Protein AF-A0A945JTR7-F1 (afdb_monomer_lite)

Sequence (910 aa):
MLHNPFLNRSMICSVDEFFGRQRELNYVMGRIGAPTPQSVSVLGERRTGKSSFLWHIAQKQVHSRYFDEPERYVFLLVDFQGRPNLSEEEFCRFFGEQLRAGVPAAVDIPPLRNTADILTAVQNLTGAGLRLVCLFDEFESITRNAGFSAGFFGFLRSLANLYPVAYVTSSRRDLPSLCHEEQIAESPFFNIFSKLHLGSMPEAEVEDLIATPSVAAGLSLLPHTEALMRLGGRWPFFVQIACATAFDLVMETGTDEVDMSQVEYRFQAETDSHFHYFWDHFNDTERAVLASLANQQEPDATLAHVTETLARDGYVQNDESGARLFSISFEHYLRQVLAKDGRSTRAGPSTASVASTADDESLRRSGSWSKRLKYTGAGLFVVSMLALLSHVFSAGEKPNDADAQLATSSRLSETNYPTAAGFFRLFELDVNDIFASFYPTYTRQPLGRVRITNDDSVPAEATLQFYLSNWQRRPTEKRFVLAPQTTQDVDLMALLDPAIVHLQDVSPVQAKVVVTISSRGQVQAIQQTQEVRVYGRGALRWDSVSRAAAFITSTDRTVDGFARSLLVAFEEEARALGTPGRNLIRAMVLFEALKQHEVRYVPDANTPYARSSVDKTTIDHVQYPAEVLKRKAGDCDDLTALYCALLENVGIATALVDYPGHIFPMFDTGISRNDADLLPLDKNLYVVFDERLWIPLEITQLDKSFLHAWRAGVDELSKLSSLNQRRLVVPTDQAWQEYPPASLSLANEVAPPDRATLAPHVQAAFAELRQLIDEYVETAYLDPLVVTPDNKQLRLKLIKLYLALLQYDTAINTAETHLLQKLGDPAATYNQLGVGYFMKGELTRSALNFQRALDLRPQDSGLRGNLDLVLARMGGQSDQEPGRVAPTGQAADKGAAEVVDVDDFYWLDP

Secondary structure (DSSP, 8-state):
----TT---S----STT----HHHHHHHHHHHHSSS--EEEEE--TTSSHHHHHHHHH-HHHHTTT-SSGGGEEEEEEE-TT-TT--HHHHHHHHHHHHHHHS-TTS-----SSHHHHHHHHHHHHHTT-EEEEEEETTHHHHT-TTS-HHHHHHHHHHHHHSSEEEEEEESS-GGGG-SSHHHHT-GGGGGEEEEE--SPPHHHHHHHHHHHHHHHT---GGGHHHHHHHHTT-HHHHHHHHHHHHHHHHHH-SS---HHHHHHHHHHHHHHHHHHHHHHS-HHHHHHHHHHHTT-PPPGGGHHHHHHHHHTTSEEEETTEEEES-HHHHHHHHHHHHHHTTTT---------------------------------------------------------------S----------S--SEEEEEEEE--EEGGGTTGGGTS-SEEEEEEE-SSS-EEEEEEEEETTT-SS-EEEEEEE-TTEEEEEEE-----GGGGG--S-EEEEEEEEEEEEETTEEEEEEEEEEEEEE-TTEEETT-GGGGGGG--TT-HHHHHHHHHHHHHTTTGGGTTHHHHHHHHHHHHHHHHHHHTT-EE---SSS-HHHHTTSTTS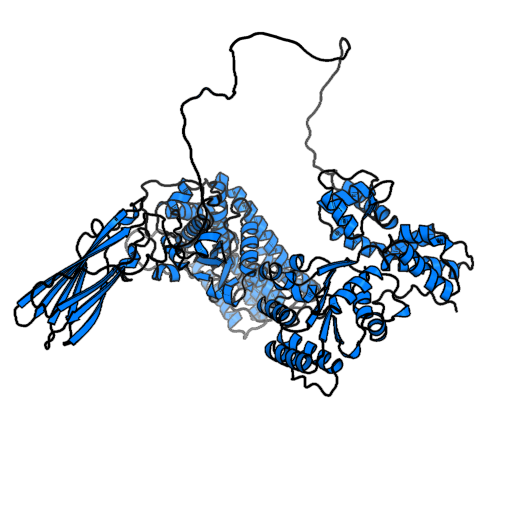EEEPPPHHHHHHHTEE-HHHHHHHHHHHHHHTT--EEEEEETTEEEEEEEEEEEGGGGGGS-S-GGGSEEETTEEEEE--GGGTTS-HHHHHHHHHHHHHTS-TTHHHHSEEEHHHHHHHS-------S-PPPPPPHHHHHHHHHHHHHHHHHHHHHHHIIIIIHHHHH-TT-HHHHHHHHHHHHHTT-HHHHHHHHHHHHHTT-S-HHHHHHHHHHHHHHTT-HHHHHHHHHHHHHHSTT-HHHHHHHHHHHHHHHHHHT--TT------------PPP---GGGSPP---

Foldseek 3Di:
DLDQLLPPLDQDQDLVLDFDCPVVLLVQLVQLQDPQRFAAEEAAAPQLRLNNSLNNSQDPVSQVVRHPCSVQEQEFEDECPPPLAQAQQNVQQVSLVRSVVRDPPVFDQDRGRHLVSVVVSQVSSVVVNHAYEYEYEQCLSVLAHLNDDLVNLVSVQVCSVPGRYYYYYYDHDQSLVSHLFNSNSVRCSSVRHDYDYSAAGDLVRQLCSQAVSCVVSPQGCNVCSVVLQQAQLRRSSLSSLLSSLQSVQCVVVVDNDGDSVSSLVSSLVVCVVVLVVVQVPDDPLLLQCLLCQLVVHHGDPVSVVSLVVCVSNRQWDQDPVGIHGSHPSSSVSSVVVVVVVVVVPPDDDDDDDDDDDDDDDDDDDDDDDDDDDYDDDDDDDDDDDDDDDDDDDDDDDDDDDDDDDDDDDDDDDDPDDDDDDDQKDWDDWDFAAAELLQLVQLQPAFRTKTKMFGQDPAKKKKKKWKDKPPFAPGTDIDIDIHGHGDIDIDGHGDNTDLCQQVFAAKDWIKIKMWMWIDDPNDIDIDIDIDIHIYGYHQKDFVPDPLQLLQQLALVAPQLLQAQVVQCVLCVVVLCQQHLQQNLVLSLQSSLLLLVLLQQAADADPPCQLLRRNVPRVDMDGEDHLNRSSVVSYDHQSNQQSNSCSNSVNVPWWKKWFQANRGIWIKTFSVAFLVRVLLQLAPPLLFDQDPRTTMFTFQRNVSNDHRVVRRNVRSSRLSSDDPVSVHVRIGTSVNSCVNRPHSHDHDPDHRHTDDCVSSVVRSVVSVVVSVVNSVVSCCVVQVVVCVVVVQPQQSLLSSLLNCVSSVVLVVSLVSLVVCVVVVHYDQLLSLQSNLLSCVSVVVLVSNLVSLVVSCVVVVPDVQSVVSNVVSVVVVVVVVVPDPDDDDDDDDDDDDDDPDDDGSVNGDGDDD

Radius of gyration: 39.67 Å; chains: 1; bounding box: 123×103×120 Å

pLDDT: mean 80.68, std 21.03, range [17.47, 98.44]

Structure (mmCIF, N/CA/C/O backbone):
data_AF-A0A945JTR7-F1
#
_entry.id   AF-A0A945JTR7-F1
#
loop_
_atom_site.group_PDB
_atom_site.id
_atom_site.type_symbol
_atom_site.label_atom_id
_atom_site.label_alt_id
_atom_site.label_comp_id
_atom_site.label_asym_id
_atom_site.label_entity_id
_atom_site.label_seq_id
_atom_site.pdbx_PDB_ins_code
_atom_site.Cartn_x
_atom_site.Cartn_y
_atom_site.Cartn_z
_atom_site.occupancy
_atom_site.B_iso_or_equiv
_atom_site.auth_seq_id
_atom_site.auth_comp_id
_atom_site.auth_asym_id
_atom_site.auth_atom_id
_atom_site.pdbx_PDB_model_num
ATOM 1 N N . MET A 1 1 ? 34.630 -44.304 -26.243 1.00 56.03 1 MET A N 1
ATOM 2 C CA . MET A 1 1 ? 34.984 -42.907 -25.927 1.00 56.03 1 MET A CA 1
ATOM 3 C C . MET A 1 1 ? 34.705 -42.722 -24.456 1.00 56.03 1 MET A C 1
ATOM 5 O O . MET A 1 1 ? 33.619 -43.099 -24.035 1.00 56.03 1 MET A O 1
ATOM 9 N N . LEU A 1 2 ? 35.687 -42.239 -23.698 1.00 69.31 2 LEU A N 1
ATOM 10 C CA . LEU A 1 2 ? 35.449 -41.769 -22.334 1.00 69.31 2 LEU A CA 1
ATOM 11 C C . LEU A 1 2 ? 34.455 -40.607 -22.450 1.00 69.31 2 LEU A C 1
ATOM 13 O O . LEU A 1 2 ? 34.627 -39.746 -23.312 1.00 69.31 2 LEU A O 1
ATOM 17 N N . HIS A 1 3 ? 33.363 -40.657 -21.699 1.00 83.12 3 HIS A N 1
ATOM 18 C CA . HIS A 1 3 ? 32.371 -39.589 -21.669 1.00 83.12 3 HIS A CA 1
ATOM 19 C C . HIS A 1 3 ? 32.564 -38.832 -20.365 1.00 83.12 3 HIS A C 1
ATOM 21 O O . HIS A 1 3 ? 32.644 -39.465 -19.314 1.00 83.12 3 HIS A O 1
ATOM 27 N N . ASN A 1 4 ? 32.669 -37.508 -20.437 1.00 87.06 4 ASN A N 1
ATOM 28 C CA . ASN A 1 4 ? 32.844 -36.686 -19.252 1.00 87.06 4 ASN A CA 1
ATOM 29 C C . ASN A 1 4 ? 31.560 -36.736 -18.399 1.00 87.06 4 ASN A C 1
ATOM 31 O O . ASN A 1 4 ? 30.513 -36.260 -18.851 1.00 87.06 4 ASN A O 1
ATOM 35 N N . PRO A 1 5 ? 31.614 -37.305 -17.181 1.00 86.69 5 PRO A N 1
ATOM 36 C CA . PRO A 1 5 ? 30.425 -37.534 -16.365 1.00 86.69 5 PRO A CA 1
ATOM 37 C C . PRO A 1 5 ? 29.917 -36.252 -15.687 1.00 86.69 5 PRO A C 1
ATOM 39 O O . PRO A 1 5 ? 28.843 -36.249 -15.093 1.00 86.69 5 PRO A O 1
ATOM 42 N N . PHE A 1 6 ? 30.666 -35.148 -15.772 1.00 87.81 6 PHE A N 1
ATOM 43 C CA . PHE A 1 6 ? 30.365 -33.898 -15.076 1.00 87.81 6 PHE A CA 1
ATOM 44 C C . PHE A 1 6 ? 29.663 -32.859 -15.955 1.00 87.81 6 PHE A C 1
ATOM 46 O O . PHE A 1 6 ? 29.504 -31.722 -15.528 1.00 87.81 6 PHE A O 1
ATOM 53 N N . LEU A 1 7 ? 29.241 -33.206 -17.174 1.00 84.31 7 LEU A N 1
ATOM 54 C CA . LEU A 1 7 ? 28.636 -32.250 -18.114 1.00 84.31 7 LEU A CA 1
ATOM 55 C C . LEU A 1 7 ? 27.163 -31.917 -17.815 1.00 84.31 7 LEU A C 1
ATOM 57 O O . LEU A 1 7 ? 26.609 -30.994 -18.414 1.00 84.31 7 LEU A O 1
ATOM 61 N N . ASN A 1 8 ? 26.504 -32.635 -16.900 1.00 77.75 8 ASN A N 1
ATOM 62 C CA . ASN A 1 8 ? 25.111 -32.357 -16.557 1.00 77.75 8 ASN A CA 1
ATOM 63 C C . ASN A 1 8 ? 24.993 -31.075 -15.709 1.00 77.75 8 ASN A C 1
ATOM 65 O O . ASN A 1 8 ? 25.230 -31.081 -14.507 1.00 77.75 8 ASN A O 1
ATOM 69 N N . ARG A 1 9 ? 24.608 -29.963 -16.349 1.00 72.50 9 ARG A N 1
ATOM 70 C CA . ARG A 1 9 ? 24.391 -28.645 -15.711 1.00 72.50 9 ARG A CA 1
ATOM 71 C C . ARG A 1 9 ? 22.931 -28.372 -15.317 1.00 72.50 9 ARG A C 1
ATOM 73 O O . ARG A 1 9 ? 22.599 -27.258 -14.891 1.00 72.50 9 ARG A O 1
ATOM 80 N N . SER A 1 10 ? 22.051 -29.352 -15.515 1.00 77.12 10 SER A N 1
ATOM 81 C CA . SER A 1 10 ? 20.607 -29.247 -15.279 1.00 77.12 10 SER A CA 1
ATOM 82 C C . SER A 1 10 ? 20.204 -29.923 -13.965 1.00 77.12 10 SER A C 1
ATOM 84 O O . SER A 1 10 ? 21.047 -30.422 -13.223 1.00 77.12 10 SER A O 1
ATOM 86 N N . MET A 1 11 ? 18.908 -29.910 -13.643 1.00 80.62 11 MET A N 1
ATOM 87 C CA . MET A 1 11 ? 18.381 -30.667 -12.507 1.00 80.62 11 MET A CA 1
ATOM 88 C C . MET A 1 11 ? 18.718 -32.157 -12.659 1.00 80.62 11 MET A C 1
ATOM 90 O O . MET A 1 11 ? 18.466 -32.755 -13.708 1.00 80.62 11 MET A O 1
ATOM 94 N N . ILE A 1 12 ? 19.268 -32.759 -11.604 1.00 81.44 12 ILE A N 1
ATOM 95 C CA . ILE A 1 12 ? 19.617 -34.181 -11.592 1.00 81.44 12 ILE A CA 1
ATOM 96 C C . ILE A 1 12 ? 18.319 -34.979 -11.474 1.00 81.44 12 ILE A C 1
ATOM 98 O O . ILE A 1 12 ? 17.612 -34.877 -10.474 1.00 81.44 12 ILE A O 1
ATOM 102 N N . CYS A 1 13 ? 18.022 -35.764 -12.509 1.00 81.50 13 CYS A N 1
ATOM 103 C CA . CYS A 1 13 ? 16.824 -36.603 -12.610 1.00 81.50 13 CYS A CA 1
ATOM 104 C C . CYS A 1 13 ? 17.174 -38.100 -12.567 1.00 81.50 13 CYS A C 1
ATOM 106 O O . CYS A 1 13 ? 16.516 -38.924 -13.202 1.00 81.50 13 CYS A O 1
ATOM 108 N N . SER A 1 14 ? 18.240 -38.444 -11.843 1.00 84.38 14 SER A N 1
ATOM 109 C CA . SER A 1 14 ? 18.681 -39.815 -11.597 1.00 84.38 14 SER A CA 1
ATOM 110 C C . SER A 1 14 ? 19.000 -39.986 -10.116 1.00 84.38 14 SER A C 1
ATOM 112 O O . SER A 1 14 ? 19.652 -39.139 -9.507 1.00 84.38 14 SER A O 1
ATOM 114 N N . VAL A 1 15 ? 18.520 -41.081 -9.525 1.00 83.75 15 VAL A N 1
ATOM 115 C CA . VAL A 1 15 ? 18.757 -41.394 -8.107 1.00 83.75 15 VAL A CA 1
ATOM 116 C C . VAL A 1 15 ? 20.237 -41.689 -7.860 1.00 83.75 15 VAL A C 1
ATOM 118 O O . VAL A 1 15 ? 20.762 -41.274 -6.832 1.00 83.75 15 VAL A O 1
ATOM 121 N N . ASP A 1 16 ? 20.907 -42.337 -8.814 1.00 82.81 16 ASP A N 1
ATOM 122 C CA . ASP A 1 16 ? 22.304 -42.773 -8.687 1.00 82.81 16 ASP A CA 1
ATOM 123 C C . ASP A 1 16 ? 23.317 -41.648 -8.969 1.00 82.81 16 ASP A C 1
ATOM 125 O O . ASP A 1 16 ? 24.486 -41.766 -8.621 1.00 82.81 16 ASP A O 1
ATOM 129 N N . GLU A 1 17 ? 22.875 -40.543 -9.579 1.00 83.25 17 GLU A N 1
ATOM 130 C CA . GLU A 1 17 ? 23.710 -39.359 -9.850 1.00 83.25 17 GLU A CA 1
ATOM 131 C C . GLU A 1 17 ? 23.540 -38.261 -8.785 1.00 83.25 17 GLU A C 1
ATOM 133 O O . GLU A 1 17 ? 24.136 -37.188 -8.888 1.00 83.25 17 GLU A O 1
ATOM 138 N N . PHE A 1 18 ? 22.706 -38.495 -7.766 1.00 88.25 18 PHE A N 1
ATOM 139 C CA . PHE A 1 18 ? 22.495 -37.567 -6.660 1.00 88.25 18 PHE A CA 1
ATOM 140 C C . PHE A 1 18 ? 23.447 -37.897 -5.501 1.00 88.25 18 PHE A C 1
ATOM 142 O O . PHE A 1 18 ? 23.266 -38.892 -4.802 1.00 88.25 18 PHE A O 1
ATOM 149 N N . PHE A 1 19 ? 24.453 -37.046 -5.291 1.00 86.31 19 PHE A N 1
ATOM 150 C CA . PHE A 1 19 ? 25.512 -37.266 -4.302 1.00 86.31 19 PHE A CA 1
ATOM 151 C C . PHE A 1 19 ? 25.311 -36.450 -3.019 1.00 86.31 19 PHE A C 1
ATOM 153 O O . PHE A 1 19 ? 24.949 -35.270 -3.059 1.00 86.31 19 PHE A O 1
ATOM 160 N N . GLY A 1 20 ? 25.634 -37.070 -1.881 1.00 87.06 20 GLY A N 1
ATOM 161 C CA . GLY A 1 20 ? 25.641 -36.430 -0.565 1.00 87.06 20 GLY A CA 1
ATOM 162 C C . GLY A 1 20 ? 24.253 -36.102 -0.007 1.00 87.06 20 GLY A C 1
ATOM 163 O O . GLY A 1 20 ? 23.263 -36.775 -0.292 1.00 87.06 20 GLY A O 1
ATOM 164 N N . ARG A 1 21 ? 24.190 -35.064 0.836 1.00 89.69 21 ARG A N 1
ATOM 165 C CA . ARG A 1 21 ? 22.973 -34.554 1.496 1.00 89.69 21 ARG A CA 1
ATOM 166 C C . ARG A 1 21 ? 22.269 -35.568 2.391 1.00 89.69 21 ARG A C 1
ATOM 168 O O . ARG A 1 21 ? 21.063 -35.474 2.624 1.00 89.69 21 ARG A O 1
ATOM 175 N N . GLN A 1 22 ? 22.999 -36.550 2.919 1.00 89.12 22 GLN A N 1
ATOM 176 C CA . GLN A 1 22 ? 22.394 -37.639 3.687 1.00 89.12 22 GLN A CA 1
ATOM 177 C C . GLN A 1 22 ? 21.767 -37.133 4.993 1.00 89.12 22 GLN A C 1
ATOM 179 O O . GLN A 1 22 ? 20.726 -37.633 5.426 1.00 89.12 22 GLN A O 1
ATOM 184 N N . ARG A 1 23 ? 22.377 -36.120 5.624 1.00 90.00 23 ARG A N 1
ATOM 185 C CA . ARG A 1 23 ? 21.835 -35.488 6.837 1.00 90.00 23 ARG A CA 1
ATOM 186 C C . ARG A 1 23 ? 20.519 -34.777 6.534 1.00 90.00 23 ARG A C 1
ATOM 188 O O . ARG A 1 23 ? 19.552 -34.938 7.274 1.00 90.00 23 ARG A O 1
ATOM 195 N N . GLU A 1 24 ? 20.482 -34.040 5.435 1.00 93.38 24 GLU A N 1
ATOM 196 C CA . GLU A 1 24 ? 19.331 -33.293 4.945 1.00 93.38 24 GLU A CA 1
ATOM 197 C C . GLU A 1 24 ? 18.193 -34.227 4.510 1.00 93.38 24 GLU A C 1
ATOM 199 O O . GLU A 1 24 ? 17.047 -34.008 4.899 1.00 93.38 24 GLU A O 1
ATOM 204 N N . LEU A 1 25 ? 18.501 -35.318 3.798 1.00 93.81 25 LEU A N 1
ATOM 205 C CA . LEU A 1 25 ? 17.534 -36.359 3.436 1.00 93.81 25 LEU A CA 1
ATOM 206 C C . LEU A 1 25 ? 16.914 -36.997 4.681 1.00 93.81 25 LEU A C 1
ATOM 208 O O . LEU A 1 25 ? 15.691 -37.055 4.799 1.00 93.81 25 LEU A O 1
ATOM 212 N N . ASN A 1 26 ? 17.743 -37.418 5.643 1.00 92.75 26 ASN A N 1
ATOM 213 C CA . ASN A 1 26 ? 17.262 -37.995 6.899 1.00 92.75 26 ASN A CA 1
ATOM 214 C C . ASN A 1 26 ? 16.367 -37.008 7.667 1.00 92.75 26 ASN A C 1
ATOM 216 O O . ASN A 1 26 ? 15.348 -37.406 8.233 1.00 92.75 26 ASN A O 1
ATOM 220 N N . TYR A 1 27 ? 16.728 -35.722 7.666 1.00 94.31 27 TYR A N 1
ATOM 221 C CA . TYR A 1 27 ? 15.951 -34.670 8.312 1.00 94.31 27 TYR A CA 1
ATOM 222 C C . TYR A 1 27 ? 14.567 -34.498 7.670 1.00 94.31 27 TYR A C 1
ATOM 224 O O . TYR A 1 27 ? 13.559 -34.542 8.375 1.00 94.31 27 TYR A O 1
ATOM 232 N N . VAL A 1 28 ? 14.499 -34.333 6.344 1.00 96.06 28 VAL A N 1
ATOM 233 C CA . VAL A 1 28 ? 13.229 -34.108 5.631 1.00 96.06 28 VAL A CA 1
ATOM 234 C C . VAL A 1 28 ? 12.341 -35.345 5.685 1.00 96.06 28 VAL A C 1
ATOM 236 O O . VAL A 1 28 ? 11.173 -35.248 6.066 1.00 96.06 28 VAL A O 1
ATOM 239 N N . MET A 1 29 ? 12.894 -36.520 5.379 1.00 94.75 29 MET A N 1
ATOM 240 C CA . MET A 1 29 ? 12.132 -37.769 5.374 1.00 94.75 29 MET A CA 1
ATOM 241 C C . MET A 1 29 ? 11.603 -38.122 6.767 1.00 94.75 29 MET A C 1
ATOM 243 O O . MET A 1 29 ? 10.453 -38.535 6.891 1.00 94.75 29 MET A O 1
ATOM 247 N N . GLY A 1 30 ? 12.377 -37.878 7.831 1.00 93.12 30 GLY A N 1
ATOM 248 C CA . GLY A 1 30 ? 11.913 -38.084 9.206 1.00 93.12 30 GLY A CA 1
ATOM 249 C C . GLY A 1 30 ? 10.738 -37.178 9.598 1.00 93.12 30 GLY A C 1
ATOM 250 O O . GLY A 1 30 ? 9.826 -37.614 10.299 1.00 93.12 30 GLY A O 1
ATOM 251 N N . ARG A 1 31 ? 10.715 -35.927 9.116 1.00 94.50 31 ARG A N 1
ATOM 252 C CA . ARG A 1 31 ? 9.627 -34.961 9.367 1.00 94.50 31 ARG A CA 1
ATOM 253 C C . ARG A 1 31 ? 8.353 -35.312 8.599 1.00 94.50 31 ARG A C 1
ATOM 255 O O . ARG A 1 31 ? 7.264 -35.247 9.165 1.00 94.50 31 ARG A O 1
ATOM 262 N N . ILE A 1 32 ? 8.493 -35.746 7.348 1.00 94.94 32 ILE A N 1
ATOM 263 C CA . ILE A 1 32 ? 7.383 -36.270 6.536 1.00 94.94 32 ILE A CA 1
ATOM 264 C C . ILE A 1 32 ? 6.826 -37.563 7.155 1.00 94.94 32 ILE A C 1
ATOM 266 O O . ILE A 1 32 ? 5.613 -37.774 7.203 1.00 94.94 32 ILE A O 1
ATOM 270 N N . GLY A 1 33 ? 7.717 -38.427 7.648 1.00 91.69 33 GLY A N 1
ATOM 271 C CA . GLY A 1 33 ? 7.405 -39.735 8.223 1.00 91.69 33 GLY A CA 1
ATOM 272 C C . GLY A 1 33 ? 6.754 -39.703 9.605 1.00 91.69 33 GLY A C 1
ATOM 273 O O . GLY A 1 33 ? 6.236 -40.723 10.055 1.00 91.69 33 GLY A O 1
ATOM 274 N N . ALA A 1 34 ? 6.751 -38.552 10.281 1.00 89.56 34 ALA A N 1
ATOM 275 C CA . ALA A 1 34 ? 6.208 -38.415 11.626 1.00 89.56 34 ALA A CA 1
ATOM 276 C C . ALA A 1 34 ? 4.718 -38.835 11.714 1.00 89.56 34 ALA A C 1
ATOM 278 O O . ALA A 1 34 ? 3.994 -38.816 10.709 1.00 89.56 34 ALA A O 1
ATOM 279 N N . PRO A 1 35 ? 4.211 -39.208 12.912 1.00 84.56 35 PRO A N 1
ATOM 280 C CA . PRO A 1 35 ? 2.803 -39.569 13.095 1.00 84.56 35 PRO A CA 1
ATOM 281 C C . PRO A 1 35 ? 1.848 -38.511 12.535 1.00 84.56 35 PRO A C 1
ATOM 283 O O . PRO A 1 35 ? 0.929 -38.864 11.796 1.00 84.56 35 PRO A O 1
ATOM 286 N N . THR A 1 36 ? 2.150 -37.238 12.805 1.00 85.81 36 THR A N 1
ATOM 287 C CA . THR A 1 36 ? 1.602 -36.075 12.104 1.00 85.81 36 THR A CA 1
ATOM 288 C C . THR A 1 36 ? 2.686 -35.538 11.168 1.00 85.81 36 THR A C 1
ATOM 290 O O . THR A 1 36 ? 3.712 -35.080 11.681 1.00 85.81 36 THR A O 1
ATOM 293 N N . PRO A 1 37 ? 2.501 -35.605 9.837 1.00 92.25 37 PRO A N 1
ATOM 294 C CA . PRO A 1 37 ? 3.474 -35.093 8.876 1.00 92.25 37 PRO A CA 1
ATOM 295 C C . PRO A 1 37 ? 3.799 -33.617 9.129 1.00 92.25 37 PRO A C 1
ATOM 297 O O . PRO A 1 37 ? 2.911 -32.820 9.423 1.00 92.25 37 PRO A O 1
ATOM 300 N N . GLN A 1 38 ? 5.076 -33.250 9.034 1.00 92.62 38 GLN A N 1
ATOM 301 C CA . GLN A 1 38 ? 5.544 -31.883 9.273 1.00 92.62 38 GLN A CA 1
ATOM 302 C C . GLN A 1 38 ? 6.104 -31.264 7.997 1.00 92.62 38 GLN A C 1
ATOM 304 O O . GLN A 1 38 ? 6.739 -31.946 7.192 1.00 92.62 38 GLN A O 1
ATOM 309 N N . SER A 1 39 ? 5.884 -29.960 7.836 1.00 95.44 39 SER A N 1
ATOM 310 C CA . SER A 1 39 ? 6.322 -29.221 6.652 1.00 95.44 39 SER A CA 1
ATOM 311 C C . SER A 1 39 ? 7.749 -28.691 6.817 1.00 95.44 39 SER A C 1
ATOM 313 O O . SER A 1 39 ? 8.164 -28.306 7.916 1.00 95.44 39 SER A O 1
ATOM 315 N N . VAL A 1 40 ? 8.513 -28.665 5.724 1.00 95.56 40 VAL A N 1
ATOM 316 C CA . VAL A 1 40 ? 9.925 -28.252 5.707 1.00 95.56 40 VAL A CA 1
ATOM 317 C C . VAL A 1 40 ? 10.171 -27.238 4.596 1.00 95.56 40 VAL A C 1
ATOM 319 O O . VAL A 1 40 ? 9.784 -27.457 3.455 1.00 95.56 40 VAL A O 1
ATOM 322 N N . SER A 1 41 ? 10.818 -26.122 4.923 1.00 94.50 41 SER A N 1
ATOM 323 C CA . SER A 1 41 ? 11.247 -25.129 3.940 1.00 94.50 41 SER A CA 1
ATOM 324 C C . SER A 1 41 ? 12.733 -25.303 3.655 1.00 94.50 41 SER A C 1
ATOM 326 O O . SER A 1 41 ? 13.566 -25.171 4.555 1.00 94.50 41 SER A O 1
ATOM 328 N N . VAL A 1 42 ? 13.049 -25.656 2.411 1.00 94.19 42 VAL A N 1
ATOM 329 C CA . VAL A 1 42 ? 14.395 -25.900 1.898 1.00 94.19 42 VAL A CA 1
ATOM 330 C C . VAL A 1 42 ? 14.936 -24.601 1.307 1.00 94.19 42 VAL A C 1
ATOM 332 O O . VAL A 1 42 ? 14.593 -24.201 0.194 1.00 94.19 42 VAL A O 1
ATOM 335 N N . LEU A 1 43 ? 15.796 -23.945 2.077 1.00 90.56 43 LEU A N 1
ATOM 336 C CA . LEU A 1 43 ? 16.393 -22.653 1.768 1.00 90.56 43 LEU A CA 1
ATOM 337 C C . LEU A 1 43 ? 17.771 -22.849 1.150 1.00 90.56 43 LEU A C 1
ATOM 339 O O . LEU A 1 43 ? 18.518 -23.725 1.573 1.00 90.56 43 LEU A O 1
ATOM 343 N N . GLY A 1 44 ? 18.161 -22.018 0.195 1.00 85.38 44 GLY A N 1
ATOM 344 C CA . GLY A 1 44 ? 19.529 -22.050 -0.308 1.00 85.38 44 GLY A CA 1
ATOM 345 C C . GLY A 1 44 ? 19.698 -21.308 -1.614 1.00 85.38 44 GLY A C 1
ATOM 346 O O . GLY A 1 44 ? 18.750 -21.072 -2.357 1.00 85.38 44 GLY A O 1
ATOM 347 N N . GLU A 1 45 ? 20.935 -20.976 -1.932 1.00 82.31 45 GLU A N 1
ATOM 348 C CA . GLU A 1 45 ? 21.251 -20.145 -3.082 1.00 82.31 45 GLU A CA 1
ATOM 349 C C . GLU A 1 45 ? 20.948 -20.782 -4.445 1.00 82.31 45 GLU A C 1
ATOM 351 O O . GLU A 1 45 ? 20.614 -21.970 -4.577 1.00 82.31 45 GLU A O 1
ATOM 356 N N . ARG A 1 46 ? 21.003 -19.972 -5.507 1.00 79.06 46 ARG A N 1
ATOM 357 C CA . ARG A 1 46 ? 20.829 -20.505 -6.865 1.00 79.06 46 ARG A CA 1
ATOM 358 C C . ARG A 1 46 ? 21.933 -21.534 -7.137 1.00 79.06 46 ARG A C 1
ATOM 360 O O . ARG A 1 46 ? 23.094 -21.301 -6.828 1.00 79.06 46 ARG A O 1
ATOM 367 N N . ARG A 1 47 ? 21.564 -22.664 -7.753 1.00 78.62 47 ARG A N 1
ATOM 368 C CA . ARG A 1 47 ? 22.472 -23.781 -8.089 1.00 78.62 47 ARG A CA 1
ATOM 369 C C . ARG A 1 47 ? 23.047 -24.571 -6.895 1.00 78.62 47 ARG A C 1
ATOM 371 O O . ARG A 1 47 ? 23.954 -25.369 -7.097 1.00 78.62 47 ARG A O 1
ATOM 378 N N . THR A 1 48 ? 22.490 -24.467 -5.684 1.00 83.38 48 THR A N 1
ATOM 379 C CA . THR A 1 48 ? 22.909 -25.330 -4.552 1.00 83.38 48 THR A CA 1
ATOM 380 C C . THR A 1 48 ? 22.359 -26.763 -4.604 1.00 83.38 48 THR A C 1
ATOM 382 O O . THR A 1 48 ? 22.781 -27.611 -3.817 1.00 83.38 48 THR A O 1
ATOM 385 N N . GLY A 1 49 ? 21.447 -27.054 -5.542 1.00 86.62 49 GLY A N 1
ATOM 386 C CA . GLY A 1 49 ? 20.872 -28.388 -5.758 1.00 86.62 49 GLY A CA 1
ATOM 387 C C . GLY A 1 49 ? 19.467 -28.601 -5.184 1.00 86.62 49 GLY A C 1
ATOM 388 O O . GLY A 1 49 ? 19.038 -29.746 -5.087 1.00 86.62 49 GLY A O 1
ATOM 389 N N . LYS A 1 50 ? 18.738 -27.532 -4.827 1.00 90.75 50 LYS A N 1
ATOM 390 C CA . LYS A 1 50 ? 17.379 -27.610 -4.250 1.00 90.75 50 LYS A CA 1
ATOM 391 C C . LYS A 1 50 ? 16.398 -28.429 -5.104 1.00 90.75 50 LYS A C 1
ATOM 393 O O . LYS A 1 50 ? 15.821 -29.384 -4.598 1.00 90.75 50 LYS A O 1
ATOM 398 N N . SER A 1 51 ? 16.278 -28.119 -6.395 1.00 90.75 51 SER A N 1
ATOM 399 C CA . SER A 1 51 ? 15.389 -28.839 -7.320 1.00 90.75 51 SER A CA 1
ATOM 400 C C . SER A 1 51 ? 15.761 -30.318 -7.446 1.00 90.75 51 SER A C 1
ATOM 402 O O . SER A 1 51 ? 14.904 -31.189 -7.329 1.00 90.75 51 SER A O 1
ATOM 404 N N . SER A 1 52 ? 17.060 -30.624 -7.573 1.00 91.00 52 SER A N 1
ATOM 405 C CA . SER A 1 52 ? 17.564 -32.006 -7.586 1.00 91.00 52 SER A CA 1
ATOM 406 C C . SER A 1 52 ? 17.230 -32.752 -6.287 1.00 91.00 52 SER A C 1
ATOM 408 O O . SER A 1 52 ? 16.875 -33.925 -6.324 1.00 91.00 52 SER A O 1
ATOM 410 N N . PHE A 1 53 ? 17.308 -32.073 -5.138 1.00 93.44 53 PHE A N 1
ATOM 411 C CA . PHE A 1 53 ? 16.980 -32.635 -3.827 1.00 93.44 53 PHE A CA 1
ATOM 412 C C . PHE A 1 53 ? 15.479 -32.936 -3.688 1.00 93.44 53 PHE A C 1
ATOM 414 O O . PHE A 1 53 ? 15.117 -34.043 -3.289 1.00 93.44 53 PHE A O 1
ATOM 421 N N . LEU A 1 54 ? 14.600 -32.005 -4.082 1.00 94.62 54 LEU A N 1
ATOM 422 C CA . LEU A 1 54 ? 13.148 -32.234 -4.118 1.00 94.62 54 LEU A CA 1
ATOM 423 C C . LEU A 1 54 ? 12.793 -33.375 -5.080 1.00 94.62 54 LEU A C 1
ATOM 425 O O . LEU A 1 54 ? 12.033 -34.273 -4.716 1.00 94.62 54 LEU A O 1
ATOM 429 N N . TRP A 1 55 ? 13.382 -33.387 -6.278 1.00 93.62 55 TRP A N 1
ATOM 430 C CA . TRP A 1 55 ? 13.169 -34.457 -7.249 1.00 93.62 55 TRP A CA 1
ATOM 431 C C . TRP A 1 55 ? 13.598 -35.819 -6.699 1.00 93.62 55 TRP A C 1
ATOM 433 O O . TRP A 1 55 ? 12.844 -36.784 -6.828 1.00 93.62 55 TRP A O 1
ATOM 443 N N . HIS A 1 56 ? 14.759 -35.902 -6.040 1.00 94.06 56 HIS A N 1
ATOM 444 C CA . HIS A 1 56 ? 15.258 -37.135 -5.429 1.00 94.06 56 HIS A CA 1
ATOM 445 C C . HIS A 1 56 ? 14.302 -37.649 -4.344 1.00 94.06 56 HIS A C 1
ATOM 447 O O . HIS A 1 56 ? 13.937 -38.824 -4.340 1.00 94.06 56 HIS A O 1
ATOM 453 N N . ILE A 1 57 ? 13.812 -36.759 -3.474 1.00 94.38 57 ILE A N 1
ATOM 454 C CA . ILE A 1 57 ? 12.822 -37.088 -2.435 1.00 94.38 57 ILE A CA 1
ATOM 455 C C . ILE A 1 57 ? 11.503 -37.587 -3.037 1.00 94.38 57 ILE A C 1
ATOM 457 O O . ILE A 1 57 ? 10.834 -38.415 -2.424 1.00 94.38 57 ILE A O 1
ATOM 461 N N . ALA A 1 58 ? 11.121 -37.132 -4.230 1.00 92.75 58 ALA A N 1
ATOM 462 C CA . ALA A 1 58 ? 9.896 -37.570 -4.898 1.00 92.75 58 ALA A CA 1
ATOM 463 C C . ALA A 1 58 ? 9.948 -39.032 -5.388 1.00 92.75 58 ALA A C 1
ATOM 465 O O . ALA A 1 58 ? 8.903 -39.618 -5.679 1.00 92.75 58 ALA A O 1
ATOM 466 N N . GLN A 1 59 ? 11.138 -39.634 -5.500 1.00 92.19 59 GLN A N 1
ATOM 467 C CA . GLN A 1 59 ? 11.300 -40.934 -6.150 1.00 92.19 59 GLN A CA 1
ATOM 468 C C . GLN A 1 59 ? 10.903 -42.110 -5.253 1.00 92.19 59 GLN A C 1
ATOM 470 O O . GLN A 1 59 ? 11.419 -42.289 -4.150 1.00 92.19 59 GLN A O 1
ATOM 475 N N . LYS A 1 60 ? 10.086 -43.020 -5.801 1.00 88.75 60 LYS A N 1
ATOM 476 C CA . LYS A 1 60 ? 9.633 -44.245 -5.110 1.00 88.75 60 LYS A CA 1
ATOM 477 C C . LYS A 1 60 ? 10.778 -45.127 -4.600 1.00 88.75 60 LYS A C 1
ATOM 479 O O . LYS A 1 60 ? 10.653 -45.747 -3.551 1.00 88.75 60 LYS A O 1
ATOM 484 N N . GLN A 1 61 ? 11.897 -45.170 -5.327 1.00 89.81 61 GLN A N 1
ATOM 485 C CA . GLN A 1 61 ? 13.101 -45.926 -4.942 1.00 89.81 61 GLN A CA 1
ATOM 486 C C . GLN A 1 61 ? 13.747 -45.400 -3.652 1.00 89.81 61 GLN A C 1
ATOM 488 O O . GLN A 1 61 ? 14.427 -46.143 -2.944 1.00 89.81 61 GLN A O 1
ATOM 493 N N . VAL A 1 62 ? 13.546 -44.116 -3.350 1.00 90.69 62 VAL A N 1
ATOM 494 C CA . VAL A 1 62 ? 14.059 -43.476 -2.140 1.00 90.69 62 VAL A CA 1
ATOM 495 C C . VAL A 1 62 ? 13.104 -43.744 -0.979 1.00 90.69 62 VAL A C 1
ATOM 497 O O . VAL A 1 62 ? 13.560 -44.078 0.110 1.00 90.69 62 VAL A O 1
ATOM 500 N N . HIS A 1 63 ? 11.787 -43.709 -1.208 1.00 92.94 63 HIS A N 1
ATOM 501 C CA . HIS A 1 63 ? 10.755 -43.912 -0.175 1.00 92.94 63 HIS A CA 1
ATOM 502 C C . HIS A 1 63 ? 10.918 -45.217 0.606 1.00 92.94 63 HIS A C 1
ATOM 504 O O . HIS A 1 63 ? 10.813 -45.205 1.829 1.00 92.94 63 HIS A O 1
ATOM 510 N N . SER A 1 64 ? 11.261 -46.318 -0.068 1.00 88.94 64 SER A N 1
ATOM 511 C CA . SER A 1 64 ? 11.468 -47.626 0.576 1.00 88.94 64 SER A CA 1
ATOM 512 C C . SER A 1 64 ? 12.650 -47.671 1.550 1.00 88.94 64 SER A C 1
ATOM 514 O O . SER A 1 64 ? 12.782 -48.631 2.301 1.00 88.94 64 SER A O 1
ATOM 516 N N . ARG A 1 65 ? 13.544 -46.673 1.524 1.00 89.38 65 ARG A N 1
ATOM 517 C CA . ARG A 1 65 ? 14.659 -46.555 2.478 1.00 89.38 65 ARG A CA 1
ATOM 518 C C . ARG A 1 65 ? 14.250 -45.849 3.774 1.00 89.38 65 ARG A C 1
ATOM 520 O O . ARG A 1 65 ? 14.980 -45.945 4.756 1.00 89.38 65 ARG A O 1
ATOM 527 N N . TYR A 1 66 ? 13.127 -45.128 3.764 1.00 91.75 66 TYR A N 1
ATOM 528 C CA . TYR A 1 66 ? 12.736 -44.197 4.828 1.00 91.75 66 TYR A CA 1
ATOM 529 C C . TYR A 1 66 ? 11.368 -44.475 5.449 1.00 91.75 66 TYR A C 1
ATOM 531 O O . TYR A 1 66 ? 11.141 -44.073 6.588 1.00 91.75 66 TYR A O 1
ATOM 539 N N . PHE A 1 67 ? 10.460 -45.128 4.724 1.00 92.19 67 PHE A N 1
ATOM 540 C CA . PHE A 1 67 ? 9.110 -45.421 5.194 1.00 92.19 67 PHE A CA 1
ATOM 541 C C . PHE A 1 67 ? 8.864 -46.927 5.203 1.00 92.19 67 PHE A C 1
ATOM 543 O O . PHE A 1 67 ? 9.172 -47.608 4.226 1.00 92.19 67 PHE A O 1
ATOM 550 N N . ASP A 1 68 ? 8.258 -47.421 6.285 1.00 87.75 68 ASP A N 1
ATOM 551 C CA . ASP A 1 68 ? 7.879 -48.833 6.420 1.00 87.75 68 ASP A CA 1
ATOM 552 C C . ASP A 1 68 ? 6.734 -49.216 5.465 1.00 87.75 68 ASP A C 1
ATOM 554 O O . ASP A 1 68 ? 6.713 -50.319 4.927 1.00 87.75 68 ASP A O 1
ATOM 558 N N . GLU A 1 69 ? 5.802 -48.284 5.229 1.00 90.56 69 GLU A N 1
ATOM 559 C CA . GLU A 1 69 ? 4.641 -48.442 4.339 1.00 90.56 69 GLU A CA 1
ATOM 560 C C . GLU A 1 69 ? 4.632 -47.324 3.271 1.00 90.56 69 GLU A C 1
ATOM 562 O O . GLU A 1 69 ? 3.826 -46.386 3.348 1.00 90.56 69 GLU A O 1
ATOM 567 N N . PRO A 1 70 ? 5.565 -47.348 2.297 1.00 90.56 70 PRO A N 1
ATOM 568 C CA . PRO A 1 70 ? 5.746 -46.266 1.325 1.00 90.56 70 PRO A CA 1
ATOM 569 C C . PRO A 1 70 ? 4.511 -46.042 0.439 1.00 90.56 70 PRO A C 1
ATOM 571 O O . PRO A 1 70 ? 4.247 -44.917 0.023 1.00 90.56 70 PRO A O 1
ATOM 574 N N . GLU A 1 71 ? 3.705 -47.076 0.197 1.00 89.31 71 GLU A N 1
ATOM 575 C CA . GLU A 1 71 ? 2.445 -47.009 -0.549 1.00 89.31 71 GLU A CA 1
ATOM 576 C C . GLU A 1 71 ? 1.371 -46.122 0.097 1.00 89.31 71 GLU A C 1
ATOM 578 O O . GLU A 1 71 ? 0.433 -45.714 -0.590 1.00 89.31 71 GLU A O 1
ATOM 583 N N . ARG A 1 72 ? 1.504 -45.782 1.388 1.00 91.12 72 ARG A N 1
ATOM 584 C CA . ARG A 1 72 ? 0.600 -44.831 2.052 1.00 91.12 72 ARG A CA 1
ATOM 585 C C . ARG A 1 72 ? 0.884 -43.376 1.694 1.00 91.12 72 ARG A C 1
ATOM 587 O O . ARG A 1 72 ? 0.060 -42.519 2.007 1.00 91.12 72 ARG A O 1
ATOM 594 N N . TYR A 1 73 ? 2.026 -43.078 1.083 1.00 93.06 73 TYR A N 1
ATOM 595 C CA . TYR A 1 73 ? 2.443 -41.714 0.785 1.00 93.06 73 TYR A CA 1
ATOM 596 C C . TYR A 1 73 ? 2.193 -41.370 -0.681 1.00 93.06 73 TYR A C 1
ATOM 598 O O . TYR A 1 73 ? 2.651 -42.052 -1.596 1.00 93.06 73 TYR A O 1
ATOM 606 N N . VAL A 1 74 ? 1.500 -40.259 -0.902 1.00 92.69 74 VAL A N 1
ATOM 607 C CA . VAL A 1 74 ? 1.285 -39.668 -2.221 1.00 92.69 74 VAL A CA 1
ATOM 608 C C . VAL A 1 74 ? 2.186 -38.446 -2.327 1.00 92.69 74 VAL A C 1
ATOM 610 O O . VAL A 1 74 ? 1.897 -37.406 -1.737 1.00 92.69 74 VAL A O 1
ATOM 613 N N . PHE A 1 75 ? 3.290 -38.582 -3.059 1.00 93.12 75 PHE A N 1
ATOM 614 C CA . PHE A 1 75 ? 4.207 -37.478 -3.338 1.00 93.12 75 PHE A CA 1
ATOM 615 C C . PHE A 1 75 ? 3.783 -36.734 -4.601 1.00 93.12 75 PHE A C 1
ATOM 617 O O . PHE A 1 75 ? 3.595 -37.337 -5.657 1.00 93.12 75 PHE A O 1
ATOM 624 N N . LEU A 1 76 ? 3.674 -35.416 -4.482 1.00 92.38 76 LEU A N 1
ATOM 625 C CA . LEU A 1 76 ? 3.296 -34.512 -5.552 1.00 92.38 76 LEU A CA 1
ATOM 626 C C . LEU A 1 76 ? 4.419 -33.503 -5.776 1.00 92.38 76 LEU A C 1
ATOM 628 O O . LEU A 1 76 ? 4.581 -32.595 -4.968 1.00 92.38 76 LEU A O 1
ATOM 632 N N . LEU A 1 77 ? 5.183 -33.652 -6.856 1.00 90.81 77 LEU A N 1
ATOM 633 C CA . LEU A 1 77 ? 6.191 -32.667 -7.241 1.00 90.81 77 LEU A CA 1
ATOM 634 C C . LEU A 1 77 ? 5.576 -31.635 -8.184 1.00 90.81 77 LEU A C 1
ATOM 636 O O . LEU A 1 77 ? 5.095 -31.978 -9.262 1.00 90.81 77 LEU A O 1
ATOM 640 N N . VAL A 1 78 ? 5.604 -30.375 -7.766 1.00 88.06 78 VAL A N 1
ATOM 641 C CA . VAL A 1 78 ? 5.125 -29.232 -8.536 1.00 88.06 78 VAL A CA 1
ATOM 642 C C . VAL A 1 78 ? 6.262 -28.244 -8.707 1.00 88.06 78 VAL A C 1
ATOM 644 O O . VAL A 1 78 ? 6.799 -27.740 -7.725 1.00 88.06 78 VAL A O 1
ATOM 647 N N . ASP A 1 79 ? 6.574 -27.951 -9.962 1.00 87.44 79 ASP A N 1
ATOM 648 C CA . ASP A 1 79 ? 7.496 -26.892 -10.346 1.00 87.44 79 ASP A CA 1
ATOM 649 C C . ASP A 1 79 ? 6.706 -25.633 -10.734 1.00 87.44 79 ASP A C 1
ATOM 651 O O . ASP A 1 79 ? 5.835 -25.675 -11.613 1.00 87.44 79 ASP A O 1
ATOM 655 N N . PHE A 1 80 ? 6.982 -24.522 -10.048 1.00 84.56 80 PHE A N 1
ATOM 656 C CA . PHE A 1 80 ? 6.381 -23.219 -10.335 1.00 84.56 80 PHE A CA 1
ATOM 657 C C . PHE A 1 80 ? 7.221 -22.364 -11.298 1.00 84.56 80 PHE A C 1
ATOM 659 O O . PHE A 1 80 ? 6.767 -21.302 -11.741 1.00 84.56 80 PHE A O 1
ATOM 666 N N . GLN A 1 81 ? 8.409 -22.829 -11.687 1.00 72.81 81 GLN A N 1
ATOM 667 C CA . GLN A 1 81 ? 9.276 -22.150 -12.638 1.00 72.81 81 GLN A CA 1
ATOM 668 C C . GLN A 1 81 ? 8.613 -22.083 -14.028 1.00 72.81 81 GLN A C 1
ATOM 670 O O . GLN A 1 81 ? 8.174 -23.078 -14.602 1.00 72.81 81 GLN A O 1
ATOM 675 N N . GLY A 1 82 ? 8.504 -20.868 -14.580 1.00 62.28 82 GLY A N 1
ATOM 676 C CA . GLY A 1 82 ? 7.895 -20.619 -15.895 1.00 62.28 82 GLY A CA 1
ATOM 677 C C . GLY A 1 82 ? 6.396 -20.294 -15.882 1.00 62.28 82 GLY A C 1
ATOM 678 O O . GLY A 1 82 ? 5.804 -20.157 -16.953 1.00 62.28 82 GLY A O 1
ATOM 679 N N . ARG A 1 83 ? 5.775 -20.129 -14.703 1.00 69.81 83 ARG A N 1
ATOM 680 C CA . ARG A 1 83 ? 4.364 -19.710 -14.567 1.00 69.81 83 ARG A CA 1
ATOM 681 C C . ARG A 1 83 ? 4.188 -18.510 -13.621 1.00 69.81 83 ARG A C 1
ATOM 683 O O . ARG A 1 83 ? 3.491 -18.629 -12.616 1.00 69.81 83 ARG A O 1
ATOM 690 N N . PRO A 1 84 ? 4.785 -17.345 -13.936 1.00 59.62 84 PRO A N 1
ATOM 691 C CA . PRO A 1 84 ? 4.813 -16.193 -13.029 1.00 59.62 84 PRO A CA 1
ATOM 692 C C . PRO A 1 84 ? 3.430 -15.589 -12.722 1.00 59.62 84 PRO A C 1
ATOM 694 O O . PRO A 1 84 ? 3.285 -14.940 -11.697 1.00 59.62 84 PRO A O 1
ATOM 697 N N . ASN A 1 85 ? 2.413 -15.850 -13.555 1.00 68.50 85 ASN A N 1
ATOM 698 C CA . ASN A 1 85 ? 1.064 -15.277 -13.429 1.00 68.50 85 ASN A CA 1
ATOM 699 C C . ASN A 1 85 ? -0.022 -16.341 -13.196 1.00 68.50 85 ASN A C 1
ATOM 701 O O . ASN A 1 85 ? -1.140 -16.206 -13.686 1.00 68.50 85 ASN A O 1
ATOM 705 N N . LEU A 1 86 ? 0.313 -17.438 -12.514 1.00 82.19 86 LEU A N 1
ATOM 706 C CA . LEU A 1 86 ? -0.657 -18.487 -12.194 1.00 82.19 86 LEU A CA 1
ATOM 707 C C . LEU A 1 86 ? -1.768 -17.922 -11.290 1.00 82.19 86 LEU A C 1
ATOM 709 O O . LEU A 1 86 ? -1.464 -17.365 -10.240 1.00 82.19 86 LEU A O 1
ATOM 713 N N . SER A 1 87 ? -3.035 -18.060 -11.672 1.00 85.56 87 SER A N 1
ATOM 714 C CA . SER A 1 87 ? -4.172 -17.719 -10.799 1.00 85.56 87 SER A CA 1
ATOM 715 C C . SER A 1 87 ? -4.521 -18.857 -9.825 1.00 85.56 87 SER A C 1
ATOM 717 O O . SER A 1 87 ? -4.175 -20.016 -10.068 1.00 85.56 87 SER A O 1
ATOM 719 N N . GLU A 1 88 ? -5.262 -18.565 -8.745 1.00 85.75 88 GLU A N 1
ATOM 720 C CA . GLU A 1 88 ? -5.748 -19.593 -7.802 1.00 85.75 88 GLU A CA 1
ATOM 721 C C . GLU A 1 88 ? -6.573 -20.701 -8.495 1.00 85.75 88 GLU A C 1
ATOM 723 O O . GLU A 1 88 ? -6.435 -21.881 -8.163 1.00 85.75 88 GLU A O 1
ATOM 728 N N . GLU A 1 89 ? -7.397 -20.363 -9.493 1.00 87.25 89 GLU A N 1
ATOM 729 C CA . GLU A 1 89 ? -8.188 -21.345 -10.256 1.00 87.25 89 GLU A CA 1
ATOM 730 C C . GLU A 1 89 ? -7.293 -22.248 -11.120 1.00 87.25 89 GLU A C 1
ATOM 732 O O . GLU A 1 89 ? -7.451 -23.475 -11.143 1.00 87.25 89 GLU A O 1
ATOM 737 N N . GLU A 1 90 ? -6.305 -21.665 -11.803 1.00 86.56 90 GLU A N 1
ATOM 738 C CA . GLU A 1 90 ? -5.339 -22.426 -12.598 1.00 86.56 90 GLU A CA 1
ATOM 739 C C . GLU A 1 90 ? -4.451 -23.312 -11.728 1.00 86.56 90 GLU A C 1
ATOM 741 O O . GLU A 1 90 ? -4.145 -24.439 -12.127 1.00 86.56 90 GLU A O 1
ATOM 746 N N . PHE A 1 91 ? -4.095 -22.841 -10.530 1.00 89.50 91 PHE A N 1
ATOM 747 C CA . PHE A 1 91 ? -3.436 -23.650 -9.515 1.00 89.50 91 PHE A CA 1
ATOM 748 C C . PHE A 1 91 ? -4.293 -24.852 -9.129 1.00 89.50 91 PHE A C 1
ATOM 750 O O . PHE A 1 91 ? -3.796 -25.974 -9.182 1.00 89.50 91 PHE A O 1
ATOM 757 N N . CYS A 1 92 ? -5.573 -24.651 -8.792 1.00 89.94 92 CYS A N 1
ATOM 758 C CA . CYS A 1 92 ? -6.458 -25.744 -8.381 1.00 89.94 92 CYS A CA 1
ATOM 759 C C . CYS A 1 92 ? -6.558 -26.815 -9.470 1.00 89.94 92 CYS A C 1
ATOM 761 O O . CYS A 1 92 ? -6.371 -28.003 -9.196 1.00 89.94 92 CYS A O 1
ATOM 763 N N . ARG A 1 93 ? -6.765 -26.393 -10.721 1.00 88.25 93 ARG A N 1
ATOM 764 C CA . ARG A 1 93 ? -6.847 -27.298 -11.870 1.00 88.25 93 ARG A CA 1
ATOM 765 C C . ARG A 1 93 ? -5.550 -28.078 -12.073 1.00 88.25 93 ARG A C 1
ATOM 767 O O . ARG A 1 93 ? -5.589 -29.304 -12.178 1.00 88.25 93 ARG A O 1
ATOM 774 N N . PHE A 1 94 ? -4.412 -27.385 -12.093 1.00 85.88 94 PHE A N 1
ATOM 775 C CA . PHE A 1 94 ? -3.105 -28.013 -12.275 1.00 85.88 94 PHE A CA 1
ATOM 776 C C . PHE A 1 94 ? -2.768 -28.976 -11.127 1.00 85.88 94 PHE A C 1
ATOM 778 O O . PHE A 1 94 ? -2.342 -30.105 -11.367 1.00 85.88 94 PHE A O 1
ATOM 785 N N . PHE A 1 95 ? -3.024 -28.570 -9.884 1.00 88.38 95 PHE A N 1
ATOM 786 C CA . PHE A 1 95 ? -2.849 -29.406 -8.701 1.00 88.38 95 PHE A CA 1
ATOM 787 C C . PHE A 1 95 ? -3.702 -30.679 -8.786 1.00 88.38 95 PHE A C 1
ATOM 789 O O . PHE A 1 95 ? -3.218 -31.769 -8.491 1.00 88.38 95 PHE A O 1
ATOM 796 N N . GLY A 1 96 ? -4.947 -30.570 -9.259 1.00 88.38 96 GLY A N 1
ATOM 797 C CA . GLY A 1 96 ? -5.844 -31.713 -9.434 1.00 88.38 96 GLY A CA 1
ATOM 798 C C . GLY A 1 96 ? -5.411 -32.698 -10.516 1.00 88.38 96 GLY A C 1
ATOM 799 O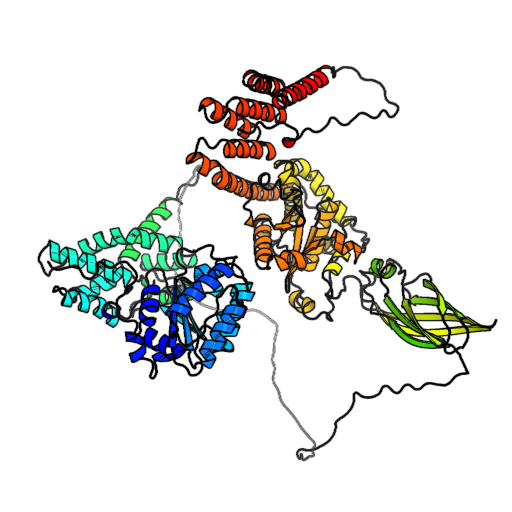 O . GLY A 1 96 ? -5.549 -33.907 -10.328 1.00 88.38 96 GLY A O 1
ATOM 800 N N . GLU A 1 97 ? -4.865 -32.209 -11.630 1.00 85.25 97 GLU A N 1
ATOM 801 C CA . GLU A 1 97 ? -4.289 -33.058 -12.682 1.00 85.25 97 GLU A CA 1
ATOM 802 C C . GLU A 1 97 ? -3.113 -33.882 -12.146 1.00 85.25 97 GLU A C 1
ATOM 804 O O . GLU A 1 97 ? -3.073 -35.100 -12.335 1.00 85.25 97 GLU A O 1
ATOM 809 N N . GLN A 1 98 ? -2.199 -33.236 -11.419 1.00 85.31 98 GLN A N 1
ATOM 810 C CA . GLN A 1 98 ? -1.037 -33.900 -10.829 1.00 85.31 98 GLN A CA 1
ATOM 811 C C . GLN A 1 98 ? -1.447 -34.878 -9.716 1.00 85.31 98 GLN A C 1
ATOM 813 O O . GLN A 1 98 ? -0.950 -36.003 -9.657 1.00 85.31 98 GLN A O 1
ATOM 818 N N . LEU A 1 99 ? -2.410 -34.495 -8.869 1.00 88.56 99 LEU A N 1
ATOM 819 C CA . LEU A 1 99 ? -2.890 -35.341 -7.780 1.00 88.56 99 LEU A CA 1
ATOM 820 C C . LEU A 1 99 ? -3.529 -36.628 -8.314 1.00 88.56 99 LEU A C 1
ATOM 822 O O . LEU A 1 99 ? -3.218 -37.715 -7.838 1.00 88.56 99 LEU A O 1
ATOM 826 N N . ARG A 1 100 ? -4.362 -36.536 -9.356 1.00 86.62 100 ARG A N 1
ATOM 827 C CA . ARG A 1 100 ? -4.962 -37.719 -9.998 1.00 86.62 100 ARG A CA 1
ATOM 828 C C . ARG A 1 100 ? -3.936 -38.683 -10.573 1.00 86.62 100 ARG A C 1
ATOM 830 O O . ARG A 1 100 ? -4.178 -39.884 -10.559 1.00 86.62 100 ARG A O 1
ATOM 837 N N . ALA A 1 101 ? -2.815 -38.175 -11.081 1.00 82.81 101 ALA A N 1
ATOM 838 C CA . ALA A 1 101 ? -1.748 -39.017 -11.607 1.00 82.81 101 ALA A CA 1
ATOM 839 C C . ALA A 1 101 ? -1.005 -39.786 -10.497 1.00 82.81 101 ALA A C 1
ATOM 841 O O . ALA A 1 101 ? -0.507 -40.885 -10.741 1.00 82.81 101 ALA A O 1
ATOM 842 N N . GLY A 1 102 ? -0.934 -39.222 -9.285 1.00 79.06 102 GLY A N 1
ATOM 843 C CA . GLY A 1 102 ? -0.229 -39.809 -8.140 1.00 79.06 102 GLY A CA 1
ATOM 844 C C . GLY A 1 102 ? -1.074 -40.722 -7.245 1.00 79.06 102 GLY A C 1
ATOM 845 O O . GLY A 1 102 ? -0.515 -41.472 -6.445 1.00 79.06 102 GLY A O 1
ATOM 846 N N . VAL A 1 103 ? -2.403 -40.674 -7.361 1.00 85.75 103 VAL A N 1
ATOM 847 C CA . VAL A 1 103 ? -3.340 -41.355 -6.454 1.00 85.75 103 VAL A CA 1
ATOM 848 C C . VAL A 1 103 ? -3.844 -42.679 -7.056 1.00 85.75 103 VAL A C 1
ATOM 850 O O . VAL A 1 103 ? -4.094 -42.752 -8.261 1.00 85.75 103 VAL A O 1
ATOM 853 N N . PRO A 1 104 ? -4.032 -43.748 -6.254 1.00 81.50 104 PRO A N 1
ATOM 854 C CA . PRO A 1 104 ? -4.637 -44.988 -6.736 1.00 81.50 104 PRO A CA 1
ATOM 855 C C . PRO A 1 104 ? -6.036 -44.765 -7.325 1.00 81.50 104 PRO A C 1
ATOM 857 O O . PRO A 1 104 ? -6.865 -44.092 -6.720 1.00 81.50 104 PRO A O 1
ATOM 860 N N . ALA A 1 105 ? -6.348 -45.424 -8.446 1.00 78.75 105 ALA A N 1
ATOM 861 C CA . ALA A 1 105 ? -7.616 -45.259 -9.175 1.00 78.75 105 ALA A CA 1
ATOM 862 C C . ALA A 1 105 ? -8.895 -45.559 -8.359 1.00 78.75 105 ALA A C 1
ATOM 864 O O . ALA A 1 105 ? -9.992 -45.228 -8.796 1.00 78.75 105 ALA A O 1
ATOM 865 N N . ALA A 1 106 ? -8.767 -46.206 -7.197 1.00 81.62 106 ALA A N 1
ATOM 866 C CA . ALA A 1 106 ? -9.874 -46.499 -6.290 1.00 81.62 106 ALA A CA 1
ATOM 867 C C . ALA A 1 106 ? -10.311 -45.295 -5.430 1.00 81.62 106 ALA A C 1
ATOM 869 O O . ALA A 1 106 ? -11.382 -45.351 -4.828 1.00 81.62 106 ALA A O 1
ATOM 870 N N . VAL A 1 107 ? -9.502 -44.233 -5.344 1.00 85.88 107 VAL A N 1
ATOM 871 C CA . VAL A 1 107 ? -9.834 -43.020 -4.586 1.00 85.88 107 VAL A CA 1
ATOM 872 C C . VAL A 1 107 ? -10.397 -41.973 -5.541 1.00 85.88 107 VAL A C 1
ATOM 874 O O . VAL A 1 107 ? -9.744 -41.594 -6.512 1.00 85.88 107 VAL A O 1
ATOM 877 N N . ASP A 1 108 ? -11.610 -41.499 -5.262 1.00 85.38 108 ASP A N 1
ATOM 878 C CA . ASP A 1 108 ? -12.264 -40.480 -6.083 1.00 85.38 108 ASP A CA 1
ATOM 879 C C . ASP A 1 108 ? -11.640 -39.095 -5.855 1.00 85.38 108 ASP A C 1
ATOM 881 O O . ASP A 1 108 ? -11.590 -38.600 -4.725 1.00 85.38 108 ASP A O 1
ATOM 885 N N . ILE A 1 109 ? -11.175 -38.464 -6.936 1.00 87.56 109 ILE A N 1
ATOM 886 C CA . ILE A 1 109 ? -10.600 -37.115 -6.929 1.00 87.56 109 ILE A CA 1
ATOM 887 C C . ILE A 1 109 ? -11.438 -36.218 -7.857 1.00 87.56 109 ILE A C 1
ATOM 889 O O . ILE A 1 109 ? -11.295 -36.294 -9.094 1.00 87.56 109 ILE A O 1
ATOM 893 N N . PRO A 1 110 ? -12.295 -35.342 -7.295 1.00 83.81 110 PRO A N 1
ATOM 894 C CA . PRO A 1 110 ? -13.179 -34.492 -8.085 1.00 83.81 110 PRO A CA 1
ATOM 895 C C . PRO A 1 110 ? -12.387 -33.493 -8.947 1.00 83.81 110 PRO A C 1
ATOM 897 O O . PRO A 1 110 ? -11.189 -33.290 -8.739 1.00 83.81 110 PRO A O 1
ATOM 900 N N . PRO A 1 111 ? -12.999 -32.888 -9.982 1.00 87.69 111 PRO A N 1
ATOM 901 C CA . PRO A 1 111 ? -12.371 -31.798 -10.726 1.00 87.69 111 PRO A CA 1
ATOM 902 C C . PRO A 1 111 ? -12.126 -30.618 -9.793 1.00 87.69 111 PRO A C 1
ATOM 904 O O . PRO A 1 111 ? -13.078 -30.053 -9.269 1.00 87.69 111 PRO A O 1
ATOM 907 N N . LEU A 1 112 ? -10.860 -30.259 -9.600 1.00 89.81 112 LEU A N 1
ATOM 908 C CA . LEU A 1 112 ? -10.483 -29.201 -8.673 1.00 89.81 112 LEU A CA 1
ATOM 909 C C . LEU A 1 112 ? -10.554 -27.852 -9.390 1.00 89.81 112 LEU A C 1
ATOM 911 O O . LEU A 1 112 ? -9.722 -27.566 -10.248 1.00 89.81 112 LEU A O 1
ATOM 915 N N . ARG A 1 113 ? -11.574 -27.048 -9.084 1.00 87.25 113 ARG A N 1
ATOM 916 C CA . ARG A 1 113 ? -11.779 -25.701 -9.646 1.00 87.25 113 ARG A CA 1
ATOM 917 C C . ARG A 1 113 ? -11.494 -24.608 -8.623 1.00 87.25 113 ARG A C 1
ATOM 919 O O . ARG A 1 113 ? -11.212 -23.478 -8.990 1.00 87.25 113 ARG A O 1
ATOM 926 N N . ASN A 1 114 ? -11.587 -24.941 -7.342 1.00 89.38 114 ASN A N 1
ATOM 927 C CA . ASN A 1 114 ? -11.356 -24.029 -6.229 1.00 89.38 114 ASN A CA 1
ATOM 928 C C . ASN A 1 114 ? -10.782 -24.784 -5.013 1.00 89.38 114 ASN A C 1
ATOM 930 O O . ASN A 1 114 ? -10.638 -26.009 -5.017 1.00 89.38 114 ASN A O 1
ATOM 934 N N . THR A 1 115 ? -10.478 -24.049 -3.945 1.00 88.88 115 THR A N 1
ATOM 935 C CA . THR A 1 115 ? -9.909 -24.592 -2.702 1.00 88.88 115 THR A CA 1
ATOM 936 C C . THR A 1 115 ? -10.848 -25.553 -1.959 1.00 88.88 115 THR A C 1
ATOM 938 O O . THR A 1 115 ? -10.375 -26.496 -1.323 1.00 88.88 115 THR A O 1
ATOM 941 N N . ALA A 1 116 ? -12.172 -25.402 -2.073 1.00 88.75 116 ALA A N 1
ATOM 942 C CA . ALA A 1 116 ? -13.129 -26.334 -1.467 1.00 88.75 116 ALA A CA 1
ATOM 943 C C . ALA A 1 116 ? -13.100 -27.717 -2.144 1.00 88.75 116 ALA A C 1
ATOM 945 O O . ALA A 1 116 ? -13.236 -28.747 -1.475 1.00 88.75 116 ALA A O 1
ATOM 946 N N . ASP A 1 117 ? -12.844 -27.763 -3.452 1.00 91.62 117 ASP A N 1
ATOM 947 C CA . ASP A 1 117 ? -12.653 -29.029 -4.161 1.00 91.62 117 ASP A CA 1
ATOM 948 C C . ASP A 1 117 ? -11.365 -29.729 -3.693 1.00 91.62 117 ASP A C 1
ATOM 950 O O . ASP A 1 117 ? -11.363 -30.942 -3.471 1.00 91.62 117 ASP A O 1
ATOM 954 N N . ILE A 1 118 ? -10.278 -28.969 -3.480 1.00 92.19 118 ILE A N 1
ATOM 955 C CA . ILE A 1 118 ? -9.016 -29.499 -2.930 1.00 92.19 118 ILE A CA 1
ATOM 956 C C . ILE A 1 118 ? -9.255 -30.102 -1.541 1.00 92.19 118 ILE A C 1
ATOM 958 O O . ILE A 1 118 ? -8.788 -31.207 -1.265 1.00 92.19 118 ILE A O 1
ATOM 962 N N . LEU A 1 119 ? -10.013 -29.418 -0.677 1.00 92.75 119 LEU A N 1
ATOM 963 C CA . LEU A 1 119 ? -10.377 -29.939 0.642 1.00 92.75 119 LEU A CA 1
ATOM 964 C C . LEU A 1 119 ? -11.091 -31.292 0.540 1.00 92.75 119 LEU A C 1
ATOM 966 O O . LEU A 1 119 ? -10.739 -32.227 1.257 1.00 92.75 119 LEU A O 1
ATOM 970 N N . THR A 1 120 ? -12.049 -31.408 -0.380 1.00 91.69 120 THR A N 1
ATOM 971 C CA . THR A 1 120 ? -12.794 -32.654 -0.619 1.00 91.69 120 THR A CA 1
ATOM 972 C C . THR A 1 120 ? -11.860 -33.781 -1.073 1.00 91.69 120 THR A C 1
ATOM 974 O O . THR A 1 120 ? -11.930 -34.898 -0.562 1.00 91.69 120 THR A O 1
ATOM 977 N N . ALA A 1 121 ? -10.921 -33.493 -1.979 1.00 92.94 121 ALA A N 1
ATOM 978 C CA . ALA A 1 121 ? -9.924 -34.469 -2.417 1.00 92.94 121 ALA A CA 1
ATOM 979 C C . ALA A 1 121 ? -9.016 -34.937 -1.264 1.00 92.94 121 ALA A C 1
ATOM 981 O O . ALA A 1 121 ? -8.771 -36.134 -1.114 1.00 92.94 121 ALA A O 1
ATOM 982 N N . VAL A 1 122 ? -8.558 -34.018 -0.406 1.00 94.25 122 VAL A N 1
ATOM 983 C CA . VAL A 1 122 ? -7.738 -34.349 0.774 1.00 94.25 122 VAL A CA 1
ATOM 984 C C . VAL A 1 122 ? -8.522 -35.184 1.792 1.00 94.25 122 VAL A C 1
ATOM 986 O O . VAL A 1 122 ? -7.971 -36.126 2.370 1.00 94.25 122 VAL A O 1
ATOM 989 N N . GLN A 1 123 ? -9.812 -34.904 1.985 1.00 93.06 123 GLN A N 1
ATOM 990 C CA . GLN A 1 123 ? -10.691 -35.716 2.832 1.00 93.06 123 GLN A CA 1
ATOM 991 C C . GLN A 1 123 ? -10.822 -37.150 2.305 1.00 93.06 123 GLN A C 1
ATOM 993 O O . GLN A 1 123 ? -10.699 -38.094 3.087 1.00 93.06 123 GLN A O 1
ATOM 998 N N . ASN A 1 124 ? -10.984 -37.328 0.990 1.00 93.06 124 ASN A N 1
ATOM 999 C CA . ASN A 1 124 ? -11.056 -38.651 0.365 1.00 93.06 124 ASN A CA 1
ATOM 1000 C C . ASN A 1 124 ? -9.748 -39.440 0.532 1.00 93.06 124 ASN A C 1
ATOM 1002 O O . ASN A 1 124 ? -9.781 -40.622 0.875 1.00 93.06 124 ASN A O 1
ATOM 1006 N N . LEU A 1 125 ? -8.595 -38.783 0.364 1.00 93.06 125 LEU A N 1
ATOM 1007 C CA . LEU A 1 125 ? -7.282 -39.393 0.609 1.00 93.06 125 LEU A CA 1
ATOM 1008 C C . LEU A 1 125 ? -7.122 -39.830 2.065 1.00 93.06 125 LEU A C 1
ATOM 1010 O O . LEU A 1 125 ? -6.713 -40.958 2.337 1.00 93.06 125 LEU A O 1
ATOM 1014 N N . THR A 1 126 ? -7.507 -38.957 2.996 1.00 92.88 126 THR A N 1
ATOM 1015 C CA . THR A 1 126 ? -7.438 -39.234 4.435 1.00 92.88 126 THR A CA 1
ATOM 1016 C C . THR A 1 126 ? -8.348 -40.405 4.812 1.00 92.88 126 THR A C 1
ATOM 1018 O O . THR A 1 126 ? -7.933 -41.291 5.558 1.00 92.88 126 THR A O 1
ATOM 1021 N N . GLY A 1 127 ? -9.564 -40.461 4.256 1.00 91.81 127 GLY A N 1
ATOM 1022 C CA . GLY A 1 127 ? -10.500 -41.573 4.443 1.00 91.81 127 GLY A CA 1
ATOM 1023 C C . GLY A 1 127 ? -9.986 -42.908 3.890 1.00 91.81 127 GLY A C 1
ATOM 1024 O O . GLY A 1 127 ? -10.312 -43.960 4.435 1.00 91.81 127 GLY A O 1
ATOM 1025 N N . ALA A 1 128 ? -9.133 -42.869 2.863 1.00 92.06 128 ALA A N 1
ATOM 1026 C CA . ALA A 1 128 ? -8.436 -44.033 2.317 1.00 92.06 128 ALA A CA 1
ATOM 1027 C C . ALA A 1 128 ? -7.145 -44.401 3.081 1.00 92.06 128 ALA A C 1
ATOM 1029 O O . ALA A 1 128 ? -6.460 -45.349 2.701 1.00 92.06 128 ALA A O 1
ATOM 1030 N N . GLY A 1 129 ? -6.795 -43.669 4.147 1.00 92.38 129 GLY A N 1
ATOM 1031 C CA . GLY A 1 129 ? -5.578 -43.895 4.934 1.00 92.38 129 GLY A CA 1
ATOM 1032 C C . GLY A 1 129 ? -4.286 -43.409 4.266 1.00 92.38 129 GLY A C 1
ATOM 1033 O O . GLY A 1 129 ? -3.198 -43.772 4.718 1.00 92.38 129 GLY A O 1
ATOM 1034 N N . LEU A 1 130 ? -4.392 -42.598 3.208 1.00 93.88 130 LEU A N 1
ATOM 1035 C CA . LEU A 1 130 ? -3.257 -42.038 2.478 1.00 93.88 130 LEU A CA 1
ATOM 1036 C C . LEU A 1 130 ? -2.804 -40.702 3.084 1.00 93.88 130 LEU A C 1
ATOM 1038 O O . LEU A 1 130 ? -3.590 -39.951 3.663 1.00 93.88 130 LEU A O 1
ATOM 1042 N N . ARG A 1 131 ? -1.515 -40.404 2.926 1.00 94.31 131 ARG A N 1
ATOM 1043 C CA . ARG A 1 131 ? -0.842 -39.184 3.386 1.00 94.31 131 ARG A CA 1
ATOM 1044 C C . ARG A 1 131 ? -0.354 -38.396 2.178 1.00 94.31 131 ARG A C 1
ATOM 1046 O O . ARG A 1 131 ? 0.287 -38.970 1.300 1.00 94.31 131 ARG A O 1
ATOM 1053 N N . LEU A 1 132 ? -0.635 -37.099 2.130 1.00 95.12 132 LEU A N 1
ATOM 1054 C CA . LEU A 1 132 ? -0.262 -36.248 1.000 1.00 95.12 132 LEU A CA 1
ATOM 1055 C C . LEU A 1 132 ? 1.020 -35.471 1.311 1.00 95.12 132 LEU A C 1
ATOM 1057 O O . LEU A 1 132 ? 1.113 -34.796 2.335 1.00 95.12 132 LEU A O 1
ATOM 1061 N N . VAL A 1 133 ? 1.998 -35.538 0.411 1.00 96.00 133 VAL A N 1
ATOM 1062 C CA . VAL A 1 133 ? 3.255 -34.794 0.510 1.00 96.00 133 VAL A CA 1
ATOM 1063 C C . VAL A 1 133 ? 3.427 -33.942 -0.737 1.00 96.00 133 VAL A C 1
ATOM 1065 O O . VAL A 1 133 ? 3.643 -34.455 -1.831 1.00 96.00 133 VAL A O 1
ATOM 1068 N N . CYS A 1 134 ? 3.340 -32.630 -0.567 1.00 95.81 134 CYS A N 1
ATOM 1069 C CA . CYS A 1 134 ? 3.453 -31.657 -1.643 1.00 95.81 134 CYS A CA 1
ATOM 1070 C C . CYS A 1 134 ? 4.870 -31.083 -1.677 1.00 95.81 134 CYS A C 1
ATOM 1072 O O . CYS A 1 134 ? 5.263 -30.350 -0.773 1.00 95.81 134 CYS A O 1
ATOM 1074 N N . LEU A 1 135 ? 5.631 -31.412 -2.716 1.00 95.69 135 LEU A N 1
ATOM 1075 C CA . LEU A 1 135 ? 6.955 -30.867 -2.989 1.00 95.69 135 LEU A CA 1
ATOM 1076 C C . LEU A 1 135 ? 6.798 -29.690 -3.958 1.00 95.69 135 LEU A C 1
ATOM 1078 O O . LEU A 1 135 ? 6.458 -29.879 -5.123 1.00 95.69 135 LEU A O 1
ATOM 1082 N N . PHE A 1 136 ? 6.998 -28.478 -3.463 1.00 93.25 136 PHE A N 1
ATOM 1083 C CA . PHE A 1 136 ? 6.789 -27.224 -4.180 1.00 93.25 136 PHE A CA 1
ATOM 1084 C C . PHE A 1 136 ? 8.139 -26.590 -4.513 1.00 93.25 136 PHE A C 1
ATOM 1086 O O . PHE A 1 136 ? 8.778 -26.000 -3.643 1.00 93.25 136 PHE A O 1
ATOM 1093 N N . ASP A 1 137 ? 8.577 -26.729 -5.761 1.00 91.81 137 ASP A N 1
ATOM 1094 C CA . ASP A 1 137 ? 9.841 -26.173 -6.243 1.00 91.81 137 ASP A CA 1
ATOM 1095 C C . ASP A 1 137 ? 9.659 -24.734 -6.751 1.00 91.81 137 ASP A C 1
ATOM 1097 O O . ASP A 1 137 ? 8.648 -24.416 -7.378 1.00 91.81 137 ASP A O 1
ATOM 1101 N N . GLU A 1 138 ? 10.619 -23.857 -6.445 1.00 87.44 138 GLU A N 1
ATOM 1102 C CA . GLU A 1 138 ? 10.570 -22.412 -6.716 1.00 87.44 138 GLU A CA 1
ATOM 1103 C C . GLU A 1 138 ? 9.281 -21.756 -6.187 1.00 87.44 138 GLU A C 1
ATOM 1105 O O . GLU A 1 138 ? 8.662 -20.903 -6.833 1.00 87.44 138 GLU A O 1
ATOM 1110 N N . PHE A 1 139 ? 8.879 -22.149 -4.969 1.00 88.50 139 PHE A N 1
ATOM 1111 C CA . PHE A 1 139 ? 7.647 -21.680 -4.323 1.00 88.50 139 PHE A CA 1
ATOM 1112 C C . PHE A 1 139 ? 7.644 -20.166 -4.080 1.00 88.50 139 PHE A C 1
ATOM 1114 O O . PHE A 1 139 ? 6.582 -19.562 -3.938 1.00 88.50 139 PHE A O 1
ATOM 1121 N N . GLU A 1 140 ? 8.820 -19.535 -4.116 1.00 83.38 140 GLU A N 1
ATOM 1122 C CA . GLU A 1 140 ? 8.947 -18.081 -4.120 1.00 83.38 140 GLU A CA 1
ATOM 1123 C C . GLU A 1 140 ? 8.166 -17.412 -5.256 1.00 83.38 140 GLU A C 1
ATOM 1125 O O . GLU A 1 140 ? 7.673 -16.309 -5.073 1.00 83.38 140 GLU A O 1
ATOM 1130 N N . SER A 1 141 ? 7.951 -18.090 -6.388 1.00 82.69 141 SER A N 1
ATOM 1131 C CA . SER A 1 141 ? 7.114 -17.581 -7.484 1.00 82.69 141 SER A CA 1
ATOM 1132 C C . SER A 1 141 ? 5.637 -17.458 -7.095 1.00 82.69 141 SER A C 1
ATOM 1134 O O . SER A 1 141 ? 4.937 -16.606 -7.626 1.00 82.69 141 SER A O 1
ATOM 1136 N N . ILE A 1 142 ? 5.156 -18.292 -6.165 1.00 83.50 142 ILE A N 1
ATOM 1137 C CA . ILE A 1 142 ? 3.783 -18.241 -5.643 1.00 83.50 142 ILE A CA 1
ATOM 1138 C C . ILE A 1 142 ? 3.674 -17.201 -4.531 1.00 83.50 142 ILE A C 1
ATOM 1140 O O . ILE A 1 142 ? 2.725 -16.424 -4.519 1.00 83.50 142 ILE A O 1
ATOM 1144 N N . THR A 1 143 ? 4.660 -17.124 -3.629 1.00 76.62 143 THR A N 1
ATOM 1145 C CA . THR A 1 143 ? 4.678 -16.086 -2.577 1.00 76.62 143 THR A CA 1
ATOM 1146 C C . THR A 1 143 ? 4.861 -14.673 -3.138 1.00 76.62 143 THR A C 1
ATOM 1148 O O . THR A 1 143 ? 4.539 -13.694 -2.470 1.00 76.62 143 THR A O 1
ATOM 1151 N N . ARG A 1 144 ? 5.387 -14.575 -4.363 1.00 74.06 144 ARG A N 1
ATOM 1152 C CA . ARG A 1 144 ? 5.575 -13.355 -5.151 1.00 74.06 144 ARG A CA 1
ATOM 1153 C C . ARG A 1 144 ? 4.470 -13.104 -6.179 1.00 74.06 144 ARG A C 1
ATOM 1155 O O . ARG A 1 144 ? 4.600 -12.253 -7.046 1.00 74.06 144 ARG A O 1
ATOM 1162 N N . ASN A 1 145 ? 3.383 -13.856 -6.159 1.00 77.88 145 ASN A N 1
ATOM 1163 C CA . ASN A 1 145 ? 2.325 -13.663 -7.139 1.00 77.88 145 ASN A CA 1
ATOM 1164 C C . ASN A 1 145 ? 1.088 -13.097 -6.444 1.00 77.88 145 ASN A C 1
ATOM 1166 O O . ASN A 1 145 ? 0.445 -13.782 -5.653 1.00 77.88 145 ASN A O 1
ATOM 1170 N N . ALA A 1 146 ? 0.741 -11.852 -6.790 1.00 71.31 146 ALA A N 1
ATOM 1171 C CA . ALA A 1 146 ? -0.439 -11.147 -6.279 1.00 71.31 146 ALA A CA 1
ATOM 1172 C C . ALA A 1 146 ? -1.772 -11.851 -6.620 1.00 71.31 146 ALA A C 1
ATOM 1174 O O . ALA A 1 146 ? -2.820 -11.516 -6.077 1.00 71.31 146 ALA A O 1
ATOM 1175 N N . GLY A 1 147 ? -1.748 -12.843 -7.515 1.00 74.19 147 GLY A N 1
ATOM 1176 C CA . GLY A 1 147 ? -2.869 -13.729 -7.806 1.00 74.19 147 GLY A CA 1
ATOM 1177 C C . GLY A 1 147 ? -3.198 -14.732 -6.696 1.00 74.19 147 GLY A C 1
ATOM 1178 O O . GLY A 1 147 ? -4.237 -15.378 -6.807 1.00 74.19 147 GLY A O 1
ATOM 1179 N N . PHE A 1 148 ? -2.367 -14.863 -5.652 1.00 80.44 148 PHE A N 1
ATOM 1180 C CA . PHE A 1 148 ? -2.617 -15.713 -4.482 1.00 80.44 148 PHE A CA 1
ATOM 1181 C C . PHE A 1 148 ? -2.831 -14.877 -3.220 1.00 80.44 148 PHE A C 1
ATOM 1183 O O . PHE A 1 148 ? -1.941 -14.167 -2.761 1.00 80.44 148 PHE A O 1
ATOM 1190 N N . SER A 1 149 ? -4.012 -15.006 -2.621 1.00 78.75 149 SER A N 1
ATOM 1191 C CA . SER A 1 149 ? -4.406 -14.228 -1.443 1.00 78.75 149 SER A CA 1
ATOM 1192 C C . SER A 1 149 ? -3.866 -14.794 -0.119 1.00 78.75 149 SER A C 1
ATOM 1194 O O . SER A 1 149 ? -3.600 -15.990 0.014 1.00 78.75 149 SER A O 1
ATOM 1196 N N . ALA A 1 150 ? -3.831 -13.980 0.945 1.00 75.38 150 ALA A N 1
ATOM 1197 C CA . ALA A 1 150 ? -3.601 -14.470 2.314 1.00 75.38 150 ALA A CA 1
ATOM 1198 C C . ALA A 1 150 ? -4.585 -15.595 2.722 1.00 75.38 150 ALA A C 1
ATOM 1200 O O . ALA A 1 150 ? -4.224 -16.515 3.462 1.00 75.38 150 ALA A O 1
ATOM 1201 N N . GLY A 1 151 ? -5.815 -15.565 2.190 1.00 78.94 151 GLY A N 1
ATOM 1202 C CA . GLY A 1 151 ? -6.819 -16.616 2.374 1.00 78.94 151 GLY A CA 1
ATOM 1203 C C . GLY A 1 151 ? -6.389 -17.970 1.803 1.00 78.94 151 GLY A C 1
ATOM 1204 O O . GLY A 1 151 ? -6.612 -18.999 2.443 1.00 78.94 151 GLY A O 1
ATOM 1205 N N . PHE A 1 152 ? -5.702 -17.982 0.659 1.00 86.06 152 PHE A N 1
ATOM 1206 C CA . PHE A 1 152 ? -5.139 -19.193 0.065 1.00 86.06 152 PHE A CA 1
ATOM 1207 C C . PHE A 1 152 ? -4.039 -19.815 0.941 1.00 86.06 152 PHE A C 1
ATOM 1209 O O . PHE A 1 152 ? -4.064 -21.018 1.213 1.00 86.06 152 PHE A O 1
ATOM 1216 N N . PHE A 1 153 ? -3.115 -19.012 1.475 1.00 86.00 153 PHE A N 1
ATOM 1217 C CA . PHE A 1 153 ? -2.093 -19.514 2.405 1.00 86.00 153 PHE A CA 1
ATOM 1218 C C . PHE A 1 153 ? -2.709 -19.996 3.731 1.00 86.00 153 PHE A C 1
ATOM 1220 O O . PHE A 1 153 ? -2.312 -21.033 4.270 1.00 86.00 153 PHE A O 1
ATOM 1227 N N . GLY A 1 154 ? -3.738 -19.300 4.230 1.00 84.12 154 GLY A N 1
ATOM 1228 C CA . GLY A 1 154 ? -4.539 -19.747 5.373 1.00 84.12 154 GLY A CA 1
ATOM 1229 C C . GLY A 1 154 ? -5.224 -21.097 5.123 1.00 84.12 154 GLY A C 1
ATOM 1230 O O . GLY A 1 154 ? -5.242 -21.961 6.005 1.00 84.12 154 GLY A O 1
ATOM 1231 N N . PHE A 1 155 ? -5.712 -21.320 3.903 1.00 89.06 155 PHE A N 1
ATOM 1232 C CA . PHE A 1 155 ? -6.258 -22.599 3.462 1.00 89.06 155 PHE A CA 1
ATOM 1233 C C . PHE A 1 155 ? -5.197 -23.712 3.449 1.00 89.06 155 PHE A C 1
ATOM 1235 O O . PHE A 1 155 ? -5.416 -24.759 4.062 1.00 89.06 155 PHE A O 1
ATOM 1242 N N . LEU A 1 156 ? -4.020 -23.482 2.850 1.00 90.62 156 LEU A N 1
ATOM 1243 C CA . LEU A 1 156 ? -2.924 -24.462 2.862 1.00 90.62 156 LEU A CA 1
ATOM 1244 C C . LEU A 1 156 ? -2.503 -24.831 4.292 1.00 90.62 156 LEU A C 1
ATOM 1246 O O . LEU A 1 156 ? -2.296 -26.012 4.591 1.00 90.62 156 LEU A O 1
ATOM 1250 N N . ARG A 1 157 ? -2.444 -23.848 5.203 1.00 88.00 157 ARG A N 1
ATOM 1251 C CA . ARG A 1 157 ? -2.196 -24.090 6.635 1.00 88.00 157 ARG A CA 1
ATOM 1252 C C . ARG A 1 157 ? -3.276 -24.963 7.260 1.00 88.00 157 ARG A C 1
ATOM 1254 O O . ARG A 1 157 ? -2.957 -25.881 8.012 1.00 88.00 157 ARG A O 1
ATOM 1261 N N . SER A 1 158 ? -4.543 -24.658 6.992 1.00 88.31 158 SER A N 1
ATOM 1262 C CA . SER A 1 158 ? -5.674 -25.428 7.512 1.00 88.31 158 SER A CA 1
ATOM 1263 C C . SER A 1 158 ? -5.574 -26.898 7.100 1.00 88.31 158 SER A C 1
ATOM 1265 O O . SER A 1 158 ? -5.741 -27.774 7.948 1.00 88.31 158 SER A O 1
ATOM 1267 N N . LEU A 1 159 ? -5.189 -27.173 5.847 1.00 92.25 159 LEU A N 1
ATOM 1268 C CA . LEU A 1 159 ? -4.975 -28.538 5.364 1.00 92.25 159 LEU A CA 1
ATOM 1269 C C . LEU A 1 159 ? -3.895 -29.287 6.155 1.00 92.25 159 LEU A C 1
ATOM 1271 O O . LEU A 1 159 ? -4.164 -30.383 6.635 1.00 92.25 159 LEU A O 1
ATOM 1275 N N . ALA A 1 160 ? -2.709 -28.697 6.338 1.00 91.56 160 ALA A N 1
ATOM 1276 C CA . ALA A 1 160 ? -1.618 -29.341 7.080 1.00 91.56 160 ALA A CA 1
ATOM 1277 C C . ALA A 1 160 ? -1.912 -29.529 8.577 1.00 91.56 160 ALA A C 1
ATOM 1279 O O . ALA A 1 160 ? -1.382 -30.443 9.200 1.00 91.56 160 ALA A O 1
ATOM 1280 N N . ASN A 1 161 ? -2.760 -28.681 9.165 1.00 88.12 161 ASN A N 1
ATOM 1281 C CA . ASN A 1 161 ? -3.122 -28.796 10.578 1.00 88.12 161 ASN A CA 1
ATOM 1282 C C . ASN A 1 161 ? -4.221 -29.835 10.836 1.00 88.12 161 ASN A C 1
ATOM 1284 O O . ASN A 1 161 ? -4.241 -30.447 11.902 1.00 88.12 161 ASN A O 1
ATOM 1288 N N . LEU A 1 162 ? -5.169 -29.984 9.906 1.00 89.25 162 LEU A N 1
ATOM 1289 C CA . LEU A 1 162 ? -6.361 -30.818 10.097 1.00 89.25 162 LEU A CA 1
ATOM 1290 C C . LEU A 1 162 ? -6.243 -32.206 9.457 1.00 89.25 162 LEU A C 1
ATOM 1292 O O . LEU A 1 162 ? -6.957 -33.120 9.867 1.00 89.25 162 LEU A O 1
ATOM 1296 N N . TYR A 1 163 ? -5.361 -32.372 8.473 1.00 94.06 163 TYR A N 1
ATOM 1297 C CA . TYR A 1 163 ? -5.221 -33.590 7.677 1.00 94.06 163 TYR A CA 1
ATOM 1298 C C . TYR A 1 163 ? -3.749 -34.022 7.600 1.00 94.06 163 TYR A C 1
ATOM 1300 O O . TYR A 1 163 ? -2.859 -33.211 7.856 1.00 94.06 163 TYR A O 1
ATOM 1308 N N . PRO A 1 164 ? -3.450 -35.288 7.246 1.00 94.75 164 PRO A N 1
ATOM 1309 C CA . PRO A 1 164 ? -2.081 -35.773 7.079 1.00 94.75 164 PRO A CA 1
ATOM 1310 C C . PRO A 1 164 ? -1.446 -35.235 5.783 1.00 94.75 164 PRO A C 1
ATOM 1312 O O . PRO A 1 164 ? -1.196 -35.984 4.836 1.00 94.75 164 PRO A O 1
ATOM 1315 N N . VAL A 1 165 ? -1.201 -33.923 5.753 1.00 96.25 165 VAL A N 1
ATOM 1316 C CA . VAL A 1 165 ? -0.604 -33.180 4.640 1.00 96.25 165 VAL A CA 1
ATOM 1317 C C . VAL A 1 165 ? 0.705 -32.538 5.101 1.00 96.25 165 VAL A C 1
ATOM 1319 O O . VAL A 1 165 ? 0.728 -31.845 6.115 1.00 96.25 165 VAL A O 1
ATOM 1322 N N . ALA A 1 166 ? 1.785 -32.729 4.343 1.00 96.06 166 ALA A N 1
ATOM 1323 C CA . ALA A 1 166 ? 3.050 -32.018 4.537 1.00 96.06 166 ALA A CA 1
ATOM 1324 C C . ALA A 1 166 ? 3.466 -31.271 3.270 1.00 96.06 166 ALA A C 1
ATOM 1326 O O . ALA A 1 166 ? 3.325 -31.788 2.161 1.00 96.06 166 ALA A O 1
ATOM 1327 N N . TYR A 1 167 ? 4.032 -30.078 3.446 1.00 96.12 167 TYR A N 1
ATOM 1328 C CA . TYR A 1 167 ? 4.626 -29.295 2.368 1.00 96.12 167 TYR A CA 1
ATOM 1329 C C . TYR A 1 167 ? 6.149 -29.301 2.489 1.00 96.12 167 TYR A C 1
ATOM 1331 O O . TYR A 1 167 ? 6.691 -29.052 3.566 1.00 96.12 167 TYR A O 1
ATOM 1339 N N . VAL A 1 168 ? 6.844 -29.541 1.382 1.00 96.62 168 VAL A N 1
ATOM 1340 C CA . VAL A 1 168 ? 8.284 -29.311 1.258 1.00 96.62 168 VAL A CA 1
ATOM 1341 C C . VAL A 1 168 ? 8.496 -28.263 0.183 1.00 96.62 168 VAL A C 1
ATOM 1343 O O . VAL A 1 168 ? 8.296 -28.544 -0.993 1.00 96.62 168 VAL A O 1
ATOM 1346 N N . THR A 1 169 ? 8.858 -27.050 0.575 1.00 94.81 169 THR A N 1
ATOM 1347 C CA . THR A 1 169 ? 9.030 -25.928 -0.357 1.00 94.81 169 THR A CA 1
ATOM 1348 C C . THR A 1 169 ? 10.504 -25.697 -0.643 1.00 94.81 169 THR A C 1
ATOM 1350 O O . THR A 1 169 ? 11.317 -25.838 0.268 1.00 94.81 169 THR A O 1
ATOM 1353 N N . SER A 1 170 ? 10.859 -25.285 -1.858 1.00 93.12 170 SER A N 1
ATOM 1354 C CA . SER A 1 170 ? 12.175 -24.716 -2.145 1.00 93.12 170 SER A CA 1
ATOM 1355 C C . SER A 1 170 ? 12.079 -23.208 -2.380 1.00 93.12 170 SER A C 1
ATOM 1357 O O . SER A 1 170 ? 11.147 -22.716 -3.023 1.00 93.12 170 SER A O 1
ATOM 1359 N N . SER A 1 171 ? 13.037 -22.468 -1.826 1.00 88.81 171 SER A N 1
ATOM 1360 C CA . SER A 1 171 ? 13.181 -21.028 -2.047 1.00 88.81 171 SER A CA 1
ATOM 1361 C C . SER A 1 171 ? 14.618 -20.575 -1.808 1.00 88.81 171 SER A C 1
ATOM 1363 O O . SER A 1 171 ? 15.440 -21.286 -1.219 1.00 88.81 171 SER A O 1
ATOM 1365 N N . ARG A 1 172 ? 14.959 -19.388 -2.303 1.00 80.81 172 ARG A N 1
ATOM 1366 C CA . ARG A 1 172 ? 16.305 -18.832 -2.186 1.00 80.81 172 ARG A CA 1
ATOM 1367 C C . ARG A 1 172 ? 16.607 -18.330 -0.781 1.00 80.81 172 ARG A C 1
ATOM 1369 O O . ARG A 1 172 ? 17.637 -18.655 -0.198 1.00 80.81 172 ARG A O 1
ATOM 1376 N N . ARG A 1 173 ? 15.678 -17.549 -0.249 1.00 78.62 173 ARG A N 1
ATOM 1377 C CA . ARG A 1 173 ? 15.665 -17.017 1.115 1.00 78.62 173 ARG A CA 1
ATOM 1378 C C . ARG A 1 173 ? 14.431 -17.526 1.842 1.00 78.62 173 ARG A C 1
ATOM 1380 O O . ARG A 1 173 ? 13.596 -18.229 1.274 1.00 78.62 173 ARG A O 1
ATOM 1387 N N . ASP A 1 174 ? 14.344 -17.187 3.115 1.00 78.00 174 ASP A N 1
ATOM 1388 C CA . ASP A 1 174 ? 13.209 -17.546 3.947 1.00 78.00 174 ASP A CA 1
ATOM 1389 C C . ASP A 1 174 ? 11.899 -17.016 3.344 1.00 78.00 174 ASP A C 1
ATOM 1391 O O . ASP A 1 174 ? 11.845 -15.860 2.924 1.00 78.00 174 ASP A O 1
ATOM 1395 N N . LEU A 1 175 ? 10.857 -17.847 3.286 1.00 70.25 175 LEU A N 1
ATOM 1396 C CA . LEU A 1 175 ? 9.605 -17.517 2.590 1.00 70.25 175 LEU A CA 1
ATOM 1397 C C . LEU A 1 175 ? 8.967 -16.200 3.073 1.00 70.25 175 LEU A C 1
ATOM 1399 O O . LEU A 1 175 ? 8.593 -15.410 2.208 1.00 70.25 175 LEU A O 1
ATOM 1403 N N . PRO A 1 176 ? 8.931 -15.880 4.387 1.00 64.62 176 PRO A N 1
ATOM 1404 C CA . PRO A 1 176 ? 8.484 -14.572 4.864 1.00 64.62 176 PRO A CA 1
ATOM 1405 C C . PRO A 1 176 ? 9.242 -13.399 4.231 1.00 64.62 176 PRO A C 1
ATOM 1407 O O . PRO A 1 176 ? 8.634 -12.426 3.808 1.00 64.62 176 PRO A O 1
ATOM 1410 N N . SER A 1 177 ? 10.566 -13.518 4.076 1.00 56.38 177 SER A N 1
ATOM 1411 C CA . SER A 1 177 ? 11.412 -12.483 3.456 1.00 56.38 177 SER A CA 1
ATOM 1412 C C . SER A 1 177 ? 11.242 -12.345 1.935 1.00 56.38 177 SER A C 1
ATOM 1414 O O . SER A 1 177 ? 11.823 -11.446 1.331 1.00 56.38 177 SER A O 1
ATOM 1416 N N . LEU A 1 178 ? 10.504 -13.261 1.300 1.00 54.81 178 LEU A N 1
ATOM 1417 C CA . LEU A 1 178 ? 10.306 -13.323 -0.151 1.00 54.81 178 LEU A CA 1
ATOM 1418 C C . LEU A 1 178 ? 8.877 -12.978 -0.575 1.00 54.81 178 LEU A C 1
ATOM 1420 O O . LEU A 1 178 ? 8.581 -13.035 -1.769 1.00 54.81 178 LEU A O 1
ATOM 1424 N N . CYS A 1 179 ? 8.005 -12.657 0.378 1.00 54.81 179 CYS A N 1
ATOM 1425 C CA . CYS A 1 179 ? 6.628 -12.265 0.120 1.00 54.81 179 CYS A CA 1
ATOM 1426 C C . CYS A 1 179 ? 6.563 -10.834 -0.410 1.00 54.81 179 CYS A C 1
ATOM 1428 O O . CYS A 1 179 ? 7.341 -9.979 0.002 1.00 54.81 179 CYS A O 1
ATOM 1430 N N . HIS A 1 180 ? 5.624 -10.576 -1.318 1.00 47.47 180 HIS A N 1
ATOM 1431 C CA . HIS A 1 180 ? 5.361 -9.224 -1.821 1.00 47.47 180 HIS A CA 1
ATOM 1432 C C . HIS A 1 180 ? 4.486 -8.374 -0.894 1.00 47.47 180 HIS A C 1
ATOM 1434 O O . HIS A 1 180 ? 4.452 -7.162 -1.051 1.00 47.47 180 HIS A O 1
ATOM 1440 N N . GLU A 1 181 ? 3.834 -8.993 0.092 1.00 45.88 181 GLU A N 1
ATOM 1441 C CA . GLU A 1 181 ? 2.994 -8.332 1.093 1.00 45.88 181 GLU A CA 1
ATOM 1442 C C . GLU A 1 181 ? 3.436 -8.765 2.501 1.00 45.88 181 GLU A C 1
ATOM 1444 O O . GLU A 1 181 ? 3.604 -9.964 2.764 1.00 45.88 181 GLU A O 1
ATOM 1449 N N . GLU A 1 182 ? 3.573 -7.822 3.440 1.00 39.66 182 GLU A N 1
ATOM 1450 C CA . GLU A 1 182 ? 3.907 -8.133 4.842 1.00 39.66 182 GLU A CA 1
ATOM 1451 C C . GLU A 1 182 ? 2.839 -9.012 5.521 1.00 39.66 182 GLU A C 1
ATOM 1453 O O . GLU A 1 182 ? 3.174 -9.841 6.361 1.00 39.66 182 GLU A O 1
ATOM 1458 N N . GLN A 1 183 ? 1.573 -8.951 5.089 1.00 36.25 183 GLN A N 1
ATOM 1459 C CA . GLN A 1 183 ? 0.504 -9.832 5.591 1.00 36.25 183 GLN A CA 1
ATOM 1460 C C . GLN A 1 183 ? 0.694 -11.304 5.197 1.00 36.25 183 GLN A C 1
ATOM 1462 O O . GLN A 1 183 ? 0.285 -12.206 5.933 1.00 36.25 183 GLN A O 1
ATOM 1467 N N . ILE A 1 184 ? 1.320 -11.572 4.044 1.00 46.00 184 ILE A N 1
ATOM 1468 C CA . ILE A 1 184 ? 1.698 -12.931 3.649 1.00 46.00 184 ILE A CA 1
ATOM 1469 C C . ILE A 1 184 ? 2.937 -13.329 4.449 1.00 46.00 184 ILE A C 1
ATOM 1471 O O . ILE A 1 184 ? 2.937 -14.420 5.009 1.00 46.00 184 ILE A O 1
ATOM 1475 N N . ALA A 1 185 ? 3.927 -12.443 4.611 1.00 43.84 185 ALA A N 1
ATOM 1476 C CA . ALA A 1 185 ? 5.115 -12.694 5.436 1.00 43.84 185 ALA A CA 1
ATOM 1477 C C . ALA A 1 185 ? 4.782 -13.045 6.902 1.00 43.84 185 ALA A C 1
ATOM 1479 O O . ALA A 1 185 ? 5.408 -13.936 7.479 1.00 43.84 185 ALA A O 1
ATOM 1480 N N . GLU A 1 186 ? 3.756 -12.408 7.474 1.00 41.53 186 GLU A N 1
ATOM 1481 C CA . GLU A 1 186 ? 3.195 -12.696 8.802 1.00 41.53 186 GLU A CA 1
ATOM 1482 C C . GLU A 1 186 ? 2.145 -13.820 8.801 1.00 41.53 186 GLU A C 1
ATOM 1484 O O . GLU A 1 186 ? 1.606 -14.180 9.855 1.00 41.53 186 GLU A O 1
ATOM 1489 N N . SER A 1 187 ? 1.855 -14.415 7.636 1.00 58.81 187 SER A N 1
ATOM 1490 C CA . SER A 1 187 ? 0.892 -15.503 7.524 1.00 58.81 187 SER A CA 1
ATOM 1491 C C . SER A 1 187 ? 1.266 -16.610 8.500 1.00 58.81 187 SER A C 1
ATOM 1493 O O . SER A 1 187 ? 2.378 -17.156 8.442 1.00 58.81 187 SER A O 1
ATOM 1495 N N . PRO A 1 188 ? 0.315 -17.063 9.338 1.00 58.38 188 PRO A N 1
ATOM 1496 C CA . PRO A 1 188 ? 0.541 -18.220 10.179 1.00 58.38 188 PRO A CA 1
ATOM 1497 C C . PRO A 1 188 ? 0.990 -19.435 9.357 1.00 58.38 188 PRO A C 1
ATOM 1499 O O . PRO A 1 188 ? 1.578 -20.352 9.923 1.00 58.38 188 PRO A O 1
ATOM 1502 N N . PHE A 1 189 ? 0.725 -19.495 8.044 1.00 77.12 189 PHE A N 1
ATOM 1503 C CA . PHE A 1 189 ? 1.205 -20.575 7.183 1.00 77.12 189 PHE A CA 1
ATOM 1504 C C . PHE A 1 189 ? 2.713 -20.793 7.304 1.00 77.12 189 PHE A C 1
ATOM 1506 O O . PHE A 1 189 ? 3.119 -21.926 7.530 1.00 77.12 189 PHE A O 1
ATOM 1513 N N . PHE A 1 190 ? 3.542 -19.748 7.277 1.00 76.12 190 PHE A N 1
ATOM 1514 C CA . PHE A 1 190 ? 4.995 -19.936 7.332 1.00 76.12 190 PHE A CA 1
ATOM 1515 C C . PHE A 1 190 ? 5.495 -20.487 8.673 1.00 76.12 190 PHE A C 1
ATOM 1517 O O . PHE A 1 190 ? 6.515 -21.173 8.715 1.00 76.12 190 PHE A O 1
ATOM 1524 N N . ASN A 1 191 ? 4.721 -20.319 9.750 1.00 78.06 191 ASN A N 1
ATOM 1525 C CA . ASN A 1 191 ? 5.043 -20.866 11.072 1.00 78.06 191 ASN A CA 1
ATOM 1526 C C . ASN A 1 191 ? 4.951 -22.400 11.155 1.00 78.06 191 ASN A C 1
ATOM 1528 O O . ASN A 1 191 ? 5.375 -22.969 12.159 1.00 78.06 191 ASN A O 1
ATOM 1532 N N . ILE A 1 192 ? 4.383 -23.089 10.153 1.00 83.75 192 ILE A N 1
ATOM 1533 C CA . ILE A 1 192 ? 4.340 -24.566 10.142 1.00 83.75 192 ILE A CA 1
ATOM 1534 C C . ILE A 1 192 ? 5.625 -25.191 9.580 1.00 83.75 192 ILE A C 1
ATOM 1536 O O . ILE A 1 192 ? 5.797 -26.408 9.675 1.00 83.75 192 ILE A O 1
ATOM 1540 N N . PHE A 1 193 ? 6.510 -24.388 8.979 1.00 90.00 193 PHE A N 1
ATOM 1541 C CA . PHE A 1 193 ? 7.712 -24.877 8.316 1.00 90.00 193 PHE A CA 1
ATOM 1542 C C . PHE A 1 193 ? 8.907 -24.910 9.261 1.00 90.00 193 PHE A C 1
ATOM 1544 O O . PHE A 1 193 ? 9.311 -23.903 9.838 1.00 90.00 193 PHE A O 1
ATOM 1551 N N . SER A 1 194 ? 9.545 -26.074 9.342 1.00 90.50 194 SER A N 1
ATOM 1552 C CA . SER A 1 194 ? 10.916 -26.156 9.847 1.00 90.50 194 SER A CA 1
ATOM 1553 C C . SER A 1 194 ? 11.892 -25.759 8.740 1.00 90.50 194 SER A C 1
ATOM 1555 O O . SER A 1 194 ? 11.717 -26.172 7.597 1.00 90.50 194 SER A O 1
ATOM 1557 N N . LYS A 1 195 ? 12.918 -24.966 9.053 1.00 89.56 195 LYS A N 1
ATOM 1558 C CA . LYS A 1 195 ? 13.870 -24.464 8.051 1.00 89.56 195 LYS A CA 1
ATOM 1559 C C . LYS A 1 195 ? 15.051 -25.417 7.899 1.00 89.56 195 LYS A C 1
ATOM 1561 O O . LYS A 1 195 ? 15.649 -25.828 8.893 1.00 89.56 195 LYS A O 1
ATOM 1566 N N . LEU A 1 196 ? 15.399 -25.727 6.656 1.00 91.19 196 LEU A N 1
ATOM 1567 C CA . LEU A 1 196 ? 16.571 -26.506 6.279 1.00 91.19 196 LEU A CA 1
ATOM 1568 C C . LEU A 1 196 ? 17.383 -25.708 5.258 1.00 91.19 196 LEU A C 1
ATOM 1570 O O . LEU A 1 196 ? 16.899 -25.450 4.163 1.00 91.19 196 LEU A O 1
ATOM 1574 N N . HIS A 1 197 ? 18.615 -25.338 5.600 1.00 87.12 197 HIS A N 1
ATOM 1575 C CA . HIS A 1 197 ? 19.503 -24.620 4.686 1.00 87.12 197 HIS A CA 1
ATOM 1576 C C . HIS A 1 197 ? 20.385 -25.599 3.898 1.00 87.12 197 HIS A C 1
ATOM 1578 O O . HIS A 1 197 ? 21.172 -26.339 4.485 1.00 87.12 197 HIS A O 1
ATOM 1584 N N . LEU A 1 198 ? 20.284 -25.569 2.569 1.00 87.44 198 LEU A N 1
ATOM 1585 C CA . LEU A 1 198 ? 21.183 -26.228 1.625 1.00 87.44 198 LEU A CA 1
ATOM 1586 C C . LEU A 1 198 ? 22.297 -25.259 1.207 1.00 87.44 198 LEU A C 1
ATOM 1588 O O . LEU A 1 198 ? 22.182 -24.548 0.206 1.00 87.44 198 LEU A O 1
ATOM 1592 N N . GLY A 1 199 ? 23.370 -25.247 1.999 1.00 81.19 199 GLY A N 1
ATOM 1593 C CA . GLY A 1 199 ? 24.607 -24.505 1.734 1.00 81.19 199 GLY A CA 1
ATOM 1594 C C . GLY A 1 199 ? 25.707 -25.384 1.129 1.00 81.19 199 GLY A C 1
ATOM 1595 O O . GLY A 1 199 ? 25.424 -26.365 0.437 1.00 81.19 199 GLY A O 1
ATOM 1596 N N . SER A 1 200 ? 26.970 -25.057 1.410 1.00 83.38 200 SER A N 1
ATOM 1597 C CA . SER A 1 200 ? 28.124 -25.868 0.984 1.00 83.38 200 SER A CA 1
ATOM 1598 C C . SER A 1 200 ? 28.042 -27.322 1.480 1.00 83.38 200 SER A C 1
ATOM 1600 O O . SER A 1 200 ? 27.456 -27.607 2.526 1.00 83.38 200 SER A O 1
ATOM 1602 N N . MET A 1 201 ? 28.590 -28.256 0.702 1.00 86.75 201 MET A N 1
ATOM 1603 C CA . MET A 1 201 ? 28.626 -29.673 1.059 1.00 86.75 201 MET A CA 1
ATOM 1604 C C . MET A 1 201 ? 29.791 -29.976 2.016 1.00 86.75 201 MET A C 1
ATOM 1606 O O . MET A 1 201 ? 30.859 -29.364 1.905 1.00 86.75 201 MET A O 1
ATOM 1610 N N . PRO A 1 202 ? 29.627 -30.943 2.937 1.00 87.62 202 PRO A N 1
ATOM 1611 C CA . PRO A 1 202 ? 30.739 -31.489 3.703 1.00 87.62 202 PRO A CA 1
ATOM 1612 C C . PRO A 1 202 ? 31.839 -32.017 2.780 1.00 87.62 202 PRO A C 1
ATOM 1614 O O . PRO A 1 202 ? 31.556 -32.591 1.733 1.00 87.62 202 PRO A O 1
ATOM 1617 N N . GLU A 1 203 ? 33.092 -31.875 3.200 1.00 88.06 203 GLU A N 1
ATOM 1618 C CA . GLU A 1 203 ? 34.266 -32.247 2.399 1.00 88.06 203 GLU A CA 1
ATOM 1619 C C . GLU A 1 203 ? 34.216 -33.699 1.906 1.00 88.06 203 GLU A C 1
ATOM 1621 O O . GLU A 1 203 ? 34.377 -33.942 0.716 1.00 88.06 203 GLU A O 1
ATOM 1626 N N . ALA A 1 204 ? 33.854 -34.636 2.786 1.00 88.75 204 ALA A N 1
ATOM 1627 C CA . ALA A 1 204 ? 33.708 -36.048 2.435 1.00 88.75 204 ALA A CA 1
ATOM 1628 C C . ALA A 1 204 ? 32.630 -36.310 1.363 1.00 88.75 204 ALA A C 1
ATOM 1630 O O . ALA A 1 204 ? 32.769 -37.225 0.559 1.00 88.75 204 ALA A O 1
ATOM 1631 N N . GLU A 1 205 ? 31.553 -35.517 1.331 1.00 90.69 205 GLU A N 1
ATOM 1632 C CA . GLU A 1 205 ? 30.506 -35.664 0.309 1.00 90.69 205 GLU A CA 1
ATOM 1633 C C . GLU A 1 205 ? 30.938 -35.061 -1.034 1.00 90.69 205 GLU A C 1
ATOM 1635 O O . GLU A 1 205 ? 30.546 -35.553 -2.091 1.00 90.69 205 GLU A O 1
ATOM 1640 N N . VAL A 1 206 ? 31.752 -34.000 -1.007 1.00 90.12 206 VAL A N 1
ATOM 1641 C CA . VAL A 1 206 ? 32.341 -33.420 -2.221 1.00 90.12 206 VAL A CA 1
ATOM 1642 C C . VAL A 1 206 ? 33.389 -34.359 -2.807 1.00 90.12 206 VAL A C 1
ATOM 1644 O O . VAL A 1 206 ? 33.426 -34.539 -4.019 1.00 90.12 206 VAL A O 1
ATOM 1647 N N . GLU A 1 207 ? 34.205 -34.990 -1.965 1.00 91.88 207 GLU A N 1
ATOM 1648 C CA . GLU A 1 207 ? 35.157 -36.010 -2.400 1.00 91.88 207 GLU A CA 1
ATOM 1649 C C . GLU A 1 207 ? 34.445 -37.161 -3.119 1.00 91.88 207 GLU A C 1
ATOM 1651 O O . GLU A 1 207 ? 34.880 -37.547 -4.199 1.00 91.88 207 GLU A O 1
ATOM 1656 N N . ASP A 1 208 ? 33.313 -37.641 -2.597 1.00 90.44 208 ASP A N 1
ATOM 1657 C CA . ASP A 1 208 ? 32.518 -38.689 -3.250 1.00 90.44 208 ASP A CA 1
ATOM 1658 C C . ASP A 1 208 ? 31.920 -38.228 -4.594 1.00 90.44 208 ASP A C 1
ATOM 1660 O O . ASP A 1 208 ? 32.023 -38.936 -5.599 1.00 90.44 208 ASP A O 1
ATOM 1664 N N . LEU A 1 209 ? 31.392 -36.996 -4.653 1.00 90.88 209 LEU A N 1
ATOM 1665 C CA . LEU A 1 209 ? 30.915 -36.368 -5.894 1.00 90.88 209 LEU A CA 1
ATOM 1666 C C . LEU A 1 209 ? 32.013 -36.296 -6.970 1.00 90.88 209 LEU A C 1
ATOM 1668 O O . LEU A 1 209 ? 31.704 -36.384 -8.155 1.00 90.88 209 LEU A O 1
ATOM 1672 N N . ILE A 1 210 ? 33.278 -36.119 -6.584 1.00 91.94 210 ILE A N 1
ATOM 1673 C CA . ILE A 1 210 ? 34.420 -36.070 -7.508 1.00 91.94 210 ILE A CA 1
ATOM 1674 C C . ILE A 1 210 ? 34.872 -37.489 -7.867 1.00 91.94 210 ILE A C 1
ATOM 1676 O O . ILE A 1 210 ? 35.068 -37.819 -9.040 1.00 91.94 210 ILE A O 1
ATOM 1680 N N . ALA A 1 211 ? 35.060 -38.338 -6.863 1.00 90.81 211 ALA A N 1
ATOM 1681 C CA . ALA A 1 211 ? 35.679 -39.645 -7.000 1.00 90.81 211 ALA A CA 1
ATOM 1682 C C . ALA A 1 211 ? 34.782 -40.624 -7.755 1.00 90.81 211 ALA A C 1
ATOM 1684 O O . ALA A 1 211 ? 35.229 -41.240 -8.721 1.00 90.81 211 ALA A O 1
ATOM 1685 N N . THR A 1 212 ? 33.517 -40.746 -7.357 1.00 90.31 212 THR A N 1
ATOM 1686 C CA . THR A 1 212 ? 32.635 -41.798 -7.865 1.00 90.31 212 THR A CA 1
ATOM 1687 C C . THR A 1 212 ? 32.375 -41.669 -9.372 1.00 90.31 212 THR A C 1
ATOM 1689 O O . THR A 1 212 ? 32.634 -42.642 -10.090 1.00 90.31 212 THR A O 1
ATOM 1692 N N . PRO A 1 213 ? 31.972 -40.501 -9.916 1.00 89.50 213 PRO A N 1
ATOM 1693 C CA . PRO A 1 213 ? 31.759 -40.358 -11.355 1.00 89.50 213 PRO A CA 1
ATOM 1694 C C . PRO A 1 213 ? 33.059 -40.451 -12.158 1.00 89.50 213 PRO A C 1
ATOM 1696 O O . PRO A 1 213 ? 33.079 -41.079 -13.215 1.00 89.50 213 PRO A O 1
ATOM 1699 N N . SER A 1 214 ? 34.154 -39.864 -11.661 1.00 90.31 214 SER A N 1
ATOM 1700 C CA . SER A 1 214 ? 35.433 -39.838 -12.383 1.00 90.31 214 SER A CA 1
ATOM 1701 C C . SER A 1 214 ? 36.046 -41.243 -12.498 1.00 90.31 214 SER A C 1
ATOM 1703 O O . SER A 1 214 ? 36.372 -41.700 -13.598 1.00 90.31 214 SER A O 1
ATOM 1705 N N . VAL A 1 215 ? 36.077 -41.997 -11.394 1.00 88.25 215 VAL A N 1
ATOM 1706 C CA . VAL A 1 215 ? 36.540 -43.393 -11.368 1.00 88.25 215 VAL A CA 1
ATOM 1707 C C . VAL A 1 215 ? 35.648 -44.286 -12.229 1.00 88.25 215 VAL A C 1
ATOM 1709 O O . VAL A 1 215 ? 36.172 -45.086 -13.006 1.00 88.25 215 VAL A O 1
ATOM 1712 N N . ALA A 1 216 ? 34.321 -44.133 -12.155 1.00 86.81 216 ALA A N 1
ATOM 1713 C CA . ALA A 1 216 ? 33.390 -44.894 -12.992 1.00 86.81 216 ALA A CA 1
ATOM 1714 C C . ALA A 1 216 ? 33.568 -44.594 -14.490 1.00 86.81 216 ALA A C 1
ATOM 1716 O O . ALA A 1 216 ? 33.450 -45.496 -15.322 1.00 86.81 216 ALA A O 1
ATOM 1717 N N . ALA A 1 217 ? 33.900 -43.348 -14.834 1.00 86.75 217 ALA A N 1
ATOM 1718 C CA . ALA A 1 217 ? 34.211 -42.940 -16.196 1.00 86.75 217 ALA A CA 1
ATOM 1719 C C . ALA A 1 217 ? 35.612 -43.375 -16.656 1.00 86.75 217 ALA A C 1
ATOM 1721 O O . ALA A 1 217 ? 35.899 -43.248 -17.840 1.00 86.75 217 ALA A O 1
ATOM 1722 N N . GLY A 1 218 ? 36.459 -43.921 -15.774 1.00 85.00 218 GLY A N 1
ATOM 1723 C CA . GLY A 1 218 ? 37.772 -44.484 -16.104 1.00 85.00 218 GLY A CA 1
ATOM 1724 C C . GLY A 1 218 ? 38.965 -43.536 -15.932 1.00 85.00 218 GLY A C 1
ATOM 1725 O O . GLY A 1 218 ? 40.073 -43.920 -16.299 1.00 85.00 218 GLY A O 1
ATOM 1726 N N . LEU A 1 219 ? 38.768 -42.336 -15.374 1.00 85.94 219 LEU A N 1
ATOM 1727 C CA . LEU A 1 219 ? 39.823 -41.348 -15.102 1.00 85.94 219 LEU A CA 1
ATOM 1728 C C . LEU A 1 219 ? 39.613 -40.740 -13.714 1.00 85.94 219 LEU A C 1
ATOM 1730 O O . LEU A 1 219 ? 38.641 -40.028 -13.497 1.00 85.94 219 LEU A O 1
ATOM 1734 N N . SER A 1 220 ? 40.514 -41.001 -12.769 1.00 88.75 220 SER A N 1
ATOM 1735 C CA . SER A 1 220 ? 40.343 -40.551 -11.383 1.00 88.75 220 SER A CA 1
ATOM 1736 C C . SER A 1 220 ? 40.793 -39.103 -11.183 1.00 88.75 220 SER A C 1
ATOM 1738 O O . SER A 1 220 ? 41.960 -38.782 -11.397 1.00 88.75 220 SER A O 1
ATOM 1740 N N . LEU A 1 221 ? 39.892 -38.249 -10.687 1.00 89.56 221 LEU A N 1
ATOM 1741 C CA . LEU A 1 221 ? 40.218 -36.876 -10.275 1.00 89.56 221 LEU A CA 1
ATOM 1742 C C . LEU A 1 221 ? 40.601 -36.752 -8.788 1.00 89.56 221 LEU A C 1
ATOM 1744 O O . LEU A 1 221 ? 40.900 -35.651 -8.331 1.00 89.56 221 LEU A O 1
ATOM 1748 N N . LEU A 1 222 ? 40.647 -37.866 -8.044 1.00 86.69 222 LEU A N 1
ATOM 1749 C CA . LEU A 1 222 ? 40.988 -37.897 -6.612 1.00 86.69 222 LEU A CA 1
ATOM 1750 C C . LEU A 1 222 ? 42.276 -37.133 -6.234 1.00 86.69 222 LEU A C 1
ATOM 1752 O O . LEU A 1 222 ? 42.254 -36.423 -5.229 1.00 86.69 222 LEU A O 1
ATOM 1756 N N . PRO A 1 223 ? 43.388 -37.215 -6.998 1.00 88.06 223 PRO A N 1
ATOM 1757 C CA . PRO A 1 223 ? 44.610 -36.474 -6.665 1.00 88.06 223 PRO A CA 1
ATOM 1758 C C . PRO A 1 223 ? 44.430 -34.950 -6.667 1.00 88.06 223 PRO A C 1
ATOM 1760 O O . PRO A 1 223 ? 45.181 -34.240 -6.004 1.00 88.06 223 PRO A O 1
ATOM 1763 N N . HIS A 1 224 ? 43.429 -34.454 -7.399 1.00 89.56 224 HIS A N 1
ATOM 1764 C CA . HIS A 1 224 ? 43.166 -33.029 -7.602 1.00 89.56 224 HIS A CA 1
ATOM 1765 C C . HIS A 1 224 ? 42.006 -32.514 -6.738 1.00 89.56 224 HIS A C 1
ATOM 1767 O O . HIS A 1 224 ? 41.670 -31.333 -6.813 1.00 89.56 224 HIS A O 1
ATOM 1773 N N . THR A 1 225 ? 41.407 -33.365 -5.893 1.00 89.88 225 THR A N 1
ATOM 1774 C CA . THR A 1 225 ? 40.223 -33.052 -5.074 1.00 89.88 225 THR A CA 1
ATOM 1775 C C . THR A 1 225 ? 40.380 -31.759 -4.277 1.00 89.88 225 THR A C 1
ATOM 1777 O O . THR A 1 225 ? 39.509 -30.894 -4.350 1.00 89.88 225 THR A O 1
ATOM 1780 N N . GLU A 1 226 ? 41.500 -31.560 -3.574 1.00 89.44 226 GLU A N 1
ATOM 1781 C CA . GLU A 1 226 ? 41.717 -30.341 -2.782 1.00 89.44 226 GLU A CA 1
ATOM 1782 C C . GLU A 1 226 ? 41.710 -29.076 -3.656 1.00 89.44 226 GLU A C 1
ATOM 1784 O O . GLU A 1 226 ? 41.067 -28.079 -3.317 1.00 89.44 226 GLU A O 1
ATOM 1789 N N . ALA A 1 227 ? 42.378 -29.118 -4.810 1.00 89.81 227 ALA A N 1
ATOM 1790 C CA . ALA A 1 227 ? 42.460 -27.982 -5.720 1.00 89.81 227 ALA A CA 1
ATOM 1791 C C . ALA A 1 227 ? 41.094 -27.671 -6.359 1.00 89.81 227 ALA A C 1
ATOM 1793 O O . ALA A 1 227 ? 40.676 -26.513 -6.401 1.00 89.81 227 ALA A O 1
ATOM 1794 N N . LEU A 1 228 ? 40.354 -28.705 -6.771 1.00 92.31 228 LEU A N 1
ATOM 1795 C CA . LEU A 1 228 ? 39.001 -28.579 -7.320 1.00 92.31 228 LEU A CA 1
ATOM 1796 C C . LEU A 1 228 ? 38.006 -28.053 -6.273 1.00 92.31 228 LEU A C 1
ATOM 1798 O O . LEU A 1 228 ? 37.155 -27.220 -6.590 1.00 92.31 228 LEU A O 1
ATOM 1802 N N . MET A 1 229 ? 38.146 -28.468 -5.010 1.00 90.31 229 MET A N 1
ATOM 1803 C CA . MET A 1 229 ? 37.347 -27.947 -3.900 1.00 90.31 229 MET A CA 1
ATOM 1804 C C . MET A 1 229 ? 37.656 -26.486 -3.586 1.00 90.31 229 MET A C 1
ATOM 1806 O O . MET A 1 229 ? 36.724 -25.734 -3.312 1.00 90.31 229 MET A O 1
ATOM 1810 N N . ARG A 1 230 ? 38.925 -26.064 -3.641 1.00 89.25 230 ARG A N 1
ATOM 1811 C CA . ARG A 1 230 ? 39.305 -24.648 -3.475 1.00 89.25 230 ARG A CA 1
ATOM 1812 C C . ARG A 1 230 ? 38.790 -23.780 -4.623 1.00 89.25 230 ARG A C 1
ATOM 1814 O O . ARG A 1 230 ? 38.420 -22.630 -4.394 1.00 89.25 230 ARG A O 1
ATOM 1821 N N . LEU A 1 231 ? 38.725 -24.332 -5.835 1.00 90.62 231 LEU A N 1
ATOM 1822 C CA . LEU A 1 231 ? 38.206 -23.641 -7.012 1.00 90.62 231 LEU A CA 1
ATOM 1823 C C . LEU A 1 231 ? 36.676 -23.499 -6.972 1.00 90.62 231 LEU A C 1
ATOM 1825 O O . LEU A 1 231 ? 36.159 -22.396 -7.126 1.00 90.62 231 LEU A O 1
ATOM 1829 N N . GLY A 1 232 ? 35.945 -24.587 -6.707 1.00 87.69 232 GLY A N 1
ATOM 1830 C CA . GLY A 1 232 ? 34.474 -24.605 -6.692 1.00 87.69 232 GLY A CA 1
ATOM 1831 C C . GLY A 1 232 ? 33.821 -24.302 -5.335 1.00 87.69 232 GLY A C 1
ATOM 1832 O O . GLY A 1 232 ? 32.602 -24.191 -5.233 1.00 87.69 232 GLY A O 1
ATOM 1833 N N . GLY A 1 233 ? 34.610 -24.208 -4.270 1.00 85.06 233 GLY A N 1
ATOM 1834 C CA . GLY A 1 233 ? 34.185 -23.814 -2.930 1.00 85.06 233 GLY A CA 1
ATOM 1835 C C . GLY A 1 233 ? 33.168 -24.712 -2.235 1.00 85.06 233 GLY A C 1
ATOM 1836 O O . GLY A 1 233 ? 32.350 -24.224 -1.458 1.00 85.06 233 GLY A O 1
ATOM 1837 N N . ARG A 1 234 ? 33.250 -26.030 -2.469 1.00 87.12 234 ARG A N 1
ATOM 1838 C CA . ARG A 1 234 ? 32.357 -27.072 -1.911 1.00 87.12 234 ARG A CA 1
ATOM 1839 C C . ARG A 1 234 ? 30.880 -26.938 -2.311 1.00 87.12 234 ARG A C 1
ATOM 1841 O O . ARG A 1 234 ? 30.005 -27.529 -1.682 1.00 87.12 234 ARG A O 1
ATOM 1848 N N . TRP A 1 235 ? 30.578 -26.179 -3.360 1.00 87.25 235 TRP A N 1
ATOM 1849 C CA . TRP A 1 235 ? 29.236 -26.111 -3.936 1.00 87.25 235 TRP A CA 1
ATOM 1850 C C . TRP A 1 235 ? 29.123 -27.112 -5.089 1.00 87.25 235 TRP A C 1
ATOM 1852 O O . TRP A 1 235 ? 29.935 -27.027 -6.011 1.00 87.25 235 TRP A O 1
ATOM 1862 N N . PRO A 1 236 ? 28.127 -28.019 -5.103 1.00 87.19 236 PRO A N 1
ATOM 1863 C CA . PRO A 1 236 ? 28.078 -29.100 -6.089 1.00 87.19 236 PRO A CA 1
ATOM 1864 C C . PRO A 1 236 ? 28.121 -28.604 -7.540 1.00 87.19 236 PRO A C 1
ATOM 1866 O O . PRO A 1 236 ? 28.861 -29.157 -8.344 1.00 87.19 236 PRO A O 1
ATOM 1869 N N . PHE A 1 237 ? 27.417 -27.515 -7.867 1.00 88.00 237 PHE A N 1
ATOM 1870 C CA . PHE A 1 237 ? 27.427 -26.937 -9.216 1.00 88.00 237 PHE A CA 1
ATOM 1871 C C . PHE A 1 237 ? 28.816 -26.455 -9.657 1.00 88.00 237 PHE A C 1
ATOM 1873 O O . PHE A 1 237 ? 29.297 -26.844 -10.717 1.00 88.00 237 PHE A O 1
ATOM 1880 N N . PHE A 1 238 ? 29.490 -25.646 -8.837 1.00 90.00 238 PHE A N 1
ATOM 1881 C CA . PHE A 1 238 ? 30.821 -25.138 -9.170 1.00 90.00 238 PHE A CA 1
ATOM 1882 C C . PHE A 1 238 ? 31.878 -26.248 -9.123 1.00 90.00 238 PHE A C 1
ATOM 1884 O O . PHE A 1 238 ? 32.751 -26.299 -9.982 1.00 90.00 238 PHE A O 1
ATOM 1891 N N . VAL A 1 239 ? 31.774 -27.197 -8.191 1.00 91.06 239 VAL A N 1
ATOM 1892 C CA . VAL A 1 239 ? 32.659 -28.370 -8.173 1.00 91.06 239 VAL A CA 1
ATOM 1893 C C . VAL A 1 239 ? 32.494 -29.190 -9.453 1.00 91.06 239 VAL A C 1
ATOM 1895 O O . VAL A 1 239 ? 33.497 -29.564 -10.050 1.00 91.06 239 VAL A O 1
ATOM 1898 N N . GLN A 1 240 ? 31.270 -29.408 -9.941 1.00 90.94 240 GLN A N 1
ATOM 1899 C CA . GLN A 1 240 ? 31.050 -30.086 -11.222 1.00 90.94 240 GLN A CA 1
ATOM 1900 C C . GLN A 1 240 ? 31.629 -29.309 -12.414 1.00 90.94 240 GLN A C 1
ATOM 1902 O O . GLN A 1 240 ? 32.106 -29.937 -13.358 1.00 90.94 240 GLN A O 1
ATOM 1907 N N . ILE A 1 241 ? 31.634 -27.968 -12.394 1.00 91.38 241 ILE A N 1
ATOM 1908 C CA . ILE A 1 241 ? 32.303 -27.161 -13.434 1.00 91.38 241 ILE A CA 1
ATOM 1909 C C . ILE A 1 241 ? 33.818 -27.360 -13.396 1.00 91.38 241 ILE A C 1
ATOM 1911 O O . ILE A 1 241 ? 34.435 -27.622 -14.433 1.00 91.38 241 ILE A O 1
ATOM 1915 N N . ALA A 1 242 ? 34.405 -27.306 -12.200 1.00 92.50 242 ALA A N 1
ATOM 1916 C CA . ALA A 1 242 ? 35.828 -27.549 -12.002 1.00 92.50 242 ALA A CA 1
ATOM 1917 C C . ALA A 1 242 ? 36.216 -28.968 -12.455 1.00 92.50 242 ALA A C 1
ATOM 1919 O O . ALA A 1 242 ? 37.186 -29.140 -13.190 1.00 92.50 242 ALA A O 1
ATOM 1920 N N . CYS A 1 243 ? 35.420 -29.975 -12.083 1.00 92.88 243 CYS A N 1
ATOM 1921 C CA . CYS A 1 243 ? 35.656 -31.370 -12.450 1.00 92.88 243 CYS A CA 1
ATOM 1922 C C . CYS A 1 243 ? 35.493 -31.612 -13.944 1.00 92.88 243 CYS A C 1
ATOM 1924 O O . CYS A 1 243 ? 36.329 -32.289 -14.526 1.00 92.88 243 CYS A O 1
ATOM 1926 N N . ALA A 1 244 ? 34.463 -31.044 -14.577 1.00 92.25 244 ALA A N 1
ATOM 1927 C CA . ALA A 1 244 ? 34.273 -31.169 -16.018 1.00 92.25 244 ALA A CA 1
ATOM 1928 C C . ALA A 1 244 ? 35.480 -30.611 -16.776 1.00 92.25 244 ALA A C 1
ATOM 1930 O O . ALA A 1 244 ? 36.035 -31.301 -17.624 1.00 92.25 244 ALA A O 1
ATOM 1931 N N . THR A 1 245 ? 35.924 -29.412 -16.398 1.00 91.25 245 THR A N 1
ATOM 1932 C CA . THR A 1 245 ? 37.091 -28.756 -16.990 1.00 91.25 245 THR A CA 1
ATOM 1933 C C . THR A 1 245 ? 38.364 -29.583 -16.801 1.00 91.25 245 THR A C 1
ATOM 1935 O O . THR A 1 245 ? 39.122 -29.777 -17.751 1.00 91.25 245 THR A O 1
ATOM 1938 N N . ALA A 1 246 ? 38.606 -30.091 -15.589 1.00 91.44 246 ALA A N 1
ATOM 1939 C CA . ALA A 1 246 ? 39.765 -30.933 -15.305 1.00 91.44 246 ALA A CA 1
ATOM 1940 C C . ALA A 1 246 ? 39.719 -32.256 -16.083 1.00 91.44 246 ALA A C 1
ATOM 1942 O O . ALA A 1 246 ? 40.725 -32.662 -16.655 1.00 91.44 246 ALA A O 1
ATOM 1943 N N . PHE A 1 247 ? 38.552 -32.898 -16.155 1.00 91.75 247 PHE A N 1
ATOM 1944 C CA . PHE A 1 247 ? 38.356 -34.149 -16.884 1.00 91.75 247 PHE A CA 1
ATOM 1945 C C . PHE A 1 247 ? 38.578 -33.973 -18.393 1.00 91.75 247 PHE A C 1
ATOM 1947 O O . PHE A 1 247 ? 39.267 -34.788 -19.004 1.00 91.75 247 PHE A O 1
ATOM 1954 N N . ASP A 1 248 ? 38.057 -32.893 -18.985 1.00 89.44 248 ASP A N 1
ATOM 1955 C CA . ASP A 1 248 ? 38.276 -32.573 -20.401 1.00 89.44 248 ASP A CA 1
ATOM 1956 C C . ASP A 1 248 ? 39.759 -32.325 -20.695 1.00 89.44 248 ASP A C 1
ATOM 1958 O O . ASP A 1 248 ? 40.277 -32.826 -21.689 1.00 89.44 248 ASP A O 1
ATOM 1962 N N . LEU A 1 249 ? 40.476 -31.629 -19.805 1.00 87.75 249 LEU A N 1
ATOM 1963 C CA . LEU A 1 249 ? 41.916 -31.408 -19.958 1.00 87.75 249 LEU A CA 1
ATOM 1964 C C . LEU A 1 249 ? 42.712 -32.719 -19.903 1.00 87.75 249 LEU A C 1
ATOM 1966 O O . LEU A 1 249 ? 43.558 -32.926 -20.768 1.00 87.75 249 LEU A O 1
ATOM 1970 N N . VAL A 1 250 ? 42.406 -33.631 -18.971 1.00 85.88 250 VAL A N 1
ATOM 1971 C CA . VAL A 1 250 ? 43.020 -34.979 -18.937 1.00 85.88 250 VAL A CA 1
ATOM 1972 C C . VAL A 1 250 ? 42.747 -35.736 -20.237 1.00 85.88 250 VAL A C 1
ATOM 1974 O O . VAL A 1 250 ? 43.638 -36.386 -20.787 1.00 85.88 250 VAL A O 1
ATOM 1977 N N . MET A 1 251 ? 41.518 -35.651 -20.755 1.00 84.56 251 MET A N 1
ATOM 1978 C CA . MET A 1 251 ? 41.146 -36.292 -22.017 1.00 84.56 251 MET A CA 1
ATOM 1979 C C . MET A 1 251 ? 41.870 -35.689 -23.231 1.00 84.56 251 MET A C 1
ATOM 1981 O O . MET A 1 251 ? 42.218 -36.432 -24.149 1.00 84.56 251 MET A O 1
ATOM 1985 N N . GLU A 1 252 ? 42.082 -34.371 -23.254 1.00 84.88 252 GLU A N 1
ATOM 1986 C CA . GLU A 1 252 ? 42.784 -33.649 -24.322 1.00 84.88 252 GLU A CA 1
ATOM 1987 C C . GLU A 1 252 ? 44.294 -33.932 -24.318 1.00 84.88 252 GLU A C 1
ATOM 1989 O O . GLU A 1 252 ? 44.882 -34.146 -25.382 1.00 84.88 252 GLU A O 1
ATOM 1994 N N . THR A 1 253 ? 44.933 -33.934 -23.143 1.00 80.44 253 THR A N 1
ATOM 1995 C CA . THR A 1 253 ? 46.390 -34.104 -23.014 1.00 80.44 253 THR A CA 1
ATOM 1996 C C . THR A 1 253 ? 46.822 -35.568 -22.990 1.00 80.44 253 THR A C 1
ATOM 1998 O O . THR A 1 253 ? 47.958 -35.876 -23.355 1.00 80.44 253 THR A O 1
ATOM 2001 N N . GLY A 1 254 ? 45.935 -36.480 -22.576 1.00 72.62 254 GLY A N 1
ATOM 2002 C CA . GLY A 1 254 ? 46.242 -37.899 -22.393 1.00 72.62 254 GLY A CA 1
ATOM 2003 C C . GLY A 1 254 ? 47.185 -38.179 -21.217 1.00 72.62 254 GLY A C 1
ATOM 2004 O O . GLY A 1 254 ? 47.805 -39.243 -21.184 1.00 72.62 254 GLY A O 1
ATOM 2005 N N . THR A 1 255 ? 47.327 -37.230 -20.285 1.00 73.25 255 THR A N 1
ATOM 2006 C CA . THR A 1 255 ? 48.196 -37.316 -19.102 1.00 73.25 255 THR A CA 1
ATOM 2007 C C . THR A 1 255 ? 47.384 -37.211 -17.817 1.00 73.25 255 THR A C 1
ATOM 2009 O O . THR A 1 255 ? 46.484 -36.384 -17.728 1.00 73.25 255 THR A O 1
ATOM 2012 N N . ASP A 1 256 ? 47.764 -37.970 -16.785 1.00 68.00 256 ASP A N 1
ATOM 2013 C CA . ASP A 1 256 ? 47.147 -37.865 -15.449 1.00 68.00 256 ASP A CA 1
ATOM 2014 C C . ASP A 1 256 ? 47.536 -36.559 -14.713 1.00 68.00 256 ASP A C 1
ATOM 2016 O O . ASP A 1 256 ? 46.904 -36.166 -13.726 1.00 68.00 256 ASP A O 1
ATOM 2020 N N . GLU A 1 257 ? 48.576 -35.863 -15.193 1.00 74.00 257 GLU A N 1
ATOM 2021 C CA . GLU A 1 257 ? 48.941 -34.521 -14.733 1.00 74.00 257 GLU A CA 1
ATOM 2022 C C . GLU A 1 257 ? 47.997 -33.472 -15.334 1.00 74.00 257 GLU A C 1
ATOM 2024 O O . GLU A 1 257 ? 47.940 -33.295 -16.553 1.00 74.00 257 GLU A O 1
ATOM 2029 N N . VAL A 1 258 ? 47.276 -32.767 -14.456 1.00 81.12 258 VAL A N 1
ATOM 2030 C CA . VAL A 1 258 ? 46.340 -31.692 -14.805 1.00 81.12 258 VAL A CA 1
ATOM 2031 C C . VAL A 1 258 ? 46.977 -30.345 -14.497 1.00 81.12 258 VAL A C 1
ATOM 2033 O O . VAL A 1 258 ? 47.317 -30.053 -13.350 1.00 81.12 258 VAL A O 1
ATOM 2036 N N . ASP A 1 259 ? 47.105 -29.500 -15.519 1.00 86.00 259 ASP A N 1
ATOM 2037 C CA . ASP A 1 259 ? 47.514 -28.108 -15.348 1.00 86.00 259 ASP A CA 1
ATOM 2038 C C . ASP A 1 259 ? 46.375 -27.305 -14.701 1.00 86.00 259 ASP A C 1
ATOM 2040 O O . ASP A 1 259 ? 45.449 -26.832 -15.367 1.00 86.00 259 ASP A O 1
ATOM 2044 N N . MET A 1 260 ? 46.449 -27.148 -13.378 1.00 86.69 260 MET A N 1
ATOM 2045 C CA . MET A 1 260 ? 45.429 -26.440 -12.604 1.00 86.69 260 MET A CA 1
ATOM 2046 C C . MET A 1 260 ? 45.291 -24.962 -12.984 1.00 86.69 260 MET A C 1
ATOM 2048 O O . MET A 1 260 ? 44.214 -24.403 -12.791 1.00 86.69 260 MET A O 1
ATOM 2052 N N . SER A 1 261 ? 46.314 -24.330 -13.572 1.00 85.75 261 SER A N 1
ATOM 2053 C CA . SER A 1 261 ? 46.195 -22.952 -14.066 1.00 85.75 261 SER A CA 1
ATOM 2054 C C . SER A 1 261 ? 45.303 -22.871 -15.307 1.00 85.75 261 SER A C 1
ATOM 2056 O O . SER A 1 261 ? 44.534 -21.921 -15.456 1.00 85.75 261 SER A O 1
ATOM 2058 N N . GLN A 1 262 ? 45.338 -23.886 -16.177 1.00 87.19 262 GLN A N 1
ATOM 2059 C CA . GLN A 1 262 ? 44.392 -23.986 -17.293 1.00 87.19 262 GLN A CA 1
ATOM 2060 C C . GLN A 1 262 ? 42.981 -24.345 -16.829 1.00 87.19 262 GLN A C 1
ATOM 2062 O O . GLN A 1 262 ? 42.014 -23.815 -17.385 1.00 87.19 262 GLN A O 1
ATOM 2067 N N . VAL A 1 263 ? 42.855 -25.199 -15.804 1.00 90.12 263 VAL A N 1
ATOM 2068 C CA . VAL A 1 263 ? 41.556 -25.492 -15.177 1.00 90.12 263 VAL A CA 1
ATOM 2069 C C . VAL A 1 263 ? 40.939 -24.210 -14.629 1.00 90.12 263 VAL A C 1
ATOM 2071 O O . VAL A 1 263 ? 39.787 -23.918 -14.932 1.00 90.12 263 VAL A O 1
ATOM 2074 N N . GLU A 1 264 ? 41.704 -23.417 -13.876 1.00 89.94 264 GLU A N 1
ATOM 2075 C CA . GLU A 1 264 ? 41.243 -22.151 -13.303 1.00 89.94 264 GLU A CA 1
ATOM 2076 C C . GLU A 1 264 ? 40.811 -21.152 -14.386 1.00 89.94 264 GLU A C 1
ATOM 2078 O O . GLU A 1 264 ? 39.731 -20.576 -14.280 1.00 89.94 264 GLU A O 1
ATOM 2083 N N . TYR A 1 265 ? 41.587 -21.005 -15.466 1.00 86.81 265 TYR A N 1
ATOM 2084 C CA . TYR A 1 265 ? 41.242 -20.112 -16.578 1.00 86.81 265 TYR A CA 1
ATOM 2085 C C . TYR A 1 265 ? 39.914 -20.489 -17.258 1.00 86.81 265 TYR A C 1
ATOM 2087 O O . TYR A 1 265 ? 39.048 -19.634 -17.456 1.00 86.81 265 TYR A O 1
ATOM 2095 N N . ARG A 1 266 ? 39.733 -21.772 -17.606 1.00 90.00 266 ARG A N 1
ATOM 2096 C CA . ARG A 1 266 ? 38.497 -22.258 -18.247 1.00 90.00 266 ARG A CA 1
ATOM 2097 C C . ARG A 1 266 ? 37.306 -22.203 -17.280 1.00 90.00 266 ARG A C 1
ATOM 2099 O O . ARG A 1 266 ? 36.220 -21.791 -17.680 1.00 90.00 266 ARG A O 1
ATOM 2106 N N . PHE A 1 267 ? 37.524 -22.538 -16.007 1.00 91.88 267 PHE A N 1
ATOM 2107 C CA . PHE A 1 267 ? 36.518 -22.423 -14.952 1.00 91.88 267 PHE A CA 1
ATOM 2108 C C . PHE A 1 267 ? 36.036 -20.980 -14.781 1.00 91.88 267 PHE A C 1
ATOM 2110 O O . PHE A 1 267 ? 34.831 -20.738 -14.720 1.00 91.88 267 PHE A O 1
ATOM 2117 N N . GLN A 1 268 ? 36.958 -20.015 -14.727 1.00 87.12 268 GLN A N 1
ATOM 2118 C CA . GLN A 1 268 ? 36.621 -18.602 -14.563 1.00 87.12 268 GLN A CA 1
ATOM 2119 C C . GLN A 1 268 ? 35.783 -18.092 -15.744 1.00 87.12 268 GLN A C 1
ATOM 2121 O O . GLN A 1 268 ? 34.753 -17.456 -15.537 1.00 87.12 268 GLN A O 1
ATOM 2126 N N . ALA A 1 269 ? 36.140 -18.471 -16.975 1.00 84.12 269 ALA A N 1
ATOM 2127 C CA . ALA A 1 269 ? 35.362 -18.121 -18.163 1.00 84.12 269 ALA A CA 1
ATOM 2128 C C . ALA A 1 269 ? 33.905 -18.636 -18.118 1.00 84.12 269 ALA A C 1
ATOM 2130 O O . ALA A 1 269 ? 33.000 -17.950 -18.594 1.00 84.12 269 ALA A O 1
ATOM 2131 N N . GLU A 1 270 ? 33.658 -19.816 -17.535 1.00 85.81 270 GLU A N 1
ATOM 2132 C CA . GLU A 1 270 ? 32.303 -20.376 -17.376 1.00 85.81 270 GLU A CA 1
ATOM 2133 C C . GLU A 1 270 ? 31.553 -19.771 -16.170 1.00 85.81 270 GLU A C 1
ATOM 2135 O O . GLU A 1 270 ? 30.322 -19.720 -16.162 1.00 85.81 270 GLU A O 1
ATOM 2140 N N . THR A 1 271 ? 32.269 -19.277 -15.153 1.00 89.06 271 THR A N 1
ATOM 2141 C CA . THR A 1 271 ? 31.682 -18.863 -13.865 1.00 89.06 271 THR A CA 1
ATOM 2142 C C . THR A 1 271 ? 31.567 -17.355 -13.647 1.00 89.06 271 THR A C 1
ATOM 2144 O O . THR A 1 271 ? 30.768 -16.944 -12.805 1.00 89.06 271 THR A O 1
ATOM 2147 N N . ASP A 1 272 ? 32.244 -16.521 -14.441 1.00 86.56 272 ASP A N 1
ATOM 2148 C CA . ASP A 1 272 ? 32.244 -15.056 -14.299 1.00 86.56 272 ASP A CA 1
ATOM 2149 C C . ASP A 1 272 ? 30.828 -14.452 -14.242 1.00 86.56 272 ASP A C 1
ATOM 2151 O O . ASP A 1 272 ? 30.532 -13.627 -13.378 1.00 86.56 272 ASP A O 1
ATOM 2155 N N . SER A 1 273 ? 29.909 -14.900 -15.106 1.00 84.12 273 SER A N 1
ATOM 2156 C CA . SER A 1 273 ? 28.518 -14.409 -15.099 1.00 84.12 273 SER A CA 1
ATOM 2157 C C . SER A 1 273 ? 27.760 -14.758 -13.808 1.00 84.12 273 SER A C 1
ATOM 2159 O O . SER A 1 273 ? 26.911 -13.990 -13.350 1.00 84.12 273 SER A O 1
ATOM 2161 N N . HIS A 1 274 ? 28.089 -15.891 -13.182 1.00 87.56 274 HIS A N 1
ATOM 2162 C CA . HIS A 1 274 ? 27.518 -16.303 -11.902 1.00 87.56 274 HIS A CA 1
ATOM 2163 C C . HIS A 1 274 ? 28.077 -15.470 -10.747 1.00 87.56 274 HIS A C 1
ATOM 2165 O O . HIS A 1 274 ? 27.320 -15.060 -9.869 1.00 87.56 274 HIS A O 1
ATOM 2171 N N . PHE A 1 275 ? 29.377 -15.177 -10.766 1.00 90.62 275 PHE A N 1
ATOM 2172 C CA . PHE A 1 275 ? 30.015 -14.327 -9.761 1.00 90.62 275 PHE A CA 1
ATOM 2173 C C . PHE A 1 275 ? 29.564 -12.870 -9.856 1.00 90.62 275 PHE A C 1
ATOM 2175 O O . PHE A 1 275 ? 29.309 -12.248 -8.823 1.00 90.62 275 PHE A O 1
ATOM 2182 N N . HIS A 1 276 ? 29.365 -12.356 -11.071 1.00 87.12 276 HIS A N 1
ATOM 2183 C CA . HIS A 1 276 ? 28.750 -11.048 -11.290 1.00 87.12 276 HIS A CA 1
ATOM 2184 C C . HIS A 1 276 ? 27.344 -10.977 -10.716 1.00 87.12 276 HIS A C 1
ATOM 2186 O O . HIS A 1 276 ? 27.023 -10.065 -9.959 1.00 87.12 276 HIS A O 1
ATOM 2192 N N . TYR A 1 277 ? 26.530 -11.992 -10.999 1.00 83.12 277 TYR A N 1
ATOM 2193 C CA . TYR A 1 277 ? 25.194 -12.084 -10.435 1.00 83.12 277 TYR A CA 1
ATOM 2194 C C . TYR A 1 277 ? 25.209 -12.090 -8.899 1.00 83.12 277 TYR A C 1
ATOM 2196 O O . TYR A 1 277 ? 24.398 -11.398 -8.288 1.00 83.12 277 TYR A O 1
ATOM 2204 N N . PHE A 1 278 ? 26.125 -12.830 -8.261 1.00 87.12 278 PHE A N 1
ATOM 2205 C CA . PHE A 1 278 ? 26.270 -12.791 -6.802 1.00 87.12 278 PHE A CA 1
ATOM 2206 C C . PHE A 1 278 ? 26.604 -11.383 -6.305 1.00 87.12 278 PHE A C 1
ATOM 2208 O O . PHE A 1 278 ? 25.918 -10.881 -5.419 1.00 87.12 278 PHE A O 1
ATOM 2215 N N . TRP A 1 279 ? 27.598 -10.726 -6.909 1.00 88.81 279 TRP A N 1
ATOM 2216 C CA . TRP A 1 279 ? 28.031 -9.387 -6.508 1.00 88.81 279 TRP A CA 1
ATOM 2217 C C . TRP A 1 279 ? 26.909 -8.342 -6.566 1.00 88.81 279 TRP A C 1
ATOM 2219 O O . TRP A 1 279 ? 26.708 -7.596 -5.603 1.00 88.81 279 TRP A O 1
ATOM 2229 N N . ASP A 1 280 ? 26.121 -8.346 -7.642 1.00 83.44 280 ASP A N 1
ATOM 2230 C CA . ASP A 1 280 ? 25.008 -7.407 -7.821 1.00 83.44 280 ASP A CA 1
ATOM 2231 C C . ASP A 1 280 ? 23.911 -7.569 -6.761 1.00 83.44 280 ASP A C 1
ATOM 2233 O O . ASP A 1 280 ? 23.241 -6.596 -6.425 1.00 83.44 280 ASP A O 1
ATOM 2237 N N . HIS A 1 281 ? 23.746 -8.773 -6.204 1.00 81.50 281 HIS A N 1
ATOM 2238 C CA . HIS A 1 281 ? 22.659 -9.099 -5.273 1.00 81.50 281 HIS A CA 1
ATOM 2239 C C . HIS A 1 281 ? 23.057 -9.032 -3.793 1.00 81.50 281 HIS A C 1
ATOM 2241 O O . HIS A 1 281 ? 22.183 -9.181 -2.932 1.00 81.50 281 HIS A O 1
ATOM 2247 N N . PHE A 1 282 ? 24.338 -8.807 -3.487 1.00 86.50 282 PHE A N 1
ATOM 2248 C CA . PHE A 1 282 ? 24.777 -8.503 -2.127 1.00 86.50 282 PHE A CA 1
ATOM 2249 C C . PHE A 1 282 ? 24.457 -7.054 -1.763 1.00 86.50 282 PHE A C 1
ATOM 2251 O O . PHE A 1 282 ? 24.638 -6.147 -2.578 1.00 86.50 282 PHE A O 1
ATOM 2258 N N . ASN A 1 283 ? 24.016 -6.835 -0.526 1.00 84.56 283 ASN A N 1
ATOM 2259 C CA . ASN A 1 283 ? 23.833 -5.495 0.028 1.00 84.56 283 ASN A CA 1
ATOM 2260 C C . ASN A 1 283 ? 25.182 -4.859 0.422 1.00 84.56 283 ASN A C 1
ATOM 2262 O O . ASN A 1 283 ? 26.216 -5.527 0.451 1.00 84.56 283 ASN A O 1
ATOM 2266 N N . ASP A 1 284 ? 25.180 -3.571 0.770 1.00 87.56 284 ASP A N 1
ATOM 2267 C CA . ASP A 1 284 ? 26.415 -2.831 1.069 1.00 87.56 284 ASP A CA 1
ATOM 2268 C C . ASP A 1 284 ? 27.220 -3.423 2.239 1.00 87.56 284 ASP A C 1
ATOM 2270 O O . ASP A 1 284 ? 28.451 -3.449 2.197 1.00 87.56 284 ASP A O 1
ATOM 2274 N N . THR A 1 285 ? 26.545 -3.954 3.264 1.00 89.12 285 THR A N 1
ATOM 2275 C CA . THR A 1 285 ? 27.218 -4.575 4.418 1.00 89.12 285 THR A CA 1
ATOM 2276 C C . THR A 1 285 ? 27.845 -5.926 4.069 1.00 89.12 285 THR A C 1
ATOM 2278 O O . THR A 1 285 ? 28.970 -6.207 4.481 1.00 89.12 285 THR A O 1
ATOM 2281 N N . GLU A 1 286 ? 27.176 -6.737 3.247 1.00 91.19 286 GLU A N 1
ATOM 2282 C CA . GLU A 1 286 ? 27.706 -8.002 2.724 1.00 91.19 286 GLU A CA 1
ATOM 2283 C C . GLU A 1 286 ? 28.895 -7.747 1.792 1.00 91.19 286 GLU A C 1
ATOM 2285 O O . GLU A 1 286 ? 29.941 -8.385 1.929 1.00 91.19 286 GLU A O 1
ATOM 2290 N N . ARG A 1 287 ? 28.778 -6.760 0.892 1.00 93.56 287 ARG A N 1
ATOM 2291 C CA . ARG A 1 287 ? 29.864 -6.337 -0.004 1.00 93.56 287 ARG A CA 1
ATOM 2292 C C . ARG A 1 287 ? 31.088 -5.870 0.772 1.00 93.56 287 ARG A C 1
ATOM 2294 O O . ARG A 1 287 ? 32.201 -6.221 0.387 1.00 93.56 287 ARG A O 1
ATOM 2301 N N . ALA A 1 288 ? 30.904 -5.134 1.868 1.00 90.50 288 ALA A N 1
ATOM 2302 C CA . ALA A 1 288 ? 32.004 -4.702 2.727 1.00 90.50 288 ALA A CA 1
ATOM 2303 C C . ALA A 1 288 ? 32.753 -5.895 3.347 1.00 90.50 288 ALA A C 1
ATOM 2305 O O . ALA A 1 288 ? 33.978 -5.960 3.251 1.00 90.50 288 ALA A O 1
ATOM 2306 N N . VAL A 1 289 ? 32.032 -6.874 3.910 1.00 92.25 289 VAL A N 1
ATOM 2307 C CA . VAL A 1 289 ? 32.637 -8.095 4.476 1.00 92.25 289 VAL A CA 1
ATOM 2308 C C . VAL A 1 289 ? 33.393 -8.882 3.404 1.00 92.25 289 VAL A C 1
ATOM 2310 O O . VAL A 1 289 ? 34.557 -9.235 3.598 1.00 92.25 289 VAL A O 1
ATOM 2313 N N . LEU A 1 290 ? 32.761 -9.129 2.254 1.00 93.31 290 LEU A N 1
ATOM 2314 C CA . LEU A 1 290 ? 33.372 -9.870 1.149 1.00 93.31 290 LEU A CA 1
ATOM 2315 C C . LEU A 1 290 ? 34.596 -9.141 0.578 1.00 93.31 290 LEU A C 1
ATOM 2317 O O . LEU A 1 290 ? 35.579 -9.794 0.236 1.00 93.31 290 LEU A O 1
ATOM 2321 N N . ALA A 1 291 ? 34.578 -7.806 0.520 1.00 92.12 291 ALA A N 1
ATOM 2322 C CA . ALA A 1 291 ? 35.714 -6.998 0.084 1.00 92.12 291 ALA A CA 1
ATOM 2323 C C . ALA A 1 291 ? 36.891 -7.054 1.070 1.00 92.12 291 ALA A C 1
ATOM 2325 O O . ALA A 1 291 ? 38.042 -7.136 0.632 1.00 92.12 291 ALA A O 1
ATOM 2326 N N . SER A 1 292 ? 36.633 -7.045 2.382 1.00 91.25 292 SER A N 1
ATOM 2327 C CA . SER A 1 292 ? 37.673 -7.258 3.398 1.00 91.25 292 SER A CA 1
ATOM 2328 C C . SER A 1 292 ? 38.316 -8.634 3.237 1.00 91.25 292 SER A C 1
ATOM 2330 O O . SER A 1 292 ? 39.537 -8.726 3.100 1.00 91.25 292 SER A O 1
ATOM 2332 N N . LEU A 1 293 ? 37.501 -9.691 3.139 1.00 91.94 293 LEU A N 1
ATOM 2333 C CA . LEU A 1 293 ? 37.992 -11.059 2.948 1.00 91.94 293 LEU A CA 1
ATOM 2334 C C . LEU A 1 293 ? 38.755 -11.218 1.627 1.00 91.94 293 LEU A C 1
ATOM 2336 O O . LEU A 1 293 ? 39.828 -11.818 1.612 1.00 91.94 293 LEU A O 1
ATOM 2340 N N . ALA A 1 294 ? 38.264 -10.617 0.539 1.00 92.44 294 ALA A N 1
ATOM 2341 C CA . ALA A 1 294 ? 38.946 -10.624 -0.752 1.00 92.44 294 ALA A CA 1
ATOM 2342 C C . ALA A 1 294 ? 40.313 -9.933 -0.695 1.00 92.44 294 ALA A C 1
ATOM 2344 O O . ALA A 1 294 ? 41.214 -10.304 -1.435 1.00 92.44 294 ALA A O 1
ATOM 2345 N N . ASN A 1 295 ? 40.494 -8.945 0.184 1.00 88.56 295 ASN A N 1
ATOM 2346 C CA . ASN A 1 295 ? 41.770 -8.265 0.402 1.00 88.56 295 ASN A CA 1
ATOM 2347 C C . ASN A 1 295 ? 42.622 -8.901 1.514 1.00 88.56 295 ASN A C 1
ATOM 2349 O O . ASN A 1 295 ? 43.646 -8.323 1.879 1.00 88.56 295 ASN A O 1
ATOM 2353 N N . GLN A 1 296 ? 42.240 -10.081 2.024 1.00 86.81 296 GLN A N 1
ATOM 2354 C CA . GLN A 1 296 ? 42.899 -10.775 3.143 1.00 86.81 296 GLN A CA 1
ATOM 2355 C C . GLN A 1 296 ? 42.964 -9.919 4.420 1.00 86.81 296 GLN A C 1
ATOM 2357 O O . GLN A 1 296 ? 43.952 -9.929 5.153 1.00 86.81 296 GLN A O 1
ATOM 2362 N N . GLN A 1 297 ? 41.905 -9.150 4.668 1.00 87.38 297 GLN A N 1
ATOM 2363 C CA . GLN A 1 297 ? 41.717 -8.340 5.866 1.00 87.38 297 GLN A CA 1
ATOM 2364 C C . GLN A 1 297 ? 40.601 -8.933 6.725 1.00 87.38 297 GLN A C 1
ATOM 2366 O O . GLN A 1 297 ? 39.630 -9.483 6.203 1.00 87.38 297 GLN A O 1
ATOM 2371 N N . GLU A 1 298 ? 40.716 -8.783 8.045 1.00 85.88 298 GLU A N 1
ATOM 2372 C CA . GLU A 1 298 ? 39.612 -9.127 8.939 1.00 85.88 298 GLU A CA 1
ATOM 2373 C C . GLU A 1 298 ? 38.422 -8.182 8.691 1.00 85.88 298 GLU A C 1
ATOM 2375 O O . GLU A 1 298 ? 38.616 -6.961 8.617 1.00 85.88 298 GLU A O 1
ATOM 2380 N N . PRO A 1 299 ? 37.195 -8.717 8.546 1.00 87.19 299 PRO A N 1
ATOM 2381 C CA . PRO A 1 299 ? 35.990 -7.899 8.486 1.00 87.19 299 PRO A CA 1
ATOM 2382 C C . PRO A 1 299 ? 35.807 -7.074 9.764 1.00 87.19 299 PRO A C 1
ATOM 2384 O O . PRO A 1 299 ? 36.241 -7.477 10.844 1.00 87.19 299 PRO A O 1
ATOM 2387 N N . ASP A 1 300 ? 35.116 -5.938 9.657 1.00 85.62 300 ASP A N 1
ATOM 2388 C CA . ASP A 1 300 ? 34.760 -5.115 10.816 1.00 85.62 300 ASP A CA 1
ATOM 2389 C C . ASP A 1 300 ? 34.008 -5.953 11.869 1.00 85.62 300 ASP A C 1
ATOM 2391 O O . ASP A 1 300 ? 33.031 -6.639 11.559 1.00 85.62 300 ASP A O 1
ATOM 2395 N N . ALA A 1 301 ? 34.444 -5.875 13.130 1.00 85.94 301 ALA A N 1
ATOM 2396 C CA . ALA A 1 301 ? 33.846 -6.604 14.246 1.00 85.94 301 ALA A CA 1
ATOM 2397 C C . ALA A 1 301 ? 32.350 -6.287 14.445 1.00 85.94 301 ALA A C 1
ATOM 2399 O O . ALA A 1 301 ? 31.600 -7.130 14.939 1.00 85.94 301 ALA A O 1
ATOM 2400 N N . THR A 1 302 ? 31.889 -5.099 14.040 1.00 86.19 302 THR A N 1
ATOM 2401 C CA . THR A 1 302 ? 30.464 -4.724 14.073 1.00 86.19 302 THR A CA 1
ATOM 2402 C C . THR A 1 302 ? 29.612 -5.516 13.071 1.00 86.19 302 THR A C 1
ATOM 2404 O O . THR A 1 302 ? 28.412 -5.697 13.288 1.00 86.19 302 THR A O 1
ATOM 2407 N N . LEU A 1 303 ? 30.231 -6.072 12.023 1.00 88.75 303 LEU A N 1
ATOM 2408 C CA . LEU A 1 303 ? 29.591 -6.863 10.967 1.00 88.75 303 LEU A CA 1
ATOM 2409 C C . LEU A 1 303 ? 29.716 -8.382 11.183 1.00 88.75 303 LEU A C 1
ATOM 2411 O O . LEU A 1 303 ? 29.418 -9.156 10.276 1.00 88.75 303 LEU A O 1
ATOM 2415 N N . ALA A 1 304 ? 30.101 -8.842 12.380 1.00 86.38 304 ALA A N 1
ATOM 2416 C CA . ALA A 1 304 ? 30.270 -10.271 12.674 1.00 86.38 304 ALA A CA 1
ATOM 2417 C C . ALA A 1 304 ? 29.028 -11.124 12.329 1.00 86.38 304 ALA A C 1
ATOM 2419 O O . ALA A 1 304 ? 29.152 -12.200 11.748 1.00 86.38 304 ALA A O 1
ATOM 2420 N N . HIS A 1 305 ? 27.826 -10.605 12.600 1.00 85.19 305 HIS A N 1
ATOM 2421 C CA . HIS A 1 305 ? 26.554 -11.258 12.265 1.00 85.19 305 HIS A CA 1
ATOM 2422 C C . HIS A 1 305 ? 26.344 -11.441 10.746 1.00 85.19 305 HIS A C 1
ATOM 2424 O O . HIS A 1 305 ? 25.734 -12.421 10.308 1.00 85.19 305 HIS A O 1
ATOM 2430 N N . VAL A 1 306 ? 26.872 -10.522 9.928 1.00 87.94 306 VAL A N 1
ATOM 2431 C CA . VAL A 1 306 ? 26.842 -10.613 8.460 1.00 87.94 306 VAL A CA 1
ATOM 2432 C C . VAL A 1 306 ? 27.803 -11.702 7.990 1.00 87.94 306 VAL A C 1
ATOM 2434 O O . VAL A 1 306 ? 27.429 -12.533 7.167 1.00 87.94 306 VAL A O 1
ATOM 2437 N N . THR A 1 307 ? 29.008 -11.769 8.565 1.00 87.94 307 THR A N 1
ATOM 2438 C CA . THR A 1 307 ? 29.984 -12.833 8.274 1.00 87.94 307 THR A CA 1
ATOM 2439 C C . THR A 1 307 ? 29.426 -14.221 8.597 1.00 87.94 307 THR A C 1
ATOM 2441 O O . THR A 1 307 ? 29.566 -15.142 7.795 1.00 87.94 307 THR A O 1
ATOM 2444 N N . GLU A 1 308 ? 28.740 -14.377 9.733 1.00 86.69 308 GLU A N 1
ATOM 2445 C CA . GLU A 1 308 ? 28.063 -15.631 10.099 1.00 86.69 308 GLU A CA 1
ATOM 2446 C C . GLU A 1 308 ? 26.945 -16.001 9.115 1.00 86.69 308 GLU A C 1
ATOM 2448 O O . GLU A 1 308 ? 26.804 -17.167 8.740 1.00 86.69 308 GLU A O 1
ATOM 2453 N N . THR A 1 309 ? 26.180 -15.010 8.652 1.00 84.31 309 THR A N 1
ATOM 2454 C CA . THR A 1 309 ? 25.124 -15.196 7.646 1.00 84.31 309 THR A CA 1
ATOM 2455 C C . THR A 1 309 ? 25.711 -15.667 6.314 1.00 84.31 309 THR A C 1
ATOM 2457 O O . THR A 1 309 ? 25.292 -16.698 5.789 1.00 84.31 309 THR A O 1
ATOM 2460 N N . LEU A 1 310 ? 26.753 -14.991 5.818 1.00 86.88 310 LEU A N 1
ATOM 2461 C CA . LEU A 1 310 ? 27.467 -15.374 4.597 1.00 86.88 310 LEU A CA 1
ATOM 2462 C C . LEU A 1 310 ? 28.121 -16.760 4.711 1.00 86.88 310 LEU A C 1
ATOM 2464 O O . LEU A 1 310 ? 28.198 -17.488 3.718 1.00 86.88 310 LEU A O 1
ATOM 2468 N N . ALA A 1 311 ? 28.567 -17.153 5.908 1.00 85.94 311 ALA A N 1
ATOM 2469 C CA . ALA A 1 311 ? 29.106 -18.487 6.156 1.00 85.94 311 ALA A CA 1
ATOM 2470 C C . ALA A 1 311 ? 28.017 -19.567 6.117 1.00 85.94 311 ALA A C 1
ATOM 2472 O O . ALA A 1 311 ? 28.190 -20.601 5.468 1.00 85.94 311 ALA A O 1
ATOM 2473 N N . ARG A 1 312 ? 26.865 -19.316 6.751 1.00 82.12 312 ARG A N 1
ATOM 2474 C CA . ARG A 1 312 ? 25.695 -20.207 6.691 1.00 82.12 312 ARG A CA 1
ATOM 2475 C C . ARG A 1 312 ? 25.208 -20.401 5.254 1.00 82.12 312 ARG A C 1
ATOM 2477 O O . ARG A 1 312 ? 24.875 -21.520 4.869 1.00 82.12 312 ARG A O 1
ATOM 2484 N N . ASP A 1 313 ? 25.200 -19.328 4.470 1.00 79.56 313 ASP A N 1
ATOM 2485 C CA . ASP A 1 313 ? 24.729 -19.342 3.084 1.00 79.56 313 ASP A CA 1
ATOM 2486 C C . ASP A 1 313 ? 25.791 -19.912 2.115 1.00 79.56 313 ASP A C 1
ATOM 2488 O O . ASP A 1 313 ? 25.497 -20.208 0.958 1.00 79.56 313 ASP A O 1
ATOM 2492 N N . GLY A 1 314 ? 27.008 -20.172 2.611 1.00 83.06 314 GLY A N 1
ATOM 2493 C CA . GLY A 1 314 ? 28.058 -20.918 1.920 1.00 83.06 314 GLY A CA 1
ATOM 2494 C C . GLY A 1 314 ? 29.042 -20.069 1.117 1.00 83.06 314 GLY A C 1
ATOM 2495 O O . GLY A 1 314 ? 29.861 -20.647 0.405 1.00 83.06 314 GLY A O 1
ATOM 2496 N N . TYR A 1 315 ? 28.985 -18.739 1.227 1.00 87.94 315 TYR A N 1
ATOM 2497 C CA . TYR A 1 315 ? 29.914 -17.803 0.579 1.00 87.94 315 TYR A CA 1
ATOM 2498 C C . TYR A 1 315 ? 31.221 -17.617 1.356 1.00 87.94 315 TYR A C 1
ATOM 2500 O O . TYR A 1 315 ? 32.246 -17.250 0.777 1.00 87.94 315 TYR A O 1
ATOM 2508 N N . VAL A 1 316 ? 31.193 -17.893 2.660 1.00 89.25 316 VAL A N 1
ATOM 2509 C CA . VAL A 1 316 ? 32.355 -17.848 3.551 1.00 89.25 316 VAL A CA 1
ATOM 2510 C C . VAL A 1 316 ? 32.580 -19.230 4.157 1.00 89.25 316 VAL A C 1
ATOM 2512 O O . VAL A 1 316 ? 31.645 -19.921 4.553 1.00 89.25 316 VAL A O 1
ATOM 2515 N N . GLN A 1 317 ? 33.836 -19.651 4.223 1.00 85.56 317 GLN A N 1
ATOM 2516 C CA . GLN A 1 317 ? 34.264 -20.848 4.929 1.00 85.56 317 GLN A CA 1
ATOM 2517 C C . GLN A 1 317 ? 35.079 -20.423 6.145 1.00 85.56 317 GLN A C 1
ATOM 2519 O O . GLN A 1 317 ? 36.031 -19.659 6.015 1.00 85.56 317 GLN A O 1
ATOM 2524 N N . ASN A 1 318 ? 34.718 -20.947 7.312 1.00 79.38 318 ASN A N 1
ATOM 2525 C CA . ASN A 1 318 ? 35.496 -20.763 8.530 1.00 79.38 318 ASN A CA 1
ATOM 2526 C C . ASN A 1 318 ? 36.404 -21.982 8.707 1.00 79.38 318 ASN A C 1
ATOM 2528 O O . ASN A 1 318 ? 35.910 -23.111 8.763 1.00 79.38 318 ASN A O 1
ATOM 2532 N N . ASP A 1 319 ? 37.713 -21.759 8.775 1.00 70.06 319 ASP A N 1
ATOM 2533 C CA . ASP A 1 319 ? 38.699 -22.783 9.117 1.00 70.06 319 ASP A CA 1
ATOM 2534 C C . ASP A 1 319 ? 39.546 -22.358 10.330 1.00 70.06 319 ASP A C 1
ATOM 2536 O O . ASP A 1 319 ? 39.311 -21.311 10.935 1.00 70.06 319 ASP A O 1
ATOM 2540 N N . GLU A 1 320 ? 40.520 -23.185 10.720 1.00 64.50 320 GLU A N 1
ATOM 2541 C CA . GLU A 1 320 ? 41.417 -22.900 11.852 1.00 64.50 320 GLU A CA 1
ATOM 2542 C C . GLU A 1 320 ? 42.260 -21.622 11.659 1.00 64.50 320 GLU A C 1
ATOM 2544 O O . GLU A 1 320 ? 42.792 -21.089 12.632 1.00 64.50 320 GLU A O 1
ATOM 2549 N N . SER A 1 321 ? 42.378 -21.124 10.422 1.00 66.12 321 SER A N 1
ATOM 2550 C CA . SER A 1 321 ? 43.136 -19.925 10.051 1.00 66.12 321 SER A CA 1
ATOM 2551 C C . SER A 1 321 ? 42.283 -18.660 9.906 1.00 66.12 321 SER A C 1
ATOM 2553 O O . SER A 1 321 ? 42.843 -17.574 9.757 1.00 66.12 321 SER A O 1
ATOM 2555 N N . GLY A 1 322 ? 40.955 -18.774 10.005 1.00 76.94 322 GLY A N 1
ATOM 2556 C CA . GLY A 1 322 ? 40.016 -17.653 9.983 1.00 76.94 322 GLY A CA 1
ATOM 2557 C C . GLY A 1 322 ? 38.885 -17.822 8.967 1.00 76.94 322 GLY A C 1
ATOM 2558 O O . GLY A 1 322 ? 38.671 -18.888 8.391 1.00 76.94 322 GLY A O 1
ATOM 2559 N N . ALA A 1 323 ? 38.120 -16.749 8.765 1.00 84.81 323 ALA A N 1
ATOM 2560 C CA . ALA A 1 323 ? 37.097 -16.690 7.728 1.00 84.81 323 ALA A CA 1
ATOM 2561 C C . ALA A 1 323 ? 37.755 -16.433 6.365 1.00 84.81 323 ALA A C 1
ATOM 2563 O O . ALA A 1 323 ? 38.554 -15.509 6.224 1.00 84.81 323 ALA A O 1
ATOM 2564 N N . ARG A 1 324 ? 37.398 -17.220 5.350 1.00 89.12 324 ARG A N 1
ATOM 2565 C CA . ARG A 1 324 ? 37.844 -17.032 3.962 1.00 89.12 324 ARG A CA 1
ATOM 2566 C C . ARG A 1 324 ? 36.685 -17.152 2.984 1.00 89.12 324 ARG A C 1
ATOM 2568 O O . ARG A 1 324 ? 35.675 -17.782 3.289 1.00 89.12 324 ARG A O 1
ATOM 2575 N N . LEU A 1 325 ? 36.834 -16.585 1.791 1.00 90.81 325 LEU A N 1
ATOM 2576 C CA . LEU A 1 325 ? 35.854 -16.769 0.720 1.00 90.81 325 LEU A CA 1
ATOM 2577 C C . LEU A 1 325 ? 35.779 -18.241 0.302 1.00 90.81 325 LEU A C 1
ATOM 2579 O O . LEU A 1 325 ? 36.765 -18.975 0.367 1.00 90.81 325 LEU A O 1
ATOM 2583 N N . PHE A 1 326 ? 34.595 -18.679 -0.124 1.00 90.00 326 PHE A N 1
ATOM 2584 C CA . PHE A 1 326 ? 34.363 -20.078 -0.473 1.00 90.00 326 PHE A CA 1
ATOM 2585 C C . PHE A 1 326 ? 35.225 -20.556 -1.648 1.00 90.00 326 PHE A C 1
ATOM 2587 O O . PHE A 1 326 ? 35.647 -21.708 -1.638 1.00 90.00 326 PHE A O 1
ATOM 2594 N N . SER A 1 327 ? 35.505 -19.687 -2.626 1.00 91.12 327 SER A N 1
ATOM 2595 C CA . SER A 1 327 ? 36.231 -19.997 -3.861 1.00 91.12 327 SER A CA 1
ATOM 2596 C C . SER A 1 327 ? 37.383 -19.019 -4.095 1.00 91.12 327 SER A C 1
ATOM 2598 O O . SER A 1 327 ? 37.199 -17.803 -4.012 1.00 91.12 327 SER A O 1
ATOM 2600 N N . ILE A 1 328 ? 38.550 -19.552 -4.473 1.00 89.75 328 ILE A N 1
ATOM 2601 C CA . ILE A 1 328 ? 39.716 -18.743 -4.874 1.00 89.75 328 ILE A CA 1
ATOM 2602 C C . ILE A 1 328 ? 39.457 -17.947 -6.163 1.00 89.75 328 ILE A C 1
ATOM 2604 O O . ILE A 1 328 ? 39.937 -16.825 -6.315 1.00 89.75 328 ILE A O 1
ATOM 2608 N N . SER A 1 329 ? 38.647 -18.491 -7.075 1.00 89.06 329 SER A N 1
ATOM 2609 C CA . SER A 1 329 ? 38.287 -17.813 -8.323 1.00 89.06 329 SER A CA 1
ATOM 2610 C C . SER A 1 329 ? 37.313 -16.663 -8.053 1.00 89.06 329 SER A C 1
ATOM 2612 O O . SER A 1 329 ? 37.456 -15.580 -8.620 1.00 89.06 329 SER A O 1
ATOM 2614 N N . PHE A 1 330 ? 36.393 -16.841 -7.097 1.00 91.62 330 PHE A N 1
ATOM 2615 C CA . PHE A 1 330 ? 35.531 -15.753 -6.633 1.00 91.62 330 PHE A CA 1
ATOM 2616 C C . PHE A 1 330 ? 36.325 -14.640 -5.931 1.00 91.62 330 PHE A C 1
ATOM 2618 O O . PHE A 1 330 ? 36.077 -13.461 -6.175 1.00 91.62 330 PHE A O 1
ATOM 2625 N N . GLU A 1 331 ? 37.328 -14.988 -5.116 1.00 91.81 331 GLU A N 1
ATOM 2626 C CA . GLU A 1 331 ? 38.261 -14.007 -4.542 1.00 91.81 331 GLU A CA 1
ATOM 2627 C C . GLU A 1 331 ? 38.958 -13.187 -5.639 1.00 91.81 331 GLU A C 1
ATOM 2629 O O . GLU A 1 331 ? 39.006 -11.955 -5.565 1.00 91.81 331 GLU A O 1
ATOM 2634 N N . HIS A 1 332 ? 39.461 -13.855 -6.681 1.00 89.25 332 HIS A N 1
ATOM 2635 C CA . HIS A 1 332 ? 40.098 -13.189 -7.814 1.00 89.25 332 HIS A CA 1
ATOM 2636 C C . HIS A 1 332 ? 39.129 -12.237 -8.529 1.00 89.25 332 HIS A C 1
ATOM 2638 O O . HIS A 1 332 ? 39.481 -11.084 -8.796 1.00 89.25 332 HIS A O 1
ATOM 2644 N N . TYR A 1 333 ? 37.908 -12.697 -8.807 1.00 91.38 333 TYR A N 1
ATOM 2645 C CA . TYR A 1 333 ? 36.849 -11.891 -9.409 1.00 91.38 333 TYR A CA 1
ATOM 2646 C C . TYR A 1 333 ? 36.587 -10.606 -8.603 1.00 91.38 333 TYR A C 1
ATOM 2648 O O . TYR A 1 333 ? 36.643 -9.504 -9.156 1.00 91.38 333 TYR A O 1
ATOM 2656 N N . LEU A 1 334 ? 36.401 -10.713 -7.282 1.00 92.25 334 LEU A N 1
ATOM 2657 C CA . LEU A 1 334 ? 36.138 -9.553 -6.422 1.00 92.25 334 LEU A CA 1
ATOM 2658 C C . LEU A 1 334 ? 37.284 -8.538 -6.437 1.00 92.25 334 LEU A C 1
ATOM 2660 O O . LEU A 1 334 ? 37.042 -7.335 -6.547 1.00 92.25 334 LEU A O 1
ATOM 2664 N N . ARG A 1 335 ? 38.541 -8.998 -6.397 1.00 90.50 335 ARG A N 1
ATOM 2665 C CA . ARG A 1 335 ? 39.709 -8.104 -6.492 1.00 90.50 335 ARG A CA 1
ATOM 2666 C C . ARG A 1 335 ? 39.712 -7.299 -7.796 1.00 90.50 335 ARG A C 1
ATOM 2668 O O . ARG A 1 335 ? 40.085 -6.125 -7.782 1.00 90.50 335 ARG A O 1
ATOM 2675 N N . GLN A 1 336 ? 39.289 -7.895 -8.914 1.00 88.50 336 GLN A N 1
ATOM 2676 C CA . GLN A 1 336 ? 39.204 -7.192 -10.197 1.00 88.50 336 GLN A CA 1
ATOM 2677 C C . GLN A 1 336 ? 38.100 -6.127 -10.212 1.00 88.50 336 GLN A C 1
ATOM 2679 O O . GLN A 1 336 ? 38.319 -5.038 -10.747 1.00 88.50 336 GLN A O 1
ATOM 2684 N N . VAL A 1 337 ? 36.934 -6.427 -9.634 1.00 88.75 337 VAL A N 1
ATOM 2685 C CA . VAL A 1 337 ? 35.804 -5.486 -9.549 1.00 88.75 337 VAL A CA 1
ATOM 2686 C C . VAL A 1 337 ? 36.162 -4.296 -8.658 1.00 88.75 337 VAL A C 1
ATOM 2688 O O . VAL A 1 337 ? 36.093 -3.149 -9.099 1.00 88.75 337 VAL A O 1
ATOM 2691 N N . LEU A 1 338 ? 36.682 -4.555 -7.456 1.00 87.94 338 LEU A N 1
ATOM 2692 C CA . LEU A 1 338 ? 37.058 -3.513 -6.493 1.00 87.94 338 LEU A CA 1
ATOM 2693 C C . LEU A 1 338 ? 38.162 -2.581 -7.025 1.00 87.94 338 LEU A C 1
ATOM 2695 O O . LEU A 1 338 ? 38.180 -1.383 -6.733 1.00 87.94 338 LEU A O 1
ATOM 2699 N N . ALA A 1 339 ? 39.074 -3.099 -7.855 1.00 83.00 339 ALA A N 1
ATOM 2700 C CA . ALA A 1 339 ? 40.111 -2.296 -8.499 1.00 83.00 339 ALA A CA 1
ATOM 2701 C C . ALA A 1 339 ? 39.571 -1.330 -9.576 1.00 83.00 339 ALA A C 1
ATOM 2703 O O . ALA A 1 339 ? 40.228 -0.325 -9.874 1.00 83.00 339 ALA A O 1
ATOM 2704 N N . LYS A 1 340 ? 38.404 -1.618 -10.173 1.00 75.38 340 LYS A N 1
ATOM 2705 C CA . LYS A 1 340 ? 37.747 -0.747 -11.162 1.00 75.38 340 LYS A CA 1
ATOM 2706 C C . LYS A 1 340 ? 36.989 0.400 -10.483 1.00 75.38 340 LYS A C 1
ATOM 2708 O O . LYS A 1 340 ? 37.164 1.545 -10.900 1.00 75.38 340 LYS A O 1
ATOM 2713 N N . ASP A 1 341 ? 36.273 0.129 -9.393 1.00 61.59 341 ASP A N 1
ATOM 2714 C CA . ASP A 1 341 ? 35.490 1.143 -8.663 1.00 61.59 341 ASP A CA 1
ATOM 2715 C C . ASP A 1 341 ? 36.371 2.209 -7.990 1.00 61.59 341 ASP A C 1
ATOM 2717 O O . ASP A 1 341 ? 36.074 3.406 -8.032 1.00 61.59 341 ASP A O 1
ATOM 2721 N N . GLY A 1 342 ? 37.542 1.816 -7.475 1.00 49.47 342 GLY A N 1
ATOM 2722 C CA . GLY A 1 342 ? 38.516 2.743 -6.881 1.00 49.47 342 GLY A CA 1
ATOM 2723 C C . GLY A 1 342 ? 39.132 3.764 -7.856 1.00 49.47 342 GLY A C 1
ATOM 2724 O O . GLY A 1 342 ? 39.787 4.711 -7.417 1.00 49.47 342 GLY A O 1
ATOM 2725 N N . ARG A 1 343 ? 38.941 3.609 -9.177 1.00 42.22 343 ARG A N 1
ATOM 2726 C CA . ARG A 1 343 ? 39.398 4.579 -10.192 1.00 42.22 343 ARG A CA 1
ATOM 2727 C C . ARG A 1 343 ? 38.357 5.658 -10.514 1.00 42.22 343 ARG A C 1
ATOM 2729 O O . ARG A 1 343 ? 38.746 6.702 -11.033 1.00 42.22 343 ARG A O 1
ATOM 2736 N N . SER A 1 344 ? 37.081 5.458 -10.169 1.00 34.00 344 SER A N 1
ATOM 2737 C CA . SER A 1 344 ? 35.993 6.402 -10.477 1.00 34.00 344 SER A CA 1
ATOM 2738 C C . SER A 1 344 ? 35.855 7.551 -9.463 1.00 34.00 344 SER A C 1
ATOM 2740 O O . SER A 1 344 ? 35.250 8.574 -9.768 1.00 34.00 344 SER A O 1
ATOM 2742 N N . THR A 1 345 ? 36.448 7.442 -8.270 1.00 30.77 345 THR A N 1
ATOM 2743 C CA . THR A 1 345 ? 36.305 8.422 -7.170 1.00 30.77 345 THR A CA 1
ATOM 2744 C C . THR A 1 345 ? 37.391 9.510 -7.129 1.00 30.77 345 THR A C 1
ATOM 2746 O O . THR A 1 345 ? 37.439 10.303 -6.190 1.00 30.77 345 THR A O 1
ATOM 2749 N N . ARG A 1 346 ? 38.272 9.596 -8.141 1.00 31.73 346 ARG A N 1
ATOM 2750 C CA . ARG A 1 346 ? 39.418 10.537 -8.173 1.00 31.73 346 ARG A CA 1
ATOM 2751 C C . ARG A 1 346 ? 39.308 11.720 -9.148 1.00 31.73 346 ARG A C 1
ATOM 2753 O O . ARG A 1 346 ? 40.311 12.392 -9.377 1.00 31.73 346 ARG A O 1
ATOM 2760 N N . ALA A 1 347 ? 38.127 12.035 -9.675 1.00 28.52 347 ALA A N 1
ATOM 2761 C CA . ALA A 1 347 ? 37.918 13.228 -10.506 1.00 28.52 347 ALA A CA 1
ATOM 2762 C C . ALA A 1 347 ? 36.935 14.212 -9.842 1.00 28.52 347 ALA A C 1
ATOM 2764 O O . ALA A 1 347 ? 35.735 14.166 -10.087 1.00 28.52 347 ALA A O 1
ATOM 2765 N N . GLY A 1 348 ? 37.458 15.105 -8.995 1.00 25.34 348 GLY A N 1
ATOM 2766 C CA . GLY A 1 348 ? 36.758 16.304 -8.511 1.00 25.34 348 GLY A CA 1
ATOM 2767 C C . GLY A 1 348 ? 37.326 17.575 -9.169 1.00 25.34 348 GLY A C 1
ATOM 2768 O O . GLY A 1 348 ? 38.522 17.600 -9.477 1.00 25.34 348 GLY A O 1
ATOM 2769 N N . PRO A 1 349 ? 36.509 18.619 -9.417 1.00 29.55 349 PRO A N 1
ATOM 2770 C CA . PRO A 1 349 ? 36.904 19.786 -10.199 1.00 29.55 349 PRO A CA 1
ATOM 2771 C C . PRO A 1 349 ? 37.765 20.775 -9.403 1.00 29.55 349 PRO A C 1
ATOM 2773 O O . PRO A 1 349 ? 37.643 20.941 -8.192 1.00 29.55 349 PRO A O 1
ATOM 2776 N N . SER A 1 350 ? 38.641 21.451 -10.141 1.00 29.19 350 SER A N 1
ATOM 2777 C CA . SER A 1 350 ? 39.596 22.455 -9.687 1.00 29.19 350 SER A CA 1
ATOM 2778 C C . SER A 1 350 ? 38.944 23.747 -9.186 1.00 29.19 350 SER A C 1
ATOM 2780 O O . SER A 1 350 ? 38.157 24.343 -9.917 1.00 29.19 350 SER A O 1
ATOM 2782 N N . THR A 1 351 ? 39.441 24.291 -8.075 1.00 27.16 351 THR A N 1
ATOM 2783 C CA . THR A 1 351 ? 39.566 25.747 -7.888 1.00 27.16 351 THR A CA 1
ATOM 2784 C C . THR A 1 351 ? 40.835 26.072 -7.109 1.00 27.16 351 THR A C 1
ATOM 2786 O O . THR A 1 351 ? 41.140 25.462 -6.089 1.00 27.16 351 THR A O 1
ATOM 2789 N N . ALA A 1 352 ? 41.580 27.029 -7.650 1.00 24.95 352 ALA A N 1
ATOM 2790 C CA . ALA A 1 352 ? 42.888 27.477 -7.216 1.00 24.95 352 ALA A CA 1
ATOM 2791 C C . ALA A 1 352 ? 42.848 28.357 -5.956 1.00 24.95 352 ALA A C 1
ATOM 2793 O O . ALA A 1 352 ? 41.987 29.223 -5.837 1.00 24.95 352 ALA A O 1
ATOM 2794 N N . SER A 1 353 ? 43.883 28.262 -5.116 1.00 24.20 353 SER A N 1
ATOM 2795 C CA . SER A 1 353 ? 44.461 29.447 -4.474 1.00 24.20 353 SER A CA 1
ATOM 2796 C C . SER A 1 353 ? 45.945 29.253 -4.156 1.00 24.20 353 SER A C 1
ATOM 2798 O O . SER A 1 353 ? 46.376 28.230 -3.632 1.00 24.20 353 SER A O 1
ATOM 2800 N N . VAL A 1 354 ? 46.683 30.285 -4.538 1.00 26.14 354 VAL A N 1
ATOM 2801 C CA . VAL A 1 354 ? 48.128 30.500 -4.611 1.00 26.14 354 VAL A CA 1
ATOM 2802 C C . VAL A 1 354 ? 48.842 30.505 -3.246 1.00 26.14 354 VAL A C 1
ATOM 2804 O O . VAL A 1 354 ? 48.351 31.088 -2.289 1.00 26.14 354 VAL A O 1
ATOM 2807 N N . ALA A 1 355 ? 50.020 29.866 -3.239 1.00 22.88 355 ALA A N 1
ATOM 2808 C CA . ALA A 1 355 ? 51.276 30.116 -2.508 1.00 22.88 355 ALA A CA 1
ATOM 2809 C C . ALA A 1 355 ? 51.295 31.009 -1.245 1.00 22.88 355 ALA A C 1
ATOM 2811 O O . ALA A 1 355 ? 50.904 32.166 -1.305 1.00 22.88 355 ALA A O 1
ATOM 2812 N N . SER A 1 356 ? 52.009 30.568 -0.195 1.00 22.69 356 SER A N 1
ATOM 2813 C CA . SER A 1 356 ? 53.441 30.908 -0.014 1.00 22.69 356 SER A CA 1
ATOM 2814 C C . SER A 1 356 ? 54.016 30.445 1.342 1.00 22.69 356 SER A C 1
ATOM 2816 O O . SER A 1 356 ? 53.450 30.774 2.378 1.00 22.69 356 SER A O 1
ATOM 2818 N N . THR A 1 357 ? 55.192 29.793 1.275 1.00 23.38 357 THR A N 1
ATOM 2819 C CA . THR A 1 357 ? 56.403 29.950 2.134 1.00 23.38 357 THR A CA 1
ATOM 2820 C C . THR A 1 357 ? 56.274 29.717 3.648 1.00 23.38 357 THR A C 1
ATOM 2822 O O . THR A 1 357 ? 55.546 30.430 4.322 1.00 23.38 357 THR A O 1
ATOM 2825 N N . ALA A 1 358 ? 56.936 28.712 4.231 1.00 24.97 358 ALA A N 1
ATOM 2826 C CA . ALA A 1 358 ? 58.384 28.582 4.521 1.00 24.97 358 ALA A CA 1
ATOM 2827 C C . ALA A 1 358 ? 58.507 28.514 6.060 1.00 24.97 358 ALA A C 1
ATOM 2829 O O . ALA A 1 358 ? 57.989 29.374 6.763 1.00 24.97 358 ALA A O 1
ATOM 2830 N N . ASP A 1 359 ? 58.868 27.351 6.589 1.00 23.05 359 ASP A N 1
ATOM 2831 C CA . ASP A 1 359 ? 60.234 27.020 7.023 1.00 23.05 359 ASP A CA 1
ATOM 2832 C C . ASP A 1 359 ? 60.614 27.714 8.342 1.00 23.05 359 ASP A C 1
ATOM 2834 O O . ASP A 1 359 ? 60.965 28.887 8.403 1.00 23.05 359 ASP A O 1
ATOM 2838 N N . ASP A 1 360 ? 60.535 26.915 9.403 1.00 23.89 360 ASP A N 1
ATOM 2839 C CA . ASP A 1 360 ? 61.708 26.309 10.043 1.00 23.89 360 ASP A CA 1
ATOM 2840 C C . ASP A 1 360 ? 61.858 26.536 11.552 1.00 23.89 360 ASP A C 1
ATOM 2842 O O . ASP A 1 360 ? 61.722 27.630 12.094 1.00 23.89 360 ASP A O 1
ATOM 2846 N N . GLU A 1 361 ? 62.157 25.402 12.182 1.00 23.50 361 GLU A N 1
ATOM 2847 C CA . GLU A 1 361 ? 62.968 25.186 13.370 1.00 23.50 361 GLU A CA 1
ATOM 2848 C C . GLU A 1 361 ? 62.942 26.215 14.514 1.00 23.50 361 GLU A C 1
ATOM 2850 O O . GLU A 1 361 ? 63.503 27.307 14.464 1.00 23.50 361 GLU A O 1
ATOM 2855 N N . SER A 1 362 ? 62.588 25.731 15.710 1.00 22.34 362 SER A N 1
ATOM 2856 C CA . SER A 1 362 ? 63.645 25.139 16.545 1.00 22.34 362 SER A CA 1
ATOM 2857 C C . SER A 1 362 ? 63.193 24.736 17.962 1.00 22.34 362 SER A C 1
ATOM 2859 O O . SER A 1 362 ? 62.511 25.458 18.680 1.00 22.34 362 SER A O 1
ATOM 2861 N N . LEU A 1 363 ? 63.730 23.581 18.381 1.00 24.47 363 LEU A N 1
ATOM 2862 C CA . LEU A 1 363 ? 64.213 23.263 19.735 1.00 24.47 363 LEU A CA 1
ATOM 2863 C C . LEU A 1 363 ? 63.190 22.980 20.862 1.00 24.47 363 LEU A C 1
ATOM 2865 O O . LEU A 1 363 ? 62.843 23.848 21.651 1.00 24.47 363 LEU A O 1
ATOM 2869 N N . ARG A 1 364 ? 62.958 21.678 21.112 1.00 25.23 364 ARG A N 1
ATOM 2870 C CA . ARG A 1 364 ? 63.628 20.859 22.165 1.00 25.23 364 ARG A CA 1
ATOM 2871 C C . ARG A 1 364 ? 62.693 19.930 22.966 1.00 25.23 364 ARG A C 1
ATOM 2873 O O . ARG A 1 364 ? 61.876 20.373 23.756 1.00 25.23 364 ARG A O 1
ATOM 2880 N N . ARG A 1 365 ? 63.093 18.648 22.915 1.00 25.28 365 ARG A N 1
ATOM 2881 C CA . ARG A 1 365 ? 63.184 17.645 24.003 1.00 25.28 365 ARG A CA 1
ATOM 2882 C C . ARG A 1 365 ? 61.927 16.870 24.436 1.00 25.28 365 ARG A C 1
ATOM 2884 O O . ARG A 1 365 ? 61.173 17.285 25.297 1.00 25.28 365 ARG A O 1
ATOM 2891 N N . SER A 1 366 ? 61.871 15.646 23.899 1.00 24.39 366 SER A N 1
ATOM 2892 C CA . SER A 1 366 ? 61.894 14.345 24.602 1.00 24.39 366 SER A CA 1
ATOM 2893 C C . SER A 1 366 ? 61.012 14.106 25.836 1.00 24.39 366 SER A C 1
ATOM 2895 O O . SER A 1 366 ? 61.229 14.711 26.881 1.00 24.39 366 SER A O 1
ATOM 2897 N N . GLY A 1 367 ? 60.268 12.995 25.783 1.00 23.97 367 GLY A N 1
ATOM 2898 C CA . GLY A 1 367 ? 60.281 12.012 26.875 1.00 23.97 367 GLY A CA 1
ATOM 2899 C C . GLY A 1 367 ? 58.987 11.842 27.674 1.00 23.97 367 GLY A C 1
ATOM 2900 O O . GLY A 1 367 ? 58.813 12.445 28.719 1.00 23.97 367 GLY A O 1
ATOM 2901 N N . SER A 1 368 ? 58.137 10.952 27.162 1.00 21.78 368 SER A N 1
ATOM 2902 C CA . SER A 1 368 ? 57.284 9.938 27.814 1.00 21.78 368 SER A CA 1
ATOM 2903 C C . SER A 1 368 ? 57.062 9.866 29.346 1.00 21.78 368 SER A C 1
ATOM 2905 O O . SER A 1 368 ? 57.975 10.043 30.144 1.00 21.78 368 SER A O 1
ATOM 2907 N N . TRP A 1 369 ? 55.884 9.294 29.653 1.00 20.86 369 TRP A N 1
ATOM 2908 C CA . TRP A 1 369 ? 55.422 8.555 30.850 1.00 20.86 369 TRP A CA 1
ATOM 2909 C C . TRP A 1 369 ? 54.596 9.295 31.922 1.00 20.86 369 TRP A C 1
ATOM 2911 O O . TRP A 1 369 ? 55.091 10.024 32.766 1.00 20.86 369 TRP A O 1
ATOM 2921 N N . SER A 1 370 ? 53.310 8.919 31.926 1.00 21.80 370 SER A N 1
ATOM 2922 C CA . SER A 1 370 ? 52.499 8.431 33.056 1.00 21.80 370 SER A CA 1
ATOM 2923 C C . SER A 1 370 ? 52.235 9.281 34.313 1.00 21.80 370 SER A C 1
ATOM 2925 O O . SER A 1 370 ? 53.117 9.540 35.118 1.00 21.80 370 SER A O 1
ATOM 2927 N N . LYS A 1 371 ? 50.920 9.410 34.565 1.00 23.53 371 LYS A N 1
ATOM 2928 C CA . LYS A 1 371 ? 50.177 9.291 35.841 1.00 23.53 371 LYS A CA 1
ATOM 2929 C C . LYS A 1 371 ? 50.482 10.253 37.004 1.00 23.53 371 LYS A C 1
ATOM 2931 O O . LYS A 1 371 ? 51.485 10.112 37.685 1.00 23.53 371 LYS A O 1
ATOM 2936 N N . ARG A 1 372 ? 49.376 10.911 37.412 1.00 22.22 372 ARG A N 1
ATOM 2937 C CA . ARG A 1 372 ? 48.993 11.327 38.785 1.00 22.22 372 ARG A CA 1
ATOM 2938 C C . ARG A 1 372 ? 49.840 12.502 39.331 1.00 22.22 372 ARG A C 1
ATOM 2940 O O . ARG A 1 372 ? 51.028 12.563 39.103 1.00 22.22 372 ARG A O 1
ATOM 2947 N N . LEU A 1 373 ? 49.325 13.480 40.081 1.00 20.52 373 LEU A N 1
ATOM 2948 C CA . LEU A 1 373 ? 48.463 13.377 41.257 1.00 20.52 373 LEU A CA 1
ATOM 2949 C C . LEU A 1 373 ? 48.123 14.820 41.761 1.00 20.52 373 LEU A C 1
ATOM 2951 O O . LEU A 1 373 ? 49.032 15.630 41.888 1.00 20.52 373 LEU A O 1
ATOM 2955 N N . LYS A 1 374 ? 46.864 15.041 42.183 1.00 22.64 374 LYS A N 1
ATOM 2956 C CA . LYS A 1 374 ? 46.399 15.770 43.401 1.00 22.64 374 LYS A CA 1
ATOM 2957 C C . LYS A 1 374 ? 46.227 17.310 43.526 1.00 22.64 374 LYS A C 1
ATOM 2959 O O . LYS A 1 374 ? 47.188 18.062 43.497 1.00 22.64 374 LYS A O 1
ATOM 2964 N N . TYR A 1 375 ? 44.995 17.602 44.001 1.00 23.72 375 TYR A N 1
ATOM 2965 C CA . TYR A 1 375 ? 44.534 18.473 45.116 1.00 23.72 375 TYR A CA 1
ATOM 2966 C C . TYR A 1 375 ? 44.630 19.999 44.949 1.00 23.72 375 TYR A C 1
ATOM 2968 O O . TYR A 1 375 ? 45.618 20.492 44.436 1.00 23.72 375 TYR A O 1
ATOM 2976 N N . THR A 1 376 ? 43.670 20.831 45.377 1.00 23.84 376 THR A N 1
ATOM 2977 C CA . THR A 1 376 ? 42.546 20.779 46.355 1.00 23.84 376 THR A CA 1
ATOM 2978 C C . THR A 1 376 ? 41.354 21.619 45.812 1.00 23.84 376 THR A C 1
ATOM 2980 O O . THR A 1 376 ? 41.541 22.386 44.880 1.00 23.84 376 THR A O 1
ATOM 2983 N N . GLY A 1 377 ? 40.109 21.558 46.307 1.00 22.64 377 GLY A N 1
ATOM 2984 C CA . GLY A 1 377 ? 39.621 21.008 47.568 1.00 22.64 377 GLY A CA 1
ATOM 2985 C C . GLY A 1 377 ? 38.090 20.993 47.742 1.00 22.64 377 GLY A C 1
ATOM 2986 O O . GLY A 1 377 ? 37.339 21.448 46.890 1.00 22.64 377 GLY A O 1
ATOM 2987 N N . ALA A 1 378 ? 37.734 20.495 48.934 1.00 23.34 378 ALA A N 1
ATOM 2988 C CA . ALA A 1 378 ? 36.541 20.713 49.766 1.00 23.34 378 ALA A CA 1
ATOM 2989 C C . ALA A 1 378 ? 35.154 20.163 49.349 1.00 23.34 378 ALA A C 1
ATOM 2991 O O . ALA A 1 378 ? 34.526 20.661 48.425 1.00 23.34 378 ALA A O 1
ATOM 2992 N N . GLY A 1 379 ? 34.623 19.253 50.191 1.00 24.00 379 GLY A N 1
ATOM 2993 C CA . GLY A 1 379 ? 33.183 19.193 50.514 1.00 24.00 379 GLY A CA 1
ATOM 2994 C C . GLY A 1 379 ? 32.518 17.809 50.665 1.00 24.00 379 GLY A C 1
ATOM 2995 O O . GLY A 1 379 ? 31.624 17.500 49.895 1.00 24.00 379 GLY A O 1
ATOM 2996 N N . LEU A 1 380 ? 32.979 17.006 51.641 1.00 22.88 380 LEU A N 1
ATOM 2997 C CA . LEU A 1 380 ? 32.390 15.824 52.341 1.00 22.88 380 LEU A CA 1
ATOM 2998 C C . LEU A 1 380 ? 30.898 15.433 52.075 1.00 22.88 380 LEU A C 1
ATOM 3000 O O . LEU A 1 380 ? 30.045 16.305 52.175 1.00 22.88 380 LEU A O 1
ATOM 3004 N N . PHE A 1 381 ? 30.515 14.188 51.692 1.00 22.00 381 PHE A N 1
ATOM 3005 C CA . PHE A 1 381 ? 30.537 12.817 52.329 1.00 22.00 381 PHE A CA 1
ATOM 3006 C C . PHE A 1 381 ? 29.247 12.466 53.154 1.00 22.00 381 PHE A C 1
ATOM 3008 O O . PHE A 1 381 ? 28.803 13.329 53.894 1.00 22.00 381 PHE A O 1
ATOM 3015 N N . VAL A 1 382 ? 28.630 11.257 53.236 1.00 19.94 382 VAL A N 1
ATOM 3016 C CA . VAL A 1 382 ? 28.642 9.942 52.521 1.00 19.94 382 VAL A CA 1
ATOM 3017 C C . VAL A 1 382 ? 27.732 8.904 53.267 1.00 19.94 382 VAL A C 1
ATOM 3019 O O . VAL A 1 382 ? 27.678 8.938 54.490 1.00 19.94 382 VAL A O 1
ATOM 3022 N N . VAL A 1 383 ? 27.126 7.959 52.516 1.00 20.88 383 VAL A N 1
ATOM 3023 C CA . VAL A 1 383 ? 26.861 6.499 52.774 1.00 20.88 383 VAL A CA 1
ATOM 3024 C C . VAL A 1 383 ? 25.682 5.919 53.602 1.00 20.88 383 VAL A C 1
ATOM 3026 O O . VAL A 1 383 ? 25.339 6.343 54.698 1.00 20.88 383 VAL A O 1
ATOM 3029 N N . SER A 1 384 ? 25.154 4.828 53.015 1.00 22.92 384 SER A N 1
ATOM 3030 C CA . SER A 1 384 ? 24.211 3.775 53.440 1.00 22.92 384 SER A CA 1
ATOM 3031 C C . SER A 1 384 ? 24.710 2.799 54.530 1.00 22.92 384 SER A C 1
ATOM 3033 O O . SER A 1 384 ? 25.867 2.409 54.468 1.00 22.92 384 SER A O 1
ATOM 3035 N N . MET A 1 385 ? 23.825 2.265 55.398 1.00 17.47 385 MET A N 1
ATOM 3036 C CA . MET A 1 385 ? 23.655 0.818 55.727 1.00 17.47 385 MET A CA 1
ATOM 3037 C C . MET A 1 385 ? 22.563 0.570 56.803 1.00 17.47 385 MET A C 1
ATOM 3039 O O . MET A 1 385 ? 22.282 1.431 57.628 1.00 17.47 385 MET A O 1
ATOM 3043 N N . LEU A 1 386 ? 21.982 -0.639 56.784 1.00 18.52 386 LEU A N 1
ATOM 3044 C CA . LEU A 1 386 ? 20.996 -1.246 57.704 1.00 18.52 386 LEU A CA 1
ATOM 3045 C C . LEU A 1 386 ? 21.518 -1.536 59.137 1.00 18.52 386 LEU A C 1
ATOM 3047 O O . LEU A 1 386 ? 22.657 -1.977 59.263 1.00 18.52 386 LEU A O 1
ATOM 3051 N N . ALA A 1 387 ? 20.644 -1.443 60.165 1.00 20.58 387 ALA A N 1
ATOM 3052 C CA . ALA A 1 387 ? 20.214 -2.535 61.087 1.00 20.58 387 ALA A CA 1
ATOM 3053 C C . ALA A 1 387 ? 19.803 -2.101 62.532 1.00 20.58 387 ALA A C 1
ATOM 3055 O O . ALA A 1 387 ? 20.568 -1.460 63.239 1.00 20.58 387 ALA A O 1
ATOM 3056 N N . LEU A 1 388 ? 18.600 -2.563 62.935 1.00 20.02 388 LEU A N 1
ATOM 3057 C CA . LEU A 1 388 ? 18.082 -3.084 64.231 1.00 20.02 388 LEU A CA 1
ATOM 3058 C C . LEU A 1 388 ? 18.356 -2.451 65.623 1.00 20.02 388 LEU A C 1
ATOM 3060 O O . LEU A 1 388 ? 19.499 -2.307 66.032 1.00 20.02 388 LEU A O 1
ATOM 3064 N N . LEU A 1 389 ? 17.268 -2.345 66.420 1.00 20.05 389 LEU A N 1
ATOM 3065 C CA . LEU A 1 389 ? 17.008 -3.003 67.738 1.00 20.05 389 LEU A CA 1
ATOM 3066 C C . LEU A 1 389 ? 15.495 -2.802 68.119 1.00 20.05 389 LEU A C 1
ATOM 3068 O O . LEU A 1 389 ? 15.074 -1.657 68.219 1.00 20.05 389 LEU A O 1
ATOM 3072 N N . SER A 1 390 ? 14.567 -3.789 68.054 1.00 23.66 390 SER A N 1
ATOM 3073 C CA . SER A 1 390 ? 14.047 -4.752 69.092 1.00 23.66 390 SER A CA 1
ATOM 3074 C C . SER A 1 390 ? 13.549 -4.138 70.427 1.00 23.66 390 SER A C 1
ATOM 3076 O O . SER A 1 390 ? 14.239 -3.279 70.950 1.00 23.66 390 SER A O 1
ATOM 3078 N N . HIS A 1 391 ? 12.429 -4.494 71.099 1.00 25.66 391 HIS A N 1
ATOM 3079 C CA . HIS A 1 391 ? 11.529 -5.678 71.232 1.00 25.66 391 HIS A CA 1
ATOM 3080 C C . HIS A 1 391 ? 10.135 -5.213 71.775 1.00 25.66 391 HIS A C 1
ATOM 3082 O O . HIS A 1 391 ? 10.069 -4.125 72.337 1.00 25.66 391 HIS A O 1
ATOM 3088 N N . VAL A 1 392 ? 8.994 -5.918 71.621 1.00 21.11 392 VAL A N 1
ATOM 3089 C CA . VAL A 1 392 ? 8.527 -7.097 72.406 1.00 21.11 392 VAL A CA 1
ATOM 3090 C C . VAL A 1 392 ? 7.453 -7.921 71.645 1.00 21.11 392 VAL A C 1
ATOM 3092 O O . VAL A 1 392 ? 6.561 -7.362 71.017 1.00 21.11 392 VAL A O 1
ATOM 3095 N N . PHE A 1 393 ? 7.604 -9.252 71.764 1.00 22.81 393 PHE A N 1
ATOM 3096 C CA . PHE A 1 393 ? 6.756 -10.445 71.511 1.00 22.81 393 PHE A CA 1
ATOM 3097 C C . PHE A 1 393 ? 5.209 -10.287 71.592 1.00 22.81 393 PHE A C 1
ATOM 3099 O O . PHE A 1 393 ? 4.728 -9.415 72.301 1.00 22.81 393 PHE A O 1
ATOM 3106 N N . SER A 1 394 ? 4.350 -11.122 70.970 1.00 22.47 394 SER A N 1
ATOM 3107 C CA . SER A 1 394 ? 4.372 -12.601 70.885 1.00 22.47 394 SER A CA 1
ATOM 3108 C C . SER A 1 394 ? 3.449 -13.193 69.790 1.00 22.47 394 SER A C 1
ATOM 3110 O O . SER A 1 394 ? 2.416 -12.623 69.458 1.00 22.47 394 SER A O 1
ATOM 3112 N N . ALA A 1 395 ? 3.857 -14.386 69.336 1.00 24.19 395 ALA A N 1
ATOM 3113 C CA . ALA A 1 395 ? 3.259 -15.434 68.490 1.00 24.19 395 ALA A CA 1
ATOM 3114 C C . ALA A 1 395 ? 1.779 -15.821 68.778 1.00 24.19 395 ALA A C 1
ATOM 3116 O O . ALA A 1 395 ? 1.279 -15.535 69.860 1.00 24.19 395 ALA A O 1
ATOM 3117 N N . GLY A 1 396 ? 1.055 -16.531 67.896 1.00 22.98 396 GLY A N 1
ATOM 3118 C CA . GLY A 1 396 ? 1.511 -17.257 66.707 1.00 22.98 396 GLY A CA 1
ATOM 3119 C C . GLY A 1 396 ? 0.432 -18.026 65.926 1.00 22.98 396 GLY A C 1
ATOM 3120 O O . GLY A 1 396 ? -0.758 -17.793 66.086 1.00 22.98 396 GLY A O 1
ATOM 3121 N N . GLU A 1 397 ? 0.954 -18.949 65.110 1.00 25.02 397 GLU A N 1
ATOM 3122 C CA . GLU A 1 397 ? 0.337 -20.108 64.434 1.00 25.02 397 GLU A CA 1
ATOM 3123 C C . GLU A 1 397 ? -0.614 -19.890 63.236 1.00 25.02 397 GLU A C 1
ATOM 3125 O O . GLU A 1 397 ? -1.690 -19.311 63.326 1.00 25.02 397 GLU A O 1
ATOM 3130 N N . LYS A 1 398 ? -0.202 -20.461 62.089 1.00 27.72 398 LYS A N 1
ATOM 3131 C CA . LYS A 1 398 ? -1.078 -20.878 60.979 1.00 27.72 398 LYS A CA 1
ATOM 3132 C C . LYS A 1 398 ? -1.786 -22.188 61.356 1.00 27.72 398 LYS A C 1
ATOM 3134 O O . LYS A 1 398 ? -1.184 -23.002 62.056 1.00 27.72 398 LYS A O 1
ATOM 3139 N N . PRO A 1 399 ? -2.964 -22.465 60.772 1.00 27.06 399 PRO A N 1
ATOM 3140 C CA . PRO A 1 399 ? -2.995 -23.560 59.795 1.00 27.06 399 PRO A CA 1
ATOM 3141 C C . PRO A 1 399 ? -3.877 -23.311 58.552 1.00 27.06 399 PRO A C 1
ATOM 3143 O O . PRO A 1 399 ? -4.570 -22.307 58.430 1.00 27.06 399 PRO A O 1
ATOM 3146 N N . ASN A 1 400 ? -3.732 -24.262 57.629 1.00 26.31 400 ASN A N 1
ATOM 3147 C CA . ASN A 1 400 ? -4.233 -24.410 56.262 1.00 26.31 400 ASN A CA 1
ATOM 3148 C C . ASN A 1 400 ? -5.754 -24.362 56.028 1.00 26.31 400 ASN A C 1
ATOM 3150 O O . ASN A 1 400 ? -6.536 -24.707 56.905 1.00 26.31 400 ASN A O 1
ATOM 3154 N N . ASP A 1 401 ? -6.054 -24.068 54.754 1.00 28.17 401 ASP A N 1
ATOM 3155 C CA . ASP A 1 401 ? -7.048 -24.631 53.824 1.00 28.17 401 ASP A CA 1
ATOM 3156 C C . ASP A 1 401 ? -8.510 -24.874 54.236 1.00 28.17 401 ASP A C 1
ATOM 3158 O O . ASP A 1 401 ? -8.824 -25.527 55.226 1.00 28.17 401 ASP A O 1
ATOM 3162 N N . ALA A 1 402 ? -9.354 -24.511 53.262 1.00 23.95 402 ALA A N 1
ATOM 3163 C CA . ALA A 1 402 ? -10.728 -24.928 52.980 1.00 23.95 402 ALA A CA 1
ATOM 3164 C C . ALA A 1 402 ? -11.864 -23.958 53.371 1.00 23.95 402 ALA A C 1
ATOM 3166 O O . ALA A 1 402 ? -12.097 -23.635 54.531 1.00 23.95 402 ALA A O 1
ATOM 3167 N N . ASP A 1 403 ? -12.611 -23.624 52.314 1.00 24.34 403 ASP A N 1
ATOM 3168 C CA . ASP A 1 403 ? -13.998 -23.162 52.226 1.00 24.34 403 ASP A CA 1
ATOM 3169 C C . ASP A 1 403 ? -14.384 -21.693 52.482 1.00 24.34 403 ASP A C 1
ATOM 3171 O O . ASP A 1 403 ? -14.029 -21.056 53.468 1.00 24.34 403 ASP A O 1
ATOM 3175 N N . ALA A 1 404 ? -15.272 -21.248 51.575 1.00 23.52 404 ALA A N 1
ATOM 3176 C CA . ALA A 1 404 ? -16.052 -20.007 51.513 1.00 23.52 404 ALA A CA 1
ATOM 3177 C C . ALA A 1 404 ? -15.289 -18.797 50.912 1.00 23.52 404 ALA A C 1
ATOM 3179 O O . ALA A 1 404 ? -14.278 -18.364 51.434 1.00 23.52 404 ALA A O 1
ATOM 3180 N N . GLN A 1 405 ? -15.705 -18.153 49.816 1.00 25.34 405 GLN A N 1
ATOM 3181 C CA . GLN A 1 405 ? -17.066 -17.821 49.403 1.00 25.34 405 GLN A CA 1
ATOM 3182 C C . GLN A 1 405 ? -17.173 -17.677 47.872 1.00 25.34 405 GLN A C 1
ATOM 3184 O O . GLN A 1 405 ? -16.458 -16.902 47.242 1.00 25.34 405 GLN A O 1
ATOM 3189 N N . LEU A 1 406 ? -18.137 -18.407 47.302 1.00 25.84 406 LEU A N 1
ATOM 3190 C CA . LEU A 1 406 ? -18.920 -17.967 46.149 1.00 25.84 406 LEU A CA 1
ATOM 3191 C C . LEU A 1 406 ? -19.710 -16.692 46.507 1.00 25.84 406 LEU A C 1
ATOM 3193 O O . LEU A 1 406 ? -20.116 -16.533 47.657 1.00 25.84 406 LEU A O 1
ATOM 3197 N N . ALA A 1 407 ? -20.059 -15.926 45.466 1.00 24.38 407 ALA A N 1
ATOM 3198 C CA . ALA A 1 407 ? -20.907 -14.725 45.440 1.00 24.38 407 ALA A CA 1
ATOM 3199 C C . ALA A 1 407 ? -20.175 -13.451 45.894 1.00 24.38 407 ALA A C 1
ATOM 3201 O O . ALA A 1 407 ? -19.730 -13.348 47.025 1.00 24.38 407 ALA A O 1
ATOM 3202 N N . THR A 1 408 ? -20.025 -12.444 45.033 1.00 25.23 408 THR A N 1
ATOM 3203 C CA . THR A 1 408 ? -21.114 -11.484 44.799 1.00 25.23 408 THR A CA 1
ATOM 3204 C C . THR A 1 408 ? -20.983 -10.735 43.461 1.00 25.23 408 THR A C 1
ATOM 3206 O O . THR A 1 408 ? -20.252 -9.762 43.334 1.00 25.23 408 THR A O 1
ATOM 3209 N N . SER A 1 409 ? -21.802 -11.110 42.480 1.00 26.64 409 SER A N 1
ATOM 3210 C CA . SER A 1 409 ? -22.338 -10.175 41.476 1.00 26.64 409 SER A CA 1
ATOM 3211 C C . SER A 1 409 ? -23.735 -10.637 41.062 1.00 26.64 409 SER A C 1
ATOM 3213 O O . SER A 1 409 ? -24.015 -11.038 39.939 1.00 26.64 409 SER A O 1
ATOM 3215 N N . SER A 1 410 ? -24.650 -10.624 42.029 1.00 27.53 410 SER A N 1
ATOM 3216 C CA . SER A 1 410 ? -26.071 -10.789 41.749 1.00 27.53 410 SER A CA 1
ATOM 3217 C C . SER A 1 410 ? -26.886 -9.841 42.615 1.00 27.53 410 SER A C 1
ATOM 3219 O O . SER A 1 410 ? -26.781 -9.895 43.839 1.00 27.53 410 SER A O 1
ATOM 3221 N N . ARG A 1 411 ? -27.762 -9.091 41.935 1.00 26.55 411 ARG A N 1
ATOM 3222 C CA . ARG A 1 411 ? -28.889 -8.290 42.439 1.00 26.55 411 ARG A CA 1
ATOM 3223 C C . ARG A 1 411 ? -28.542 -6.885 42.932 1.00 26.55 411 ARG A C 1
ATOM 3225 O O . ARG A 1 411 ? -28.325 -6.655 44.116 1.00 26.55 411 ARG A O 1
ATOM 3232 N N . LEU A 1 412 ? -28.660 -5.925 42.013 1.00 26.66 412 LEU A N 1
ATOM 3233 C CA . LEU A 1 412 ? -29.219 -4.624 42.366 1.00 26.66 412 LEU A CA 1
ATOM 3234 C C . LEU A 1 412 ? -30.679 -4.849 42.774 1.00 26.66 412 LEU A C 1
ATOM 3236 O O . LEU A 1 412 ? -31.503 -5.315 41.990 1.00 26.66 412 LEU A O 1
ATOM 3240 N N . SER A 1 413 ? -30.961 -4.593 44.044 1.00 24.42 413 SER A N 1
ATOM 3241 C CA . SER A 1 413 ? -32.303 -4.498 44.594 1.00 24.42 413 SER A CA 1
ATOM 3242 C C . SER A 1 413 ? -32.934 -3.179 44.149 1.00 24.42 413 SER A C 1
ATOM 3244 O O . SER A 1 413 ? -32.555 -2.118 44.645 1.00 24.42 413 SER A O 1
ATOM 3246 N N . GLU A 1 414 ? -33.909 -3.242 43.246 1.00 28.38 414 GLU A N 1
ATOM 3247 C CA . GLU A 1 414 ? -34.848 -2.145 43.017 1.00 28.38 414 GLU A CA 1
ATOM 3248 C C . GLU A 1 414 ? -35.762 -1.999 44.239 1.00 28.38 414 GLU A C 1
ATOM 3250 O O . GLU A 1 414 ? -36.705 -2.765 44.445 1.00 28.38 414 GLU A O 1
ATOM 3255 N N . THR A 1 415 ? -35.508 -0.996 45.071 1.00 27.12 415 THR A N 1
ATOM 3256 C CA . THR A 1 415 ? -36.524 -0.473 45.986 1.00 27.12 415 THR A CA 1
ATOM 3257 C C . THR A 1 415 ? -37.462 0.444 45.207 1.00 27.12 415 THR A C 1
ATOM 3259 O O . THR A 1 415 ? -37.246 1.652 45.130 1.00 27.12 415 THR A O 1
ATOM 3262 N N . ASN A 1 416 ? -38.512 -0.141 44.628 1.00 28.27 416 ASN A N 1
ATOM 3263 C CA . ASN A 1 416 ? -39.673 0.591 44.128 1.00 28.27 416 ASN A CA 1
ATOM 3264 C C . ASN A 1 416 ? -40.518 1.084 45.314 1.00 28.27 416 ASN A C 1
ATOM 3266 O O . ASN A 1 416 ? -41.134 0.286 46.021 1.00 28.27 416 ASN A O 1
ATOM 3270 N N . TYR A 1 417 ? -40.583 2.400 45.514 1.00 27.08 417 TYR A N 1
ATOM 3271 C CA . TYR A 1 417 ? -41.665 3.020 46.281 1.00 27.08 417 TYR A CA 1
ATOM 3272 C C . TYR A 1 417 ? -42.912 3.097 45.381 1.00 27.08 417 TYR A C 1
ATOM 3274 O O . TYR A 1 417 ? -42.849 3.740 44.332 1.00 27.08 417 TYR A O 1
ATOM 3282 N N . PRO A 1 418 ? -44.058 2.488 45.742 1.00 32.38 418 PRO A N 1
ATOM 3283 C CA . PRO A 1 418 ? -45.283 2.650 44.976 1.00 32.38 418 PRO A CA 1
ATOM 3284 C C . PRO A 1 418 ? -45.946 3.969 45.383 1.00 32.38 418 PRO A C 1
ATOM 3286 O O . PRO A 1 418 ? -46.692 4.038 46.358 1.00 32.38 418 PRO A O 1
ATOM 3289 N N . THR A 1 419 ? -45.683 5.036 44.635 1.00 31.89 419 THR A N 1
ATOM 3290 C CA . THR A 1 419 ? -46.513 6.247 44.682 1.00 31.89 419 THR A CA 1
ATOM 3291 C C . THR A 1 419 ? -47.598 6.151 43.615 1.00 31.89 419 THR A C 1
ATOM 3293 O O . THR A 1 419 ? -47.277 6.067 42.438 1.00 31.89 419 THR A O 1
ATOM 3296 N N . ALA A 1 420 ? -48.854 6.142 44.076 1.00 32.22 420 ALA A N 1
ATOM 3297 C CA . ALA A 1 420 ? -50.115 6.476 43.401 1.00 32.22 420 ALA A CA 1
ATOM 3298 C C . ALA A 1 420 ? -50.283 6.084 41.917 1.00 32.22 420 ALA A C 1
ATOM 3300 O O . ALA A 1 420 ? -49.606 6.615 41.051 1.00 32.22 420 ALA A O 1
ATOM 3301 N N . ALA A 1 421 ? -51.281 5.228 41.651 1.00 42.56 421 ALA A N 1
ATOM 3302 C CA . ALA A 1 421 ? -51.852 4.841 40.353 1.00 42.56 421 ALA A CA 1
ATOM 3303 C C . ALA A 1 421 ? -51.603 5.828 39.187 1.00 42.56 421 ALA A C 1
ATOM 3305 O O . ALA A 1 421 ? -52.465 6.630 38.835 1.00 42.56 421 ALA A O 1
ATOM 3306 N N . GLY A 1 422 ? -50.420 5.748 38.581 1.00 58.56 422 GLY A N 1
ATOM 3307 C CA . GLY A 1 422 ? -50.101 6.393 37.319 1.00 58.56 422 GLY A CA 1
ATOM 3308 C C . GLY A 1 422 ? -50.271 5.365 36.214 1.00 58.56 422 GLY A C 1
ATOM 3309 O O . GLY A 1 422 ? -49.585 4.346 36.227 1.00 58.56 422 GLY A O 1
ATOM 3310 N N . PHE A 1 423 ? -51.161 5.621 35.256 1.00 72.31 423 PHE A N 1
ATOM 3311 C CA . PHE A 1 423 ? -51.296 4.786 34.056 1.00 72.31 423 PHE A CA 1
ATOM 3312 C C . PHE A 1 423 ? -50.075 4.883 33.122 1.00 72.31 423 PHE A C 1
ATOM 3314 O O . PHE A 1 423 ? -50.033 4.219 32.095 1.00 72.31 423 PHE A O 1
ATOM 3321 N N . PHE A 1 424 ? -49.083 5.712 33.456 1.00 81.06 424 PHE A N 1
ATOM 3322 C CA . PHE A 1 424 ? -47.895 5.943 32.646 1.00 81.06 424 PHE A CA 1
ATOM 3323 C C . PHE A 1 424 ? -46.632 5.731 33.471 1.00 81.06 424 PHE A C 1
ATOM 3325 O O . PHE A 1 424 ? -46.536 6.218 34.602 1.00 81.06 424 PHE A O 1
ATOM 3332 N N . ARG A 1 425 ? -45.653 5.027 32.896 1.00 80.88 425 ARG A N 1
ATOM 3333 C CA . ARG A 1 425 ? -44.389 4.685 33.564 1.00 80.88 425 ARG A CA 1
ATOM 3334 C C . ARG A 1 425 ? -43.188 4.912 32.648 1.00 80.88 425 ARG A C 1
ATOM 3336 O O . ARG A 1 425 ? -43.236 4.592 31.460 1.00 80.88 425 ARG A O 1
ATOM 3343 N N . LEU A 1 426 ? -42.113 5.444 33.231 1.00 77.62 426 LEU A N 1
ATOM 3344 C CA . LEU A 1 426 ? -40.766 5.465 32.657 1.00 77.62 426 LEU A CA 1
ATOM 3345 C C . LEU A 1 426 ? -40.021 4.230 33.171 1.00 77.62 426 LEU A C 1
ATOM 3347 O O . LEU A 1 426 ? -39.895 4.068 34.382 1.00 77.62 426 LEU A O 1
ATOM 3351 N N . PHE A 1 427 ? -39.597 3.347 32.266 1.00 74.94 427 PHE A N 1
ATOM 3352 C CA . PHE A 1 427 ? -38.956 2.079 32.639 1.00 74.94 427 PHE A CA 1
ATOM 3353 C C . PHE A 1 427 ? -37.433 2.155 32.602 1.00 74.94 427 PHE A C 1
ATOM 3355 O O . PHE A 1 427 ? -36.766 1.638 33.490 1.00 74.94 427 PHE A O 1
ATOM 3362 N N . GLU A 1 428 ? -36.886 2.779 31.563 1.00 87.19 428 GLU A N 1
ATOM 3363 C CA . GLU A 1 428 ? -35.463 2.704 31.256 1.00 87.19 428 GLU A CA 1
ATOM 3364 C C . GLU A 1 428 ? -35.039 4.002 30.569 1.00 87.19 428 GLU A C 1
ATOM 3366 O O . GLU A 1 428 ? -35.637 4.404 29.564 1.00 87.19 428 GLU A O 1
ATOM 3371 N N . LEU A 1 429 ? -34.047 4.670 31.155 1.00 91.94 429 LEU A N 1
ATOM 3372 C CA . LEU A 1 429 ? -33.353 5.814 30.579 1.00 91.94 429 LEU A CA 1
ATOM 3373 C C . LEU A 1 429 ? -31.927 5.361 30.292 1.00 91.94 429 LEU A C 1
ATOM 3375 O O . LEU A 1 429 ? -31.204 5.027 31.229 1.00 91.94 429 LEU A O 1
ATOM 3379 N N . ASP A 1 430 ? -31.568 5.347 29.015 1.00 93.88 430 ASP A N 1
ATOM 3380 C CA . ASP A 1 430 ? -30.252 4.932 28.550 1.00 93.88 430 ASP A CA 1
ATOM 3381 C C . ASP A 1 430 ? -29.661 6.024 27.656 1.00 93.88 430 ASP A C 1
ATOM 3383 O O . ASP A 1 430 ? -30.094 6.222 26.518 1.00 93.88 430 ASP A O 1
ATOM 3387 N N . VAL A 1 431 ? -28.732 6.793 28.217 1.00 94.31 431 VAL A N 1
ATOM 3388 C CA . VAL A 1 431 ? -28.007 7.891 27.580 1.00 94.31 431 VAL A CA 1
ATOM 3389 C C . VAL A 1 431 ? -26.528 7.526 27.534 1.00 94.31 431 VAL A C 1
ATOM 3391 O O . VAL A 1 431 ? -25.918 7.243 28.565 1.00 94.31 431 VAL A O 1
ATOM 3394 N N . ASN A 1 432 ? -25.951 7.564 26.336 1.00 92.75 432 ASN A N 1
ATOM 3395 C CA . ASN A 1 432 ? -24.543 7.267 26.113 1.00 92.75 432 ASN A CA 1
ATOM 3396 C C . ASN A 1 432 ? -23.630 8.373 26.661 1.00 92.75 432 ASN A C 1
ATOM 3398 O O . ASN A 1 432 ? -24.021 9.539 26.778 1.00 92.75 432 ASN A O 1
ATOM 3402 N N . ASP A 1 433 ? -22.375 8.004 26.922 1.00 92.31 433 ASP A N 1
ATOM 3403 C CA . ASP A 1 433 ? -21.300 8.970 27.140 1.00 92.31 433 ASP A CA 1
ATOM 3404 C C . ASP A 1 433 ? -21.141 9.901 25.924 1.00 92.31 433 ASP A C 1
ATOM 3406 O O . ASP A 1 433 ? -21.379 9.523 24.774 1.00 92.31 433 ASP A O 1
ATOM 3410 N N . ILE A 1 434 ? -20.700 11.128 26.187 1.00 94.00 434 ILE A N 1
ATOM 3411 C CA . ILE A 1 434 ? -20.664 12.222 25.218 1.00 94.00 434 ILE A CA 1
ATOM 3412 C C . ILE A 1 434 ? -19.216 12.628 24.991 1.00 94.00 434 ILE A C 1
ATOM 3414 O O . ILE A 1 434 ? -18.472 12.839 25.938 1.00 94.00 434 ILE A O 1
ATOM 3418 N N . PHE A 1 435 ? -18.824 12.807 23.739 1.00 94.62 435 PHE A N 1
ATOM 3419 C CA . PHE A 1 435 ? -17.520 13.355 23.364 1.00 94.62 435 PHE A CA 1
ATOM 3420 C C . PHE A 1 435 ? -17.693 14.774 22.834 1.00 94.62 435 PHE A C 1
ATOM 3422 O O . PHE A 1 435 ? -18.471 14.994 21.899 1.00 94.62 435 PHE A O 1
ATOM 3429 N N . ALA A 1 436 ? -16.972 15.726 23.428 1.00 94.38 436 ALA A N 1
ATOM 3430 C CA . ALA A 1 436 ? -17.076 17.147 23.109 1.00 94.38 436 ALA A CA 1
ATOM 3431 C C . ALA A 1 436 ? -16.792 17.453 21.629 1.00 94.38 436 ALA A C 1
ATOM 3433 O O . ALA A 1 436 ? -17.496 18.265 21.030 1.00 94.38 436 ALA A O 1
ATOM 3434 N N . SER A 1 437 ? -15.816 16.769 21.020 1.00 94.62 437 SER A N 1
ATOM 3435 C CA . SER A 1 437 ? -15.468 16.933 19.599 1.00 94.62 437 SER A CA 1
ATOM 3436 C C . SER A 1 437 ? -16.575 16.490 18.631 1.00 94.62 437 SER A C 1
ATOM 3438 O O . SER A 1 437 ? -16.565 16.906 17.482 1.00 94.62 437 SER A O 1
ATOM 3440 N N . PHE A 1 438 ? -17.561 15.696 19.065 1.00 94.31 438 PHE A N 1
ATOM 3441 C CA . PHE A 1 438 ? -18.670 15.237 18.209 1.00 94.31 438 PHE A CA 1
ATOM 3442 C C . PHE A 1 438 ? -19.974 15.997 18.464 1.00 94.31 438 PHE A C 1
ATOM 3444 O O . PHE A 1 438 ? -21.048 15.551 18.061 1.00 94.31 438 PHE A O 1
ATOM 3451 N N . TYR A 1 439 ? -19.913 17.161 19.122 1.00 92.69 439 TYR A N 1
ATOM 3452 C CA . TYR A 1 439 ? -21.111 17.948 19.422 1.00 92.69 439 TYR A CA 1
ATOM 3453 C C . TYR A 1 439 ? -22.021 18.251 18.209 1.00 92.69 439 TYR A C 1
ATOM 3455 O O . TYR A 1 439 ? -23.241 18.265 18.411 1.00 92.69 439 TYR A O 1
ATOM 3463 N N . PRO A 1 440 ? -21.519 18.445 16.963 1.00 92.00 440 PRO A N 1
ATOM 3464 C CA . PRO A 1 440 ? -22.390 18.660 15.807 1.00 92.00 440 PRO A CA 1
ATOM 3465 C C . PRO A 1 440 ? -23.242 17.424 15.473 1.00 92.00 440 PRO A C 1
ATOM 3467 O O . PRO A 1 440 ? -24.384 17.565 15.022 1.00 92.00 440 PRO A O 1
ATOM 3470 N N . THR A 1 441 ? -22.722 16.219 15.735 1.00 92.62 441 THR A N 1
ATOM 3471 C CA . THR A 1 441 ? -23.362 14.933 15.416 1.00 92.62 441 THR A CA 1
ATOM 3472 C C . THR A 1 441 ? -24.640 14.701 16.222 1.00 92.62 441 THR A C 1
ATOM 3474 O O . THR A 1 441 ? -25.629 14.220 15.669 1.00 92.62 441 THR A O 1
ATOM 3477 N N . TYR A 1 442 ? -24.696 15.117 17.493 1.00 91.75 442 TYR A N 1
ATOM 3478 C CA . TYR A 1 442 ? -25.834 14.829 18.391 1.00 91.75 442 TYR A CA 1
ATOM 3479 C C . TYR A 1 442 ? -27.138 15.578 18.056 1.00 91.75 442 TYR A C 1
ATOM 3481 O O . TYR A 1 442 ? -28.189 15.344 18.661 1.00 91.75 442 TYR A O 1
ATOM 3489 N N . THR A 1 443 ? -27.089 16.468 17.060 1.00 87.62 443 THR A N 1
ATOM 3490 C CA . THR A 1 443 ? -28.284 17.082 16.461 1.00 87.62 443 THR A CA 1
ATOM 3491 C C . THR A 1 443 ? -28.950 16.187 15.412 1.00 87.62 443 THR A C 1
ATOM 3493 O O . THR A 1 443 ? -30.121 16.392 15.096 1.00 87.62 443 THR A O 1
ATOM 3496 N N . ARG A 1 444 ? -28.218 15.195 14.887 1.00 88.19 444 ARG A N 1
ATOM 3497 C CA . ARG A 1 444 ? -28.641 14.273 13.819 1.00 88.19 444 ARG A CA 1
ATOM 3498 C C . ARG A 1 444 ? -28.709 12.822 14.284 1.00 88.19 444 ARG A C 1
ATOM 3500 O O . ARG A 1 444 ? -29.546 12.077 13.789 1.00 88.19 444 ARG A O 1
ATOM 3507 N N . GLN A 1 445 ? -27.884 12.452 15.261 1.00 90.56 445 GLN A N 1
ATOM 3508 C CA . GLN A 1 445 ? -27.894 11.143 15.906 1.00 90.56 445 GLN A CA 1
ATOM 3509 C C . GLN A 1 445 ? -28.352 11.257 17.369 1.00 90.56 445 GLN A C 1
ATOM 3511 O O . GLN A 1 445 ? -27.962 12.205 18.056 1.00 90.56 445 GLN A O 1
ATOM 3516 N N . PRO A 1 446 ? -29.174 10.318 17.864 1.00 91.94 446 PRO A N 1
ATOM 3517 C CA . PRO A 1 446 ? -29.637 10.354 19.242 1.00 91.94 446 PRO A CA 1
ATOM 3518 C C . PRO A 1 446 ? -28.526 9.987 20.225 1.00 91.94 446 PRO A C 1
ATOM 3520 O O . PRO A 1 446 ? -27.779 9.036 20.015 1.00 91.94 446 PRO A O 1
ATOM 3523 N N . LEU A 1 447 ? -28.460 10.709 21.345 1.00 92.12 447 LEU A N 1
ATOM 3524 C CA . LEU A 1 447 ? -27.561 10.391 22.459 1.00 92.12 447 LEU A CA 1
ATOM 3525 C C . LEU A 1 447 ? -27.976 9.128 23.206 1.00 92.12 447 LEU A C 1
ATOM 3527 O O . LEU A 1 447 ? -27.181 8.544 23.935 1.00 92.12 447 LEU A O 1
ATOM 3531 N N . GLY A 1 448 ? -29.231 8.734 23.067 1.00 93.19 448 GLY A N 1
ATOM 3532 C CA . GLY A 1 448 ? -29.812 7.665 23.843 1.00 93.19 448 GLY A CA 1
ATOM 3533 C C . GLY A 1 448 ? -31.295 7.532 23.576 1.00 93.19 448 GLY A C 1
ATOM 3534 O O . GLY A 1 448 ? -31.850 8.135 22.654 1.00 93.19 448 GLY A O 1
ATOM 3535 N N . ARG A 1 449 ? -31.943 6.746 24.419 1.00 95.31 449 ARG A N 1
ATOM 3536 C CA . ARG A 1 449 ? -33.331 6.331 24.268 1.00 95.31 449 ARG A CA 1
ATOM 3537 C C . ARG A 1 449 ? -33.991 6.272 25.630 1.00 95.31 449 ARG A C 1
ATOM 3539 O O . ARG A 1 449 ? -33.370 5.936 26.636 1.00 95.31 449 ARG A O 1
ATOM 3546 N N . VAL A 1 450 ? -35.275 6.598 25.649 1.00 94.81 450 VAL A N 1
ATOM 3547 C CA . VAL A 1 450 ? -36.102 6.431 26.835 1.00 94.81 450 VAL A CA 1
ATOM 3548 C C . VAL A 1 450 ? -37.324 5.586 26.515 1.00 94.81 450 VAL A C 1
ATOM 3550 O O . VAL A 1 450 ? -37.981 5.787 25.492 1.00 94.81 450 VAL A O 1
ATOM 3553 N N . ARG A 1 451 ? -37.628 4.634 27.395 1.00 93.62 451 ARG A N 1
ATOM 3554 C CA . ARG A 1 451 ? -38.763 3.724 27.248 1.00 93.62 451 ARG A CA 1
ATOM 3555 C C . ARG A 1 451 ? -39.941 4.180 28.095 1.00 93.62 451 ARG A C 1
ATOM 3557 O O . ARG A 1 451 ? -39.857 4.215 29.326 1.00 93.62 451 ARG A O 1
ATOM 3564 N N . ILE A 1 452 ? -41.053 4.484 27.432 1.00 92.38 452 ILE A N 1
ATOM 3565 C CA . ILE A 1 452 ? -42.271 5.000 28.063 1.00 92.38 452 ILE A CA 1
ATOM 3566 C C . ILE A 1 452 ? -43.412 4.022 27.807 1.00 92.38 452 ILE A C 1
ATOM 3568 O O . ILE A 1 452 ? -43.618 3.584 26.679 1.00 92.38 452 ILE A O 1
ATOM 3572 N N . THR A 1 453 ? -44.165 3.678 28.848 1.00 89.75 453 THR A N 1
ATOM 3573 C CA . THR A 1 453 ? -45.328 2.788 28.736 1.00 89.75 453 THR A CA 1
ATOM 3574 C C . THR A 1 453 ? -46.605 3.509 29.118 1.00 89.75 453 THR A C 1
ATOM 3576 O O . THR A 1 453 ? -46.633 4.254 30.099 1.00 89.75 453 THR A O 1
ATOM 3579 N N . ASN A 1 454 ? -47.650 3.256 28.336 1.00 91.38 454 ASN A N 1
ATOM 3580 C CA . ASN A 1 454 ? -49.025 3.624 28.617 1.00 91.38 454 ASN A CA 1
ATOM 3581 C C . ASN A 1 454 ? -49.815 2.361 28.986 1.00 91.38 454 ASN A C 1
ATOM 3583 O O . ASN A 1 454 ? -50.220 1.601 28.111 1.00 91.38 454 ASN A O 1
ATOM 3587 N N . ASP A 1 455 ? -50.047 2.168 30.279 1.00 88.06 455 ASP A N 1
ATOM 3588 C CA . ASP A 1 455 ? -50.919 1.138 30.847 1.00 88.06 455 ASP A CA 1
ATOM 3589 C C . ASP A 1 455 ? -52.393 1.593 30.914 1.00 88.06 455 ASP A C 1
ATOM 3591 O O . ASP A 1 455 ? -53.234 0.890 31.481 1.00 88.06 455 ASP A O 1
ATOM 3595 N N . ASP A 1 456 ? -52.743 2.762 30.363 1.00 85.94 456 ASP A N 1
ATOM 3596 C CA . ASP A 1 456 ? -54.132 3.186 30.188 1.00 85.94 456 ASP A CA 1
ATOM 3597 C C . ASP A 1 456 ? -54.764 2.477 28.977 1.00 85.94 456 ASP A C 1
ATOM 3599 O O . ASP A 1 456 ? -54.124 2.016 28.030 1.00 85.94 456 ASP A O 1
ATOM 3603 N N . SER A 1 457 ? -56.082 2.398 29.024 1.00 85.94 457 SER A N 1
ATOM 3604 C CA . SER A 1 457 ? -56.987 1.989 27.950 1.00 85.94 457 SER A CA 1
ATOM 3605 C C . SER A 1 457 ? -57.247 3.081 26.900 1.00 85.94 457 SER A C 1
ATOM 3607 O O . SER A 1 457 ? -57.896 2.803 25.893 1.00 85.94 457 SER A O 1
ATOM 3609 N N . VAL A 1 458 ? -56.756 4.310 27.104 1.00 86.94 458 VAL A N 1
ATOM 3610 C CA . VAL A 1 458 ? -56.916 5.436 26.165 1.00 86.94 458 VAL A CA 1
ATOM 3611 C C . VAL A 1 458 ? -55.565 5.985 25.696 1.00 86.94 458 VAL A C 1
ATOM 3613 O O . VAL A 1 458 ? -54.577 5.888 26.428 1.00 86.94 458 VAL A O 1
ATOM 3616 N N . PRO A 1 459 ? -55.493 6.551 24.477 1.00 90.50 459 PRO A N 1
ATOM 3617 C CA . PRO A 1 459 ? -54.281 7.207 24.014 1.00 90.50 459 PRO A CA 1
ATOM 3618 C C . PRO A 1 459 ? -54.024 8.491 24.810 1.00 90.50 459 PRO A C 1
ATOM 3620 O O . PRO A 1 459 ? -54.968 9.134 25.275 1.00 90.50 459 PRO A O 1
ATOM 3623 N N . ALA A 1 460 ? -52.757 8.883 24.925 1.00 90.25 460 ALA A N 1
ATOM 3624 C CA . ALA A 1 460 ? -52.360 10.103 25.621 1.00 90.25 460 ALA A CA 1
ATOM 3625 C C . ALA A 1 460 ? -51.374 10.932 24.800 1.00 90.25 460 ALA A C 1
ATOM 3627 O O . ALA A 1 460 ? -50.470 10.389 24.164 1.00 90.25 460 ALA A O 1
ATOM 3628 N N . GLU A 1 461 ? -51.534 12.253 24.840 1.00 93.12 461 GLU A N 1
ATOM 3629 C CA . GLU A 1 461 ? -50.560 13.172 24.258 1.00 93.12 461 GLU A CA 1
ATOM 3630 C C . GLU A 1 461 ? -49.391 13.333 25.228 1.00 93.12 461 GLU A C 1
ATOM 3632 O O . GLU A 1 461 ? -49.590 13.660 26.399 1.00 93.12 461 GLU A O 1
ATOM 3637 N N . ALA A 1 462 ? -48.173 13.104 24.749 1.00 93.12 462 ALA A N 1
ATOM 3638 C CA . ALA A 1 462 ? -46.960 13.201 25.541 1.00 93.12 462 ALA A CA 1
ATOM 3639 C C . ALA A 1 462 ? -45.983 14.204 24.921 1.00 93.12 462 ALA A C 1
ATOM 3641 O O . ALA A 1 462 ? -45.741 14.218 23.712 1.00 93.12 462 ALA A O 1
ATOM 3642 N N . THR A 1 463 ? -45.388 15.022 25.783 1.00 95.00 463 THR A N 1
ATOM 3643 C CA . THR A 1 463 ? -44.312 15.955 25.461 1.00 95.00 463 THR A CA 1
ATOM 3644 C C . THR A 1 463 ? -43.089 15.566 26.274 1.00 95.00 463 THR A C 1
ATOM 3646 O O . THR A 1 463 ? -43.075 15.712 27.497 1.00 95.00 463 THR A O 1
ATOM 3649 N N . LEU A 1 464 ? -42.060 15.066 25.598 1.00 94.88 464 LEU A N 1
ATOM 3650 C CA . LEU A 1 464 ? -40.765 14.759 26.190 1.00 94.88 464 LEU A CA 1
ATOM 3651 C C . LEU A 1 464 ? -39.845 15.970 26.082 1.00 94.88 464 LEU A C 1
ATOM 3653 O O . LEU A 1 464 ? -39.713 16.551 25.008 1.00 94.88 464 LEU A O 1
ATOM 3657 N N . GLN A 1 465 ? -39.181 16.302 27.184 1.00 95.38 465 GLN A N 1
ATOM 3658 C CA . GLN A 1 465 ? -38.108 17.280 27.270 1.00 95.38 465 GLN A CA 1
ATOM 3659 C C . GLN A 1 465 ? -36.820 16.591 27.718 1.00 95.38 465 GLN A C 1
ATOM 3661 O O . GLN A 1 465 ? -36.804 15.942 28.766 1.00 95.38 465 GLN A O 1
ATOM 3666 N N . PHE A 1 466 ? -35.746 16.746 26.948 1.00 95.00 466 PHE A N 1
ATOM 3667 C CA . PHE A 1 466 ? -34.412 16.258 27.298 1.00 95.00 466 PHE A CA 1
ATOM 3668 C C . PHE A 1 466 ? -33.473 17.432 27.574 1.00 95.00 466 PHE A C 1
ATOM 3670 O O . PHE A 1 466 ? -33.459 18.416 26.833 1.00 95.00 466 PHE A O 1
ATOM 3677 N N . TYR A 1 467 ? -32.720 17.339 28.668 1.00 93.56 467 TYR A N 1
ATOM 3678 C CA . TYR A 1 467 ? -31.801 18.374 29.119 1.00 93.56 467 TYR A CA 1
ATOM 3679 C C . TYR A 1 467 ? -30.495 17.779 29.643 1.00 93.56 467 TYR A C 1
ATOM 3681 O O . TYR A 1 467 ? -30.493 17.034 30.621 1.00 93.56 467 TYR A O 1
ATOM 3689 N N . LEU A 1 468 ? -29.377 18.175 29.046 1.00 93.00 468 LEU A N 1
ATOM 3690 C CA . LEU A 1 468 ? -28.033 17.894 29.523 1.00 93.00 468 LEU A CA 1
ATOM 3691 C C . LEU A 1 468 ? -27.496 19.110 30.281 1.00 93.00 468 LEU A C 1
ATOM 3693 O O . LEU A 1 468 ? -27.363 20.206 29.729 1.00 93.00 468 LEU A O 1
ATOM 3697 N N . SER A 1 469 ? -27.188 18.912 31.560 1.00 88.38 469 SER A N 1
ATOM 3698 C CA . SER A 1 469 ? -26.753 19.992 32.450 1.00 88.38 469 SER A CA 1
ATOM 3699 C C . SER A 1 469 ? -25.511 20.713 31.917 1.00 88.38 469 SER A C 1
ATOM 3701 O O . SER A 1 469 ? -24.561 20.069 31.486 1.00 88.38 469 SER A O 1
ATOM 3703 N N . ASN A 1 470 ? -25.520 22.050 31.981 1.00 85.75 470 ASN A N 1
ATOM 3704 C CA . ASN A 1 470 ? -24.443 22.974 31.579 1.00 85.75 470 ASN A CA 1
ATOM 3705 C C . ASN A 1 470 ? -24.133 23.063 30.076 1.00 85.75 470 ASN A C 1
ATOM 3707 O O . ASN A 1 470 ? -23.515 24.037 29.656 1.00 85.75 470 ASN A O 1
ATOM 3711 N N . TRP A 1 471 ? -24.593 22.109 29.268 1.00 90.88 471 TRP A N 1
ATOM 3712 C CA . TRP A 1 471 ? -24.230 22.019 27.850 1.00 90.88 471 TRP A CA 1
ATOM 3713 C C . TRP A 1 471 ? -25.398 22.238 26.892 1.00 90.88 471 TRP A C 1
ATOM 3715 O O . TRP A 1 471 ? -25.206 22.200 25.682 1.00 90.88 471 TRP A O 1
ATOM 3725 N N . GLN A 1 472 ? -26.600 22.515 27.401 1.00 89.81 472 GLN A N 1
ATOM 3726 C CA . GLN A 1 472 ? -27.737 22.959 26.595 1.00 89.81 472 GLN A CA 1
ATOM 3727 C C . GLN A 1 472 ? -28.277 24.292 27.104 1.00 89.81 472 GLN A C 1
ATOM 3729 O O . GLN A 1 472 ? -28.518 24.471 28.295 1.00 89.81 472 GLN A O 1
ATOM 3734 N N . ARG A 1 473 ? -28.545 25.228 26.186 1.00 87.56 473 ARG A N 1
ATOM 3735 C CA . ARG A 1 473 ? -29.206 26.503 26.528 1.00 87.56 473 ARG A CA 1
ATOM 3736 C C . ARG A 1 473 ? -30.693 26.331 26.821 1.00 87.56 473 ARG A C 1
ATOM 3738 O O . ARG A 1 473 ? -31.272 27.111 27.572 1.00 87.56 473 ARG A O 1
ATOM 3745 N N . ARG A 1 474 ? -31.326 25.355 26.166 1.00 89.81 474 ARG A N 1
ATOM 3746 C CA . ARG A 1 474 ? -32.742 24.998 26.302 1.00 89.81 474 ARG A CA 1
ATOM 3747 C C . ARG A 1 474 ? -32.899 23.489 26.111 1.00 89.81 474 ARG A C 1
ATOM 3749 O O . ARG A 1 474 ? -32.138 22.925 25.324 1.00 89.81 474 ARG A O 1
ATOM 3756 N N . PRO A 1 475 ? -33.866 22.851 26.791 1.00 91.94 475 PRO A N 1
ATOM 3757 C CA . PRO A 1 475 ? -34.163 21.447 26.556 1.00 91.94 475 PRO A CA 1
ATOM 3758 C C . PRO A 1 475 ? -34.671 21.228 25.129 1.00 91.94 475 PRO A C 1
ATOM 3760 O O . PRO A 1 475 ? -35.361 22.084 24.568 1.00 91.94 475 PRO A O 1
ATOM 3763 N N . THR A 1 476 ? -34.355 20.073 24.553 1.00 93.50 476 THR A N 1
ATOM 3764 C CA . THR A 1 476 ? -34.981 19.606 23.312 1.00 93.50 476 THR A CA 1
ATOM 3765 C C . THR A 1 476 ? -36.369 19.056 23.628 1.00 93.50 476 THR A C 1
ATOM 3767 O O . THR A 1 476 ? -36.552 18.395 24.647 1.00 93.50 476 THR A O 1
ATOM 3770 N N . GLU A 1 477 ? -37.357 19.347 22.778 1.00 94.31 477 GLU A N 1
ATOM 3771 C CA . GLU A 1 477 ? -38.755 18.941 22.973 1.00 94.31 477 GLU A CA 1
ATOM 3772 C C . GLU A 1 477 ? -39.223 18.031 21.831 1.00 94.31 477 GLU A C 1
ATOM 3774 O O . GLU A 1 477 ? -39.009 18.343 20.658 1.00 94.31 477 GLU A O 1
ATOM 3779 N N . LYS A 1 478 ? -39.899 16.926 22.165 1.00 94.31 478 LYS A N 1
ATOM 3780 C CA . LYS A 1 478 ? -40.529 16.016 21.200 1.00 94.31 478 LYS A CA 1
ATOM 3781 C C . LYS A 1 478 ? -41.952 15.689 21.637 1.00 94.31 478 LYS A C 1
ATOM 3783 O O . LYS A 1 478 ? -42.171 15.235 22.758 1.00 94.31 478 LYS A O 1
ATOM 3788 N N . ARG A 1 479 ? -42.914 15.898 20.736 1.00 95.19 479 ARG A N 1
ATOM 3789 C CA . ARG A 1 479 ? -44.335 15.587 20.954 1.00 95.19 479 ARG A CA 1
ATOM 3790 C C . ARG A 1 479 ? -44.725 14.324 20.209 1.00 95.19 479 ARG A C 1
ATOM 3792 O O . ARG A 1 479 ? -44.317 14.139 19.064 1.00 95.19 479 ARG A O 1
ATOM 3799 N N . PHE A 1 480 ? -45.503 13.468 20.854 1.00 94.19 480 PHE A N 1
ATOM 3800 C CA . PHE A 1 480 ? -45.979 12.207 20.291 1.00 94.19 480 PHE A CA 1
ATOM 3801 C C . PHE A 1 480 ? -47.244 11.737 21.017 1.00 94.19 480 PHE A C 1
ATOM 3803 O O . PHE A 1 480 ? -47.622 12.278 22.056 1.00 94.19 480 PHE A O 1
ATOM 3810 N N . VAL A 1 481 ? -47.910 10.731 20.453 1.00 93.44 481 VAL A N 1
ATOM 3811 C CA . VAL A 1 481 ? -49.097 10.106 21.046 1.00 93.44 481 VAL A CA 1
ATOM 3812 C C . VAL A 1 481 ? -48.728 8.701 21.500 1.00 93.44 481 VAL A C 1
ATOM 3814 O O . VAL A 1 481 ? -48.275 7.896 20.691 1.00 93.44 481 VAL A O 1
ATOM 3817 N N . LEU A 1 482 ? -48.945 8.408 22.780 1.00 91.62 482 LEU A N 1
ATOM 3818 C CA . LEU A 1 482 ? -48.788 7.072 23.348 1.00 91.62 482 LEU A CA 1
ATOM 3819 C C . LEU A 1 482 ? -50.077 6.279 23.141 1.00 91.62 482 LEU A C 1
ATOM 3821 O O . LEU A 1 482 ? -51.116 6.627 23.707 1.00 91.62 482 LEU A O 1
ATOM 3825 N N . ALA A 1 483 ? -50.019 5.206 22.356 1.00 92.62 483 ALA A N 1
ATOM 3826 C CA . ALA A 1 483 ? -51.169 4.333 22.144 1.00 92.62 483 ALA A CA 1
ATOM 3827 C C . ALA A 1 483 ? -51.550 3.570 23.437 1.00 92.62 483 ALA A C 1
ATOM 3829 O O . ALA A 1 483 ? -50.684 3.337 24.285 1.00 92.62 483 ALA A O 1
ATOM 3830 N N . PRO A 1 484 ? -52.825 3.178 23.615 1.00 91.62 484 PRO A N 1
ATOM 3831 C CA . PRO A 1 484 ? -53.264 2.400 24.776 1.00 91.62 484 PRO A CA 1
ATOM 3832 C C . PRO A 1 484 ? -52.516 1.076 24.916 1.00 91.62 484 PRO A C 1
ATOM 3834 O O . PRO A 1 484 ? -52.341 0.387 23.914 1.00 91.62 484 PRO A O 1
ATOM 3837 N N . GLN A 1 485 ? -52.174 0.671 26.140 1.00 90.06 485 GLN A N 1
ATOM 3838 C CA . GLN A 1 485 ? -51.525 -0.621 26.429 1.00 90.06 485 GLN A CA 1
ATOM 3839 C C . GLN A 1 485 ? -50.250 -0.863 25.602 1.00 90.06 485 GLN A C 1
ATOM 3841 O O . GLN A 1 485 ? -49.981 -1.987 25.174 1.00 90.06 485 GLN A O 1
ATOM 3846 N N . THR A 1 486 ? -49.476 0.191 25.329 1.00 91.25 486 THR A N 1
ATOM 3847 C CA . THR A 1 486 ? -48.242 0.084 24.540 1.00 91.25 486 THR A CA 1
ATOM 3848 C C . THR A 1 486 ? -47.033 0.619 25.281 1.00 91.25 486 THR A C 1
ATOM 3850 O O . THR A 1 486 ? -47.127 1.506 26.131 1.00 91.25 486 THR A O 1
ATOM 3853 N N . THR A 1 487 ? -45.878 0.088 24.898 1.00 92.19 487 THR A N 1
ATOM 3854 C CA . THR A 1 487 ? -44.565 0.611 25.249 1.00 92.19 487 THR A CA 1
ATOM 3855 C C . THR A 1 487 ? -43.937 1.203 23.997 1.00 92.19 487 THR A C 1
ATOM 3857 O O . THR A 1 487 ? -43.928 0.565 22.944 1.00 92.19 487 THR A O 1
ATOM 3860 N N . GLN A 1 488 ? -43.413 2.418 24.111 1.00 92.19 488 GLN A N 1
ATOM 3861 C CA . GLN A 1 488 ? -42.782 3.143 23.020 1.00 92.19 488 GLN A CA 1
ATOM 3862 C C . GLN A 1 488 ? -41.392 3.622 23.445 1.00 92.19 488 GLN A C 1
ATOM 3864 O O . GLN A 1 488 ? -41.234 4.264 24.487 1.00 92.19 488 GLN A O 1
ATOM 3869 N N . ASP A 1 489 ? -40.397 3.319 22.614 1.00 93.50 489 ASP A N 1
ATOM 3870 C CA . ASP A 1 489 ? -39.044 3.854 22.742 1.00 93.50 489 ASP A CA 1
ATOM 3871 C C . ASP A 1 489 ? -38.985 5.220 22.034 1.00 93.50 489 ASP A C 1
ATOM 3873 O O . ASP A 1 489 ? -39.490 5.385 20.918 1.00 93.50 489 ASP A O 1
ATOM 3877 N N . VAL A 1 490 ? -38.407 6.221 22.700 1.00 93.38 490 VAL A N 1
ATOM 3878 C CA . VAL A 1 490 ? -38.285 7.587 22.181 1.00 93.38 490 VAL A CA 1
ATOM 3879 C C . VAL A 1 490 ? -36.827 8.029 22.218 1.00 93.38 490 VAL A C 1
ATOM 3881 O O . VAL A 1 490 ? -36.217 8.109 23.283 1.00 93.38 490 VAL A O 1
ATOM 3884 N N . ASP A 1 491 ? -36.296 8.349 21.042 1.00 94.75 491 ASP A N 1
ATOM 3885 C CA . ASP A 1 491 ? -34.932 8.848 20.865 1.00 94.75 491 ASP A CA 1
ATOM 3886 C C . ASP A 1 491 ? -34.701 10.218 21.519 1.00 94.75 491 ASP A C 1
ATOM 3888 O O . ASP A 1 491 ? -35.531 11.131 21.400 1.00 94.75 491 ASP A O 1
ATOM 3892 N N . LEU A 1 492 ? -33.540 10.368 22.159 1.00 93.81 492 LEU A N 1
ATOM 3893 C CA . LEU A 1 492 ? -33.104 11.565 22.873 1.00 93.81 492 LEU A CA 1
ATOM 3894 C C . LEU A 1 492 ? -32.089 12.349 22.030 1.00 93.81 492 LEU A C 1
ATOM 3896 O O . LEU A 1 492 ? -30.905 12.022 21.983 1.00 93.81 492 LEU A O 1
ATOM 3900 N N . MET A 1 493 ? -32.563 13.403 21.367 1.00 90.88 493 MET A N 1
ATOM 3901 C CA . MET A 1 493 ? -31.729 14.316 20.575 1.00 90.88 493 MET A CA 1
ATOM 3902 C C . MET A 1 493 ? -31.198 15.460 21.437 1.00 90.88 493 MET A C 1
ATOM 3904 O O . MET A 1 493 ? -31.919 15.950 22.312 1.00 90.88 493 MET A O 1
ATOM 3908 N N . ALA A 1 494 ? -29.996 15.962 21.144 1.00 91.44 494 ALA A N 1
ATOM 3909 C CA . ALA A 1 494 ? -29.401 17.057 21.904 1.00 91.44 494 ALA A CA 1
ATOM 3910 C C . ALA A 1 494 ? -28.823 18.157 21.013 1.00 91.44 494 ALA A C 1
ATOM 3912 O O . ALA A 1 494 ? -27.923 17.938 20.209 1.00 91.44 494 ALA A O 1
ATOM 3913 N N . LEU A 1 495 ? -29.307 19.382 21.218 1.00 91.81 495 LEU A N 1
ATOM 3914 C CA . LEU A 1 495 ? -28.667 20.586 20.697 1.00 91.81 495 LEU A CA 1
ATOM 3915 C C . LEU A 1 495 ? -27.683 21.116 21.745 1.00 91.81 495 LEU A C 1
ATOM 3917 O O . LEU A 1 495 ? -28.107 21.794 22.685 1.00 91.81 495 LEU A O 1
ATOM 3921 N N . LEU A 1 496 ? -26.407 20.755 21.608 1.00 92.31 496 LEU A N 1
ATOM 3922 C CA . LEU A 1 496 ? -25.345 21.148 22.537 1.00 92.31 496 LEU A CA 1
ATOM 3923 C C . LEU A 1 496 ? -24.788 22.543 22.211 1.00 92.31 496 LEU A C 1
ATOM 3925 O O . LEU A 1 496 ? -24.753 22.955 21.052 1.00 92.31 496 LEU A O 1
ATOM 3929 N N . ASP A 1 497 ? -24.356 23.278 23.237 1.00 91.25 497 ASP A N 1
ATOM 3930 C CA . ASP A 1 497 ? -23.644 24.547 23.074 1.00 91.25 497 ASP A CA 1
ATOM 3931 C C . ASP A 1 497 ? -22.245 24.284 22.480 1.00 91.25 497 ASP A C 1
ATOM 3933 O O . ASP A 1 497 ? -21.508 23.476 23.052 1.00 91.25 497 ASP A O 1
ATOM 3937 N N . PRO A 1 498 ? -21.840 24.966 21.387 1.00 89.75 498 PRO A N 1
ATOM 3938 C CA . PRO A 1 498 ? -20.512 24.806 20.790 1.00 89.75 498 PRO A CA 1
ATOM 3939 C C . PRO A 1 498 ? -19.348 25.008 21.767 1.00 89.75 498 PRO A C 1
ATOM 3941 O O . PRO A 1 498 ? -18.270 24.463 21.547 1.00 89.75 498 PRO A O 1
ATOM 3944 N N . ALA A 1 499 ? -19.554 25.738 22.871 1.00 90.00 499 ALA A N 1
ATOM 3945 C CA . ALA A 1 499 ? -18.547 25.906 23.915 1.00 90.00 499 ALA A CA 1
ATOM 3946 C C . ALA A 1 499 ? -18.089 24.580 24.553 1.00 90.00 499 ALA A C 1
ATOM 3948 O O . ALA A 1 499 ? -17.019 24.544 25.161 1.00 90.00 499 ALA A O 1
ATOM 3949 N N . ILE A 1 500 ? -18.850 23.489 24.392 1.00 92.19 500 ILE A N 1
ATOM 3950 C CA . ILE A 1 500 ? -18.467 22.151 24.859 1.00 92.19 500 ILE A CA 1
ATOM 3951 C C . ILE A 1 500 ? -17.124 21.690 24.291 1.00 92.19 500 ILE A C 1
ATOM 3953 O O . ILE A 1 500 ? -16.374 21.034 25.007 1.00 92.19 500 ILE A O 1
ATOM 3957 N N . VAL A 1 501 ? -16.756 22.108 23.071 1.00 91.06 501 VAL A N 1
ATOM 3958 C CA . VAL A 1 501 ? -15.461 21.767 22.451 1.00 91.06 501 VAL A CA 1
ATOM 3959 C C . VAL A 1 501 ? -14.262 22.349 23.212 1.00 91.06 501 VAL A C 1
ATOM 3961 O O . VAL A 1 501 ? -13.131 21.944 22.977 1.00 91.06 501 VAL A O 1
ATOM 3964 N N . HIS A 1 502 ? -14.475 23.298 24.130 1.00 90.31 502 HIS A N 1
ATOM 3965 C CA . HIS A 1 502 ? -13.419 23.860 24.977 1.00 90.31 502 HIS A CA 1
ATOM 3966 C C . HIS A 1 502 ? -13.234 23.117 26.307 1.00 90.31 502 HIS A C 1
ATOM 3968 O O . HIS A 1 502 ? -12.310 23.443 27.054 1.00 90.31 502 HIS A O 1
ATOM 3974 N N . LEU A 1 503 ? -14.083 22.132 26.618 1.00 91.94 503 LEU A N 1
ATOM 3975 C CA . LEU A 1 503 ? -13.888 21.255 27.768 1.00 91.94 503 LEU A CA 1
ATOM 3976 C C . LEU A 1 503 ? -12.580 20.470 27.592 1.00 91.94 503 LEU A C 1
ATOM 3978 O O . LEU A 1 503 ? -12.392 19.850 26.555 1.00 91.94 503 LEU A O 1
ATOM 3982 N N . GLN A 1 504 ? -11.681 20.491 28.577 1.00 87.75 504 GLN A N 1
ATOM 3983 C CA . GLN A 1 504 ? -10.395 19.778 28.493 1.00 87.75 504 GLN A CA 1
ATOM 3984 C C . GLN A 1 504 ? -10.464 18.383 29.120 1.00 87.75 504 GLN A C 1
ATOM 3986 O O . GLN A 1 504 ? -10.085 17.409 28.482 1.00 87.75 504 GLN A O 1
ATOM 3991 N N . ASP A 1 505 ? -11.002 18.287 30.335 1.00 89.44 505 ASP A N 1
ATOM 3992 C CA . ASP A 1 505 ? -11.055 17.041 31.101 1.00 89.44 505 ASP A CA 1
ATOM 3993 C C . ASP A 1 505 ? -12.434 16.374 31.047 1.00 89.44 505 ASP A C 1
ATOM 3995 O O . ASP A 1 505 ? -13.435 16.967 30.639 1.00 89.44 505 ASP A O 1
ATOM 3999 N N . VAL A 1 506 ? -12.501 15.129 31.521 1.00 92.31 506 VAL A N 1
ATOM 4000 C CA . VAL A 1 506 ? -13.767 14.407 31.676 1.00 92.31 506 VAL A CA 1
ATOM 4001 C C . VAL A 1 506 ? -14.625 15.067 32.756 1.00 92.31 506 VAL A C 1
ATOM 4003 O O . VAL A 1 506 ? -14.181 15.262 33.888 1.00 92.31 506 VAL A O 1
ATOM 4006 N N . SER A 1 507 ? -15.881 15.367 32.428 1.00 93.06 507 SER A N 1
ATOM 4007 C CA . SER A 1 507 ? -16.839 15.996 33.337 1.00 93.06 507 SER A CA 1
ATOM 4008 C C . SER A 1 507 ? -18.105 15.141 33.486 1.00 93.06 507 SER A C 1
ATOM 4010 O O . SER A 1 507 ? -18.775 14.884 32.483 1.00 93.06 507 SER A O 1
ATOM 4012 N N . PRO A 1 508 ? -18.469 14.685 34.701 1.00 94.06 508 PRO A N 1
ATOM 4013 C CA . PRO A 1 508 ? -19.755 14.036 34.933 1.00 94.06 508 PRO A CA 1
ATOM 4014 C C . PRO A 1 508 ? -20.880 15.078 34.905 1.00 94.06 508 PRO A C 1
ATOM 4016 O O . PRO A 1 508 ? -20.812 16.108 35.580 1.00 94.06 508 PRO A O 1
ATOM 4019 N N . VAL A 1 509 ? -21.936 14.812 34.139 1.00 94.31 509 VAL A N 1
ATOM 4020 C CA . VAL A 1 509 ? -23.106 15.691 34.019 1.00 94.31 509 VAL A CA 1
ATOM 4021 C C . VAL A 1 509 ? -24.402 14.903 34.156 1.00 94.31 509 VAL A C 1
ATOM 4023 O O . VAL A 1 509 ? -24.460 13.702 33.914 1.00 94.31 509 VAL A O 1
ATOM 4026 N N . GLN A 1 510 ? -25.473 15.594 34.539 1.00 94.50 510 GLN A N 1
ATOM 4027 C CA . GLN A 1 510 ? -26.796 14.988 34.661 1.00 94.50 510 GLN A CA 1
ATOM 4028 C C . GLN A 1 510 ? -27.573 15.153 33.353 1.00 94.50 510 GLN A C 1
ATOM 4030 O O . GLN A 1 510 ? -27.856 16.286 32.937 1.00 94.50 510 GLN A O 1
ATOM 4035 N N . ALA A 1 511 ? -27.933 14.024 32.744 1.00 94.94 511 ALA A N 1
ATOM 4036 C CA . ALA A 1 511 ? -28.899 13.914 31.662 1.00 94.94 511 ALA A CA 1
ATOM 4037 C C . ALA A 1 511 ? -30.299 13.752 32.265 1.00 94.94 511 ALA A C 1
ATOM 4039 O O . ALA A 1 511 ? -30.592 12.783 32.964 1.00 94.94 511 ALA A O 1
ATOM 4040 N N . LYS A 1 512 ? -31.165 14.735 32.034 1.00 94.94 512 LYS A N 1
ATOM 4041 C CA . LYS A 1 512 ? -32.500 14.832 32.621 1.00 94.94 512 LYS A CA 1
ATOM 4042 C C . LYS A 1 512 ? -33.561 14.672 31.540 1.00 94.94 512 LYS A C 1
ATOM 4044 O O . LYS A 1 512 ? -33.586 15.440 30.583 1.00 94.94 512 LYS A O 1
ATOM 4049 N N . VAL A 1 513 ? -34.484 13.736 31.746 1.00 95.12 513 VAL A N 1
ATOM 4050 C CA . VAL A 1 513 ? -35.695 13.575 30.932 1.00 95.12 513 VAL A CA 1
ATOM 4051 C C . VAL A 1 513 ? -36.914 13.961 31.760 1.00 95.12 513 VAL A C 1
ATOM 4053 O O . VAL A 1 513 ? -37.076 13.506 32.892 1.00 95.12 513 VAL A O 1
ATOM 4056 N N . VAL A 1 514 ? -37.779 14.798 31.191 1.00 94.12 514 VAL A N 1
ATOM 4057 C CA . VAL A 1 514 ? -39.095 15.141 31.741 1.00 94.12 514 VAL A CA 1
ATOM 4058 C C . VAL A 1 514 ? -40.149 14.825 30.689 1.00 94.12 514 VAL A C 1
ATOM 4060 O O . VAL A 1 514 ? -40.127 15.397 29.606 1.00 94.12 514 VAL A O 1
ATOM 4063 N N . VAL A 1 515 ? -41.088 13.937 30.997 1.00 93.50 515 VAL A N 1
ATOM 4064 C CA . VAL A 1 515 ? -42.214 13.607 30.118 1.00 93.50 515 VAL A CA 1
ATOM 4065 C C . VAL A 1 515 ? -43.488 14.158 30.737 1.00 93.50 515 VAL A C 1
ATOM 4067 O O . VAL A 1 515 ? -43.881 13.747 31.826 1.00 93.50 515 VAL A O 1
ATOM 4070 N N . THR A 1 516 ? -44.130 15.093 30.045 1.00 92.94 516 THR A N 1
ATOM 4071 C CA . THR A 1 516 ? -45.441 15.635 30.416 1.00 92.94 516 THR A CA 1
ATOM 4072 C C . THR A 1 516 ? -46.511 14.946 29.583 1.00 92.94 516 THR A C 1
ATOM 4074 O O . THR A 1 516 ? -46.471 15.024 28.360 1.00 92.94 516 THR A O 1
ATOM 4077 N N . ILE A 1 517 ? -47.455 14.274 30.229 1.00 91.06 517 ILE A N 1
ATOM 4078 C CA . ILE A 1 517 ? -48.494 13.458 29.603 1.00 91.06 517 ILE A CA 1
ATOM 4079 C C . ILE A 1 517 ? -49.855 14.063 29.932 1.00 91.06 517 ILE A C 1
ATOM 4081 O O . ILE A 1 517 ? -50.166 14.298 31.098 1.00 91.06 517 ILE A O 1
ATOM 4085 N N . SER A 1 518 ? -50.665 14.307 28.906 1.00 88.75 518 SER A N 1
ATOM 4086 C CA . SER A 1 518 ? -52.042 14.785 29.011 1.00 88.75 518 SER A CA 1
ATOM 4087 C C . SER A 1 518 ? -53.004 13.666 28.611 1.00 88.75 518 SER A C 1
ATOM 4089 O O . SER A 1 518 ? -52.995 13.201 27.470 1.00 88.75 518 SER A O 1
ATOM 4091 N N . SER A 1 519 ? -53.838 13.220 29.554 1.00 84.31 519 SER A N 1
ATOM 4092 C CA . SER A 1 519 ? -54.871 12.201 29.335 1.00 84.31 519 SER A CA 1
ATOM 4093 C C . SER A 1 519 ? -56.135 12.558 30.116 1.00 84.31 519 SER A C 1
ATOM 4095 O O . SER A 1 519 ? -56.069 12.942 31.282 1.00 84.31 519 SER A O 1
ATOM 4097 N N . ARG A 1 520 ? -57.309 12.459 29.475 1.00 82.25 520 ARG A N 1
ATOM 4098 C CA . ARG A 1 520 ? -58.638 12.707 30.086 1.00 82.25 520 ARG A CA 1
ATOM 4099 C C . ARG A 1 520 ? -58.756 14.044 30.850 1.00 82.25 520 ARG A C 1
ATOM 4101 O O . ARG A 1 520 ? -59.461 14.129 31.852 1.00 82.25 520 ARG A O 1
ATOM 4108 N N . GLY A 1 521 ? -58.068 15.090 30.385 1.00 76.31 521 GLY A N 1
ATOM 4109 C CA . GLY A 1 521 ? -58.066 16.418 31.018 1.00 76.31 521 GLY A CA 1
ATOM 4110 C C . GLY A 1 521 ? -57.175 16.545 32.262 1.00 76.31 521 GLY A C 1
ATOM 4111 O O . GLY A 1 521 ? -57.178 17.598 32.896 1.00 76.31 521 GLY A O 1
ATOM 4112 N N . GLN A 1 522 ? -56.406 15.508 32.609 1.00 80.38 522 GLN A N 1
ATOM 4113 C CA . GLN A 1 522 ? -55.369 15.547 33.638 1.00 80.38 522 GLN A CA 1
ATOM 4114 C C . GLN A 1 522 ? -53.981 15.586 32.995 1.00 80.38 522 GLN A C 1
ATOM 4116 O O . GLN A 1 522 ? -53.738 14.934 31.981 1.00 80.38 522 GLN A O 1
ATOM 4121 N N . VAL A 1 523 ? -53.072 16.345 33.609 1.00 85.44 523 VAL A N 1
ATOM 4122 C CA . VAL A 1 523 ? -51.671 16.442 33.190 1.00 85.44 523 VAL A CA 1
ATOM 4123 C C . VAL A 1 523 ? -50.792 15.823 34.269 1.00 85.44 523 VAL A C 1
ATOM 4125 O O . VAL A 1 523 ? -50.850 16.230 35.429 1.00 85.44 523 VAL A O 1
ATOM 4128 N N . GLN A 1 524 ? -49.969 14.855 33.881 1.00 86.81 524 GLN A N 1
ATOM 4129 C CA . GLN A 1 524 ? -48.976 14.204 34.730 1.00 86.81 524 GLN A CA 1
ATOM 4130 C C . GLN A 1 524 ? -47.576 14.497 34.186 1.00 86.81 524 GLN A C 1
ATOM 4132 O O . GLN A 1 524 ? -47.358 14.430 32.982 1.00 86.81 524 GLN A O 1
ATOM 4137 N N . ALA A 1 525 ? -46.613 14.793 35.059 1.00 88.25 525 ALA A N 1
ATOM 4138 C CA . ALA A 1 525 ? -45.206 14.921 34.686 1.00 88.25 525 ALA A CA 1
ATOM 4139 C C . ALA A 1 525 ? -44.383 13.825 35.369 1.00 88.25 525 ALA A C 1
ATOM 41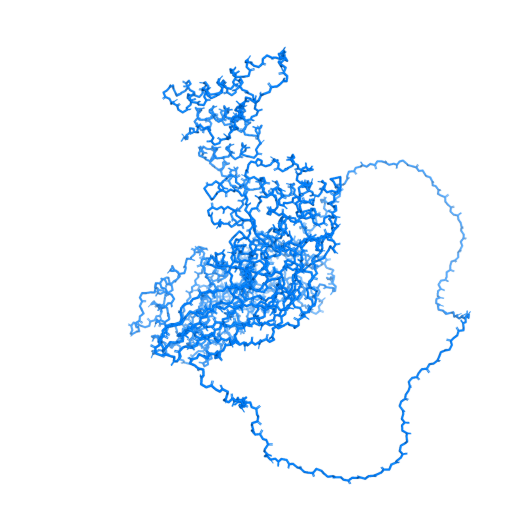41 O O . ALA A 1 525 ? -44.486 13.636 36.582 1.00 88.25 525 ALA A O 1
ATOM 4142 N N . ILE A 1 526 ? -43.569 13.112 34.594 1.00 89.69 526 ILE A N 1
ATOM 4143 C CA . ILE A 1 526 ? -42.649 12.077 35.075 1.00 89.69 526 ILE A CA 1
ATOM 4144 C C . ILE A 1 526 ? -41.229 12.534 34.753 1.00 89.69 526 ILE A C 1
ATOM 4146 O O . ILE A 1 526 ? -40.963 13.000 33.646 1.00 89.69 526 ILE A O 1
ATOM 4150 N N . GLN A 1 527 ? -40.318 12.426 35.717 1.00 91.31 527 GLN A N 1
ATOM 4151 C CA . GLN A 1 527 ? -38.932 12.856 35.569 1.00 91.31 527 GLN A CA 1
ATOM 4152 C C . GLN A 1 527 ? -37.979 11.715 35.916 1.00 91.31 527 GLN A C 1
ATOM 4154 O O . GLN A 1 527 ? -38.170 11.039 36.924 1.00 91.31 527 GLN A O 1
ATOM 4159 N N . GLN A 1 528 ? -36.911 11.581 35.133 1.00 92.44 528 GLN A N 1
ATOM 4160 C CA . GLN A 1 528 ? -35.790 10.691 35.419 1.00 92.44 528 GLN A CA 1
ATOM 4161 C C . GLN A 1 528 ? -34.466 11.389 35.094 1.00 92.44 528 GLN A C 1
ATOM 4163 O O . GLN A 1 528 ? -34.408 12.276 34.238 1.00 92.44 528 GLN A O 1
ATOM 4168 N N . THR A 1 529 ? -33.410 11.018 35.811 1.00 93.88 529 THR A N 1
ATOM 4169 C CA . THR A 1 529 ? -32.053 11.536 35.611 1.00 93.88 529 THR A CA 1
ATOM 4170 C C . THR A 1 529 ? -31.060 10.389 35.552 1.00 93.88 529 THR A C 1
ATOM 4172 O O . THR A 1 529 ? -31.186 9.435 36.320 1.00 93.88 529 THR A O 1
ATOM 4175 N N . GLN A 1 530 ? -30.069 10.512 34.679 1.00 94.62 530 GLN A N 1
ATOM 4176 C CA . GLN A 1 530 ? -28.926 9.614 34.570 1.00 94.62 530 GLN A CA 1
ATOM 4177 C C . GLN A 1 530 ? -27.646 10.450 34.596 1.00 94.62 530 GLN A C 1
ATOM 4179 O O . GLN A 1 530 ? -27.563 11.492 33.944 1.00 94.62 530 GLN A O 1
ATOM 4184 N N . GLU A 1 531 ? -26.651 10.003 35.355 1.00 95.38 531 GLU A N 1
ATOM 4185 C CA . GLU A 1 531 ? -25.310 10.576 35.285 1.00 95.38 531 GLU A CA 1
ATOM 4186 C C . GLU A 1 531 ? -24.592 10.030 34.046 1.00 95.38 531 GLU A C 1
ATOM 4188 O O . GLU A 1 531 ? -24.549 8.818 33.845 1.00 95.38 531 GLU A O 1
ATOM 4193 N N . VAL A 1 532 ? -24.036 10.924 33.228 1.00 94.81 532 VAL A N 1
ATOM 4194 C CA . VAL A 1 532 ? -23.277 10.591 32.014 1.00 94.81 532 VAL A CA 1
ATOM 4195 C C . VAL A 1 532 ? -21.941 11.318 32.014 1.00 94.81 532 VAL A C 1
ATOM 4197 O O . VAL A 1 532 ? -21.814 12.401 32.595 1.00 94.81 532 VAL A O 1
ATOM 4200 N N . ARG A 1 533 ? -20.927 10.747 31.359 1.00 94.88 533 ARG A N 1
ATOM 4201 C CA . ARG A 1 533 ? -19.617 11.396 31.237 1.00 94.88 533 ARG A CA 1
ATOM 4202 C C . ARG A 1 533 ? -19.547 12.202 29.948 1.00 94.88 533 ARG A C 1
ATOM 4204 O O . ARG A 1 533 ? -19.883 11.700 28.880 1.00 94.88 533 ARG A O 1
ATOM 4211 N N . VAL A 1 534 ? -19.071 13.440 30.051 1.00 95.19 534 VAL A N 1
ATOM 4212 C CA . VAL A 1 534 ? -18.640 14.243 28.904 1.00 95.19 534 VAL A CA 1
ATOM 4213 C C . VAL A 1 534 ? -17.124 14.190 28.840 1.00 95.19 534 VAL A C 1
ATOM 4215 O O . VAL A 1 534 ? -16.447 14.740 29.706 1.00 95.19 534 VAL A O 1
ATOM 4218 N N . TYR A 1 535 ? -16.595 13.517 27.832 1.00 94.94 535 TYR A N 1
ATOM 4219 C CA . TYR A 1 535 ? -15.180 13.504 27.516 1.00 94.94 535 TYR A CA 1
ATOM 4220 C C . TYR A 1 535 ? -14.794 14.807 26.824 1.00 94.94 535 TYR A C 1
ATOM 4222 O O . TYR A 1 535 ? -15.509 15.293 25.941 1.00 94.94 535 TYR A O 1
ATOM 4230 N N . GLY A 1 536 ? -13.678 15.378 27.272 1.00 93.25 536 GLY A N 1
ATOM 4231 C CA . GLY A 1 536 ? -13.161 16.638 26.769 1.00 93.25 536 GLY A CA 1
ATOM 4232 C C . GLY A 1 536 ? -12.735 16.578 25.304 1.00 93.25 536 GLY A C 1
ATOM 4233 O O . GLY A 1 536 ? -12.803 15.554 24.625 1.00 93.25 536 GLY A O 1
ATOM 4234 N N . ARG A 1 537 ? -12.311 17.733 24.811 1.00 92.81 537 ARG A N 1
ATOM 4235 C CA . ARG A 1 537 ? -11.756 17.948 23.483 1.00 92.81 537 ARG A CA 1
ATOM 4236 C C . ARG A 1 537 ? -10.661 16.931 23.185 1.00 92.81 537 ARG A C 1
ATOM 4238 O O . ARG A 1 537 ? -9.832 16.665 24.042 1.00 92.81 537 ARG A O 1
ATOM 4245 N N . GLY A 1 538 ? -10.655 16.423 21.959 1.00 91.31 538 GLY A N 1
ATOM 4246 C CA . GLY A 1 538 ? -9.660 15.454 21.496 1.00 91.31 538 GLY A CA 1
ATOM 4247 C C . GLY A 1 538 ? -10.028 14.007 21.786 1.00 91.31 538 GLY A C 1
ATOM 4248 O O . GLY A 1 538 ? -9.709 13.137 20.989 1.00 91.31 538 GLY A O 1
ATOM 4249 N N . ALA A 1 539 ? -10.788 13.748 22.850 1.00 92.62 539 ALA A N 1
ATOM 4250 C CA . ALA A 1 539 ? -11.151 12.390 23.221 1.00 92.62 539 ALA A CA 1
ATOM 4251 C C . ALA A 1 539 ? -12.091 11.724 22.202 1.00 92.62 539 ALA A C 1
ATOM 4253 O O . ALA A 1 539 ? -13.090 12.320 21.780 1.00 92.62 539 ALA A O 1
ATOM 4254 N N . LEU A 1 540 ? -11.823 10.457 21.885 1.00 91.56 540 LEU A N 1
ATOM 4255 C CA . LEU A 1 540 ? -12.694 9.600 21.081 1.00 91.56 540 LEU A CA 1
ATOM 4256 C C . LEU A 1 540 ? -12.556 8.112 21.445 1.00 91.56 540 LEU A C 1
ATOM 4258 O O . LEU A 1 540 ? -11.706 7.728 22.239 1.00 91.56 540 LEU A O 1
A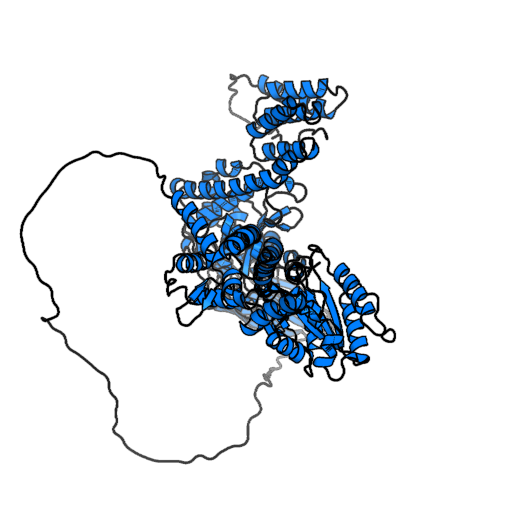TOM 4262 N N . ARG A 1 541 ? -13.410 7.273 20.851 1.00 88.38 541 ARG A N 1
ATOM 4263 C CA . ARG A 1 541 ? -13.265 5.808 20.810 1.00 88.38 541 ARG A CA 1
ATOM 4264 C C . ARG A 1 541 ? -13.228 5.369 19.350 1.00 88.38 541 ARG A C 1
ATOM 4266 O O . ARG A 1 541 ? -13.993 5.911 18.559 1.00 88.38 541 ARG A O 1
ATOM 4273 N N . TRP A 1 542 ? -12.419 4.371 19.012 1.00 85.62 542 TRP A N 1
ATOM 4274 C CA . TRP A 1 542 ? -12.266 3.860 17.642 1.00 85.62 542 TRP A CA 1
ATOM 4275 C C . TRP A 1 542 ? -13.280 2.759 17.289 1.00 85.62 542 TRP A C 1
ATOM 4277 O O . TRP A 1 542 ? -12.941 1.698 16.770 1.00 85.62 542 TRP A O 1
ATOM 4287 N N . ASP A 1 543 ? -14.563 2.979 17.579 1.00 82.94 543 ASP A N 1
ATOM 4288 C CA . ASP A 1 543 ? -15.621 2.078 17.098 1.00 82.94 543 ASP A CA 1
ATOM 4289 C C . ASP A 1 543 ? -15.876 2.223 15.583 1.00 82.94 543 ASP A C 1
ATOM 4291 O O . ASP A 1 543 ? -16.285 1.236 14.956 1.00 82.94 543 ASP A O 1
ATOM 4295 N N . SER A 1 544 ? -15.559 3.401 15.024 1.00 87.62 544 SER A N 1
ATOM 4296 C CA . SER A 1 544 ? -15.555 3.762 13.601 1.00 87.62 544 SER A CA 1
ATOM 4297 C C . SER A 1 544 ? -14.407 4.734 13.276 1.00 87.62 544 SER A C 1
ATOM 4299 O O . SER A 1 544 ? -14.247 5.747 13.963 1.00 87.62 544 SER A O 1
ATOM 4301 N N . VAL A 1 545 ? -13.657 4.479 12.194 1.00 88.94 545 VAL A N 1
ATOM 4302 C CA . VAL A 1 545 ? -12.602 5.386 11.691 1.00 88.94 545 VAL A CA 1
ATOM 4303 C C . VAL A 1 545 ? -13.157 6.749 11.256 1.00 88.94 545 VAL A C 1
ATOM 4305 O O . VAL A 1 545 ? -12.467 7.763 11.361 1.00 88.94 545 VAL A O 1
ATOM 4308 N N . SER A 1 546 ? -14.439 6.817 10.862 1.00 92.62 546 SER A N 1
ATOM 4309 C CA . SER A 1 546 ? -15.109 8.060 10.454 1.00 92.62 546 SER A CA 1
ATOM 4310 C C . SER A 1 546 ? -15.058 9.144 11.535 1.00 92.62 546 SER A C 1
ATOM 4312 O O . SER A 1 546 ? -15.163 10.328 11.225 1.00 92.62 546 SER A O 1
ATOM 4314 N N . ARG A 1 547 ? -14.867 8.776 12.810 1.00 92.69 547 ARG A N 1
ATOM 4315 C CA . ARG A 1 547 ? -14.726 9.738 13.912 1.00 92.69 547 ARG A CA 1
ATOM 4316 C C . ARG A 1 547 ? -13.514 10.650 13.767 1.00 92.69 547 ARG A C 1
ATOM 4318 O O . ARG A 1 547 ? -13.585 11.794 14.214 1.00 92.69 547 ARG A O 1
ATOM 4325 N N . ALA A 1 548 ? -12.445 10.194 13.111 1.00 93.19 548 ALA A N 1
ATOM 4326 C CA . ALA A 1 548 ? -11.287 11.036 12.819 1.00 93.19 548 ALA A CA 1
ATOM 4327 C C . ALA A 1 548 ? -11.671 12.262 11.968 1.00 93.19 548 ALA A C 1
ATOM 4329 O O . ALA A 1 548 ? -11.088 13.333 12.125 1.00 93.19 548 ALA A O 1
ATOM 4330 N N . ALA A 1 549 ? -12.720 12.161 11.141 1.00 94.38 549 ALA A N 1
ATOM 4331 C CA . ALA A 1 549 ? -13.174 13.262 10.294 1.00 94.38 549 ALA A CA 1
ATOM 4332 C C . ALA A 1 549 ? -13.655 14.491 11.080 1.00 94.38 549 ALA A C 1
ATOM 4334 O O . ALA A 1 549 ? -13.530 15.615 10.587 1.00 94.38 549 ALA A O 1
ATOM 4335 N N . ALA A 1 550 ? -14.101 14.323 12.331 1.00 94.88 550 ALA A N 1
ATOM 4336 C CA . ALA A 1 550 ? -14.461 15.450 13.193 1.00 94.88 550 ALA A CA 1
ATOM 4337 C C . ALA A 1 550 ? -13.272 16.392 13.477 1.00 94.88 550 ALA A C 1
ATOM 4339 O O . ALA A 1 550 ? -13.473 17.573 13.774 1.00 94.88 550 ALA A O 1
ATOM 4340 N N . PHE A 1 551 ? -12.046 15.869 13.374 1.00 95.44 551 PHE A N 1
ATOM 4341 C CA . PHE A 1 551 ? -10.794 16.594 13.581 1.00 95.44 551 PHE A CA 1
ATOM 4342 C C . PHE A 1 551 ? -10.205 17.150 12.280 1.00 95.44 551 PHE A C 1
ATOM 4344 O O . PHE A 1 551 ? -9.341 18.023 12.329 1.00 95.44 551 PHE A O 1
ATOM 4351 N N . ILE A 1 552 ? -10.704 16.729 11.114 1.00 96.69 552 ILE A N 1
ATOM 4352 C CA . ILE A 1 552 ? -10.302 17.273 9.812 1.00 96.69 552 ILE A CA 1
ATOM 4353 C C . ILE A 1 552 ? -10.993 18.633 9.618 1.00 96.69 552 ILE A C 1
ATOM 4355 O O . ILE A 1 552 ? -12.001 18.769 8.930 1.00 96.69 552 ILE A O 1
ATOM 4359 N N . THR A 1 553 ? -10.491 19.673 10.285 1.00 94.56 553 THR A N 1
ATOM 4360 C CA . THR A 1 553 ? -11.096 21.014 10.285 1.00 94.56 553 THR A CA 1
ATOM 4361 C C . THR A 1 553 ? -10.543 21.884 9.154 1.00 94.56 553 THR A C 1
ATOM 4363 O O . THR A 1 553 ? -9.742 22.789 9.388 1.00 94.56 553 THR A O 1
ATOM 4366 N N . SER A 1 554 ? -10.980 21.631 7.919 1.00 94.25 554 SER A N 1
ATOM 4367 C CA . SER A 1 554 ? -10.491 22.328 6.714 1.00 94.25 554 SER A CA 1
ATOM 4368 C C . SER A 1 554 ? -10.832 23.824 6.660 1.00 94.25 554 SER A C 1
ATOM 4370 O O . SER A 1 554 ? -10.141 24.593 5.999 1.00 94.25 554 SER A O 1
ATOM 4372 N N . THR A 1 555 ? -11.871 24.272 7.370 1.00 92.00 555 THR A N 1
ATOM 4373 C CA . THR A 1 555 ? -12.286 25.688 7.430 1.00 92.00 555 THR A CA 1
ATOM 4374 C C . THR A 1 555 ? -11.710 26.445 8.629 1.00 92.00 555 THR A C 1
ATOM 4376 O O . THR A 1 555 ? -12.127 27.573 8.904 1.00 92.00 555 THR A O 1
ATOM 4379 N N . ASP A 1 556 ? -10.820 25.820 9.402 1.00 90.81 556 ASP A N 1
ATOM 4380 C CA . ASP A 1 556 ? -10.145 26.490 10.507 1.00 90.81 556 ASP A CA 1
ATOM 4381 C C . ASP A 1 556 ? -9.231 27.614 9.988 1.00 90.81 556 ASP A C 1
ATOM 4383 O O . ASP A 1 556 ? -8.569 27.469 8.962 1.00 90.81 556 ASP A O 1
ATOM 4387 N N . ARG A 1 557 ? -9.181 28.749 10.698 1.00 90.94 557 ARG A N 1
ATOM 4388 C CA . ARG A 1 557 ? -8.422 29.928 10.244 1.00 90.94 557 ARG A CA 1
ATOM 4389 C C . ARG A 1 557 ? -6.917 29.684 10.200 1.00 90.94 557 ARG A C 1
ATOM 4391 O O . ARG A 1 557 ? -6.247 30.236 9.333 1.00 90.94 557 ARG A O 1
ATOM 4398 N N . THR A 1 558 ? -6.387 28.891 11.127 1.00 92.12 558 THR A N 1
ATOM 4399 C CA . THR A 1 558 ? -4.962 28.559 11.168 1.00 92.12 558 THR A CA 1
ATOM 4400 C C . THR A 1 558 ? -4.609 27.625 10.012 1.00 92.12 558 THR A C 1
ATOM 4402 O O . THR A 1 558 ? -3.597 27.844 9.352 1.00 92.12 558 THR A O 1
ATOM 4405 N N . VAL A 1 559 ? -5.464 26.638 9.720 1.00 94.00 559 VAL A N 1
ATOM 4406 C CA . VAL A 1 559 ? -5.313 25.742 8.557 1.00 94.00 559 VAL A CA 1
ATOM 4407 C C . VAL A 1 559 ? -5.388 26.528 7.245 1.00 94.00 559 VAL A C 1
ATOM 4409 O O . VAL A 1 559 ? -4.509 26.385 6.397 1.00 94.00 559 VAL A O 1
ATOM 4412 N N . ASP A 1 560 ? -6.387 27.402 7.102 1.00 93.12 560 ASP A N 1
ATOM 4413 C CA . ASP A 1 560 ? -6.590 28.239 5.914 1.00 93.12 560 ASP A CA 1
ATOM 4414 C C . ASP A 1 560 ? -5.406 29.179 5.657 1.00 93.12 560 ASP A C 1
ATOM 4416 O O . ASP A 1 560 ? -4.833 29.189 4.564 1.00 93.12 560 ASP A O 1
ATOM 4420 N N . GLY A 1 561 ? -4.984 29.909 6.694 1.00 92.75 561 GLY A N 1
ATOM 4421 C CA . GLY A 1 561 ? -3.844 30.818 6.626 1.00 92.75 561 GLY A CA 1
ATOM 4422 C C . GLY A 1 561 ? -2.537 30.103 6.282 1.00 92.75 561 GLY A C 1
ATOM 4423 O O . GLY A 1 561 ? -1.739 30.640 5.512 1.00 92.75 561 GLY A O 1
ATOM 4424 N N . PHE A 1 562 ? -2.328 28.885 6.787 1.00 94.88 562 PHE A N 1
ATOM 4425 C CA . PHE A 1 562 ? -1.145 28.083 6.475 1.00 94.88 562 PHE A CA 1
ATOM 4426 C C . PHE A 1 562 ? -1.177 27.567 5.027 1.00 94.88 562 PHE A C 1
ATOM 4428 O O . PHE A 1 562 ? -0.253 27.832 4.256 1.00 94.88 562 PHE A O 1
ATOM 4435 N N . ALA A 1 563 ? -2.249 26.875 4.624 1.00 95.81 563 ALA A N 1
ATOM 4436 C CA . ALA A 1 563 ? -2.324 26.191 3.333 1.00 95.81 563 ALA A CA 1
ATOM 4437 C C . ALA A 1 563 ? -2.453 27.154 2.142 1.00 95.81 563 ALA A C 1
ATOM 4439 O O . ALA A 1 563 ? -1.712 27.042 1.159 1.00 95.81 563 ALA A O 1
ATOM 4440 N N . ARG A 1 564 ? -3.370 28.129 2.210 1.00 94.12 564 ARG A N 1
ATOM 4441 C CA . ARG A 1 564 ? -3.642 29.020 1.068 1.00 94.12 564 ARG A CA 1
ATOM 4442 C C . ARG A 1 564 ? -2.491 29.968 0.783 1.00 94.12 564 ARG A C 1
ATOM 4444 O O . ARG A 1 564 ? -2.187 30.206 -0.385 1.00 94.12 564 ARG A O 1
ATOM 4451 N N . SER A 1 565 ? -1.819 30.460 1.823 1.00 93.62 565 SER A N 1
ATOM 4452 C CA . SER A 1 565 ? -0.644 31.325 1.663 1.00 93.62 565 SER A CA 1
ATOM 4453 C C . SER A 1 565 ? 0.481 30.610 0.910 1.00 93.62 565 SER A C 1
ATOM 4455 O O . SER A 1 565 ? 1.096 31.201 0.024 1.00 93.62 565 SER A O 1
ATOM 4457 N N . LEU A 1 566 ? 0.704 29.321 1.197 1.00 94.56 566 LEU A N 1
ATOM 4458 C CA . LEU A 1 566 ? 1.681 28.495 0.484 1.00 94.56 566 LEU A CA 1
ATOM 4459 C C . LEU A 1 566 ? 1.291 28.284 -0.980 1.00 94.56 566 LEU A C 1
ATOM 4461 O O . LEU A 1 566 ? 2.128 28.442 -1.863 1.00 94.56 566 LEU A O 1
ATOM 4465 N N . LEU A 1 567 ? 0.024 27.988 -1.273 1.00 89.75 567 LEU A N 1
ATOM 4466 C CA . LEU A 1 567 ? -0.391 27.775 -2.661 1.00 89.75 567 LEU A CA 1
ATOM 4467 C C . LEU A 1 567 ? -0.361 29.041 -3.518 1.00 89.75 567 LEU A C 1
ATOM 4469 O O . LEU A 1 567 ? -0.112 28.939 -4.715 1.00 89.75 567 LEU A O 1
ATOM 4473 N N . VAL A 1 568 ? -0.583 30.217 -2.926 1.00 92.00 568 VAL A N 1
ATOM 4474 C CA . VAL A 1 568 ? -0.336 31.498 -3.606 1.00 92.00 568 VAL A CA 1
ATOM 4475 C C . VAL A 1 568 ? 1.163 31.687 -3.841 1.00 92.00 568 VAL A C 1
ATOM 4477 O O . VAL A 1 568 ? 1.575 32.103 -4.921 1.00 92.00 568 VAL A O 1
ATOM 4480 N N . ALA A 1 569 ? 1.996 31.350 -2.853 1.00 92.38 569 ALA A N 1
ATOM 4481 C CA . ALA A 1 569 ? 3.443 31.483 -2.966 1.00 92.38 569 ALA A CA 1
ATOM 4482 C C . ALA A 1 569 ? 4.066 30.538 -4.007 1.00 92.38 569 ALA A C 1
ATOM 4484 O O . ALA A 1 569 ? 5.069 30.924 -4.594 1.00 92.38 569 ALA A O 1
ATOM 4485 N N . PHE A 1 570 ? 3.490 29.358 -4.252 1.00 92.62 570 PHE A N 1
ATOM 4486 C CA . PHE A 1 570 ? 4.004 28.322 -5.165 1.00 92.62 570 PHE A CA 1
ATOM 4487 C C . PHE A 1 570 ? 3.070 28.049 -6.360 1.00 92.62 570 PHE A C 1
ATOM 4489 O O . PHE A 1 570 ? 3.000 26.932 -6.876 1.00 92.62 570 PHE A O 1
ATOM 4496 N N . GLU A 1 571 ? 2.292 29.049 -6.788 1.00 87.44 571 GLU A N 1
ATOM 4497 C CA . GLU A 1 571 ? 1.281 28.870 -7.838 1.00 87.44 571 GLU A CA 1
ATOM 4498 C C . GLU A 1 571 ? 1.883 28.468 -9.195 1.00 87.44 571 GLU A C 1
ATOM 4500 O O . GLU A 1 571 ? 1.282 27.670 -9.919 1.00 87.44 571 GLU A O 1
ATOM 4505 N N . GLU A 1 572 ? 3.055 29.004 -9.543 1.00 85.44 572 GLU A N 1
ATOM 4506 C CA . GLU A 1 572 ? 3.738 28.683 -10.801 1.00 85.44 572 GLU A CA 1
ATOM 4507 C C . GLU A 1 572 ? 4.261 27.245 -10.792 1.00 85.44 572 GLU A C 1
ATOM 4509 O O . GLU A 1 572 ? 4.010 26.490 -11.731 1.00 85.44 572 GLU A O 1
ATOM 4514 N N . GLU A 1 573 ? 4.909 26.832 -9.701 1.00 85.06 573 GLU A N 1
ATOM 4515 C CA . GLU A 1 573 ? 5.401 25.470 -9.504 1.00 85.06 573 GLU A CA 1
ATOM 4516 C C . GLU A 1 573 ? 4.249 24.457 -9.531 1.00 85.06 573 GLU A C 1
ATOM 4518 O O . GLU A 1 573 ? 4.348 23.418 -10.181 1.00 85.06 573 GLU A O 1
ATOM 4523 N N . ALA A 1 574 ? 3.109 24.789 -8.917 1.00 79.12 574 ALA A N 1
ATOM 4524 C CA . ALA A 1 574 ? 1.916 23.944 -8.931 1.00 79.12 574 ALA A CA 1
ATOM 4525 C C . ALA A 1 574 ? 1.339 23.701 -10.339 1.00 79.12 574 ALA A C 1
ATOM 4527 O O . ALA A 1 574 ? 0.559 22.767 -10.521 1.00 79.12 574 ALA A O 1
ATOM 4528 N N . ARG A 1 575 ? 1.696 24.525 -11.333 1.00 79.19 575 ARG A N 1
ATOM 4529 C CA . ARG A 1 575 ? 1.278 24.368 -12.736 1.00 79.19 575 ARG A CA 1
ATOM 4530 C C . ARG A 1 575 ? 2.312 23.632 -13.591 1.00 79.19 575 ARG A C 1
ATOM 4532 O O . ARG A 1 575 ? 2.022 23.345 -14.747 1.00 79.19 575 ARG A O 1
ATOM 4539 N N . ALA A 1 576 ? 3.489 23.308 -13.054 1.00 74.94 576 ALA A N 1
ATOM 4540 C CA . ALA A 1 576 ? 4.629 22.828 -13.835 1.00 74.94 576 ALA A CA 1
ATOM 4541 C C . ALA A 1 576 ? 4.430 21.453 -14.512 1.00 74.94 576 ALA A C 1
ATOM 4543 O O . ALA A 1 576 ? 5.148 21.156 -15.461 1.00 74.94 576 ALA A O 1
ATOM 4544 N N . LEU A 1 577 ? 3.467 20.637 -14.062 1.00 72.38 577 LEU A N 1
ATOM 4545 C CA . LEU A 1 577 ? 3.090 19.350 -14.680 1.00 72.38 577 LEU A CA 1
ATOM 4546 C C . LEU A 1 577 ? 1.744 19.397 -15.429 1.00 72.38 577 LEU A C 1
ATOM 4548 O O . LEU A 1 577 ? 1.164 18.350 -15.709 1.00 72.38 577 LEU A O 1
ATOM 4552 N N . GLY A 1 578 ? 1.215 20.589 -15.722 1.00 70.38 578 GLY A N 1
ATOM 4553 C CA . GLY A 1 578 ? -0.089 20.733 -16.372 1.00 70.38 578 GLY A CA 1
ATOM 4554 C C . GLY A 1 578 ? -1.266 20.246 -15.519 1.00 70.38 578 GLY A C 1
ATOM 4555 O O . GLY A 1 578 ? -1.170 20.113 -14.295 1.00 70.38 578 GLY A O 1
ATOM 4556 N N . THR A 1 579 ? -2.404 20.015 -16.176 1.00 60.50 579 THR A N 1
ATOM 4557 C CA . THR A 1 579 ? -3.655 19.542 -15.559 1.00 60.50 579 THR A CA 1
ATOM 4558 C C . THR A 1 579 ? -3.521 18.185 -14.840 1.00 60.50 579 THR A C 1
ATOM 4560 O O . THR A 1 579 ? -4.049 18.085 -13.730 1.00 60.50 579 THR A O 1
ATOM 4563 N N . PRO A 1 580 ? -2.776 17.177 -15.353 1.00 59.81 580 PRO A N 1
ATOM 4564 C CA . PRO A 1 580 ? -2.678 15.865 -14.701 1.00 59.81 580 PRO A CA 1
ATOM 4565 C C . PRO A 1 580 ? -1.938 15.900 -13.350 1.00 59.81 580 PRO A C 1
ATOM 4567 O O . PRO A 1 580 ? -2.248 15.135 -12.446 1.00 59.81 580 PRO A O 1
ATOM 4570 N N . GLY A 1 581 ? -0.962 16.796 -13.163 1.00 72.25 581 GLY A N 1
ATOM 4571 C CA . GLY A 1 581 ? -0.089 16.790 -11.976 1.00 72.25 581 GLY A CA 1
ATOM 4572 C C . GLY A 1 581 ? -0.393 17.847 -10.909 1.00 72.25 581 GLY A C 1
ATOM 4573 O O . GLY A 1 581 ? 0.328 17.932 -9.914 1.00 72.25 581 GLY A O 1
ATOM 4574 N N . ARG A 1 582 ? -1.417 18.693 -11.085 1.00 84.62 582 ARG A N 1
ATOM 4575 C CA . ARG A 1 582 ? -1.602 19.888 -10.237 1.00 84.62 582 ARG A CA 1
ATOM 4576 C C . ARG A 1 582 ? -1.839 19.560 -8.762 1.00 84.62 582 ARG A C 1
ATOM 4578 O O . ARG A 1 582 ? -1.222 20.180 -7.893 1.00 84.62 582 ARG A O 1
ATOM 4585 N N . ASN A 1 583 ? -2.735 18.619 -8.462 1.00 91.44 583 ASN A N 1
ATOM 4586 C CA . ASN A 1 583 ? -3.011 18.230 -7.074 1.00 91.44 583 ASN A CA 1
ATOM 4587 C C . ASN A 1 583 ? -1.793 17.555 -6.440 1.00 91.44 583 ASN A C 1
ATOM 4589 O O . ASN A 1 583 ? -1.499 17.811 -5.276 1.00 91.44 583 ASN A O 1
ATOM 4593 N N . LEU A 1 584 ? -1.038 16.786 -7.227 1.00 91.75 584 LEU A N 1
ATOM 4594 C CA . LEU A 1 584 ? 0.188 16.135 -6.781 1.00 91.75 584 LEU A CA 1
ATOM 4595 C C . LEU A 1 584 ? 1.245 17.148 -6.320 1.00 91.75 584 LEU A C 1
ATOM 4597 O O . LEU A 1 584 ? 1.787 17.018 -5.224 1.00 91.75 584 LEU A O 1
ATOM 4601 N N . ILE A 1 585 ? 1.492 18.207 -7.099 1.00 92.12 585 ILE A N 1
ATOM 4602 C CA . ILE A 1 585 ? 2.459 19.241 -6.697 1.00 92.12 585 ILE A CA 1
ATOM 4603 C C . ILE A 1 585 ? 1.965 20.038 -5.490 1.00 92.12 585 ILE A C 1
ATOM 4605 O O . ILE A 1 585 ? 2.745 20.363 -4.600 1.00 92.12 585 ILE A O 1
ATOM 4609 N N . ARG A 1 586 ? 0.665 20.331 -5.407 1.00 94.62 586 ARG A N 1
ATOM 4610 C CA . ARG A 1 586 ? 0.089 21.006 -4.234 1.00 94.62 586 ARG A CA 1
ATOM 4611 C C . ARG A 1 586 ? 0.250 20.177 -2.960 1.00 94.62 586 ARG A C 1
ATOM 4613 O O . ARG A 1 586 ? 0.646 20.727 -1.935 1.00 94.62 586 ARG A O 1
ATOM 4620 N N . ALA A 1 587 ? -0.012 18.874 -3.037 1.00 96.38 587 ALA A N 1
ATOM 4621 C CA . ALA A 1 587 ? 0.193 17.945 -1.933 1.00 96.38 587 ALA A CA 1
ATOM 4622 C C . ALA A 1 587 ? 1.671 17.884 -1.512 1.00 96.38 587 ALA A C 1
ATOM 4624 O O . ALA A 1 587 ? 1.975 17.991 -0.321 1.00 96.38 587 ALA A O 1
ATOM 4625 N N . MET A 1 588 ? 2.587 17.827 -2.484 1.00 96.31 588 MET A N 1
ATOM 4626 C CA . MET A 1 588 ? 4.034 17.881 -2.262 1.00 96.31 588 MET A CA 1
ATOM 4627 C C . MET A 1 588 ? 4.468 19.181 -1.567 1.00 96.31 588 MET A C 1
ATOM 4629 O O . MET A 1 588 ? 5.203 19.130 -0.585 1.00 96.31 588 MET A O 1
ATOM 4633 N N . VAL A 1 589 ? 3.987 20.345 -2.020 1.00 96.50 589 VAL A N 1
ATOM 4634 C CA . VAL A 1 589 ? 4.298 21.648 -1.400 1.00 96.50 589 VAL A CA 1
ATOM 4635 C C . VAL A 1 589 ? 3.846 21.682 0.057 1.00 96.50 589 VAL A C 1
ATOM 4637 O O . VAL A 1 589 ? 4.607 22.118 0.918 1.00 96.50 589 VAL A O 1
ATOM 4640 N N . LEU A 1 590 ? 2.630 21.212 0.351 1.00 97.44 590 LEU A N 1
ATOM 4641 C CA . LEU A 1 590 ? 2.110 21.172 1.720 1.00 97.44 590 LEU A CA 1
ATOM 4642 C C . LEU A 1 590 ? 2.899 20.192 2.602 1.00 97.44 590 LEU A C 1
ATOM 4644 O O . LEU A 1 590 ? 3.172 20.510 3.757 1.00 97.44 590 LEU A O 1
ATOM 4648 N N . PHE A 1 591 ? 3.314 19.044 2.061 1.00 97.81 591 PHE A N 1
ATOM 4649 C CA . PHE A 1 591 ? 4.142 18.071 2.778 1.00 97.81 591 PHE A CA 1
ATOM 4650 C C . PHE A 1 591 ? 5.518 18.644 3.131 1.00 97.81 591 PHE A C 1
ATOM 4652 O O . PHE A 1 591 ? 5.915 18.656 4.297 1.00 97.81 591 PHE A O 1
ATOM 4659 N N . GLU A 1 592 ? 6.221 19.199 2.140 1.00 96.94 592 GLU A N 1
ATOM 4660 C CA . GLU A 1 592 ? 7.523 19.826 2.364 1.00 96.94 592 GLU A CA 1
ATOM 4661 C C . GLU A 1 592 ? 7.395 21.036 3.299 1.00 96.94 592 GLU A C 1
ATOM 4663 O O . GLU A 1 592 ? 8.262 21.260 4.141 1.00 96.94 592 GLU A O 1
ATOM 4668 N N . ALA A 1 593 ? 6.286 21.782 3.245 1.00 97.00 593 ALA A N 1
ATOM 4669 C CA . ALA A 1 593 ? 6.030 22.870 4.182 1.00 97.00 593 ALA A CA 1
ATOM 4670 C C . ALA A 1 593 ? 5.870 22.384 5.626 1.00 97.00 593 ALA A C 1
ATOM 4672 O O . ALA A 1 593 ? 6.417 23.017 6.524 1.00 97.00 593 ALA A O 1
ATOM 4673 N N . LEU A 1 594 ? 5.171 21.273 5.876 1.00 97.31 594 LEU A N 1
ATOM 4674 C CA . LEU A 1 594 ? 5.067 20.694 7.220 1.00 97.31 594 LEU A CA 1
ATOM 4675 C C . LEU A 1 594 ? 6.435 20.265 7.759 1.00 97.31 594 LEU A C 1
ATOM 4677 O O . LEU A 1 594 ? 6.769 20.560 8.910 1.00 97.31 594 LEU A O 1
ATOM 4681 N N . LYS A 1 595 ? 7.250 19.644 6.905 1.00 95.12 595 LYS A N 1
ATOM 4682 C CA . LYS A 1 595 ? 8.624 19.261 7.231 1.00 95.12 595 LYS A CA 1
ATOM 4683 C C . LYS A 1 595 ? 9.502 20.474 7.549 1.00 95.12 595 LYS A C 1
ATOM 4685 O O . LYS A 1 595 ? 10.187 20.480 8.568 1.00 95.12 595 LYS A O 1
ATOM 4690 N N . GLN A 1 596 ? 9.449 21.530 6.732 1.00 95.69 596 GLN A N 1
ATOM 4691 C CA . GLN A 1 596 ? 10.198 22.774 6.973 1.00 95.69 596 GLN A CA 1
ATOM 4692 C C . GLN A 1 596 ? 9.640 23.599 8.136 1.00 95.69 596 GLN A C 1
ATOM 4694 O O . GLN A 1 596 ? 10.367 24.365 8.766 1.00 95.69 596 GLN A O 1
ATOM 4699 N N . HIS A 1 597 ? 8.362 23.418 8.468 1.00 95.56 597 HIS A N 1
ATOM 4700 C CA . HIS A 1 597 ? 7.765 23.929 9.700 1.00 95.56 597 HIS A CA 1
ATOM 4701 C C . HIS A 1 597 ? 8.180 23.111 10.932 1.00 95.56 597 HIS A C 1
ATOM 4703 O O . HIS A 1 597 ? 7.839 23.476 12.057 1.00 95.56 597 HIS A O 1
ATOM 4709 N N . GLU A 1 598 ? 8.979 22.058 10.738 1.00 94.25 598 GLU A N 1
ATOM 4710 C CA . GLU A 1 598 ? 9.528 21.155 11.753 1.00 94.25 598 GLU A CA 1
ATOM 4711 C C . GLU A 1 598 ? 8.464 20.356 12.506 1.00 94.25 598 GLU A C 1
ATOM 4713 O O . GLU A 1 598 ? 8.672 20.003 13.668 1.00 94.25 598 GLU A O 1
ATOM 4718 N N . VAL A 1 599 ? 7.330 20.069 11.866 1.00 95.75 599 VAL A N 1
ATOM 4719 C CA . VAL A 1 599 ? 6.353 19.127 12.417 1.00 95.75 599 VAL A CA 1
ATOM 4720 C C . VAL A 1 599 ? 6.988 17.736 12.463 1.00 95.75 599 VAL A C 1
ATOM 4722 O O . VAL A 1 599 ? 7.610 17.303 11.495 1.00 95.75 599 VAL A O 1
ATOM 4725 N N . ARG A 1 600 ? 6.878 17.045 13.602 1.00 92.25 600 ARG A N 1
ATOM 4726 C CA . ARG A 1 600 ? 7.495 15.728 13.822 1.00 92.25 600 ARG A CA 1
ATOM 4727 C C . ARG A 1 600 ? 6.475 14.683 14.233 1.00 92.25 600 ARG A C 1
ATOM 4729 O O . ARG A 1 600 ? 5.584 14.968 15.031 1.00 92.25 600 ARG A O 1
ATOM 4736 N N . TYR A 1 601 ? 6.691 13.463 13.757 1.00 91.06 601 TYR A N 1
ATOM 4737 C CA . TYR A 1 601 ? 6.019 12.292 14.292 1.00 91.06 601 TYR A CA 1
ATOM 4738 C C . TYR A 1 601 ? 6.558 11.959 15.688 1.00 91.06 601 TYR A C 1
ATOM 4740 O O . TYR A 1 601 ? 7.772 11.864 15.898 1.00 91.06 601 TYR A O 1
ATOM 4748 N N . VAL A 1 602 ? 5.649 11.802 16.646 1.00 87.75 602 VAL A N 1
ATOM 4749 C CA . VAL A 1 602 ? 5.938 11.384 18.018 1.00 87.75 602 VAL A CA 1
ATOM 4750 C C . VAL A 1 602 ? 4.926 10.298 18.386 1.00 87.75 602 VAL A C 1
ATOM 4752 O O . VAL A 1 602 ? 3.760 10.631 18.565 1.00 87.75 602 VAL A O 1
ATOM 4755 N N . PRO A 1 603 ? 5.339 9.021 18.510 1.00 77.25 603 PRO A N 1
ATOM 4756 C CA . PRO A 1 603 ? 4.423 7.951 18.892 1.00 77.25 603 PRO A CA 1
ATOM 4757 C C . PRO A 1 603 ? 3.817 8.210 20.276 1.00 77.25 603 PRO A C 1
ATOM 4759 O O . PRO A 1 603 ? 4.563 8.509 21.218 1.00 77.25 603 PRO A O 1
ATOM 4762 N N . ASP A 1 604 ? 2.504 8.029 20.432 1.00 65.31 604 ASP A N 1
ATOM 4763 C CA . ASP A 1 604 ? 1.885 8.045 21.757 1.00 65.31 604 ASP A CA 1
ATOM 4764 C C . ASP A 1 604 ? 2.335 6.817 22.572 1.00 65.31 604 ASP A C 1
ATOM 4766 O O . ASP A 1 604 ? 2.209 5.660 22.164 1.00 65.31 604 ASP A O 1
ATOM 4770 N N . ALA A 1 605 ? 2.896 7.075 23.753 1.00 51.25 605 ALA A N 1
ATOM 4771 C CA . ALA A 1 605 ? 3.378 6.049 24.667 1.00 51.25 605 ALA A CA 1
ATOM 4772 C C . ALA A 1 605 ? 2.244 5.366 25.456 1.00 51.25 605 ALA A C 1
ATOM 4774 O O . ALA A 1 605 ? 2.441 4.253 25.956 1.00 51.25 605 ALA A O 1
ATOM 4775 N N . ASN A 1 606 ? 1.082 6.016 25.591 1.00 48.44 606 ASN A N 1
ATOM 4776 C CA . ASN A 1 606 ? 0.006 5.574 26.481 1.00 48.44 606 ASN A CA 1
ATOM 4777 C C . ASN A 1 606 ? -1.169 4.925 25.736 1.00 48.44 606 ASN A C 1
ATOM 4779 O O . ASN A 1 606 ? -1.688 3.917 26.222 1.00 48.44 606 ASN A O 1
ATOM 4783 N N . THR A 1 607 ? -1.540 5.435 24.561 1.00 53.50 607 THR A N 1
ATOM 4784 C CA . THR A 1 607 ? -2.703 4.984 23.777 1.00 53.50 607 THR A CA 1
ATOM 4785 C C . THR A 1 607 ? -2.415 4.932 22.270 1.00 53.50 607 THR A C 1
ATOM 4787 O O . THR A 1 607 ? -3.208 5.429 21.490 1.00 53.50 607 THR A O 1
ATOM 4790 N N . PRO A 1 608 ? -1.323 4.284 21.807 1.00 57.69 608 PRO A N 1
ATOM 4791 C CA . PRO A 1 608 ? -1.071 4.194 20.370 1.00 57.69 608 PRO A CA 1
ATOM 4792 C C . PRO A 1 608 ? -2.272 3.552 19.665 1.00 57.69 608 PRO A C 1
ATOM 4794 O O . PRO A 1 608 ? -2.775 2.534 20.156 1.00 57.69 608 PRO A O 1
ATOM 4797 N N . TYR A 1 609 ? -2.683 4.098 18.514 1.00 54.34 609 TYR A N 1
ATOM 4798 C CA . TYR A 1 609 ? -3.790 3.598 17.681 1.00 54.34 609 TYR A CA 1
ATOM 4799 C C . TYR A 1 609 ? -3.789 2.062 17.550 1.00 54.34 609 TYR A C 1
ATOM 4801 O O . TYR A 1 609 ? -4.824 1.402 17.646 1.00 54.34 609 TYR A O 1
ATOM 4809 N N . ALA A 1 610 ? -2.601 1.456 17.445 1.00 54.97 610 ALA A N 1
ATOM 4810 C CA . ALA A 1 610 ? -2.371 0.008 17.446 1.00 54.97 610 ALA A CA 1
ATOM 4811 C C . ALA A 1 610 ? -3.015 -0.777 18.609 1.00 54.97 610 ALA A C 1
ATOM 4813 O O . ALA A 1 610 ? -3.343 -1.952 18.454 1.00 54.97 610 ALA A O 1
ATOM 4814 N N . ARG A 1 611 ? -3.195 -0.160 19.782 1.00 56.00 611 ARG A N 1
ATOM 4815 C CA . ARG A 1 611 ? -3.844 -0.757 20.961 1.00 56.00 611 ARG A CA 1
ATOM 4816 C C . ARG A 1 611 ? -5.317 -0.359 21.079 1.00 56.00 611 ARG A C 1
ATOM 4818 O O . ARG A 1 611 ? -6.130 -1.205 21.448 1.00 56.00 611 ARG A O 1
ATOM 4825 N N . SER A 1 612 ? -5.663 0.892 20.775 1.00 53.47 612 SER A N 1
ATOM 4826 C CA . SER A 1 612 ? -7.017 1.447 20.944 1.00 53.47 612 SER A CA 1
ATOM 4827 C C . SER A 1 612 ? -7.983 1.059 19.811 1.00 53.47 612 SER A C 1
ATOM 4829 O O . SER A 1 612 ? -9.178 0.915 20.057 1.00 53.47 612 SER A O 1
ATOM 4831 N N . SER A 1 613 ? -7.487 0.801 18.595 1.00 51.47 613 SER A N 1
ATOM 4832 C CA . SER A 1 613 ? -8.290 0.287 17.466 1.00 51.47 613 SER A CA 1
ATOM 4833 C C . SER A 1 613 ? -8.752 -1.168 17.659 1.00 51.47 613 SER A C 1
ATOM 4835 O O . SER A 1 613 ? -9.798 -1.570 17.146 1.00 51.47 613 SER A O 1
ATOM 4837 N N . VAL A 1 614 ? -8.007 -1.959 18.444 1.00 54.50 614 VAL A N 1
ATOM 4838 C CA . VAL A 1 614 ? -8.329 -3.365 18.756 1.00 54.50 614 VAL A CA 1
ATOM 4839 C C . VAL A 1 614 ? -9.335 -3.465 19.907 1.00 54.50 614 VAL A C 1
ATOM 4841 O O . VAL A 1 614 ? -10.266 -4.272 19.847 1.00 54.50 614 VAL A O 1
ATOM 4844 N N . ASP A 1 615 ? -9.186 -2.630 20.939 1.00 61.00 615 ASP A N 1
ATOM 4845 C CA . ASP A 1 615 ? -10.154 -2.505 22.030 1.00 61.00 615 ASP A CA 1
ATOM 4846 C C . ASP A 1 615 ? -11.012 -1.247 21.861 1.00 61.00 615 ASP A C 1
ATOM 4848 O O . ASP A 1 615 ? -10.703 -0.180 22.394 1.00 61.00 615 ASP A O 1
ATOM 4852 N N . LYS A 1 616 ? -12.157 -1.416 21.188 1.00 64.06 616 LYS A N 1
ATOM 4853 C CA . LYS A 1 616 ? -13.154 -0.364 20.907 1.00 64.06 616 LYS A CA 1
ATOM 4854 C C . LYS A 1 616 ? -13.709 0.354 22.150 1.00 64.06 616 LYS A C 1
ATOM 4856 O O . LYS A 1 616 ? -14.489 1.297 22.014 1.00 64.06 616 LYS A O 1
ATOM 4861 N N . THR A 1 617 ? -13.368 -0.095 23.359 1.00 64.69 617 THR A N 1
ATOM 4862 C CA . THR A 1 617 ? -13.759 0.557 24.616 1.00 64.69 617 THR A CA 1
ATOM 4863 C C . THR A 1 617 ? -12.711 1.541 25.144 1.00 64.69 617 THR A C 1
ATOM 4865 O O . THR A 1 617 ? -13.055 2.410 25.954 1.00 64.69 617 THR A O 1
ATOM 4868 N N . THR A 1 618 ? -11.469 1.457 24.654 1.00 77.12 618 THR A N 1
ATOM 4869 C CA . THR A 1 618 ? -10.365 2.346 25.032 1.00 77.12 618 THR A CA 1
ATOM 4870 C C . THR A 1 618 ? -10.579 3.740 24.450 1.00 77.12 618 THR A C 1
ATOM 4872 O O . THR A 1 618 ? -11.055 3.902 23.326 1.00 77.12 618 THR A O 1
ATOM 4875 N N . ILE A 1 619 ? -10.260 4.756 25.249 1.00 84.00 619 ILE A N 1
ATOM 4876 C CA . ILE A 1 619 ? -10.382 6.160 24.859 1.00 84.00 619 ILE A CA 1
ATOM 4877 C C . ILE A 1 619 ? -9.026 6.640 24.383 1.00 84.00 619 ILE A C 1
ATOM 4879 O O . ILE A 1 619 ? -8.046 6.492 25.107 1.00 84.00 619 ILE A O 1
ATOM 4883 N N . ASP A 1 620 ? -9.026 7.220 23.195 1.00 85.50 620 ASP A N 1
ATOM 4884 C CA . ASP A 1 620 ? -7.870 7.818 22.545 1.00 85.50 620 ASP A CA 1
ATOM 4885 C C . ASP A 1 620 ? -8.017 9.342 22.478 1.00 85.50 620 ASP A C 1
ATOM 4887 O O . ASP A 1 620 ? -9.093 9.869 22.795 1.00 85.50 620 ASP A O 1
ATOM 4891 N N . HIS A 1 621 ? -6.966 10.056 22.078 1.00 89.62 621 HIS A N 1
ATOM 4892 C CA . HIS A 1 621 ? -6.975 11.512 22.012 1.00 89.62 621 HIS A CA 1
ATOM 4893 C C . HIS A 1 621 ? -6.293 12.076 20.756 1.00 89.62 621 HIS A C 1
ATOM 4895 O O . HIS A 1 621 ? -5.076 12.205 20.717 1.00 89.62 621 HIS A O 1
ATOM 4901 N N . VAL A 1 622 ? -7.095 12.626 19.839 1.00 92.19 622 VAL A N 1
ATOM 4902 C CA . VAL A 1 622 ? -6.620 13.328 18.633 1.00 92.19 622 VAL A CA 1
ATOM 4903 C C . VAL A 1 622 ? -6.506 14.838 18.875 1.00 92.19 622 VAL A C 1
ATOM 4905 O O . VAL A 1 622 ? -7.430 15.504 19.355 1.00 92.19 622 VAL A O 1
ATOM 4908 N N . GLN A 1 623 ? -5.369 15.417 18.520 1.00 93.00 623 GLN A N 1
ATOM 4909 C CA . GLN A 1 623 ? -5.103 16.848 18.473 1.00 93.00 623 GLN A CA 1
ATOM 4910 C C . GLN A 1 623 ? -5.735 17.491 17.236 1.00 93.00 623 GLN A C 1
ATOM 4912 O O . GLN A 1 623 ? -5.715 16.959 16.128 1.00 93.00 623 GLN A O 1
ATOM 4917 N N . TYR A 1 624 ? -6.245 18.713 17.396 1.00 94.12 624 TYR A N 1
ATOM 4918 C CA . TYR A 1 624 ? -6.736 19.469 16.245 1.00 94.12 624 TYR A CA 1
ATOM 4919 C C . TYR A 1 624 ? -5.572 19.937 15.352 1.00 94.12 624 TYR A C 1
ATOM 4921 O O . TYR A 1 624 ? -4.515 20.298 15.878 1.00 94.12 624 TYR A O 1
ATOM 4929 N N . PRO A 1 625 ? -5.770 20.072 14.026 1.00 95.12 625 PRO A N 1
ATOM 4930 C CA . PRO A 1 625 ? -4.744 20.544 13.091 1.00 95.12 625 PRO A CA 1
ATOM 4931 C C . PRO A 1 625 ? -4.022 21.825 13.542 1.00 95.12 625 PRO A C 1
ATOM 4933 O O . PRO A 1 625 ? -2.795 21.914 13.499 1.00 95.12 625 PRO A O 1
ATOM 4936 N N . ALA A 1 626 ? -4.767 22.807 14.058 1.00 92.56 626 ALA A N 1
ATOM 4937 C CA . ALA A 1 626 ? -4.205 24.054 14.579 1.00 92.56 626 ALA A CA 1
ATOM 4938 C C . ALA A 1 626 ? -3.311 23.851 15.821 1.00 92.56 626 ALA A C 1
ATOM 4940 O O . ALA A 1 626 ? -2.366 24.610 16.050 1.00 92.56 626 ALA A O 1
ATOM 4941 N N . GLU A 1 627 ? -3.587 22.828 16.633 1.00 92.94 627 GLU A N 1
ATOM 4942 C CA . GLU A 1 627 ? -2.760 22.456 17.783 1.00 92.94 627 GLU A CA 1
ATOM 4943 C C . GLU A 1 627 ? -1.470 21.772 17.336 1.00 92.94 627 GLU A C 1
ATOM 4945 O O . GLU A 1 627 ? -0.404 22.149 17.829 1.00 92.94 627 GLU A O 1
ATOM 4950 N N . VAL A 1 628 ? -1.548 20.859 16.362 1.00 94.69 628 VAL A N 1
ATOM 4951 C CA . VAL A 1 628 ? -0.381 20.178 15.779 1.00 94.69 628 VAL A CA 1
ATOM 4952 C C . VAL A 1 628 ? 0.548 21.187 15.101 1.00 94.69 628 VAL A C 1
ATOM 4954 O O . VAL A 1 628 ? 1.742 21.203 15.390 1.00 94.69 628 VAL A O 1
ATOM 4957 N N . LEU A 1 629 ? 0.018 22.115 14.294 1.00 94.31 629 LEU A N 1
ATOM 4958 C CA . LEU A 1 629 ? 0.807 23.189 13.664 1.00 94.31 629 LEU A CA 1
ATOM 4959 C C . LEU A 1 629 ? 1.512 24.090 14.684 1.00 94.31 629 LEU A C 1
ATOM 4961 O O . LEU A 1 629 ? 2.617 24.579 14.438 1.00 94.31 629 LEU A O 1
ATOM 4965 N N . LYS A 1 630 ? 0.881 24.323 15.838 1.00 92.75 630 LYS A N 1
ATOM 4966 C CA . LYS A 1 630 ? 1.449 25.141 16.911 1.00 92.75 630 LYS A CA 1
ATOM 4967 C C . LYS A 1 630 ? 2.507 24.386 17.720 1.00 92.75 630 LYS A C 1
ATOM 4969 O O . LYS A 1 630 ? 3.520 24.975 18.088 1.00 92.75 630 LYS A O 1
ATOM 4974 N N . ARG A 1 631 ? 2.249 23.118 18.050 1.00 92.56 631 ARG A N 1
ATOM 4975 C CA . ARG A 1 631 ? 3.131 22.271 18.873 1.00 92.56 631 ARG A CA 1
ATOM 4976 C C . ARG A 1 631 ? 4.275 21.655 18.074 1.00 92.56 631 ARG A C 1
ATOM 4978 O O . ARG A 1 631 ? 5.294 21.324 18.670 1.00 92.56 631 ARG A O 1
ATOM 4985 N N . LYS A 1 632 ? 4.107 21.535 16.755 1.00 94.50 632 LYS A N 1
ATOM 4986 C CA . LYS A 1 632 ? 5.027 20.881 15.819 1.00 94.50 632 LYS A CA 1
ATOM 4987 C C . LYS A 1 632 ? 5.275 19.398 16.136 1.00 94.50 632 LYS A C 1
ATOM 4989 O O . LYS A 1 632 ? 6.349 18.871 15.859 1.00 94.50 632 LYS A O 1
ATOM 4994 N N . ALA A 1 633 ? 4.292 18.721 16.725 1.00 92.38 633 ALA A N 1
ATOM 4995 C CA . ALA A 1 633 ? 4.377 17.305 17.069 1.00 92.38 633 ALA A CA 1
ATOM 4996 C C . ALA A 1 633 ? 2.987 16.654 17.102 1.00 92.38 633 ALA A C 1
ATOM 4998 O O . ALA A 1 633 ? 2.048 17.267 17.618 1.00 92.38 633 ALA A O 1
ATOM 4999 N N . GLY A 1 634 ? 2.894 15.425 16.597 1.00 91.50 634 GLY A N 1
ATOM 5000 C CA . GLY A 1 634 ? 1.698 14.578 16.634 1.00 91.50 634 GLY A CA 1
ATOM 5001 C C . GLY A 1 634 ? 2.031 13.123 16.296 1.00 91.50 634 GLY A C 1
ATOM 5002 O O . GLY A 1 634 ? 3.123 12.843 15.798 1.00 91.50 634 GLY A O 1
ATOM 5003 N N . ASP A 1 635 ? 1.117 12.210 16.586 1.00 90.12 635 ASP A N 1
ATOM 5004 C CA . ASP A 1 635 ? 1.176 10.799 16.191 1.00 90.12 635 ASP A CA 1
ATOM 5005 C C . ASP A 1 635 ? 0.508 10.554 14.818 1.00 90.12 635 ASP A C 1
ATOM 5007 O O . ASP A 1 635 ? 0.364 11.473 14.008 1.00 90.12 635 ASP A O 1
ATOM 5011 N N . CYS A 1 636 ? 0.191 9.298 14.486 1.00 89.38 636 CYS A N 1
ATOM 5012 C CA . CYS A 1 636 ? -0.321 8.928 13.166 1.00 89.38 636 CYS A CA 1
ATOM 5013 C C . CYS A 1 636 ? -1.684 9.564 12.864 1.00 89.38 636 CYS A C 1
ATOM 5015 O O . CYS A 1 636 ? -1.893 10.076 11.764 1.00 89.38 636 CYS A O 1
ATOM 5017 N N . ASP A 1 637 ? -2.595 9.580 13.830 1.00 91.25 637 ASP A N 1
ATOM 5018 C CA . ASP A 1 637 ? -3.950 10.109 13.711 1.00 91.25 637 ASP A CA 1
ATOM 5019 C C . ASP A 1 637 ? -3.969 11.639 13.751 1.00 91.25 637 ASP A C 1
ATOM 5021 O O . ASP A 1 637 ? -4.641 12.253 12.913 1.00 91.25 637 ASP A O 1
ATOM 5025 N N . ASP A 1 638 ? -3.149 12.264 14.601 1.00 94.38 638 ASP A N 1
ATOM 5026 C CA . ASP A 1 638 ? -2.938 13.715 14.606 1.00 94.38 638 ASP A CA 1
ATOM 5027 C C . ASP A 1 638 ? -2.455 14.238 13.247 1.00 94.38 638 ASP A C 1
ATOM 5029 O O . ASP A 1 638 ? -2.987 15.207 12.688 1.00 94.38 638 ASP A O 1
ATOM 5033 N N . LEU A 1 639 ? -1.407 13.604 12.708 1.00 96.06 639 LEU A N 1
ATOM 5034 C CA . LEU A 1 639 ? -0.787 14.018 11.454 1.00 96.06 639 LEU A CA 1
ATOM 5035 C C . LEU A 1 639 ? -1.690 13.715 10.256 1.00 96.06 639 LEU A C 1
ATOM 5037 O O . LEU A 1 639 ? -1.756 14.525 9.328 1.00 96.06 639 LEU A O 1
ATOM 5041 N N . THR A 1 640 ? -2.429 12.604 10.294 1.00 96.44 640 THR A N 1
ATOM 5042 C CA . THR A 1 640 ? -3.444 12.279 9.284 1.00 96.44 640 THR A CA 1
ATOM 5043 C C . THR A 1 640 ? -4.537 13.342 9.249 1.00 96.44 640 THR A C 1
ATOM 5045 O O . THR A 1 640 ? -4.846 13.863 8.173 1.00 96.44 640 THR A O 1
ATOM 5048 N N . ALA A 1 641 ? -5.082 13.726 10.409 1.00 96.44 641 ALA A N 1
ATOM 5049 C CA . ALA A 1 641 ? -6.110 14.759 10.498 1.00 96.44 641 ALA A CA 1
ATOM 5050 C C . ALA A 1 641 ? -5.599 16.125 10.009 1.00 96.44 641 ALA A C 1
ATOM 5052 O O . ALA A 1 641 ? -6.295 16.815 9.257 1.00 96.44 641 ALA A O 1
ATOM 5053 N N . LEU A 1 642 ? -4.366 16.500 10.379 1.00 97.50 642 LEU A N 1
ATOM 5054 C CA . LEU A 1 642 ? -3.715 17.723 9.906 1.00 97.50 642 LEU A CA 1
ATOM 5055 C C . LEU A 1 642 ? -3.539 17.728 8.384 1.00 97.50 642 LEU A C 1
ATOM 5057 O O . LEU A 1 642 ? -3.933 18.693 7.727 1.00 97.50 642 LEU A O 1
ATOM 5061 N N . TYR A 1 643 ? -2.941 16.678 7.820 1.00 98.25 643 TYR A N 1
ATOM 5062 C CA . TYR A 1 643 ? -2.631 16.647 6.394 1.00 98.25 643 TYR A CA 1
ATOM 5063 C C . TYR A 1 643 ? -3.903 16.612 5.542 1.00 98.25 643 TYR A C 1
ATOM 5065 O O . TYR A 1 643 ? -4.011 17.378 4.581 1.00 98.25 643 TYR A O 1
ATOM 5073 N N . CYS A 1 644 ? -4.915 15.837 5.956 1.00 98.44 644 CYS A N 1
ATOM 5074 C CA . CYS A 1 644 ? -6.223 15.862 5.305 1.00 98.44 644 CYS A CA 1
ATOM 5075 C C . CYS A 1 644 ? -6.855 17.258 5.368 1.00 98.44 644 CYS A C 1
ATOM 5077 O O . CYS A 1 644 ? -7.354 17.752 4.362 1.00 98.44 644 CYS A O 1
ATOM 5079 N N . ALA A 1 645 ? -6.784 17.945 6.516 1.00 97.88 645 ALA A N 1
ATOM 5080 C CA . ALA A 1 645 ? -7.379 19.273 6.665 1.00 97.88 645 ALA A CA 1
ATOM 5081 C C . ALA A 1 645 ? -6.725 20.314 5.741 1.00 97.88 645 ALA A C 1
ATOM 5083 O O . ALA A 1 645 ? -7.428 21.162 5.188 1.00 97.88 645 ALA A O 1
ATOM 5084 N N . LEU A 1 646 ? -5.402 20.239 5.552 1.00 98.06 646 LEU A N 1
ATOM 5085 C CA . LEU A 1 646 ? -4.663 21.117 4.639 1.00 98.06 646 LEU A CA 1
ATOM 5086 C C . LEU A 1 646 ? -5.042 20.872 3.174 1.00 98.06 646 LEU A C 1
ATOM 5088 O O . LEU A 1 646 ? -5.248 21.833 2.435 1.00 98.06 646 LEU A O 1
ATOM 5092 N N . LEU A 1 647 ? -5.150 19.606 2.761 1.00 98.31 647 LEU A N 1
ATOM 5093 C CA . LEU A 1 647 ? -5.533 19.224 1.399 1.00 98.31 647 LEU A CA 1
ATOM 5094 C C . LEU A 1 647 ? -6.990 19.594 1.083 1.00 98.31 647 LEU A C 1
ATOM 5096 O O . LEU A 1 647 ? -7.259 20.249 0.073 1.00 98.31 647 LEU A O 1
ATOM 5100 N N . GLU A 1 648 ? -7.915 19.278 1.986 1.00 98.06 648 GLU A N 1
ATOM 5101 C CA . GLU A 1 648 ? -9.331 19.631 1.848 1.00 98.06 648 GLU A CA 1
ATOM 5102 C C . GLU A 1 648 ? -9.536 21.154 1.804 1.00 98.06 648 GLU A C 1
ATOM 5104 O O . GLU A 1 648 ? -10.351 21.656 1.028 1.00 98.06 648 GLU A O 1
ATOM 5109 N N . ASN A 1 649 ? -8.758 21.929 2.576 1.00 96.94 649 ASN A N 1
ATOM 5110 C CA . ASN A 1 649 ? -8.827 23.398 2.552 1.00 96.94 649 ASN A CA 1
ATOM 5111 C C . ASN A 1 649 ? -8.548 23.980 1.151 1.00 96.94 649 ASN A C 1
ATOM 5113 O O . ASN A 1 649 ? -9.142 24.997 0.757 1.00 96.94 649 ASN A O 1
ATOM 5117 N N . VAL A 1 650 ? -7.660 23.327 0.396 1.00 95.25 650 VAL A N 1
ATOM 5118 C CA . VAL A 1 650 ? -7.245 23.744 -0.949 1.00 95.25 650 VAL A CA 1
ATOM 5119 C C . VAL A 1 650 ? -8.019 23.048 -2.073 1.00 95.25 650 VAL A C 1
ATOM 5121 O O . VAL A 1 650 ? -7.709 23.255 -3.251 1.00 95.25 650 VAL A O 1
ATOM 5124 N N . GLY A 1 651 ? -9.055 22.281 -1.721 1.00 94.75 651 GLY A N 1
ATOM 5125 C CA . GLY A 1 651 ? -9.959 21.616 -2.657 1.00 94.75 651 GLY A CA 1
ATOM 5126 C C . GLY A 1 651 ? -9.422 20.306 -3.232 1.00 94.75 651 GLY A C 1
ATOM 5127 O O . GLY A 1 651 ? -9.824 19.931 -4.332 1.00 94.75 651 GLY A O 1
ATOM 5128 N N . ILE A 1 652 ? -8.502 19.639 -2.532 1.00 96.38 652 ILE A N 1
ATOM 5129 C CA . ILE A 1 652 ? -8.048 18.286 -2.866 1.00 96.38 652 ILE A CA 1
ATOM 5130 C C . ILE A 1 652 ? -8.812 17.318 -1.968 1.00 96.38 652 ILE A C 1
ATOM 5132 O O . ILE A 1 652 ? -8.666 17.376 -0.750 1.00 96.38 652 ILE A O 1
ATOM 5136 N N . ALA A 1 653 ? -9.622 16.452 -2.578 1.00 97.06 653 ALA A N 1
ATOM 5137 C CA . ALA A 1 653 ? -10.390 15.453 -1.849 1.00 97.06 653 ALA A CA 1
ATOM 5138 C C . ALA A 1 653 ? -9.461 14.429 -1.186 1.00 97.06 653 ALA A C 1
ATOM 5140 O O . ALA A 1 653 ? -8.449 14.020 -1.764 1.00 97.06 653 ALA A O 1
ATOM 5141 N N . THR A 1 654 ? -9.821 14.017 0.024 1.00 98.19 654 THR A N 1
ATOM 5142 C CA . THR A 1 654 ? -9.040 13.103 0.858 1.00 98.19 654 THR A CA 1
ATOM 5143 C C . THR A 1 654 ? -9.865 11.917 1.336 1.00 98.19 654 THR A C 1
ATOM 5145 O O . THR A 1 654 ? -11.097 11.929 1.323 1.00 98.19 654 THR A O 1
ATOM 5148 N N . ALA A 1 655 ? -9.168 10.866 1.742 1.00 96.44 655 ALA A N 1
ATOM 5149 C CA . ALA A 1 655 ? -9.740 9.689 2.362 1.00 96.44 655 ALA A CA 1
ATOM 5150 C C . ALA A 1 655 ? -8.825 9.200 3.487 1.00 96.44 655 ALA A C 1
ATOM 5152 O O . ALA A 1 655 ? -7.604 9.361 3.435 1.00 96.44 655 ALA A O 1
ATOM 5153 N N . LEU A 1 656 ? -9.434 8.588 4.492 1.00 95.06 656 LEU A N 1
ATOM 5154 C CA . LEU A 1 656 ? -8.761 7.925 5.599 1.00 95.06 656 LEU A CA 1
ATOM 5155 C C . LEU A 1 656 ? -8.587 6.447 5.262 1.00 95.06 656 LEU A C 1
ATOM 5157 O O . LEU A 1 656 ? -9.552 5.799 4.854 1.00 95.06 656 LEU A O 1
ATOM 5161 N N . VAL A 1 657 ? -7.384 5.911 5.450 1.00 91.50 657 VAL A N 1
ATOM 5162 C CA . VAL A 1 657 ? -7.125 4.474 5.327 1.00 91.50 657 VAL A CA 1
ATOM 5163 C C . VAL A 1 657 ? -7.063 3.856 6.723 1.00 91.50 657 VAL A C 1
ATOM 5165 O O . VAL A 1 657 ? -6.143 4.137 7.485 1.00 91.50 657 VAL A O 1
ATOM 5168 N N . ASP A 1 658 ? -8.048 3.019 7.051 1.00 85.25 658 ASP A N 1
ATOM 5169 C CA . ASP A 1 658 ? -8.141 2.253 8.301 1.00 85.25 658 ASP A CA 1
ATOM 5170 C C . ASP A 1 658 ? -7.326 0.956 8.202 1.00 85.25 658 ASP A C 1
ATOM 5172 O O . ASP A 1 658 ? -7.850 -0.117 7.893 1.00 85.25 658 ASP A O 1
ATOM 5176 N N . TYR A 1 659 ? -6.014 1.047 8.398 1.00 75.44 659 TYR A N 1
ATOM 5177 C CA . TYR A 1 659 ? -5.141 -0.121 8.409 1.00 75.44 659 TYR A CA 1
ATOM 5178 C C . TYR A 1 659 ? -5.117 -0.755 9.815 1.00 75.44 659 TYR A C 1
ATOM 5180 O O . TYR A 1 659 ? -5.158 -0.044 10.820 1.00 75.44 659 TYR A O 1
ATOM 5188 N N . PRO A 1 660 ? -5.045 -2.093 9.960 1.00 67.44 660 PRO A N 1
ATOM 5189 C CA . PRO A 1 660 ? -4.962 -2.717 11.278 1.00 67.44 660 PRO A CA 1
ATOM 5190 C C . PRO A 1 660 ? -3.809 -2.155 12.121 1.00 67.44 660 PRO A C 1
ATOM 5192 O O . PRO A 1 660 ? -2.638 -2.426 11.874 1.00 67.44 660 PRO A O 1
ATOM 5195 N N . GLY A 1 661 ? -4.162 -1.374 13.139 1.00 68.88 661 GLY A N 1
ATOM 5196 C CA . GLY A 1 661 ? -3.214 -0.731 14.036 1.00 68.88 661 GLY A CA 1
ATOM 5197 C C . GLY A 1 661 ? -2.462 0.478 13.477 1.00 68.88 661 GLY A C 1
ATOM 5198 O O . GLY A 1 661 ? -1.548 0.953 14.152 1.00 68.88 661 GLY A O 1
ATOM 5199 N N . HIS A 1 662 ? -2.892 1.036 12.339 1.00 78.00 662 HIS A N 1
ATOM 5200 C CA . HIS A 1 662 ? -2.357 2.278 11.776 1.00 78.00 662 HIS A CA 1
ATOM 5201 C C . HIS A 1 662 ? -3.409 3.063 10.967 1.00 78.00 662 HIS A C 1
ATOM 5203 O O . HIS A 1 662 ? -4.257 2.471 10.311 1.00 78.00 662 HIS A O 1
ATOM 5209 N N . ILE A 1 663 ? -3.359 4.395 10.973 1.00 88.44 663 ILE A N 1
ATOM 5210 C CA . ILE A 1 663 ? -4.223 5.243 10.134 1.00 88.44 663 ILE A CA 1
ATOM 5211 C C . ILE A 1 663 ? -3.358 6.225 9.351 1.00 88.44 663 ILE A C 1
ATOM 5213 O O . ILE A 1 663 ? -2.450 6.843 9.909 1.00 88.44 663 ILE A O 1
ATOM 5217 N N . PHE A 1 664 ? -3.634 6.370 8.056 1.00 92.25 664 PHE A N 1
ATOM 5218 C CA . PHE A 1 664 ? -2.888 7.282 7.191 1.00 92.25 664 PHE A CA 1
ATOM 5219 C C . PHE A 1 664 ? -3.772 7.898 6.092 1.00 92.25 664 PHE A C 1
ATOM 5221 O O . PHE A 1 664 ? -4.836 7.354 5.768 1.00 92.25 664 PHE A O 1
ATOM 5228 N N . PRO A 1 665 ? -3.382 9.061 5.535 1.00 96.44 665 PRO A N 1
ATOM 5229 C CA . PRO A 1 665 ? -4.171 9.766 4.534 1.00 96.44 665 PRO A CA 1
ATOM 5230 C C . PRO A 1 665 ? -3.962 9.223 3.115 1.00 96.44 665 PRO A C 1
ATOM 5232 O O . PRO A 1 665 ? -2.885 8.763 2.733 1.00 96.44 665 PRO A O 1
ATOM 5235 N N . MET A 1 666 ? -4.991 9.390 2.292 1.00 95.62 666 MET A N 1
ATOM 5236 C CA . MET A 1 666 ? -4.953 9.224 0.842 1.00 95.62 666 MET A CA 1
ATOM 5237 C C . MET A 1 666 ? -5.595 10.449 0.177 1.00 95.62 666 MET A C 1
ATOM 5239 O O . MET A 1 666 ? -6.530 11.023 0.735 1.00 95.62 666 MET A O 1
ATOM 5243 N N . PHE A 1 667 ? -5.120 10.873 -0.999 1.00 96.94 667 PHE A N 1
ATOM 5244 C CA . PHE A 1 667 ? -5.658 12.055 -1.688 1.00 96.94 667 PHE A CA 1
ATOM 5245 C C . PHE A 1 667 ? -5.880 11.860 -3.191 1.00 96.94 667 PHE A C 1
ATOM 5247 O O . PHE A 1 667 ? -5.173 11.091 -3.841 1.00 96.94 667 PHE A O 1
ATOM 5254 N N . ASP A 1 668 ? -6.861 12.578 -3.738 1.00 94.81 668 ASP A N 1
ATOM 5255 C CA . ASP A 1 668 ? -7.251 12.522 -5.149 1.00 94.81 668 ASP A CA 1
ATOM 5256 C C . ASP A 1 668 ? -6.311 13.363 -6.028 1.00 94.81 668 ASP A C 1
ATOM 5258 O O . ASP A 1 668 ? -6.162 14.580 -5.856 1.00 94.81 668 ASP A O 1
ATOM 5262 N N . THR A 1 669 ? -5.709 12.729 -7.034 1.00 91.19 669 THR A N 1
ATOM 5263 C CA . THR A 1 669 ? -4.894 13.428 -8.043 1.00 91.19 669 THR A CA 1
ATOM 5264 C C . THR A 1 669 ? -5.727 14.332 -8.956 1.00 91.19 669 THR A C 1
ATOM 5266 O O . THR A 1 669 ? -5.185 15.255 -9.562 1.00 91.19 669 THR A O 1
ATOM 5269 N N . GLY A 1 670 ? -7.040 14.101 -9.035 1.00 88.38 670 GLY A N 1
ATOM 5270 C CA . GLY A 1 670 ? -7.965 14.760 -9.953 1.00 88.38 670 GLY A CA 1
ATOM 5271 C C . GLY A 1 670 ? -8.058 14.089 -11.326 1.00 88.38 670 GLY A C 1
ATOM 5272 O O . GLY A 1 670 ? -8.823 14.556 -12.168 1.00 88.38 670 GLY A O 1
ATOM 5273 N N . ILE A 1 671 ? -7.314 13.003 -11.557 1.00 86.56 671 ILE A N 1
ATOM 5274 C CA . ILE A 1 671 ? -7.264 12.292 -12.838 1.00 86.56 671 ILE A CA 1
ATOM 5275 C C . ILE A 1 671 ? -8.241 11.122 -12.822 1.00 86.56 671 ILE A C 1
ATOM 5277 O O . ILE A 1 671 ? -8.244 10.311 -11.892 1.00 86.56 671 ILE A O 1
ATOM 5281 N N . SER A 1 672 ? -9.058 11.006 -13.870 1.00 87.19 672 SER A N 1
ATOM 5282 C CA . SER A 1 672 ? -9.929 9.846 -14.049 1.00 87.19 672 SER A CA 1
ATOM 5283 C C . SER A 1 672 ? -9.118 8.602 -14.405 1.00 87.19 672 SER A C 1
ATOM 5285 O O . SER A 1 672 ? -8.110 8.671 -15.101 1.00 87.19 672 SER A O 1
ATOM 5287 N N . ARG A 1 673 ? -9.617 7.427 -14.020 1.00 86.94 673 ARG A N 1
ATOM 5288 C CA . ARG A 1 673 ? -9.088 6.128 -14.446 1.00 86.94 673 ARG A CA 1
ATOM 5289 C C . ARG A 1 673 ? -8.900 6.023 -15.965 1.00 86.94 673 ARG A C 1
ATOM 5291 O O . ARG A 1 673 ? -7.953 5.379 -16.412 1.00 86.94 673 ARG A O 1
ATOM 5298 N N . ASN A 1 674 ? -9.797 6.624 -16.747 1.00 83.56 674 ASN A N 1
ATOM 5299 C CA . ASN A 1 674 ? -9.726 6.594 -18.212 1.00 83.56 674 ASN A CA 1
ATOM 5300 C C . ASN A 1 674 ? -8.568 7.434 -18.764 1.00 83.56 674 ASN A C 1
ATOM 5302 O O . ASN A 1 674 ? -8.053 7.130 -19.837 1.00 83.56 674 ASN A O 1
ATOM 5306 N N . ASP A 1 675 ? -8.123 8.416 -17.987 1.00 79.81 675 ASP A N 1
ATOM 5307 C CA . ASP A 1 675 ? -7.064 9.357 -18.334 1.00 79.81 675 ASP A CA 1
ATOM 5308 C C . ASP A 1 675 ? -5.751 9.006 -17.620 1.00 79.81 675 ASP A C 1
ATOM 5310 O O . ASP A 1 675 ? -4.843 9.827 -17.528 1.00 79.81 675 ASP A O 1
ATOM 5314 N N . ALA A 1 676 ? -5.622 7.774 -17.112 1.00 80.31 676 ALA A N 1
ATOM 5315 C CA . ALA A 1 676 ? -4.446 7.349 -16.358 1.00 80.31 676 ALA A CA 1
ATOM 5316 C C . ALA A 1 676 ? -3.142 7.438 -17.166 1.00 80.31 676 ALA A C 1
ATOM 5318 O O . ALA A 1 676 ? -2.085 7.683 -16.593 1.00 80.31 676 ALA A O 1
ATOM 5319 N N . ASP A 1 677 ? -3.222 7.315 -18.494 1.00 75.81 677 ASP A N 1
ATOM 5320 C CA . ASP A 1 677 ? -2.084 7.504 -19.400 1.00 75.81 677 ASP A CA 1
ATOM 5321 C C . ASP A 1 677 ? -1.532 8.953 -19.362 1.00 75.81 677 ASP A C 1
ATOM 5323 O O . ASP A 1 677 ? -0.392 9.170 -19.774 1.00 75.81 677 ASP A O 1
ATOM 5327 N N . LEU A 1 678 ? -2.302 9.938 -18.866 1.00 72.06 678 LEU A N 1
ATOM 5328 C CA . LEU A 1 678 ? -1.871 11.336 -18.702 1.00 72.06 678 LEU A CA 1
ATOM 5329 C C . LEU A 1 678 ? -1.006 11.565 -17.454 1.00 72.06 678 LEU A C 1
ATOM 5331 O O . LEU A 1 678 ? -0.375 12.617 -17.339 1.00 72.06 678 LEU A O 1
ATOM 5335 N N . LEU A 1 679 ? -0.960 10.599 -16.533 1.00 79.44 679 LEU A N 1
ATOM 5336 C CA . LEU A 1 679 ? -0.048 10.596 -15.397 1.00 79.44 679 LEU A CA 1
ATOM 5337 C C . LEU A 1 679 ? 1.026 9.532 -15.644 1.00 79.44 679 LEU A C 1
ATOM 5339 O O . LEU A 1 679 ? 0.772 8.351 -15.410 1.00 79.44 679 LEU A O 1
ATOM 5343 N N . PRO A 1 680 ? 2.213 9.918 -16.141 1.00 82.75 680 PRO A N 1
ATOM 5344 C CA . PRO A 1 680 ? 3.268 8.988 -16.538 1.00 82.75 680 PRO A CA 1
ATOM 5345 C C . PRO A 1 680 ? 3.995 8.421 -15.316 1.00 82.75 680 PRO A C 1
ATOM 5347 O O . PRO A 1 680 ? 5.155 8.727 -15.056 1.00 82.75 680 PRO A O 1
ATOM 5350 N N . LEU A 1 681 ? 3.276 7.627 -14.536 1.00 85.38 681 LEU A N 1
ATOM 5351 C CA . LEU A 1 681 ? 3.759 6.933 -13.358 1.00 85.38 681 LEU A CA 1
ATOM 5352 C C . LEU A 1 681 ? 3.438 5.451 -13.504 1.00 85.38 681 LEU A C 1
ATOM 5354 O O . LEU A 1 681 ? 2.416 5.078 -14.089 1.00 85.38 681 LEU A O 1
ATOM 5358 N N . ASP A 1 682 ? 4.279 4.612 -12.906 1.00 85.25 682 ASP A N 1
ATOM 5359 C CA . ASP A 1 682 ? 3.972 3.195 -12.762 1.00 85.25 682 ASP A CA 1
ATOM 5360 C C . ASP A 1 682 ? 2.615 3.023 -12.054 1.00 85.25 682 ASP A C 1
ATOM 5362 O O . ASP A 1 682 ? 2.304 3.726 -11.088 1.00 85.25 682 ASP A O 1
ATOM 5366 N N . LYS A 1 683 ? 1.808 2.070 -12.531 1.00 85.19 683 LYS A N 1
ATOM 5367 C CA . LYS A 1 683 ? 0.498 1.731 -11.955 1.00 85.19 683 LYS A CA 1
ATOM 5368 C C . LYS A 1 683 ? 0.594 1.304 -10.499 1.00 85.19 683 LYS A C 1
ATOM 5370 O O . LYS A 1 683 ? -0.395 1.395 -9.784 1.00 85.19 683 LYS A O 1
ATOM 5375 N N . ASN A 1 684 ? 1.766 0.852 -10.071 1.00 85.25 684 ASN A N 1
ATOM 5376 C CA . ASN A 1 684 ? 2.012 0.493 -8.688 1.00 85.25 684 ASN A CA 1
ATOM 5377 C C . ASN A 1 684 ? 2.090 1.717 -7.770 1.00 85.25 684 ASN A C 1
ATOM 5379 O O . ASN A 1 684 ? 1.952 1.539 -6.577 1.00 85.25 684 ASN A O 1
ATOM 5383 N N . LEU A 1 685 ? 2.273 2.942 -8.280 1.00 88.94 685 LEU A N 1
ATOM 5384 C CA . LEU A 1 685 ? 2.435 4.153 -7.460 1.00 88.94 685 LEU A CA 1
ATOM 5385 C C . LEU A 1 685 ? 1.118 4.869 -7.132 1.00 88.94 685 LEU A C 1
ATOM 5387 O O . LEU A 1 685 ? 1.128 5.908 -6.478 1.00 88.94 685 LEU A O 1
ATOM 5391 N N . TYR A 1 686 ? -0.023 4.361 -7.577 1.00 90.75 686 TYR A N 1
ATOM 5392 C CA . TYR A 1 686 ? -1.324 4.939 -7.259 1.00 90.75 686 TYR A CA 1
ATOM 5393 C C . TYR A 1 686 ? -2.380 3.847 -7.152 1.00 90.75 686 TYR A C 1
ATOM 5395 O O . TYR A 1 686 ? -2.222 2.741 -7.661 1.00 90.75 686 TYR A O 1
ATOM 5403 N N . VAL A 1 687 ? -3.502 4.176 -6.522 1.00 88.56 687 VAL A N 1
ATOM 5404 C CA . VAL A 1 687 ? -4.655 3.281 -6.426 1.00 88.56 687 VAL A CA 1
ATOM 5405 C C . VAL A 1 687 ? -5.830 3.884 -7.175 1.00 88.56 687 VAL A C 1
ATOM 5407 O O . VAL A 1 687 ? -6.091 5.082 -7.104 1.00 88.56 687 VAL A O 1
ATOM 5410 N N . VAL A 1 688 ? -6.551 3.046 -7.917 1.00 88.69 688 VAL A N 1
ATOM 5411 C CA . VAL A 1 688 ? -7.801 3.455 -8.557 1.00 88.69 688 VAL A CA 1
ATOM 5412 C C . VAL A 1 688 ? -8.934 3.310 -7.548 1.00 88.69 688 VAL A C 1
ATOM 5414 O O . VAL A 1 688 ? -9.343 2.193 -7.220 1.00 88.69 688 VAL A O 1
ATOM 5417 N N . PHE A 1 689 ? -9.459 4.439 -7.087 1.00 87.19 689 PHE A N 1
ATOM 5418 C CA . PHE A 1 689 ? -10.565 4.510 -6.141 1.00 87.19 689 PHE A CA 1
ATOM 5419 C C . PHE A 1 689 ? -11.610 5.505 -6.659 1.00 87.19 689 PHE A C 1
ATOM 5421 O O . PHE A 1 689 ? -11.273 6.598 -7.105 1.00 87.19 689 PHE A O 1
ATOM 5428 N N . ASP A 1 690 ? -12.876 5.083 -6.674 1.00 86.19 690 ASP A N 1
ATOM 5429 C CA . ASP A 1 690 ? -14.006 5.849 -7.229 1.00 86.19 690 ASP A CA 1
ATOM 5430 C C . ASP A 1 690 ? -13.756 6.412 -8.649 1.00 86.19 690 ASP A C 1
ATOM 5432 O O . ASP A 1 690 ? -13.937 7.594 -8.929 1.00 86.19 690 ASP A O 1
ATOM 5436 N N . GLU A 1 691 ? -13.265 5.553 -9.557 1.00 88.56 691 GLU A N 1
ATOM 5437 C CA . GLU A 1 691 ? -12.928 5.890 -10.957 1.00 88.56 691 GLU A CA 1
ATOM 5438 C C . GLU A 1 691 ? -11.914 7.041 -11.129 1.00 88.56 691 GLU A C 1
ATOM 5440 O O . GLU A 1 691 ? -11.787 7.619 -12.215 1.00 88.56 691 GLU A O 1
ATOM 5445 N N . ARG A 1 692 ? -11.141 7.337 -10.080 1.00 90.31 692 ARG A N 1
ATOM 5446 C CA . ARG A 1 692 ? -10.048 8.315 -10.073 1.00 90.31 692 ARG A CA 1
ATOM 5447 C C . ARG A 1 692 ? -8.755 7.709 -9.551 1.00 90.31 692 ARG A C 1
ATOM 5449 O O . ARG A 1 692 ? -8.768 6.647 -8.926 1.00 90.31 692 ARG A O 1
ATOM 5456 N N . LEU A 1 693 ? -7.635 8.371 -9.828 1.00 91.25 693 LEU A N 1
ATOM 5457 C CA . LEU A 1 693 ? -6.331 7.974 -9.304 1.00 91.25 693 LEU A CA 1
ATOM 5458 C C . LEU A 1 693 ? -6.069 8.669 -7.969 1.00 91.25 693 LEU A C 1
ATOM 5460 O O . LEU A 1 693 ? -6.078 9.899 -7.884 1.00 91.25 693 LEU A O 1
ATOM 5464 N N . TRP A 1 694 ? -5.795 7.874 -6.945 1.00 93.62 694 TRP A N 1
ATOM 5465 C CA . TRP A 1 694 ? -5.541 8.324 -5.586 1.00 93.62 694 TRP A CA 1
ATOM 5466 C C . TRP A 1 694 ? -4.143 7.929 -5.129 1.00 93.62 694 TRP A C 1
ATOM 5468 O O . TRP A 1 694 ? -3.624 6.872 -5.495 1.00 93.62 694 TRP A O 1
ATOM 5478 N N . ILE A 1 695 ? -3.545 8.787 -4.308 1.00 94.69 695 ILE A N 1
ATOM 5479 C CA . ILE A 1 695 ? -2.202 8.606 -3.771 1.00 94.69 695 ILE A CA 1
ATOM 5480 C C . ILE A 1 695 ? -2.283 8.409 -2.258 1.00 94.69 695 ILE A C 1
ATOM 5482 O O . ILE A 1 695 ? -2.676 9.343 -1.552 1.00 94.69 695 ILE A O 1
ATOM 5486 N N . PRO A 1 696 ? -1.939 7.216 -1.746 1.00 95.12 696 PRO A N 1
ATOM 5487 C CA . PRO A 1 696 ? -1.743 7.006 -0.317 1.00 95.12 696 PRO A CA 1
ATOM 5488 C C . PRO A 1 696 ? -0.409 7.605 0.132 1.00 95.12 696 PRO A C 1
ATOM 5490 O O . PRO A 1 696 ? 0.564 7.622 -0.624 1.00 95.12 696 PRO A O 1
ATOM 5493 N N . LEU A 1 697 ? -0.355 8.085 1.371 1.00 95.81 697 LEU A N 1
ATOM 5494 C CA . LEU A 1 697 ? 0.835 8.726 1.916 1.00 95.81 697 LEU A CA 1
ATOM 5495 C C . LEU A 1 697 ? 1.097 8.254 3.346 1.00 95.81 697 LEU A C 1
ATOM 5497 O O . LEU A 1 697 ? 0.268 8.458 4.229 1.00 95.81 697 LEU A O 1
ATOM 5501 N N . GLU A 1 698 ? 2.280 7.691 3.593 1.00 94.44 698 GLU A N 1
ATOM 5502 C CA . GLU A 1 698 ? 2.709 7.300 4.935 1.00 94.44 698 GLU A CA 1
ATOM 5503 C C . GLU A 1 698 ? 3.165 8.536 5.724 1.00 94.44 698 GLU A C 1
ATOM 5505 O O . GLU A 1 698 ? 4.325 8.959 5.675 1.00 94.44 698 GLU A O 1
ATOM 5510 N N . ILE A 1 699 ? 2.224 9.158 6.436 1.00 93.44 699 ILE A N 1
ATOM 5511 C CA . ILE A 1 699 ? 2.440 10.452 7.092 1.00 93.44 699 ILE A CA 1
ATOM 5512 C C . ILE A 1 699 ? 3.411 10.379 8.282 1.00 93.44 699 ILE A C 1
ATOM 5514 O O . ILE A 1 699 ? 3.962 11.404 8.685 1.00 93.44 699 ILE A O 1
ATOM 5518 N N . THR A 1 700 ? 3.690 9.186 8.822 1.00 90.25 700 THR A N 1
ATOM 5519 C CA . THR A 1 700 ? 4.690 9.022 9.895 1.00 90.25 700 THR A CA 1
ATOM 5520 C C . THR A 1 700 ? 6.119 9.274 9.410 1.00 90.25 700 THR A C 1
ATOM 5522 O O . THR A 1 700 ? 6.991 9.606 10.213 1.00 90.25 700 THR A O 1
ATOM 5525 N N . GLN A 1 701 ? 6.354 9.210 8.095 1.00 91.88 701 GLN A N 1
ATOM 5526 C CA . GLN A 1 701 ? 7.654 9.446 7.462 1.00 91.88 701 GLN A CA 1
ATOM 5527 C C . GLN A 1 701 ? 7.863 10.905 7.024 1.00 91.88 701 GLN A C 1
ATOM 5529 O O . GLN A 1 701 ? 8.547 11.192 6.040 1.00 91.88 701 GLN A O 1
ATOM 5534 N N . LEU A 1 702 ? 7.300 11.854 7.779 1.00 90.69 702 LEU A N 1
ATOM 5535 C CA . LEU A 1 702 ? 7.405 13.298 7.527 1.00 90.69 702 LEU A CA 1
ATOM 5536 C C . LEU A 1 702 ? 8.853 13.835 7.585 1.00 90.69 702 LEU A C 1
ATOM 5538 O O . LEU A 1 702 ? 9.142 14.919 7.079 1.00 90.69 702 LEU A O 1
ATOM 5542 N N . ASP A 1 703 ? 9.786 13.087 8.181 1.00 88.88 703 ASP A N 1
ATOM 5543 C CA . ASP A 1 703 ? 11.218 13.408 8.187 1.00 88.88 703 ASP A CA 1
ATOM 5544 C C . ASP A 1 703 ? 11.922 13.079 6.851 1.00 88.88 703 ASP A C 1
ATOM 5546 O O . ASP A 1 703 ? 13.013 13.599 6.583 1.00 88.88 703 ASP A O 1
ATOM 5550 N N . LYS A 1 704 ? 11.307 12.251 5.994 1.00 93.12 704 LYS A N 1
ATOM 5551 C CA . LYS A 1 704 ? 11.825 11.819 4.681 1.00 93.12 704 LYS A CA 1
ATOM 5552 C C . LYS A 1 704 ? 11.369 12.744 3.545 1.00 93.12 704 LYS A C 1
ATOM 5554 O O . LYS A 1 704 ? 10.909 13.856 3.798 1.00 93.12 704 LYS A O 1
ATOM 5559 N N . SER A 1 705 ? 11.622 12.377 2.284 1.00 93.00 705 SER A N 1
ATOM 5560 C CA . SER A 1 705 ? 11.096 13.121 1.124 1.00 93.00 705 SER A CA 1
ATOM 5561 C C . SER A 1 705 ? 9.631 12.770 0.877 1.00 93.00 705 SER A C 1
ATOM 5563 O O . SER A 1 705 ? 9.185 11.676 1.232 1.00 93.00 705 SER A O 1
ATOM 5565 N N . PHE A 1 706 ? 8.897 13.671 0.221 1.00 95.50 706 PHE A N 1
ATOM 5566 C CA . PHE A 1 706 ? 7.530 13.394 -0.223 1.00 95.50 706 PHE A CA 1
ATOM 5567 C C . PHE A 1 706 ? 7.413 12.083 -1.020 1.00 95.50 706 PHE A C 1
ATOM 5569 O O . PHE A 1 706 ? 6.530 11.277 -0.738 1.00 95.50 706 PHE A O 1
ATOM 5576 N N . LEU A 1 707 ? 8.322 11.823 -1.971 1.00 93.81 707 LEU A N 1
ATOM 5577 C CA . LEU A 1 707 ? 8.276 10.596 -2.773 1.00 93.81 707 LEU A CA 1
ATOM 5578 C C . LEU A 1 707 ? 8.531 9.341 -1.928 1.00 93.81 707 LEU A C 1
ATOM 5580 O O . LEU A 1 707 ? 7.940 8.296 -2.186 1.00 93.81 707 LEU A O 1
ATOM 5584 N N . HIS A 1 708 ? 9.383 9.437 -0.906 1.00 94.50 708 HIS A N 1
ATOM 5585 C CA . HIS A 1 708 ? 9.626 8.334 0.017 1.00 94.50 708 HIS A CA 1
ATOM 5586 C C . HIS A 1 708 ? 8.383 8.014 0.857 1.00 94.50 708 HIS A C 1
ATOM 5588 O O . HIS A 1 708 ? 7.976 6.858 0.920 1.00 94.50 708 HIS A O 1
ATOM 5594 N N . ALA A 1 709 ? 7.743 9.033 1.442 1.00 95.62 709 ALA A N 1
ATOM 5595 C CA . ALA A 1 709 ? 6.496 8.867 2.191 1.00 95.62 709 ALA A CA 1
ATOM 5596 C C . ALA A 1 709 ? 5.348 8.356 1.302 1.00 95.62 709 ALA A C 1
ATOM 5598 O O . ALA A 1 709 ? 4.526 7.553 1.737 1.00 95.62 709 ALA A O 1
ATOM 5599 N N . TRP A 1 710 ? 5.308 8.779 0.038 1.00 95.50 710 TRP A N 1
ATOM 5600 C CA . TRP A 1 710 ? 4.350 8.280 -0.944 1.00 95.50 710 TRP A CA 1
ATOM 5601 C C . TRP A 1 710 ? 4.593 6.803 -1.263 1.00 95.50 710 TRP A C 1
ATOM 5603 O O . TRP A 1 710 ? 3.678 5.999 -1.108 1.00 95.50 710 TRP A O 1
ATOM 5613 N N . ARG A 1 711 ? 5.818 6.409 -1.633 1.00 94.19 711 ARG A N 1
ATOM 5614 C CA . ARG A 1 711 ? 6.157 4.994 -1.877 1.00 94.19 711 ARG A CA 1
ATOM 5615 C C . ARG A 1 711 ? 5.822 4.121 -0.671 1.00 94.19 711 ARG A C 1
ATOM 5617 O O . ARG A 1 711 ? 5.161 3.109 -0.836 1.00 94.19 711 ARG A O 1
ATOM 5624 N N . ALA A 1 712 ? 6.164 4.570 0.535 1.00 92.06 712 ALA A N 1
ATOM 5625 C CA . ALA A 1 712 ? 5.807 3.862 1.757 1.00 92.06 712 ALA A CA 1
ATOM 5626 C C . ALA A 1 712 ? 4.284 3.751 1.962 1.00 92.06 712 ALA A C 1
ATOM 5628 O O . ALA A 1 712 ? 3.806 2.693 2.350 1.00 92.06 712 ALA A O 1
ATOM 5629 N N . GLY A 1 713 ? 3.509 4.799 1.661 1.00 90.56 713 GLY A N 1
ATOM 5630 C CA . GLY A 1 713 ? 2.045 4.752 1.754 1.00 90.56 713 GLY A CA 1
ATOM 5631 C C . GLY A 1 713 ? 1.416 3.807 0.728 1.00 90.56 713 GLY A C 1
ATOM 5632 O O . GLY A 1 713 ? 0.448 3.110 1.026 1.00 90.56 713 GLY A O 1
ATOM 5633 N N . VAL A 1 714 ? 1.984 3.758 -0.477 1.00 90.31 714 VAL A N 1
ATOM 5634 C CA . VAL A 1 714 ? 1.622 2.792 -1.520 1.00 90.31 714 VAL A CA 1
ATOM 5635 C C . VAL A 1 714 ? 1.932 1.376 -1.060 1.00 90.31 714 VAL A C 1
ATOM 5637 O O . VAL A 1 714 ? 1.060 0.516 -1.151 1.00 90.31 714 VAL A O 1
ATOM 5640 N N . ASP A 1 715 ? 3.132 1.149 -0.531 1.00 87.19 715 ASP A N 1
ATOM 5641 C CA . ASP A 1 715 ? 3.553 -0.147 -0.016 1.00 87.19 715 ASP A CA 1
ATOM 5642 C C . ASP A 1 715 ? 2.620 -0.586 1.125 1.00 87.19 715 ASP A C 1
ATOM 5644 O O . ASP A 1 715 ? 2.124 -1.710 1.101 1.00 87.19 715 ASP A O 1
ATOM 5648 N N . GLU A 1 716 ? 2.276 0.304 2.062 1.00 83.38 716 GLU A N 1
ATOM 5649 C CA . GLU A 1 716 ? 1.347 0.020 3.164 1.00 83.38 716 GLU A CA 1
ATOM 5650 C C . GLU A 1 716 ? -0.061 -0.330 2.664 1.00 83.38 716 GLU A C 1
ATOM 5652 O O . GLU A 1 716 ? -0.648 -1.335 3.069 1.00 83.38 716 GLU A O 1
ATOM 5657 N N . LEU A 1 717 ? -0.599 0.452 1.723 1.00 82.00 717 LEU A N 1
ATOM 5658 C CA . LEU A 1 717 ? -1.912 0.189 1.135 1.00 82.00 717 LEU A CA 1
ATOM 5659 C C . LEU A 1 717 ? -1.913 -1.095 0.288 1.00 82.00 717 LEU A C 1
ATOM 5661 O O . LEU A 1 717 ? -2.914 -1.816 0.269 1.00 82.00 717 LEU A O 1
ATOM 5665 N N . SER A 1 718 ? -0.798 -1.416 -0.373 1.00 79.25 718 SER A N 1
ATOM 5666 C CA . SER A 1 718 ? -0.644 -2.640 -1.166 1.00 79.25 718 SER A CA 1
ATOM 5667 C C . SER A 1 718 ? -0.701 -3.906 -0.308 1.00 79.25 718 SER A C 1
ATOM 5669 O O . SER A 1 718 ? -1.170 -4.934 -0.790 1.00 79.25 718 SER A O 1
ATOM 5671 N N . LYS A 1 719 ? -0.343 -3.820 0.985 1.00 77.75 719 LYS A N 1
ATOM 5672 C CA . LYS A 1 719 ? -0.502 -4.921 1.951 1.00 77.75 719 LYS A CA 1
ATOM 5673 C C . LYS A 1 719 ? -1.972 -5.277 2.187 1.00 77.75 719 LYS A C 1
ATOM 5675 O O . LYS A 1 719 ? -2.256 -6.381 2.639 1.00 77.75 719 LYS A O 1
ATOM 5680 N N . LEU A 1 720 ? -2.920 -4.368 1.930 1.00 68.12 720 LEU A N 1
ATOM 5681 C CA . LEU A 1 720 ? -4.352 -4.655 2.034 1.00 68.12 720 LEU A CA 1
ATOM 5682 C C . LEU A 1 720 ? -4.854 -5.374 0.775 1.00 68.12 720 LEU A C 1
ATOM 5684 O O . LEU A 1 720 ? -4.636 -4.914 -0.340 1.00 68.12 720 LEU A O 1
ATOM 5688 N N . SER A 1 721 ? -5.651 -6.438 0.945 1.00 71.81 721 SER A N 1
ATOM 5689 C CA . SER A 1 721 ? -6.379 -7.055 -0.179 1.00 71.81 721 SER A CA 1
ATOM 5690 C C . SER A 1 721 ? -7.224 -6.028 -0.949 1.00 71.81 721 SER A C 1
ATOM 5692 O O . SER A 1 721 ? -7.735 -5.079 -0.357 1.00 71.81 721 SER A O 1
ATOM 5694 N N . SER A 1 722 ? -7.497 -6.246 -2.240 1.00 69.69 722 SER A N 1
ATOM 5695 C CA . SER A 1 722 ? -8.288 -5.310 -3.068 1.00 69.69 722 SER A CA 1
ATOM 5696 C C . SER A 1 722 ? -9.692 -5.026 -2.505 1.00 69.69 722 SER A C 1
ATOM 5698 O O . SER A 1 722 ? -10.271 -3.964 -2.729 1.00 69.69 722 SER A O 1
ATOM 5700 N N . LEU A 1 723 ? -10.261 -5.984 -1.765 1.00 70.31 723 LEU A N 1
ATOM 5701 C CA . LEU A 1 723 ? -11.529 -5.817 -1.056 1.00 70.31 723 LEU A CA 1
ATOM 5702 C C . LEU A 1 723 ? -11.376 -4.877 0.150 1.00 70.31 723 LEU A C 1
ATOM 5704 O O . LEU A 1 723 ? -12.244 -4.039 0.386 1.00 70.31 723 LEU A O 1
ATOM 5708 N N . ASN A 1 724 ? -10.269 -4.985 0.884 1.00 72.62 724 ASN A N 1
ATOM 5709 C CA . ASN A 1 724 ? -9.946 -4.108 2.007 1.00 72.62 724 ASN A CA 1
ATOM 5710 C C . ASN A 1 724 ? -9.512 -2.715 1.541 1.00 72.62 724 ASN A C 1
ATOM 5712 O O . ASN A 1 724 ? -9.956 -1.745 2.135 1.00 72.62 724 ASN A O 1
ATOM 5716 N N . GLN A 1 725 ? -8.797 -2.589 0.421 1.00 67.06 725 GLN A N 1
ATOM 5717 C CA . GLN A 1 725 ? -8.521 -1.296 -0.226 1.00 67.06 725 GLN A CA 1
ATOM 5718 C C . GLN A 1 725 ? -9.803 -0.533 -0.604 1.00 67.06 725 GLN A C 1
ATOM 5720 O O . GLN A 1 725 ? -9.775 0.675 -0.783 1.00 67.06 725 GLN A O 1
ATOM 5725 N N . ARG A 1 726 ? -10.951 -1.217 -0.723 1.00 70.44 726 ARG A N 1
ATOM 5726 C CA . ARG A 1 726 ? -12.260 -0.569 -0.923 1.00 70.44 726 ARG A CA 1
ATOM 5727 C C . ARG A 1 726 ? -13.056 -0.377 0.362 1.00 70.44 726 ARG A C 1
ATOM 5729 O O . ARG A 1 726 ? -13.867 0.534 0.429 1.00 70.44 726 ARG A O 1
ATOM 5736 N N . ARG A 1 727 ? -12.903 -1.275 1.338 1.00 78.19 727 ARG A N 1
ATOM 5737 C CA . ARG A 1 727 ? -13.699 -1.282 2.579 1.00 78.19 727 ARG A CA 1
ATOM 5738 C C . ARG A 1 727 ? -13.100 -0.448 3.701 1.00 78.19 727 ARG A C 1
ATOM 5740 O O . ARG A 1 727 ? -13.852 0.046 4.528 1.00 78.19 727 ARG A O 1
ATOM 5747 N N . LEU A 1 728 ? -11.776 -0.364 3.746 1.00 84.00 728 LEU A N 1
ATOM 5748 C CA . LEU A 1 728 ? -11.012 0.326 4.782 1.00 84.00 728 LEU A CA 1
ATOM 5749 C C . LEU A 1 728 ? -10.610 1.738 4.353 1.00 84.00 728 LEU A C 1
ATOM 5751 O O . LEU A 1 728 ? -10.050 2.483 5.143 1.00 84.00 728 LEU A O 1
ATOM 5755 N N . VAL A 1 729 ? -10.909 2.117 3.110 1.00 90.38 729 VAL A N 1
ATOM 5756 C CA . VAL A 1 729 ? -10.772 3.491 2.638 1.00 90.38 729 VAL A CA 1
ATOM 5757 C C . VAL A 1 729 ? -12.098 4.202 2.859 1.00 90.38 729 VAL A C 1
ATOM 5759 O O . VAL A 1 729 ? -13.114 3.831 2.270 1.00 90.38 729 VAL A O 1
ATOM 5762 N N . VAL A 1 730 ? -12.079 5.229 3.702 1.00 93.19 730 VAL A N 1
ATOM 5763 C CA . VAL A 1 730 ? -13.248 6.041 4.035 1.00 93.19 730 VAL A CA 1
ATOM 5764 C C . VAL A 1 730 ? -13.031 7.462 3.517 1.00 93.19 730 VAL A C 1
ATOM 5766 O O . VAL A 1 730 ? -12.208 8.190 4.074 1.00 93.19 730 VAL A O 1
ATOM 5769 N N . PRO A 1 731 ? -13.751 7.883 2.462 1.00 96.38 731 PRO A N 1
ATOM 5770 C CA . PRO A 1 731 ? -13.686 9.252 1.963 1.00 96.38 731 PRO A CA 1
ATOM 5771 C C . PRO A 1 731 ? -14.045 10.267 3.050 1.00 96.38 731 PRO A C 1
ATOM 5773 O O . PRO A 1 731 ? -15.019 10.085 3.789 1.00 96.38 731 PRO A O 1
ATOM 5776 N N . THR A 1 732 ? -13.269 11.344 3.146 1.00 96.94 732 THR A N 1
ATOM 5777 C CA . THR A 1 732 ? -13.441 12.375 4.178 1.00 96.94 732 THR A CA 1
ATOM 5778 C C . THR A 1 732 ? -14.808 13.052 4.081 1.00 96.94 732 THR A C 1
ATOM 5780 O O . THR A 1 732 ? -15.446 13.320 5.100 1.00 96.94 732 THR A O 1
ATOM 5783 N N . ASP A 1 733 ? -15.310 13.272 2.866 1.00 95.50 733 ASP A N 1
ATOM 5784 C CA . ASP A 1 733 ? -16.625 13.865 2.619 1.00 95.50 733 ASP A CA 1
ATOM 5785 C C . ASP A 1 733 ? -17.778 12.972 3.107 1.00 95.50 733 ASP A C 1
ATOM 5787 O O . ASP A 1 733 ? -18.750 13.474 3.676 1.00 95.50 733 ASP A O 1
ATOM 5791 N N . GLN A 1 734 ? -17.661 11.652 2.942 1.00 94.50 734 GLN A N 1
ATOM 5792 C CA . GLN A 1 734 ? -18.597 10.669 3.484 1.00 94.50 734 GLN A CA 1
ATOM 5793 C C . GLN A 1 734 ? -18.503 10.617 5.010 1.00 94.50 734 GLN A C 1
ATOM 5795 O O . GLN A 1 734 ? -19.530 10.676 5.689 1.00 94.50 734 GLN A O 1
ATOM 5800 N N . ALA A 1 735 ? -17.289 10.592 5.564 1.00 95.00 735 ALA A N 1
ATOM 5801 C CA . ALA A 1 735 ? -17.077 10.590 7.007 1.00 95.00 735 ALA A CA 1
ATOM 5802 C C . ALA A 1 735 ? -17.639 11.855 7.683 1.00 95.00 735 ALA A C 1
ATOM 5804 O O . ALA A 1 735 ? -18.260 11.757 8.740 1.00 95.00 735 ALA A O 1
ATOM 5805 N N . TRP A 1 736 ? -17.538 13.032 7.051 1.00 95.19 736 TRP A N 1
ATOM 5806 C CA . TRP A 1 736 ? -18.144 14.276 7.545 1.00 95.19 736 TRP A CA 1
ATOM 5807 C C . TRP A 1 736 ? -19.675 14.272 7.579 1.00 95.19 736 TRP A C 1
ATOM 5809 O O . TRP A 1 736 ? -20.269 15.047 8.335 1.00 95.19 736 TRP A O 1
ATOM 5819 N N . GLN A 1 737 ? -20.344 13.430 6.785 1.00 93.44 737 GLN A N 1
ATOM 5820 C CA . GLN A 1 737 ? -21.803 13.293 6.872 1.00 93.44 737 GLN A CA 1
ATOM 5821 C C . GLN A 1 737 ? -22.218 12.659 8.205 1.00 93.44 737 GLN A C 1
ATOM 5823 O O . GLN A 1 737 ? -23.250 13.041 8.768 1.00 93.44 737 GLN A O 1
ATOM 5828 N N . GLU A 1 738 ? -21.398 11.733 8.710 1.00 91.88 738 GLU A N 1
ATOM 5829 C CA . GLU A 1 738 ? -21.590 11.036 9.982 1.00 91.88 738 GLU A CA 1
ATOM 5830 C C . GLU A 1 738 ? -21.020 11.837 11.167 1.00 91.88 738 GLU A C 1
ATOM 5832 O O . GLU A 1 738 ? -21.716 12.076 12.159 1.00 91.88 738 GLU A O 1
ATOM 5837 N N . TYR A 1 739 ? -19.788 12.329 11.029 1.00 93.88 739 TYR A N 1
ATOM 5838 C CA . TYR A 1 739 ? -19.053 13.093 12.036 1.00 93.88 739 TYR A CA 1
ATOM 5839 C C . TYR A 1 739 ? -18.570 14.434 11.462 1.00 93.88 739 TYR A C 1
ATOM 5841 O O . TYR A 1 739 ? -17.426 14.549 11.017 1.00 93.88 739 TYR A O 1
ATOM 5849 N N . PRO A 1 740 ? -19.429 15.474 11.460 1.00 93.50 740 PRO A N 1
ATOM 5850 C CA . PRO A 1 740 ? -19.061 16.787 10.944 1.00 93.50 740 PRO A CA 1
ATOM 5851 C C . PRO A 1 740 ? -17.899 17.411 11.733 1.00 93.50 740 PRO A C 1
ATOM 5853 O O . PRO A 1 740 ? -17.819 17.215 12.951 1.00 93.50 740 PRO A O 1
ATOM 5856 N N . PRO A 1 741 ? -17.043 18.221 11.083 1.00 92.75 741 PRO A N 1
ATOM 5857 C CA . PRO A 1 741 ? -15.865 18.789 11.721 1.00 92.75 741 PRO A CA 1
ATOM 5858 C C . PRO A 1 741 ? -16.248 19.787 12.816 1.00 92.75 741 PRO A C 1
ATOM 5860 O O . PRO A 1 741 ? -17.080 20.680 12.616 1.00 92.75 741 PRO A O 1
ATOM 5863 N N . ALA A 1 742 ? -15.617 19.663 13.982 1.00 85.19 742 ALA A N 1
ATOM 5864 C CA . ALA A 1 742 ? -15.837 20.559 15.110 1.00 85.19 742 ALA A CA 1
ATOM 5865 C C . ALA A 1 742 ? -14.796 21.681 15.108 1.00 85.19 742 ALA A C 1
ATOM 5867 O O . ALA A 1 742 ? -13.665 21.507 15.538 1.00 85.19 742 ALA A O 1
ATOM 5868 N N . SER A 1 743 ? -15.158 22.872 14.631 1.00 73.06 743 SER A N 1
ATOM 5869 C CA . SER A 1 743 ? -14.190 23.972 14.565 1.00 73.06 743 SER A CA 1
ATOM 5870 C C . SER A 1 743 ? -13.749 24.446 15.953 1.00 73.06 743 SER A C 1
ATOM 5872 O O . SER A 1 743 ? -14.539 24.996 16.726 1.00 73.06 743 SER A O 1
ATOM 5874 N N . LEU A 1 744 ? -12.455 24.309 16.232 1.00 74.12 744 LEU A N 1
ATOM 5875 C CA . LEU A 1 744 ? -11.800 24.873 17.401 1.00 74.12 744 LEU A CA 1
ATOM 5876 C C . LEU A 1 744 ? -11.287 26.281 17.065 1.00 74.12 744 LEU A C 1
ATOM 5878 O O . LEU A 1 744 ? -10.216 26.438 16.499 1.00 74.12 744 LEU A O 1
ATOM 5882 N N . SER A 1 745 ? -12.023 27.328 17.442 1.00 66.69 745 SER A N 1
ATOM 5883 C CA . SER A 1 745 ? -11.558 28.709 17.226 1.00 66.69 745 SER A CA 1
ATOM 5884 C C . SER A 1 745 ? -10.413 29.067 18.185 1.00 66.69 745 SER A C 1
ATOM 5886 O O . SER A 1 745 ? -10.649 29.562 19.289 1.00 66.69 745 SER A O 1
ATOM 5888 N N . LEU A 1 746 ? -9.164 28.819 17.783 1.00 64.88 746 LEU A N 1
ATOM 5889 C CA . LEU A 1 746 ? -7.979 29.297 18.500 1.00 64.88 746 LEU A CA 1
ATOM 5890 C C . LEU A 1 746 ? -7.631 30.725 18.062 1.00 64.88 746 LEU A C 1
ATOM 5892 O O . LEU A 1 746 ? -7.626 31.054 16.883 1.00 64.88 746 LEU A O 1
ATOM 5896 N N . ALA A 1 747 ? -7.300 31.589 19.022 1.00 55.06 747 ALA A N 1
ATOM 5897 C CA . ALA A 1 747 ? -6.999 33.002 18.774 1.00 55.06 747 ALA A CA 1
ATOM 5898 C C . ALA A 1 747 ? -5.616 33.273 18.130 1.00 55.06 747 ALA A C 1
ATOM 5900 O O . ALA A 1 747 ? -5.209 34.429 18.071 1.00 55.06 747 ALA A O 1
ATOM 5901 N N . ASN A 1 748 ? -4.871 32.245 17.698 1.00 62.69 748 ASN A N 1
ATOM 5902 C CA . ASN A 1 748 ? -3.474 32.390 17.272 1.00 62.69 748 ASN A CA 1
ATOM 5903 C C . ASN A 1 748 ? -3.254 31.881 15.842 1.00 62.69 748 ASN A C 1
ATOM 5905 O O . ASN A 1 748 ? -3.466 30.700 15.565 1.00 62.69 748 ASN A O 1
ATOM 5909 N N . GLU A 1 749 ? -2.757 32.759 14.975 1.00 72.69 749 GLU A N 1
ATOM 5910 C CA . GLU A 1 749 ? -2.312 32.420 13.622 1.00 72.69 749 GLU A CA 1
ATOM 5911 C C . GLU A 1 749 ? -0.930 31.748 13.672 1.00 72.69 749 GLU A C 1
ATOM 5913 O O . GLU A 1 749 ? -0.025 32.209 14.373 1.00 72.69 749 GLU A O 1
ATOM 5918 N N . VAL A 1 750 ? -0.770 30.640 12.945 1.00 87.38 750 VAL A N 1
ATOM 5919 C CA . VAL A 1 750 ? 0.526 29.984 12.720 1.00 87.38 750 VAL A CA 1
ATOM 5920 C C . VAL A 1 750 ? 0.980 30.369 11.319 1.00 87.38 750 VAL A C 1
ATOM 5922 O O . VAL A 1 750 ? 0.311 30.037 10.344 1.00 87.38 750 VAL A O 1
ATOM 5925 N N . ALA A 1 751 ? 2.098 31.086 11.221 1.00 88.50 751 ALA A N 1
ATOM 5926 C CA . ALA A 1 751 ? 2.668 31.449 9.930 1.00 88.50 751 ALA A CA 1
ATOM 5927 C C . ALA A 1 751 ? 3.340 30.224 9.277 1.00 88.50 751 ALA A C 1
ATOM 5929 O O . ALA A 1 751 ? 4.052 29.497 9.979 1.00 88.50 751 ALA A O 1
ATOM 5930 N N . PRO A 1 752 ? 3.138 29.991 7.967 1.00 93.00 752 PRO A N 1
ATOM 5931 C CA . PRO A 1 752 ? 3.871 28.965 7.237 1.00 93.00 752 PRO A CA 1
ATOM 5932 C C . PRO A 1 752 ? 5.345 29.361 7.028 1.00 93.00 752 PRO A C 1
ATOM 5934 O O . PRO A 1 752 ? 5.688 30.538 7.166 1.00 93.00 752 PRO A O 1
ATOM 5937 N N . PRO A 1 753 ? 6.224 28.407 6.666 1.00 94.19 753 PRO A N 1
ATOM 5938 C CA . PRO A 1 753 ? 7.605 28.710 6.298 1.00 94.19 753 PRO A CA 1
ATOM 5939 C C . PRO A 1 753 ? 7.696 29.700 5.129 1.00 94.19 753 PRO A C 1
ATOM 5941 O O . PRO A 1 753 ? 6.930 29.619 4.167 1.00 94.19 753 PRO A O 1
ATOM 5944 N N . ASP A 1 754 ? 8.683 30.597 5.179 1.00 92.50 754 ASP A N 1
ATOM 5945 C CA . ASP A 1 754 ? 8.939 31.548 4.096 1.00 92.50 754 ASP A CA 1
ATOM 5946 C C . ASP A 1 754 ? 9.289 30.832 2.783 1.00 92.50 754 ASP A C 1
ATOM 5948 O O . ASP A 1 754 ? 10.053 29.858 2.765 1.00 92.50 754 ASP A O 1
ATOM 5952 N N . ARG A 1 755 ? 8.820 31.382 1.652 1.00 93.38 755 ARG A N 1
ATOM 5953 C CA . ARG A 1 755 ? 9.100 30.836 0.309 1.00 93.38 755 ARG A CA 1
ATOM 5954 C C . ARG A 1 755 ? 10.596 30.626 0.070 1.00 93.38 755 ARG A C 1
ATOM 5956 O O . ARG A 1 755 ? 10.971 29.619 -0.515 1.00 93.38 755 ARG A O 1
ATOM 5963 N N . ALA A 1 756 ? 11.447 31.544 0.530 1.00 93.88 756 ALA A N 1
ATOM 5964 C CA . ALA A 1 756 ? 12.896 31.458 0.334 1.00 93.88 756 ALA A CA 1
ATOM 5965 C C . ALA A 1 756 ? 13.517 30.206 0.982 1.00 93.88 756 ALA A C 1
ATOM 5967 O O . ALA A 1 756 ? 14.448 29.629 0.426 1.00 93.88 756 ALA A O 1
ATOM 5968 N N . THR A 1 757 ? 12.983 29.770 2.124 1.00 94.56 757 THR A N 1
ATOM 5969 C CA . THR A 1 757 ? 13.448 28.580 2.851 1.00 94.56 757 THR A CA 1
ATOM 5970 C C . THR A 1 757 ? 12.846 27.300 2.270 1.00 94.56 757 THR A C 1
ATOM 5972 O O . THR A 1 757 ? 13.512 26.268 2.187 1.00 94.56 757 THR A O 1
ATOM 5975 N N . LEU A 1 758 ? 11.585 27.360 1.836 1.00 95.50 758 LEU A N 1
ATOM 5976 C CA . LEU A 1 758 ? 10.857 26.197 1.333 1.00 95.50 758 LEU A CA 1
ATOM 5977 C C . LEU A 1 758 ? 11.181 25.863 -0.135 1.00 95.50 758 LEU A C 1
ATOM 5979 O O . LEU A 1 758 ? 11.227 24.689 -0.497 1.00 95.50 758 LEU A O 1
ATOM 5983 N N . ALA A 1 759 ? 11.458 26.860 -0.979 1.00 95.50 759 ALA A N 1
ATOM 5984 C CA . ALA A 1 759 ? 11.629 26.663 -2.420 1.00 95.50 759 ALA A CA 1
ATOM 5985 C C . ALA A 1 759 ? 12.713 25.643 -2.819 1.00 95.50 759 ALA A C 1
ATOM 5987 O O . ALA A 1 759 ? 12.416 24.820 -3.683 1.00 95.50 759 ALA A O 1
ATOM 5988 N N . PRO A 1 760 ? 13.912 25.602 -2.200 1.00 96.12 760 PRO A N 1
ATOM 5989 C CA . PRO A 1 760 ? 14.912 24.583 -2.529 1.00 96.12 760 PRO A CA 1
ATOM 5990 C C . PRO A 1 760 ? 14.422 23.149 -2.281 1.00 96.12 760 PRO A C 1
ATOM 5992 O O . PRO A 1 760 ? 14.762 22.240 -3.033 1.00 96.12 760 PRO A O 1
ATOM 5995 N N . HIS A 1 761 ? 13.595 22.947 -1.253 1.00 94.38 761 HIS A N 1
ATOM 5996 C CA . HIS A 1 761 ? 13.053 21.636 -0.893 1.00 94.38 761 HIS A CA 1
ATOM 5997 C C . HIS A 1 761 ? 11.958 21.197 -1.866 1.00 94.38 761 HIS A C 1
ATOM 5999 O O . HIS A 1 761 ? 11.989 20.074 -2.361 1.00 94.38 761 HIS A O 1
ATOM 6005 N N . VAL A 1 762 ? 11.052 22.115 -2.222 1.00 94.06 762 VAL A N 1
ATOM 6006 C CA . VAL A 1 762 ? 10.035 21.872 -3.258 1.00 94.06 762 VAL A CA 1
ATOM 6007 C C . VAL A 1 762 ? 10.695 21.573 -4.604 1.00 94.06 762 VAL A C 1
ATOM 6009 O O . VAL A 1 762 ? 10.288 20.644 -5.291 1.00 94.06 762 VAL A O 1
ATOM 6012 N N . GLN A 1 763 ? 11.748 22.307 -4.974 1.00 92.81 763 GLN A N 1
ATOM 6013 C CA . GLN A 1 763 ? 12.499 22.058 -6.209 1.00 92.81 763 GLN A CA 1
ATOM 6014 C C . GLN A 1 763 ? 13.179 20.685 -6.211 1.00 92.81 763 GLN A C 1
ATOM 6016 O O . GLN A 1 763 ? 13.155 20.006 -7.235 1.00 92.81 763 GLN A O 1
ATOM 6021 N N . ALA A 1 764 ? 13.757 20.262 -5.084 1.00 93.75 764 ALA A N 1
ATOM 6022 C CA . ALA A 1 764 ? 14.358 18.938 -4.955 1.00 93.75 764 ALA A CA 1
ATOM 6023 C C . ALA A 1 764 ? 13.310 17.818 -5.081 1.00 93.75 764 ALA A C 1
ATOM 6025 O O . ALA A 1 764 ? 13.510 16.889 -5.861 1.00 93.75 764 ALA A O 1
ATOM 6026 N N . ALA A 1 765 ? 12.173 17.937 -4.389 1.00 93.44 765 ALA A N 1
ATOM 6027 C CA . ALA A 1 765 ? 11.075 16.972 -4.486 1.00 93.44 765 ALA A CA 1
ATOM 6028 C C . ALA A 1 765 ? 10.469 16.929 -5.904 1.00 93.44 765 ALA A C 1
ATOM 6030 O O . ALA A 1 765 ? 10.170 15.858 -6.433 1.00 93.44 765 ALA A O 1
ATOM 6031 N N . PHE A 1 766 ? 10.355 18.085 -6.564 1.00 91.38 766 PHE A N 1
ATOM 6032 C CA . PHE A 1 766 ? 9.909 18.171 -7.952 1.00 91.38 766 PHE A CA 1
ATOM 6033 C C . PHE A 1 766 ? 10.895 17.510 -8.923 1.00 91.38 766 PHE A C 1
ATOM 6035 O O . PHE A 1 766 ? 10.474 16.839 -9.863 1.00 91.38 766 PHE A O 1
ATOM 6042 N N . ALA A 1 767 ? 12.203 17.675 -8.705 1.00 91.81 767 ALA A N 1
ATOM 6043 C CA . ALA A 1 767 ? 13.230 17.018 -9.509 1.00 91.81 767 ALA A CA 1
ATOM 6044 C C . ALA A 1 767 ? 13.179 15.488 -9.361 1.00 91.81 767 ALA A C 1
ATOM 6046 O O . ALA A 1 767 ? 13.290 14.784 -10.362 1.00 91.81 767 ALA A O 1
ATOM 6047 N N . GLU A 1 768 ? 12.945 14.986 -8.145 1.00 93.06 768 GLU A N 1
ATOM 6048 C CA . GLU A 1 768 ? 12.771 13.554 -7.871 1.00 93.06 768 GLU A CA 1
ATOM 6049 C C . GLU A 1 768 ? 11.543 12.986 -8.608 1.00 93.06 768 GLU A C 1
ATOM 6051 O O . GLU A 1 768 ? 11.633 11.962 -9.286 1.00 93.06 768 GLU A O 1
ATOM 6056 N N . LEU A 1 769 ? 10.409 13.696 -8.557 1.00 90.38 769 LEU A N 1
ATOM 6057 C CA . LEU A 1 769 ? 9.206 13.325 -9.307 1.00 90.38 769 LEU A CA 1
ATOM 6058 C C . LEU A 1 769 ? 9.447 13.351 -10.821 1.00 90.38 769 LEU A C 1
ATOM 6060 O O . LEU A 1 769 ? 9.001 12.457 -11.534 1.00 90.38 769 LEU A O 1
ATOM 6064 N N . ARG A 1 770 ? 10.163 14.361 -11.322 1.00 88.31 770 ARG A N 1
ATOM 6065 C CA . ARG A 1 770 ? 10.473 14.475 -12.748 1.00 88.31 770 ARG A CA 1
ATOM 6066 C C . ARG A 1 770 ? 11.353 13.330 -13.235 1.00 88.31 770 ARG A C 1
ATOM 6068 O O . ARG A 1 770 ? 11.078 12.795 -14.297 1.00 88.31 770 ARG A O 1
ATOM 6075 N N . GLN A 1 771 ? 12.349 12.926 -12.450 1.00 91.06 771 GLN A N 1
ATOM 6076 C CA . GLN A 1 771 ? 13.181 11.769 -12.772 1.00 91.06 771 GLN A CA 1
ATOM 6077 C C . GLN A 1 771 ? 12.340 10.493 -12.902 1.00 91.06 771 GLN A C 1
ATOM 6079 O O . GLN A 1 771 ? 12.531 9.729 -13.841 1.00 91.06 771 GLN A O 1
ATOM 6084 N N . LEU A 1 772 ? 11.386 10.290 -11.993 1.00 90.69 772 LEU A N 1
ATOM 6085 C CA . LEU A 1 772 ? 10.487 9.139 -12.034 1.00 90.69 772 LEU A CA 1
ATOM 6086 C C . LEU A 1 772 ? 9.573 9.171 -13.272 1.00 90.69 772 LEU A C 1
ATOM 6088 O O . LEU A 1 772 ? 9.369 8.145 -13.917 1.00 90.69 772 LEU A O 1
ATOM 6092 N N . ILE A 1 773 ? 9.063 10.350 -13.634 1.00 89.38 773 ILE A N 1
ATOM 6093 C CA . ILE A 1 773 ? 8.299 10.547 -14.874 1.00 89.38 773 ILE A CA 1
ATOM 6094 C C . ILE A 1 773 ? 9.161 10.234 -16.102 1.00 89.38 773 ILE A C 1
ATOM 6096 O O . ILE A 1 773 ? 8.704 9.533 -17.002 1.00 89.38 773 ILE A O 1
ATOM 6100 N N . ASP A 1 774 ? 10.394 10.738 -16.146 1.00 89.06 774 ASP A N 1
ATOM 6101 C CA . ASP A 1 774 ? 11.304 10.534 -17.272 1.00 89.06 774 ASP A CA 1
ATOM 6102 C C . ASP A 1 774 ? 11.647 9.038 -17.439 1.00 89.06 774 ASP A C 1
ATOM 6104 O O . ASP A 1 774 ? 11.596 8.528 -18.557 1.00 89.06 774 ASP A O 1
ATOM 6108 N N . GLU A 1 775 ? 11.879 8.308 -16.341 1.00 91.19 775 GLU A N 1
ATOM 6109 C CA . GLU A 1 775 ? 12.099 6.851 -16.337 1.00 91.19 775 GLU A CA 1
ATOM 6110 C C . GLU A 1 775 ? 10.874 6.073 -16.853 1.00 91.19 775 GLU A C 1
ATOM 6112 O O . GLU A 1 775 ? 11.002 5.143 -17.658 1.00 91.19 775 GLU A O 1
ATOM 6117 N N . TYR A 1 776 ? 9.661 6.470 -16.455 1.00 91.00 776 TYR A N 1
ATOM 6118 C CA . TYR A 1 776 ? 8.437 5.868 -16.988 1.00 91.00 776 TYR A CA 1
ATOM 6119 C C . TYR A 1 776 ? 8.267 6.158 -18.484 1.00 91.00 776 TYR A C 1
ATOM 6121 O O . TYR A 1 776 ? 7.905 5.271 -19.257 1.00 91.00 776 TYR A O 1
ATOM 6129 N N . VAL A 1 777 ? 8.536 7.393 -18.921 1.00 90.31 777 VAL A N 1
ATOM 6130 C CA . VAL A 1 777 ? 8.476 7.762 -20.342 1.00 90.31 777 VAL A CA 1
ATOM 6131 C C . VAL A 1 777 ? 9.477 6.942 -21.156 1.00 90.31 777 VAL A C 1
ATOM 6133 O O . VAL A 1 777 ? 9.131 6.444 -22.231 1.00 90.31 777 VAL A O 1
ATOM 6136 N N . GLU A 1 778 ? 10.692 6.766 -20.642 1.00 91.69 778 GLU A N 1
ATOM 6137 C CA . GLU A 1 778 ? 11.732 5.967 -21.284 1.00 91.69 778 GLU A CA 1
ATOM 6138 C C . GLU A 1 778 ? 11.285 4.511 -21.455 1.00 91.69 778 GLU A C 1
ATOM 6140 O O . GLU A 1 778 ? 11.178 4.026 -22.582 1.00 91.69 778 GLU A O 1
ATOM 6145 N N . THR A 1 779 ? 10.895 3.858 -20.363 1.00 90.69 779 THR A N 1
ATOM 6146 C CA . THR A 1 779 ? 10.541 2.430 -20.350 1.00 90.69 779 THR A CA 1
ATOM 6147 C C . THR A 1 779 ? 9.222 2.108 -21.064 1.00 90.69 779 THR A C 1
ATOM 6149 O O . THR A 1 779 ? 9.123 1.101 -21.769 1.00 90.69 779 THR A O 1
ATOM 6152 N N . ALA A 1 780 ? 8.190 2.945 -20.913 1.00 89.31 780 ALA A N 1
ATOM 6153 C CA . ALA A 1 780 ? 6.857 2.672 -21.454 1.00 89.31 780 ALA A CA 1
ATOM 6154 C C . ALA A 1 780 ? 6.668 3.159 -22.900 1.00 89.31 780 ALA A C 1
ATOM 6156 O O . ALA A 1 780 ? 5.815 2.624 -23.616 1.00 89.31 780 ALA A O 1
ATOM 6157 N N . TYR A 1 781 ? 7.444 4.155 -23.347 1.00 90.75 781 TYR A N 1
ATOM 6158 C CA . TYR A 1 781 ? 7.278 4.763 -24.670 1.00 90.75 781 TYR A CA 1
ATOM 6159 C C . TYR A 1 781 ? 8.543 4.733 -25.523 1.00 90.75 781 TYR A C 1
ATOM 6161 O O . TYR A 1 781 ? 8.466 4.287 -26.669 1.00 90.75 781 TYR A O 1
ATOM 6169 N N . LEU A 1 782 ? 9.691 5.196 -25.018 1.00 90.62 782 LEU A N 1
ATOM 6170 C CA . LEU A 1 782 ? 10.895 5.335 -25.847 1.00 90.62 782 LEU A CA 1
ATOM 6171 C C . LEU A 1 782 ? 11.528 3.977 -26.181 1.00 90.62 782 LEU A C 1
ATOM 6173 O O . LEU A 1 782 ? 11.735 3.693 -27.362 1.00 90.62 782 LEU A O 1
ATOM 6177 N N . ASP A 1 783 ? 11.746 3.109 -25.195 1.00 92.44 783 ASP A N 1
ATOM 6178 C CA . ASP A 1 783 ? 12.333 1.776 -25.382 1.00 92.44 783 ASP A CA 1
ATOM 6179 C C . ASP A 1 783 ? 11.532 0.911 -26.376 1.00 92.44 783 ASP A C 1
ATOM 6181 O O . ASP A 1 783 ? 12.116 0.372 -27.328 1.00 92.44 783 ASP A O 1
ATOM 6185 N N . PRO A 1 784 ? 10.188 0.813 -26.281 1.00 92.81 784 PRO A N 1
ATOM 6186 C CA . PRO A 1 784 ? 9.413 0.077 -27.275 1.00 92.81 784 PRO A CA 1
ATOM 6187 C C . PRO A 1 784 ? 9.458 0.709 -28.673 1.00 92.81 784 PRO A C 1
ATOM 6189 O O . PRO A 1 784 ? 9.370 -0.017 -29.669 1.00 92.81 784 PRO A O 1
ATOM 6192 N N . LEU A 1 785 ? 9.610 2.035 -28.782 1.00 89.94 785 LEU A N 1
ATOM 6193 C CA . LEU A 1 785 ? 9.768 2.728 -30.067 1.00 89.94 785 LEU A CA 1
ATOM 6194 C C . LEU A 1 785 ? 11.154 2.517 -30.690 1.00 89.94 785 LEU A C 1
ATOM 6196 O O . LEU A 1 785 ? 11.271 2.605 -31.912 1.00 89.94 785 LEU A O 1
ATOM 6200 N N . VAL A 1 786 ? 12.182 2.174 -29.907 1.00 89.12 786 VAL A N 1
ATOM 6201 C CA . VAL A 1 786 ? 13.477 1.721 -30.446 1.00 89.12 786 VAL A CA 1
ATOM 6202 C C . VAL A 1 786 ? 13.322 0.367 -31.144 1.00 89.12 786 VAL A C 1
ATOM 6204 O O . VAL A 1 786 ? 13.849 0.169 -32.239 1.00 89.12 786 VAL A O 1
ATOM 6207 N N . VAL A 1 787 ? 12.564 -0.556 -30.544 1.00 90.44 787 VAL A N 1
ATOM 6208 C CA . VAL A 1 787 ? 12.333 -1.907 -31.091 1.00 90.44 787 VAL A CA 1
ATOM 6209 C C . VAL A 1 787 ? 11.318 -1.895 -32.235 1.00 90.44 787 VAL A C 1
ATOM 6211 O O . VAL A 1 787 ? 11.491 -2.589 -33.238 1.00 90.44 787 VAL A O 1
ATOM 6214 N N . THR A 1 788 ? 10.260 -1.093 -32.105 1.00 88.44 788 THR A N 1
ATOM 6215 C CA . THR A 1 788 ? 9.182 -0.964 -33.095 1.00 88.44 788 THR A CA 1
ATOM 6216 C C . THR A 1 788 ? 9.000 0.488 -33.544 1.00 88.44 788 THR A C 1
ATOM 6218 O O . THR A 1 788 ? 7.997 1.122 -33.203 1.00 88.44 788 THR A O 1
ATOM 6221 N N . PRO A 1 789 ? 9.928 1.029 -34.361 1.00 84.56 789 PRO A N 1
ATOM 6222 C CA . PRO A 1 789 ? 9.864 2.424 -34.777 1.00 84.56 789 PRO A CA 1
ATOM 6223 C C . PRO A 1 789 ? 8.528 2.787 -35.422 1.00 84.56 789 PRO A C 1
ATOM 6225 O O . PRO A 1 789 ? 7.967 3.817 -35.082 1.00 84.56 789 PRO A O 1
ATOM 6228 N N . ASP A 1 790 ? 7.931 1.947 -36.262 1.00 84.75 790 ASP A N 1
ATOM 6229 C CA . ASP A 1 790 ? 6.680 2.281 -36.963 1.00 84.75 790 ASP A CA 1
ATOM 6230 C C . ASP A 1 790 ? 5.392 2.174 -36.119 1.00 84.75 790 ASP A C 1
ATOM 6232 O O . ASP A 1 790 ? 4.289 2.290 -36.662 1.00 84.75 790 ASP A O 1
ATOM 6236 N N . ASN A 1 791 ? 5.479 1.986 -34.795 1.00 89.75 791 ASN A N 1
ATOM 6237 C CA . ASN A 1 791 ? 4.297 1.930 -33.932 1.00 89.75 791 ASN A CA 1
ATOM 6238 C C . ASN A 1 791 ? 3.608 3.304 -33.822 1.00 89.75 791 ASN A C 1
ATOM 6240 O O . ASN A 1 791 ? 3.909 4.132 -32.960 1.00 89.75 791 ASN A O 1
ATOM 6244 N N . LYS A 1 792 ? 2.649 3.546 -34.719 1.00 87.25 792 LYS A N 1
ATOM 6245 C CA . LYS A 1 792 ? 1.980 4.843 -34.849 1.00 87.25 792 LYS A CA 1
ATOM 6246 C C . LYS A 1 792 ? 1.143 5.222 -33.629 1.00 87.25 792 LYS A C 1
ATOM 6248 O O . LYS A 1 792 ? 1.107 6.393 -33.256 1.00 87.25 792 LYS A O 1
ATOM 6253 N N . GLN A 1 793 ? 0.483 4.243 -33.012 1.00 87.44 793 GLN A N 1
ATOM 6254 C CA . GLN A 1 793 ? -0.369 4.478 -31.850 1.00 87.44 793 GLN A CA 1
ATOM 6255 C C . GLN A 1 793 ? 0.469 4.927 -30.651 1.00 87.44 793 GLN A C 1
ATOM 6257 O O . GLN A 1 793 ? 0.118 5.897 -29.982 1.00 87.44 793 GLN A O 1
ATOM 6262 N N . LEU A 1 794 ? 1.613 4.276 -30.423 1.00 88.75 794 LEU A N 1
ATOM 6263 C CA . LEU A 1 794 ? 2.512 4.622 -29.325 1.00 88.75 794 LEU A CA 1
ATOM 6264 C C . LEU A 1 794 ? 3.140 6.016 -29.504 1.00 88.75 794 LEU A C 1
ATOM 6266 O O . LEU A 1 794 ? 3.227 6.776 -28.544 1.00 88.75 794 LEU A O 1
ATOM 6270 N N . ARG A 1 795 ? 3.478 6.405 -30.741 1.00 88.00 795 ARG A N 1
ATOM 6271 C CA . ARG A 1 795 ? 3.950 7.765 -31.069 1.00 88.00 795 ARG A CA 1
ATOM 6272 C C . ARG A 1 795 ? 2.915 8.845 -30.786 1.00 88.00 795 ARG A C 1
ATOM 6274 O O . ARG A 1 795 ? 3.263 9.891 -30.243 1.00 88.00 795 ARG A O 1
ATOM 6281 N N . LEU A 1 796 ? 1.659 8.606 -31.175 1.00 87.69 796 LEU A N 1
ATOM 6282 C CA . LEU A 1 796 ? 0.565 9.535 -30.896 1.00 87.69 796 LEU A CA 1
ATOM 6283 C C . LEU A 1 796 ? 0.399 9.715 -29.383 1.00 87.69 796 LEU A C 1
ATOM 6285 O O . LEU A 1 796 ? 0.319 10.850 -28.918 1.00 87.69 796 LEU A O 1
ATOM 6289 N N . LYS A 1 797 ? 0.394 8.611 -28.624 1.00 88.38 797 LYS A N 1
ATOM 6290 C CA . LYS A 1 797 ? 0.303 8.666 -27.161 1.00 88.38 797 LYS A CA 1
ATOM 6291 C C . LYS A 1 797 ? 1.465 9.444 -26.535 1.00 88.38 797 LYS A C 1
ATOM 6293 O O . LYS A 1 797 ? 1.213 10.302 -25.700 1.00 88.38 797 LYS A O 1
ATOM 6298 N N . LEU A 1 798 ? 2.701 9.219 -26.986 1.00 90.50 798 LEU A N 1
ATOM 6299 C CA . LEU A 1 798 ? 3.879 9.944 -26.495 1.00 90.50 798 LEU A CA 1
ATOM 6300 C C . LEU A 1 798 ? 3.778 11.461 -26.734 1.00 90.50 798 LEU A C 1
ATOM 6302 O O . LEU A 1 798 ? 4.068 12.253 -25.842 1.00 90.50 798 LEU A O 1
ATOM 6306 N N . ILE A 1 799 ? 3.327 11.884 -27.920 1.00 89.94 799 ILE A N 1
ATOM 6307 C CA . ILE A 1 799 ? 3.149 13.313 -28.220 1.00 89.94 799 ILE A CA 1
ATOM 6308 C C . ILE A 1 799 ? 2.048 13.921 -27.345 1.00 89.94 799 ILE A C 1
ATOM 6310 O O . ILE A 1 799 ? 2.256 14.992 -26.779 1.00 89.94 799 ILE A O 1
ATOM 6314 N N . LYS A 1 800 ? 0.902 13.241 -27.197 1.00 87.38 800 LYS A N 1
ATOM 6315 C CA . LYS A 1 800 ? -0.174 13.681 -26.293 1.00 87.38 800 LYS A CA 1
ATOM 6316 C C . LYS A 1 800 ? 0.329 13.841 -24.860 1.00 87.38 800 LYS A C 1
ATOM 6318 O O . LYS A 1 800 ? 0.059 14.862 -24.237 1.00 87.38 800 LYS A O 1
ATOM 6323 N N . LEU A 1 801 ? 1.110 12.876 -24.379 1.00 87.62 801 LEU A N 1
ATOM 6324 C CA . LEU A 1 801 ? 1.708 12.913 -23.052 1.00 87.62 801 LEU A CA 1
ATOM 6325 C C . LEU A 1 801 ? 2.629 14.129 -22.873 1.00 87.62 801 LEU A C 1
ATOM 6327 O O . LEU A 1 801 ? 2.464 14.877 -21.915 1.00 87.62 801 LEU A O 1
ATOM 6331 N N . TYR A 1 802 ? 3.549 14.392 -23.808 1.00 89.44 802 TYR A N 1
ATOM 6332 C CA . TYR A 1 802 ? 4.411 15.577 -23.715 1.00 89.44 802 TYR A CA 1
ATOM 6333 C C . TYR A 1 802 ? 3.623 16.891 -23.720 1.00 89.44 802 TYR A C 1
ATOM 6335 O O . TYR A 1 802 ? 3.996 17.824 -23.010 1.00 89.44 802 TYR A O 1
ATOM 6343 N N . LEU A 1 803 ? 2.526 16.975 -24.476 1.00 87.62 803 LEU A N 1
ATOM 6344 C CA . LEU A 1 803 ? 1.648 18.147 -24.454 1.00 87.62 803 LEU A CA 1
ATOM 6345 C C . LEU A 1 803 ? 0.928 18.299 -23.108 1.00 87.62 803 LEU A C 1
ATOM 6347 O O . LEU A 1 803 ? 0.888 19.409 -22.580 1.00 87.62 803 LEU A O 1
ATOM 6351 N N . ALA A 1 804 ? 0.433 17.200 -22.531 1.00 83.38 804 ALA A N 1
ATOM 6352 C CA . ALA A 1 804 ? -0.205 17.192 -21.213 1.00 83.38 804 ALA A CA 1
ATOM 6353 C C . ALA A 1 804 ? 0.766 17.609 -20.091 1.00 83.38 804 ALA A C 1
ATOM 6355 O O . ALA A 1 804 ? 0.379 18.317 -19.163 1.00 83.38 804 ALA A O 1
ATOM 6356 N N . LEU A 1 805 ? 2.049 17.254 -20.222 1.00 83.69 805 LEU A N 1
ATOM 6357 C CA . LEU A 1 805 ? 3.137 17.663 -19.323 1.00 83.69 805 LEU A CA 1
ATOM 6358 C C . LEU A 1 805 ? 3.667 19.087 -19.590 1.00 83.69 805 LEU A C 1
ATOM 6360 O O . LEU A 1 805 ? 4.696 19.470 -19.033 1.00 83.69 805 LEU A O 1
ATOM 6364 N N . LEU A 1 806 ? 3.017 19.864 -20.466 1.00 86.56 806 LEU A N 1
ATOM 6365 C CA . LEU A 1 806 ? 3.445 21.198 -20.919 1.00 86.56 806 LEU A CA 1
ATOM 6366 C C . LEU A 1 806 ? 4.842 21.233 -21.573 1.00 86.56 806 LEU A C 1
ATOM 6368 O O . LEU A 1 806 ? 5.445 22.297 -21.734 1.00 86.56 806 LEU A O 1
ATOM 6372 N N . GLN A 1 807 ? 5.368 20.083 -21.999 1.00 88.44 807 GLN A N 1
ATOM 6373 C CA . GLN A 1 807 ? 6.648 19.951 -22.695 1.00 88.44 807 GLN A CA 1
ATOM 6374 C C . GLN A 1 807 ? 6.474 20.197 -24.202 1.00 88.44 807 GLN A C 1
ATOM 6376 O O . GLN A 1 807 ? 6.776 19.344 -25.041 1.00 88.44 807 GLN A O 1
ATOM 6381 N N . TYR A 1 808 ? 5.970 21.381 -24.562 1.00 91.62 808 TYR A N 1
ATOM 6382 C CA . TYR A 1 808 ? 5.568 21.702 -25.936 1.00 91.62 808 TYR A CA 1
ATOM 6383 C C . TYR A 1 808 ? 6.714 21.595 -26.944 1.00 91.62 808 TYR A C 1
ATOM 6385 O O . TYR A 1 808 ? 6.529 21.042 -28.025 1.00 91.62 808 TYR A O 1
ATOM 6393 N N . ASP A 1 809 ? 7.906 22.080 -26.593 1.00 93.69 809 ASP A N 1
ATOM 6394 C CA . ASP A 1 809 ? 9.074 21.994 -27.475 1.00 93.69 809 ASP A CA 1
ATOM 6395 C C . ASP A 1 809 ? 9.507 20.540 -27.705 1.00 93.69 809 ASP A C 1
ATOM 6397 O O . ASP A 1 809 ? 9.802 20.158 -28.837 1.00 93.69 809 ASP A O 1
ATOM 6401 N N . THR A 1 810 ? 9.480 19.702 -26.664 1.00 92.69 810 THR A N 1
ATOM 6402 C CA . THR A 1 810 ? 9.765 18.263 -26.778 1.00 92.69 810 THR A CA 1
ATOM 6403 C C . THR A 1 810 ? 8.740 17.573 -27.677 1.00 92.69 810 THR A C 1
ATOM 6405 O O . THR A 1 810 ? 9.122 16.823 -28.578 1.00 92.69 810 THR A O 1
ATOM 6408 N N . ALA A 1 811 ? 7.448 17.869 -27.497 1.00 93.44 811 ALA A N 1
ATOM 6409 C CA . ALA A 1 811 ? 6.371 17.333 -28.327 1.00 93.44 811 ALA A CA 1
ATOM 6410 C C . ALA A 1 811 ? 6.535 17.718 -29.809 1.00 93.44 811 ALA A C 1
ATOM 6412 O O . ALA A 1 811 ? 6.464 16.857 -30.689 1.00 93.44 811 ALA A O 1
ATOM 6413 N N . ILE A 1 812 ? 6.802 19.001 -30.083 1.00 96.06 812 ILE A N 1
ATOM 6414 C CA . ILE A 1 812 ? 7.004 19.534 -31.438 1.00 96.06 812 ILE A CA 1
ATOM 6415 C C . ILE A 1 812 ? 8.230 18.888 -32.090 1.00 96.06 812 ILE A C 1
ATOM 6417 O O . ILE A 1 812 ? 8.108 18.326 -33.177 1.00 96.06 812 ILE A O 1
ATOM 6421 N N . ASN A 1 813 ? 9.386 18.887 -31.419 1.00 94.81 813 ASN A N 1
ATOM 6422 C CA . ASN A 1 813 ? 10.619 18.294 -31.950 1.00 94.81 813 ASN A CA 1
ATOM 6423 C C . ASN A 1 813 ? 10.458 16.793 -32.244 1.00 94.81 813 ASN A C 1
ATOM 6425 O O . ASN A 1 813 ? 10.962 16.291 -33.254 1.00 94.81 813 ASN A O 1
ATOM 6429 N N . THR A 1 814 ? 9.724 16.076 -31.389 1.00 92.56 814 THR A N 1
ATOM 6430 C CA . THR A 1 814 ? 9.408 14.654 -31.582 1.00 92.56 814 THR A CA 1
ATOM 6431 C C . THR A 1 814 ? 8.572 14.452 -32.849 1.00 92.56 814 THR A C 1
ATOM 6433 O O . THR A 1 814 ? 8.932 13.650 -33.713 1.00 92.56 814 THR A O 1
ATOM 6436 N N . ALA A 1 815 ? 7.503 15.234 -33.025 1.00 92.25 815 ALA A N 1
ATOM 6437 C CA . ALA A 1 815 ? 6.652 15.168 -34.212 1.00 92.25 815 ALA A CA 1
ATOM 6438 C C . ALA A 1 815 ? 7.386 15.588 -35.507 1.00 92.25 815 ALA A C 1
ATOM 6440 O O . ALA A 1 815 ? 7.213 14.954 -36.550 1.00 92.25 815 ALA A O 1
ATOM 6441 N N . GLU A 1 816 ? 8.259 16.600 -35.459 1.00 93.25 816 GLU A N 1
ATOM 6442 C CA . GLU A 1 816 ? 9.105 16.988 -36.599 1.00 93.25 816 GLU A CA 1
ATOM 6443 C C . GLU A 1 816 ? 10.082 15.870 -36.985 1.00 93.25 816 GLU A C 1
ATOM 6445 O O . GLU A 1 816 ? 10.222 15.542 -38.167 1.00 93.25 816 GLU A O 1
ATOM 6450 N N . THR A 1 817 ? 10.700 15.222 -35.995 1.00 89.81 817 THR A N 1
ATOM 6451 C CA . THR A 1 817 ? 11.586 14.068 -36.211 1.00 89.81 817 THR A CA 1
ATOM 6452 C C . THR A 1 817 ? 10.836 12.907 -36.864 1.00 89.81 817 THR A C 1
ATOM 6454 O O . THR A 1 817 ? 11.349 12.296 -37.803 1.00 89.81 817 THR A O 1
ATOM 6457 N N . HIS A 1 818 ? 9.596 12.638 -36.439 1.00 89.50 818 HIS A N 1
ATOM 6458 C CA . HIS A 1 818 ? 8.745 11.615 -37.051 1.00 89.50 818 HIS A CA 1
ATOM 6459 C C . HIS A 1 818 ? 8.493 11.888 -38.543 1.00 89.50 818 HIS A C 1
ATOM 6461 O O . HIS A 1 818 ? 8.657 10.982 -39.364 1.00 89.50 818 HIS A O 1
ATOM 6467 N N . LEU A 1 819 ? 8.176 13.137 -38.914 1.00 89.50 819 LEU A N 1
ATOM 6468 C CA . LEU A 1 819 ? 8.003 13.532 -40.318 1.00 89.50 819 LEU A CA 1
ATOM 6469 C C . LEU A 1 819 ? 9.296 13.385 -41.126 1.00 89.50 819 LEU A C 1
ATOM 6471 O O . LEU A 1 819 ? 9.268 12.850 -42.236 1.00 89.50 819 LEU A O 1
ATOM 6475 N N . LEU A 1 820 ? 10.429 13.838 -40.581 1.00 91.12 820 LEU A N 1
ATOM 6476 C CA . LEU A 1 820 ? 11.731 13.767 -41.253 1.00 91.12 820 LEU A CA 1
ATOM 6477 C C . LEU A 1 820 ? 12.157 12.323 -41.530 1.00 91.12 820 LEU A C 1
ATOM 6479 O O . LEU A 1 820 ? 12.683 12.024 -42.603 1.00 91.12 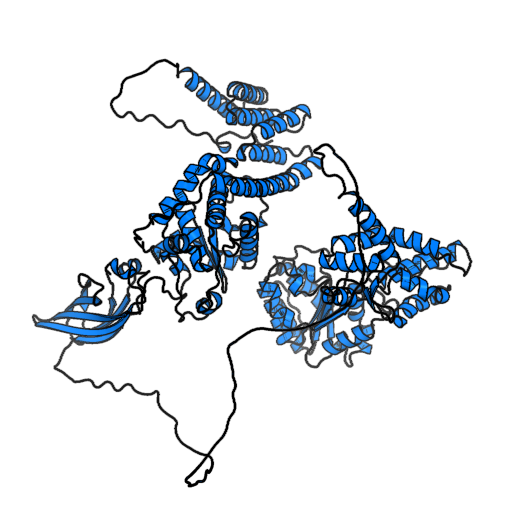820 LEU A O 1
ATOM 6483 N N . GLN A 1 821 ? 11.893 11.423 -40.585 1.00 87.50 821 GLN A N 1
ATOM 6484 C CA . GLN A 1 821 ? 12.207 10.002 -40.712 1.00 87.50 821 GLN A CA 1
ATOM 6485 C C . GLN A 1 821 ? 11.148 9.216 -41.503 1.00 87.50 821 GLN A C 1
ATOM 6487 O O . GLN A 1 821 ? 11.339 8.026 -41.744 1.00 87.50 821 GLN A O 1
ATOM 6492 N N . LYS A 1 822 ? 10.072 9.874 -41.964 1.00 86.19 822 LYS A N 1
ATOM 6493 C CA . LYS A 1 822 ? 8.937 9.271 -42.690 1.00 86.19 822 LYS A CA 1
ATOM 6494 C C . LYS A 1 822 ? 8.241 8.154 -41.910 1.00 86.19 822 LYS A C 1
ATOM 6496 O O . LYS A 1 822 ? 7.840 7.146 -42.487 1.00 86.19 822 LYS A O 1
ATOM 6501 N N . LEU A 1 823 ? 8.101 8.347 -40.607 1.00 81.50 823 LEU A N 1
ATOM 6502 C CA . LEU A 1 823 ? 7.511 7.373 -39.702 1.00 81.50 823 LEU A CA 1
ATOM 6503 C C . LEU A 1 823 ? 6.070 7.789 -39.373 1.00 81.50 823 LEU A C 1
ATOM 6505 O O . LEU A 1 823 ? 5.824 8.925 -38.967 1.00 81.50 823 LEU A O 1
ATOM 6509 N N . GLY A 1 824 ? 5.118 6.866 -39.519 1.00 77.69 824 GLY A N 1
ATOM 6510 C CA . GLY A 1 824 ? 3.695 7.115 -39.254 1.00 77.69 824 GLY A CA 1
ATOM 6511 C C . GLY A 1 824 ? 2.908 7.744 -40.412 1.00 77.69 824 GLY A C 1
ATOM 6512 O O . GLY A 1 824 ? 3.321 7.689 -41.567 1.00 77.69 824 GLY A O 1
ATOM 6513 N N . ASP A 1 825 ? 1.718 8.272 -40.108 1.00 87.94 825 ASP A N 1
ATOM 6514 C CA . ASP A 1 825 ? 0.859 8.960 -41.081 1.00 87.94 825 ASP A CA 1
ATOM 6515 C C . ASP A 1 825 ? 1.154 10.473 -41.106 1.00 87.94 825 ASP A C 1
ATOM 6517 O O . ASP A 1 825 ? 0.901 11.151 -40.106 1.00 87.94 825 ASP A O 1
ATOM 6521 N N . PRO A 1 826 ? 1.625 11.039 -42.235 1.00 90.88 826 PRO A N 1
ATOM 6522 C CA . PRO A 1 826 ? 1.947 12.460 -42.326 1.00 90.88 826 PRO A CA 1
ATOM 6523 C C . PRO A 1 826 ? 0.770 13.388 -42.006 1.00 90.88 826 PRO A C 1
ATOM 6525 O O . PRO A 1 826 ? 0.985 14.440 -41.407 1.00 90.88 826 PRO A O 1
ATOM 6528 N N . ALA A 1 827 ? -0.468 13.014 -42.362 1.00 92.50 827 ALA A N 1
ATOM 6529 C CA . ALA A 1 827 ? -1.643 13.832 -42.049 1.00 92.50 827 ALA A CA 1
ATOM 6530 C C . ALA A 1 827 ? -1.869 13.916 -40.532 1.00 92.50 827 ALA A C 1
ATOM 6532 O O . ALA A 1 827 ? -2.043 15.010 -39.992 1.00 92.50 827 ALA A O 1
ATOM 6533 N N . ALA A 1 828 ? -1.774 12.778 -39.834 1.00 92.12 828 ALA A N 1
ATOM 6534 C CA . ALA A 1 828 ? -1.854 12.723 -38.378 1.00 92.12 828 ALA A CA 1
ATOM 6535 C C . ALA A 1 828 ? -0.729 13.528 -37.711 1.00 92.12 828 ALA A C 1
ATOM 6537 O O . ALA A 1 828 ? -0.988 14.284 -36.776 1.00 92.12 828 ALA A O 1
ATOM 6538 N N . THR A 1 829 ? 0.510 13.425 -38.201 1.00 91.62 829 THR A N 1
ATOM 6539 C CA . THR A 1 829 ? 1.652 14.132 -37.600 1.00 91.62 829 THR A CA 1
ATOM 6540 C C . THR A 1 829 ? 1.613 15.644 -37.835 1.00 91.62 829 THR A C 1
ATOM 6542 O O . THR A 1 829 ? 1.942 16.408 -36.929 1.00 91.62 829 THR A O 1
ATOM 6545 N N . TYR A 1 830 ? 1.140 16.117 -38.993 1.00 95.50 830 TYR A N 1
ATOM 6546 C CA . TYR A 1 830 ? 0.878 17.549 -39.178 1.00 95.50 830 TYR A CA 1
ATOM 6547 C C . TYR A 1 830 ? -0.245 18.051 -38.263 1.00 95.50 830 TYR A C 1
ATOM 6549 O O . TYR A 1 830 ? -0.130 19.145 -37.716 1.00 95.50 830 TYR A O 1
ATOM 6557 N N . ASN A 1 831 ? -1.289 17.251 -38.025 1.00 95.19 831 ASN A N 1
ATOM 6558 C CA . ASN A 1 831 ? -2.326 17.602 -37.054 1.00 95.19 831 ASN A CA 1
ATOM 6559 C C . ASN A 1 831 ? -1.750 17.701 -35.628 1.00 95.19 831 ASN A C 1
ATOM 6561 O O . ASN A 1 831 ? -1.987 18.688 -34.940 1.00 95.19 831 ASN A O 1
ATOM 6565 N N . GLN A 1 832 ? -0.914 16.738 -35.222 1.00 94.31 832 GLN A N 1
ATOM 6566 C CA . GLN A 1 832 ? -0.196 16.750 -33.938 1.00 94.31 832 GLN A CA 1
ATOM 6567 C C . GLN A 1 832 ? 0.675 18.011 -33.772 1.00 94.31 832 GLN A C 1
ATOM 6569 O O . GLN A 1 832 ? 0.630 18.657 -32.726 1.00 94.31 832 GLN A O 1
ATOM 6574 N N . LEU A 1 833 ? 1.424 18.409 -34.810 1.00 95.06 833 LEU A N 1
ATOM 6575 C CA . LEU A 1 833 ? 2.189 19.665 -34.813 1.00 95.06 833 LEU A CA 1
ATOM 6576 C C . LEU A 1 833 ? 1.287 20.893 -34.699 1.00 95.06 833 LEU A C 1
ATOM 6578 O O . LEU A 1 833 ? 1.628 21.837 -33.989 1.00 95.06 833 LEU A O 1
ATOM 6582 N N . GLY A 1 834 ? 0.142 20.884 -35.386 1.00 95.81 834 GLY A N 1
ATOM 6583 C CA . GLY A 1 834 ? -0.876 21.924 -35.275 1.00 95.81 834 GLY A CA 1
ATOM 6584 C C . GLY A 1 834 ? -1.293 22.150 -33.823 1.00 95.81 834 GLY A C 1
ATOM 6585 O O . GLY A 1 834 ? -1.228 23.285 -33.344 1.00 95.81 834 GLY A O 1
ATOM 6586 N N . VAL A 1 835 ? -1.616 21.071 -33.102 1.00 94.81 835 VAL A N 1
ATOM 6587 C CA . VAL A 1 835 ? -1.964 21.130 -31.674 1.00 94.81 835 VAL A CA 1
ATOM 6588 C C . VAL A 1 835 ? -0.781 21.633 -30.843 1.00 94.81 835 VAL A C 1
ATOM 6590 O O . VAL A 1 835 ? -0.935 22.577 -30.073 1.00 94.81 835 VAL A O 1
ATOM 6593 N N . GLY A 1 836 ? 0.424 21.087 -31.036 1.00 94.62 836 GLY A N 1
ATOM 6594 C CA . GLY A 1 836 ? 1.604 21.500 -30.265 1.00 94.62 836 GLY A CA 1
ATOM 6595 C C . GLY A 1 836 ? 1.943 22.986 -30.406 1.00 94.62 836 GLY A C 1
ATOM 6596 O O . GLY A 1 836 ? 2.146 23.678 -29.406 1.00 94.62 836 GLY A O 1
ATOM 6597 N N . TYR A 1 837 ? 1.923 23.517 -31.632 1.00 95.94 837 TYR A N 1
ATOM 6598 C CA . TYR A 1 837 ? 2.123 24.948 -31.868 1.00 95.94 837 TYR A CA 1
ATOM 6599 C C . TYR A 1 837 ? 0.980 25.802 -31.302 1.00 95.94 837 TYR A C 1
ATOM 6601 O O . TYR A 1 837 ? 1.238 26.921 -30.861 1.00 95.94 837 TYR A O 1
ATOM 6609 N N . PHE A 1 838 ? -0.261 25.300 -31.272 1.00 94.56 838 PHE A N 1
ATOM 6610 C CA . PHE A 1 838 ? -1.377 26.011 -30.642 1.00 94.56 838 PHE A CA 1
ATOM 6611 C C . PHE A 1 838 ? -1.175 26.147 -29.135 1.00 94.56 838 PHE A C 1
ATOM 6613 O O . PHE A 1 838 ? -1.257 27.259 -28.615 1.00 94.56 838 PHE A O 1
ATOM 6620 N N . MET A 1 839 ? -0.858 25.040 -28.453 1.00 90.62 839 MET A N 1
ATOM 6621 C CA . MET A 1 839 ? -0.644 25.017 -27.001 1.00 90.62 839 MET A CA 1
ATOM 6622 C C . MET A 1 839 ? 0.541 25.895 -26.584 1.00 90.62 839 MET A C 1
ATOM 6624 O O . MET A 1 839 ? 0.502 26.553 -25.547 1.00 90.62 839 MET A O 1
ATOM 6628 N N . LYS A 1 840 ? 1.561 25.994 -27.445 1.00 91.56 840 LYS A N 1
ATOM 6629 C CA . LYS A 1 840 ? 2.691 26.918 -27.277 1.00 91.56 840 LYS A CA 1
ATOM 6630 C C . LYS A 1 840 ? 2.332 28.396 -27.533 1.00 91.56 840 LYS A C 1
ATOM 6632 O O . LYS A 1 840 ? 3.112 29.287 -27.209 1.00 91.56 840 LYS A O 1
ATOM 6637 N N . GLY A 1 841 ? 1.168 28.677 -28.123 1.00 92.25 841 GLY A N 1
ATOM 6638 C CA . GLY A 1 841 ? 0.709 30.023 -28.488 1.00 92.25 841 GLY A CA 1
ATOM 6639 C C . GLY A 1 841 ? 1.166 30.511 -29.870 1.00 92.25 841 GLY A C 1
ATOM 6640 O O . GLY A 1 841 ? 0.899 31.652 -30.247 1.00 92.25 841 GLY A O 1
ATOM 6641 N N . GLU A 1 842 ? 1.818 29.667 -30.670 1.00 95.12 842 GLU A N 1
ATOM 6642 C CA . GLU A 1 842 ? 2.303 29.986 -32.018 1.00 95.12 842 GLU A CA 1
ATOM 6643 C C . GLU A 1 842 ? 1.207 29.750 -33.081 1.00 95.12 842 GLU A C 1
ATOM 6645 O O . GLU A 1 842 ? 1.326 28.898 -33.969 1.00 95.12 842 GLU A O 1
ATOM 6650 N N . LEU A 1 843 ? 0.122 30.532 -33.009 1.00 94.00 843 LEU A N 1
ATOM 6651 C CA . LEU A 1 843 ? -1.110 30.316 -33.790 1.00 94.00 843 LEU A CA 1
ATOM 6652 C C . LEU A 1 843 ? -0.893 30.249 -35.313 1.00 94.00 843 LEU A C 1
ATOM 6654 O O . LEU A 1 843 ? -1.488 29.412 -35.985 1.00 94.00 843 LEU A O 1
ATOM 6658 N N . THR A 1 844 ? 0.005 31.065 -35.872 1.00 94.81 844 THR A N 1
ATOM 6659 C CA . THR A 1 844 ? 0.305 31.046 -37.316 1.00 94.81 844 THR A CA 1
ATOM 6660 C C . THR A 1 844 ? 0.912 29.715 -37.764 1.00 94.81 844 THR A C 1
ATOM 6662 O O . THR A 1 844 ? 0.556 29.187 -38.819 1.00 94.81 844 THR A O 1
ATOM 6665 N N . ARG A 1 845 ? 1.833 29.150 -36.970 1.00 95.62 845 ARG A N 1
ATOM 6666 C CA . ARG A 1 845 ? 2.432 27.840 -37.268 1.00 95.62 845 ARG A CA 1
ATOM 6667 C C . ARG A 1 845 ? 1.438 26.715 -37.028 1.00 95.62 845 ARG A C 1
ATOM 6669 O O . ARG A 1 845 ? 1.439 25.744 -37.780 1.00 95.62 845 ARG A O 1
ATOM 6676 N N . SER A 1 846 ? 0.577 26.867 -36.028 1.00 96.88 846 SER A N 1
ATOM 6677 C CA . SER A 1 846 ? -0.525 25.946 -35.783 1.00 96.88 846 SER A CA 1
ATOM 6678 C C . SER A 1 846 ? -1.461 25.851 -36.996 1.00 96.88 846 SER A C 1
ATOM 6680 O O . SER A 1 846 ? -1.606 24.770 -37.569 1.00 96.88 846 SER A O 1
ATOM 6682 N N . ALA A 1 847 ? -1.977 26.987 -37.483 1.00 95.88 847 ALA A N 1
ATOM 6683 C CA . ALA A 1 847 ? -2.848 27.048 -38.659 1.00 95.88 847 ALA A CA 1
ATOM 6684 C C . ALA A 1 847 ? -2.185 26.454 -39.912 1.00 95.88 847 ALA A C 1
ATOM 6686 O O . ALA A 1 847 ? -2.812 25.695 -40.648 1.00 95.88 847 ALA A O 1
ATOM 6687 N N . LEU A 1 848 ? -0.895 26.741 -40.135 1.00 97.12 848 LEU A N 1
ATOM 6688 C CA . LEU A 1 848 ? -0.141 26.169 -41.254 1.00 97.12 848 LEU A CA 1
ATOM 6689 C C . LEU A 1 848 ? -0.094 24.635 -41.199 1.00 97.12 848 LEU A C 1
ATOM 6691 O O . LEU A 1 848 ? -0.244 23.979 -42.228 1.00 97.12 848 LEU A O 1
ATOM 6695 N N . ASN A 1 849 ? 0.143 24.056 -40.023 1.00 96.81 849 ASN A N 1
ATOM 6696 C CA . ASN A 1 849 ? 0.231 22.606 -39.877 1.00 96.81 849 ASN A CA 1
ATOM 6697 C C . ASN A 1 849 ? -1.150 21.934 -39.950 1.00 96.81 849 ASN A C 1
ATOM 6699 O O . ASN A 1 849 ? -1.269 20.905 -40.613 1.00 96.81 849 ASN A O 1
ATOM 6703 N N . PHE A 1 850 ? -2.209 22.544 -39.406 1.00 97.12 850 PHE A N 1
ATOM 6704 C CA . PHE A 1 850 ? -3.577 22.054 -39.625 1.00 97.12 850 PHE A CA 1
ATOM 6705 C C . PHE A 1 850 ? -3.988 22.111 -41.101 1.00 97.12 850 PHE A C 1
ATOM 6707 O O . PHE A 1 850 ? -4.552 21.145 -41.614 1.00 97.12 850 PHE A O 1
ATOM 6714 N N . GLN A 1 851 ? -3.627 23.178 -41.822 1.00 96.88 851 GLN A N 1
ATOM 6715 C CA . GLN A 1 851 ? -3.847 23.257 -43.267 1.00 96.88 851 GLN A CA 1
ATOM 6716 C C . GLN A 1 851 ? -3.103 22.140 -44.012 1.00 96.88 851 GLN A C 1
ATOM 6718 O O . GLN A 1 851 ? -3.703 21.464 -44.839 1.00 96.88 851 GLN A O 1
ATOM 6723 N N . ARG A 1 852 ? -1.829 21.878 -43.681 1.00 97.12 852 ARG A N 1
ATOM 6724 C CA . ARG A 1 852 ? -1.057 20.769 -44.278 1.00 97.12 852 ARG A CA 1
ATOM 6725 C C . ARG A 1 852 ? -1.686 19.401 -44.012 1.00 97.12 852 ARG A C 1
ATOM 6727 O O . ARG A 1 852 ? -1.688 18.556 -44.903 1.00 97.12 852 ARG A O 1
ATOM 6734 N N . ALA A 1 853 ? -2.220 19.175 -42.812 1.00 96.12 853 ALA A N 1
ATOM 6735 C CA . ALA A 1 853 ? -2.948 17.949 -42.492 1.00 96.12 853 ALA A CA 1
ATOM 6736 C C . ALA A 1 853 ? -4.217 17.812 -43.353 1.00 96.12 853 ALA A C 1
ATOM 6738 O O . ALA A 1 853 ? -4.465 16.753 -43.932 1.00 96.12 853 ALA A O 1
ATOM 6739 N N . LEU A 1 854 ? -4.985 18.898 -43.492 1.00 96.50 854 LEU A N 1
ATOM 6740 C CA . LEU A 1 854 ? -6.206 18.938 -44.295 1.00 96.50 854 LEU A CA 1
ATOM 6741 C C . LEU A 1 854 ? -5.926 18.793 -45.800 1.00 96.50 854 LEU A C 1
ATOM 6743 O O . LEU A 1 854 ? -6.688 18.127 -46.490 1.00 96.50 854 LEU A O 1
ATOM 6747 N N . ASP A 1 855 ? -4.822 19.338 -46.312 1.00 96.81 855 ASP A N 1
ATOM 6748 C CA . ASP A 1 855 ? -4.409 19.171 -47.713 1.00 96.81 855 ASP A CA 1
ATOM 6749 C C . ASP A 1 855 ? -4.150 17.693 -48.055 1.00 96.81 855 ASP A C 1
ATOM 6751 O O . ASP A 1 855 ? -4.429 17.247 -49.170 1.00 96.81 855 ASP A O 1
ATOM 6755 N N . LEU A 1 856 ? -3.659 16.914 -47.083 1.00 95.38 856 LEU A N 1
ATOM 6756 C CA . LEU A 1 856 ? -3.459 15.469 -47.217 1.00 95.38 856 LEU A CA 1
ATOM 6757 C C . LEU A 1 856 ? -4.764 14.670 -47.077 1.00 95.38 856 LEU A C 1
ATOM 6759 O O . LEU A 1 856 ? -4.880 13.596 -47.670 1.00 95.38 856 LEU A O 1
ATOM 6763 N N . ARG A 1 857 ? -5.755 15.175 -46.327 1.00 95.44 857 ARG A N 1
ATOM 6764 C CA . ARG A 1 857 ? -7.089 14.560 -46.171 1.00 95.44 857 ARG A CA 1
ATOM 6765 C C . ARG A 1 857 ? -8.227 15.595 -46.292 1.00 95.44 857 ARG A C 1
ATOM 6767 O O . ARG A 1 857 ? -8.876 15.915 -45.297 1.00 95.44 857 ARG A O 1
ATOM 6774 N N . PRO A 1 858 ? -8.565 16.072 -47.508 1.00 94.06 858 PRO A N 1
ATOM 6775 C CA . PRO A 1 858 ? -9.451 17.237 -47.691 1.00 94.06 858 PRO A CA 1
ATOM 6776 C C . PRO A 1 858 ? -10.913 17.061 -47.251 1.00 94.06 858 PRO A C 1
ATOM 6778 O O . PRO A 1 858 ? -11.649 18.048 -47.132 1.00 94.06 858 PRO A O 1
ATOM 6781 N N . GLN A 1 859 ? -11.355 15.812 -47.070 1.00 93.19 859 GLN A N 1
ATOM 6782 C CA . GLN A 1 859 ? -12.720 15.473 -46.652 1.00 93.19 859 GLN A CA 1
ATOM 6783 C C . GLN A 1 859 ? -12.856 15.228 -45.144 1.00 93.19 859 GLN A C 1
ATOM 6785 O O . GLN A 1 859 ? -13.967 14.992 -44.678 1.00 93.19 859 GLN A O 1
ATOM 6790 N N . ASP A 1 860 ? -11.762 15.293 -44.382 1.00 94.31 860 ASP A N 1
ATOM 6791 C CA . ASP A 1 860 ? -11.799 15.079 -42.939 1.00 94.31 860 ASP A CA 1
ATOM 6792 C C . ASP A 1 860 ? -12.373 16.311 -42.222 1.00 94.31 860 ASP A C 1
ATOM 6794 O O . ASP A 1 860 ? -11.761 17.383 -42.171 1.00 94.31 860 ASP A O 1
ATOM 6798 N N . SER A 1 861 ? -13.593 16.175 -41.697 1.00 92.50 861 SER A N 1
ATOM 6799 C CA . SER A 1 861 ? -14.283 17.260 -40.997 1.00 92.50 861 SER A CA 1
ATOM 6800 C C . SER A 1 861 ? -13.641 17.608 -39.656 1.00 92.50 861 SER A C 1
ATOM 6802 O O . SER A 1 861 ? -13.768 18.750 -39.221 1.00 92.50 861 SER A O 1
ATOM 6804 N N . GLY A 1 862 ? -12.954 16.661 -39.011 1.00 92.81 862 GLY A N 1
ATOM 6805 C CA . GLY A 1 862 ? -12.278 16.892 -37.738 1.00 92.81 862 GLY A CA 1
ATOM 6806 C C . GLY A 1 862 ? -11.027 17.752 -37.913 1.00 92.81 862 GLY A C 1
ATOM 6807 O O . GLY A 1 862 ? -10.853 18.740 -37.202 1.00 92.81 862 GLY A O 1
ATOM 6808 N N . LEU A 1 863 ? -10.210 17.459 -38.933 1.00 94.25 863 LEU A N 1
ATOM 6809 C CA . LEU A 1 863 ? -9.052 18.296 -39.287 1.00 94.25 863 LEU A CA 1
ATOM 6810 C C . LEU A 1 863 ? -9.465 19.721 -39.679 1.00 94.25 863 LEU A C 1
ATOM 6812 O O . LEU A 1 863 ? -8.792 20.687 -39.315 1.00 94.25 863 LEU A O 1
ATOM 6816 N N . ARG A 1 864 ? -10.591 19.864 -40.393 1.00 94.56 864 ARG A N 1
ATOM 6817 C CA . ARG A 1 864 ? -11.165 21.181 -40.700 1.00 94.56 864 ARG A CA 1
ATOM 6818 C C . ARG A 1 864 ? -11.607 21.912 -39.430 1.00 94.56 864 ARG A C 1
ATOM 6820 O O . ARG A 1 864 ? -11.280 23.082 -39.287 1.00 94.56 864 ARG A O 1
ATOM 6827 N N . GLY A 1 865 ? -12.259 21.215 -38.498 1.00 94.38 865 GLY A N 1
ATOM 6828 C CA . GLY A 1 865 ? -12.652 21.777 -37.202 1.00 94.38 865 GLY A CA 1
ATOM 6829 C C . GLY A 1 865 ? -11.468 22.330 -36.401 1.00 94.38 865 GLY A C 1
ATOM 6830 O O . GLY A 1 865 ? -11.542 23.451 -35.904 1.00 94.38 865 GLY A O 1
ATOM 6831 N N . ASN A 1 866 ? -10.345 21.604 -36.351 1.00 95.50 866 ASN A N 1
ATOM 6832 C CA . ASN A 1 866 ? -9.123 22.092 -35.699 1.00 95.50 866 ASN A CA 1
ATOM 6833 C C . ASN A 1 866 ? -8.575 23.368 -36.358 1.00 95.50 866 ASN A C 1
ATOM 6835 O O . ASN A 1 866 ? -8.178 24.301 -35.662 1.00 95.50 866 ASN A O 1
ATOM 6839 N N . LEU A 1 867 ? -8.559 23.436 -37.695 1.00 95.31 867 LEU A N 1
ATOM 6840 C CA . LEU A 1 867 ? -8.134 24.640 -38.414 1.00 95.31 867 LEU A CA 1
ATOM 6841 C C . LEU A 1 867 ? -9.063 25.828 -38.121 1.00 95.31 867 LEU A C 1
ATOM 6843 O O . LEU A 1 867 ? -8.582 26.923 -37.824 1.00 95.31 867 LEU A O 1
ATOM 6847 N N . ASP A 1 868 ? -10.376 25.604 -38.170 1.00 93.56 868 ASP A N 1
ATOM 6848 C CA . ASP A 1 868 ? -11.390 26.628 -37.910 1.00 93.56 868 ASP A CA 1
ATOM 6849 C C . ASP A 1 868 ? -11.260 27.193 -36.485 1.00 93.56 868 ASP A C 1
ATOM 6851 O O . ASP A 1 868 ? -11.323 28.410 -36.300 1.00 93.56 868 ASP A O 1
ATOM 6855 N N . LEU A 1 869 ? -10.985 26.336 -35.493 1.00 92.69 869 LEU A N 1
ATOM 6856 C CA . LEU A 1 869 ? -10.723 26.733 -34.105 1.00 92.69 869 LEU A CA 1
ATOM 6857 C C . LEU A 1 869 ? -9.543 27.715 -34.000 1.00 92.69 869 LEU A C 1
ATOM 6859 O O . LEU A 1 869 ? -9.637 28.751 -33.333 1.00 92.69 869 LEU A O 1
ATOM 6863 N N . VAL A 1 870 ? -8.435 27.433 -34.691 1.00 93.56 870 VAL A N 1
ATOM 6864 C CA . VAL A 1 870 ? -7.261 28.320 -34.690 1.00 93.56 870 VAL A CA 1
ATOM 6865 C C . VAL A 1 870 ? -7.537 29.626 -35.414 1.00 93.56 870 VAL A C 1
ATOM 6867 O O . VAL A 1 870 ? -7.178 30.690 -34.905 1.00 93.56 870 VAL A O 1
ATOM 6870 N N . LEU A 1 871 ? -8.190 29.572 -36.576 1.00 91.38 871 LEU A N 1
ATOM 6871 C CA . LEU A 1 871 ? -8.532 30.766 -37.347 1.00 91.38 871 LEU A CA 1
ATOM 6872 C C . LEU A 1 871 ? -9.486 31.681 -36.571 1.00 91.38 871 LEU A C 1
ATOM 6874 O O . LEU A 1 871 ? -9.289 32.897 -36.568 1.00 91.38 871 LEU A O 1
ATOM 6878 N N . ALA A 1 872 ? -10.457 31.115 -35.849 1.00 89.25 872 ALA A N 1
ATOM 6879 C CA . ALA A 1 872 ? -11.337 31.867 -34.961 1.00 89.25 872 ALA A CA 1
ATOM 6880 C C . ALA A 1 872 ? -10.548 32.570 -33.844 1.00 89.25 872 ALA A C 1
ATOM 6882 O O . ALA A 1 872 ? -10.762 33.757 -33.585 1.00 89.25 872 ALA A O 1
ATOM 6883 N N . ARG A 1 873 ? -9.576 31.883 -33.224 1.00 87.31 873 ARG A N 1
ATOM 6884 C CA . ARG A 1 873 ? -8.727 32.478 -32.179 1.00 87.31 873 ARG A CA 1
ATOM 6885 C C . ARG A 1 873 ? -7.781 33.555 -32.719 1.00 87.31 873 ARG A C 1
ATOM 6887 O O . ARG A 1 873 ? -7.579 34.565 -32.048 1.00 87.31 873 ARG A O 1
ATOM 6894 N N . MET A 1 874 ? -7.252 33.391 -33.934 1.00 87.06 874 MET A N 1
ATOM 6895 C CA . MET A 1 874 ? -6.458 34.418 -34.625 1.00 87.06 874 MET A CA 1
ATOM 6896 C C . MET A 1 874 ? -7.303 35.651 -34.987 1.00 87.06 874 MET A C 1
ATOM 6898 O O . MET A 1 874 ? -6.856 36.779 -34.780 1.00 87.06 874 MET A O 1
ATOM 6902 N N . GLY A 1 875 ? -8.534 35.449 -35.472 1.00 78.75 875 GLY A N 1
ATOM 6903 C CA . GLY A 1 875 ? -9.482 36.527 -35.774 1.00 78.75 875 GLY A CA 1
ATOM 6904 C C . GLY A 1 875 ? -9.880 37.325 -34.529 1.00 78.75 875 GLY A C 1
ATOM 6905 O O . GLY A 1 875 ? -9.826 38.554 -34.543 1.00 78.75 875 GLY A O 1
ATOM 6906 N N . GLY A 1 876 ? -10.155 36.641 -33.414 1.00 65.56 876 GLY A N 1
ATOM 6907 C CA . GLY A 1 876 ? -10.460 37.278 -32.128 1.00 65.56 876 GLY A CA 1
ATOM 6908 C C . GLY A 1 876 ? -9.292 38.055 -31.500 1.00 65.56 876 GLY A C 1
ATOM 6909 O O . GLY A 1 876 ? -9.529 38.997 -30.745 1.00 65.56 876 GLY A O 1
ATOM 6910 N N . GLN A 1 877 ? -8.037 37.713 -31.825 1.00 56.41 877 GLN A N 1
ATOM 6911 C CA . GLN A 1 877 ? -6.860 38.504 -31.431 1.00 56.41 877 GLN A CA 1
ATOM 6912 C C . GLN A 1 877 ? -6.668 39.755 -32.302 1.00 56.41 877 GLN A C 1
ATOM 6914 O O . GLN A 1 877 ? -6.165 40.760 -31.806 1.00 56.41 877 GLN A O 1
ATOM 6919 N N . SER A 1 878 ? -7.092 39.729 -33.572 1.00 45.25 878 SER A N 1
ATOM 6920 C CA . SER A 1 878 ? -6.993 40.892 -34.468 1.00 45.25 878 SER A CA 1
ATOM 6921 C C . SER A 1 878 ? -8.001 42.009 -34.161 1.00 45.25 878 SER A C 1
ATOM 6923 O O . SER A 1 878 ? -7.719 43.169 -34.450 1.00 45.25 878 SER A O 1
ATOM 6925 N N . ASP A 1 879 ? -9.117 41.685 -33.496 1.00 41.72 879 ASP A N 1
ATOM 6926 C CA . ASP A 1 879 ? -10.121 42.656 -33.028 1.00 41.72 879 ASP A CA 1
ATOM 6927 C C . ASP A 1 879 ? -9.767 43.314 -31.674 1.00 41.72 879 ASP A C 1
ATOM 6929 O O . ASP A 1 879 ? -10.469 44.216 -31.208 1.00 41.72 879 ASP A O 1
ATOM 6933 N N . GLN A 1 880 ? -8.660 42.914 -31.033 1.00 38.44 880 GLN A N 1
ATOM 6934 C CA . GLN A 1 880 ? -8.098 43.611 -29.872 1.00 38.44 880 GLN A CA 1
ATOM 6935 C C . GLN A 1 880 ? -7.001 44.593 -30.312 1.00 38.44 880 GLN A C 1
ATOM 6937 O O . GLN A 1 880 ? -5.810 44.362 -30.112 1.00 38.44 880 GLN A O 1
ATOM 6942 N N . GLU A 1 881 ? -7.396 45.728 -30.898 1.00 32.31 881 GLU A N 1
ATOM 6943 C CA . GLU A 1 881 ? -6.472 46.851 -31.103 1.00 32.31 881 GLU A CA 1
ATOM 6944 C C . GLU A 1 881 ? -5.942 47.386 -29.751 1.00 32.31 881 GLU A C 1
ATOM 6946 O O . GLU A 1 881 ? -6.732 47.680 -28.841 1.00 32.31 881 GLU A O 1
ATOM 6951 N N . PRO A 1 882 ? -4.622 47.617 -29.606 1.00 37.69 882 PRO A N 1
ATOM 6952 C CA . PRO A 1 882 ? -4.044 48.243 -28.424 1.00 37.69 882 PRO A CA 1
ATOM 6953 C C . PRO A 1 882 ? -4.321 49.754 -28.458 1.00 37.69 882 PRO A C 1
ATOM 6955 O O . PRO A 1 882 ? -3.481 50.537 -28.896 1.00 37.69 882 PRO A O 1
ATOM 6958 N N . GLY A 1 883 ? -5.510 50.199 -28.036 1.00 38.47 883 GLY A N 1
ATOM 6959 C CA . GLY A 1 883 ? -5.780 51.644 -28.072 1.00 38.47 883 GLY A CA 1
ATOM 6960 C C . GLY A 1 883 ? -7.144 52.197 -27.670 1.00 38.47 883 GLY A C 1
ATOM 6961 O O . GLY A 1 883 ? -7.313 53.413 -27.746 1.00 38.47 883 GLY A O 1
ATOM 6962 N N . ARG A 1 884 ? -8.125 51.403 -27.221 1.00 30.97 884 ARG A N 1
ATOM 6963 C CA . ARG A 1 884 ? -9.410 51.958 -26.744 1.00 30.97 884 ARG A CA 1
ATOM 6964 C C . ARG A 1 884 ? -9.597 51.791 -25.241 1.00 30.97 884 ARG A C 1
ATOM 6966 O O . ARG A 1 884 ? -10.081 50.773 -24.761 1.00 30.97 884 ARG A O 1
ATOM 6973 N N . VAL A 1 885 ? -9.276 52.855 -24.506 1.00 40.88 885 VAL A N 1
ATOM 6974 C CA . VAL A 1 885 ? -9.784 53.077 -23.148 1.00 40.88 885 VAL A CA 1
ATOM 6975 C C . VAL A 1 885 ? -11.246 53.512 -23.273 1.00 40.88 885 VAL A C 1
ATOM 6977 O O . VAL A 1 885 ? -11.529 54.594 -23.785 1.00 40.88 885 VAL A O 1
ATOM 6980 N N . ALA A 1 886 ? -12.177 52.669 -22.827 1.00 27.88 886 ALA A N 1
ATOM 6981 C CA . ALA A 1 886 ? -13.573 53.045 -22.614 1.00 27.88 886 ALA A CA 1
ATOM 6982 C C . ALA A 1 886 ? -13.860 53.109 -21.100 1.00 27.88 886 ALA A C 1
ATOM 6984 O O . ALA A 1 886 ? -13.259 52.349 -20.337 1.00 27.88 886 ALA A O 1
ATOM 6985 N N . PRO A 1 887 ? -14.714 54.046 -20.653 1.00 31.58 887 PRO A N 1
ATOM 6986 C CA . PRO A 1 887 ? -14.741 54.511 -19.275 1.00 31.58 887 PRO A CA 1
ATOM 6987 C C . PRO A 1 887 ? -15.487 53.555 -18.341 1.00 31.58 887 PRO A C 1
ATOM 6989 O O . PRO A 1 887 ? -16.368 52.797 -18.737 1.00 31.58 887 PRO A O 1
ATOM 6992 N N . THR A 1 888 ? -15.119 53.645 -17.069 1.00 39.12 888 THR A N 1
ATOM 6993 C CA . THR A 1 888 ? -15.713 52.972 -15.913 1.00 39.12 888 THR A CA 1
ATOM 6994 C C . THR A 1 888 ? -17.237 53.098 -15.845 1.00 39.12 888 THR A C 1
ATOM 6996 O O . THR A 1 888 ? -17.758 54.214 -15.843 1.00 39.12 888 THR A O 1
ATOM 6999 N N . GLY A 1 889 ? -17.922 51.969 -15.642 1.00 32.91 889 GLY A N 1
ATOM 7000 C CA . GLY A 1 889 ? -19.276 51.926 -15.086 1.00 32.91 889 GLY A CA 1
ATOM 7001 C C . GLY A 1 889 ? -20.222 50.937 -15.768 1.00 32.91 889 GLY A C 1
ATOM 7002 O O . GLY A 1 889 ? -20.572 51.120 -16.924 1.00 32.91 889 GLY A O 1
ATOM 7003 N N . GLN A 1 890 ? -20.712 49.988 -14.965 1.00 25.16 890 GLN A N 1
ATOM 7004 C CA . GLN A 1 890 ? -21.814 49.040 -15.192 1.00 25.16 890 GLN A CA 1
ATOM 7005 C C . GLN A 1 890 ? -21.488 47.703 -15.868 1.00 25.16 890 GLN A C 1
ATOM 7007 O O . GLN A 1 890 ? -20.850 47.605 -16.910 1.00 25.16 890 GLN A O 1
ATOM 7012 N N . ALA A 1 891 ? -21.959 46.665 -15.174 1.00 36.69 891 ALA A N 1
ATOM 7013 C CA . ALA A 1 891 ? -21.830 45.255 -15.473 1.00 36.69 891 ALA A CA 1
ATOM 7014 C C . ALA A 1 891 ? -22.314 44.929 -16.889 1.00 36.69 891 ALA A C 1
ATOM 7016 O O . ALA A 1 891 ? -23.488 45.097 -17.214 1.00 36.69 891 ALA A O 1
ATOM 7017 N N . ALA A 1 892 ? -21.396 44.412 -17.696 1.00 25.36 892 ALA A N 1
ATOM 7018 C CA . ALA A 1 892 ? -21.704 43.622 -18.868 1.00 25.36 892 ALA A CA 1
ATOM 7019 C C . ALA A 1 892 ? -20.866 42.350 -18.769 1.00 25.36 892 ALA A C 1
ATOM 7021 O O . ALA A 1 892 ? -19.639 42.405 -18.667 1.00 25.36 892 ALA A O 1
ATOM 7022 N N . ASP A 1 893 ? -21.583 41.237 -18.735 1.00 32.97 893 ASP A N 1
ATOM 7023 C CA . ASP A 1 893 ? -21.123 39.860 -18.819 1.00 32.97 893 ASP A CA 1
ATOM 7024 C C . ASP A 1 893 ? -20.116 39.726 -19.980 1.00 32.97 893 ASP A C 1
ATOM 7026 O O . ASP A 1 893 ? -20.488 39.719 -21.155 1.00 32.97 893 ASP A O 1
AT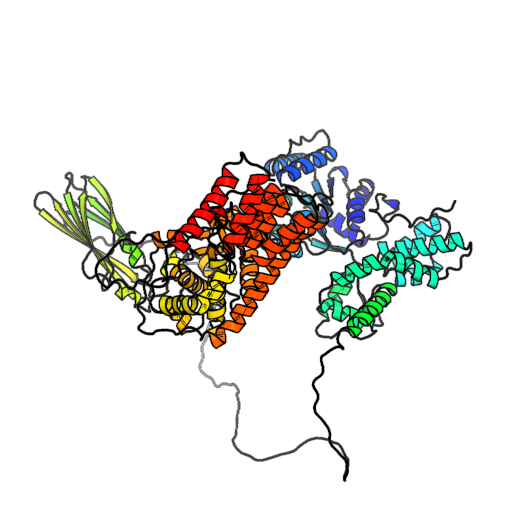OM 7030 N N . LYS A 1 894 ? -18.814 39.746 -19.674 1.00 27.92 894 LYS A N 1
ATOM 7031 C CA . LYS A 1 894 ? -17.756 39.470 -20.652 1.00 27.92 894 LYS A CA 1
ATOM 7032 C C . LYS A 1 894 ? -17.371 38.014 -20.478 1.00 27.92 894 LYS A C 1
ATOM 7034 O O . LYS A 1 894 ? -16.669 37.678 -19.527 1.00 27.92 894 LYS A O 1
ATOM 7039 N N . GLY A 1 895 ? -17.872 37.189 -21.396 1.00 26.53 895 GLY A N 1
ATOM 7040 C CA . GLY A 1 895 ? -17.588 35.762 -21.473 1.00 26.53 895 GLY A CA 1
ATOM 7041 C C . GLY A 1 895 ? -16.099 35.487 -21.297 1.00 26.53 895 GLY A C 1
ATOM 7042 O O . GLY A 1 895 ? -15.257 36.093 -21.965 1.00 26.53 895 GLY A O 1
ATOM 7043 N N . ALA A 1 896 ? -15.793 34.601 -20.352 1.00 29.08 896 ALA A N 1
ATOM 7044 C CA . ALA A 1 896 ? -14.474 34.022 -20.201 1.00 29.08 896 ALA A CA 1
ATOM 7045 C C . ALA A 1 896 ? -14.044 33.460 -21.561 1.00 29.08 896 ALA A C 1
ATOM 7047 O O . ALA A 1 896 ? -14.794 32.708 -22.180 1.00 29.08 896 ALA A O 1
ATOM 7048 N N . ALA A 1 897 ? -12.868 33.854 -22.054 1.00 38.38 897 ALA A N 1
ATOM 7049 C CA . ALA A 1 897 ? -12.277 33.177 -23.197 1.00 38.38 897 ALA A CA 1
ATOM 7050 C C . ALA A 1 897 ? -12.134 31.698 -22.816 1.00 38.38 897 ALA A C 1
ATOM 7052 O O . ALA A 1 897 ? -11.451 31.397 -21.837 1.00 38.38 897 ALA A O 1
ATOM 7053 N N . GLU A 1 898 ? -12.819 30.816 -23.541 1.00 45.91 898 GLU A N 1
ATOM 7054 C CA . GLU A 1 898 ? -12.779 29.370 -23.321 1.00 45.91 898 GLU A CA 1
ATOM 7055 C C . GLU A 1 898 ? -11.309 28.921 -23.271 1.00 45.91 898 GLU A C 1
ATOM 7057 O O . GLU A 1 898 ? -10.507 29.234 -24.165 1.00 45.91 898 GLU A O 1
ATOM 7062 N N . VAL A 1 899 ? -10.930 28.295 -22.155 1.00 63.50 899 VAL A N 1
ATOM 7063 C CA . VAL A 1 899 ? -9.615 27.674 -21.989 1.00 63.50 899 VAL A CA 1
ATOM 7064 C C . VAL A 1 899 ? -9.680 26.377 -22.779 1.00 63.50 899 VAL A C 1
ATOM 7066 O O . VAL A 1 899 ? -10.408 25.478 -22.386 1.00 63.50 899 VAL A O 1
ATOM 7069 N N . VAL A 1 900 ? -8.974 26.337 -23.907 1.00 72.44 900 VAL A N 1
ATOM 7070 C CA . VAL A 1 900 ? -8.899 25.162 -24.780 1.00 72.44 900 VAL A CA 1
ATOM 7071 C C . VAL A 1 900 ? -7.797 24.242 -24.251 1.00 72.44 900 VAL A C 1
ATOM 7073 O O . VAL A 1 900 ? -6.649 24.686 -24.145 1.00 72.44 900 VAL A O 1
ATOM 7076 N N . ASP A 1 901 ? -8.143 23.001 -23.917 1.00 75.50 901 ASP A N 1
ATOM 7077 C CA . ASP A 1 901 ? -7.222 21.940 -23.490 1.00 75.50 901 ASP A CA 1
ATOM 7078 C C . ASP A 1 901 ? -6.819 21.042 -24.683 1.00 75.50 901 ASP A C 1
ATOM 7080 O O . ASP A 1 901 ? -7.409 21.080 -25.765 1.00 75.50 901 ASP A O 1
ATOM 7084 N N . VAL A 1 902 ? -5.786 20.220 -24.503 1.00 77.94 902 VAL A N 1
ATOM 7085 C CA . VAL A 1 902 ? -5.257 19.252 -25.477 1.00 77.94 902 VAL A CA 1
ATOM 7086 C C . VAL A 1 902 ? -6.343 18.280 -25.960 1.00 77.94 902 VAL A C 1
ATOM 7088 O O . VAL A 1 902 ? -6.328 17.859 -27.123 1.00 77.94 902 VAL A O 1
ATOM 7091 N N . ASP A 1 903 ? -7.297 17.947 -25.091 1.00 75.06 903 ASP A N 1
ATOM 7092 C CA . ASP A 1 903 ? -8.386 17.008 -25.374 1.00 75.06 903 ASP A CA 1
ATOM 7093 C C . ASP A 1 903 ? -9.549 17.622 -26.170 1.00 75.06 903 ASP A C 1
ATOM 7095 O O . ASP A 1 903 ? -10.334 16.880 -26.762 1.00 75.06 903 ASP A O 1
ATOM 7099 N N . ASP A 1 904 ? -9.618 18.953 -26.284 1.00 83.56 904 ASP A N 1
ATOM 7100 C CA . ASP A 1 904 ? -10.632 19.639 -27.101 1.00 83.56 904 ASP A CA 1
ATOM 7101 C C . ASP A 1 904 ? -10.350 19.522 -28.609 1.00 83.56 904 ASP A C 1
ATOM 7103 O O . ASP A 1 904 ? -11.209 19.801 -29.450 1.00 83.56 904 ASP A O 1
ATOM 7107 N N . PHE A 1 905 ? -9.134 19.110 -28.975 1.00 88.44 905 PHE A N 1
ATOM 7108 C CA . PHE A 1 905 ? -8.728 18.942 -30.363 1.00 88.44 905 PHE A CA 1
ATOM 7109 C C . PHE A 1 905 ? -9.161 17.592 -30.931 1.00 88.44 905 PHE A C 1
ATOM 7111 O O . PHE A 1 905 ? -9.044 16.541 -30.302 1.00 88.44 905 PHE A O 1
ATOM 7118 N N . TYR A 1 906 ? -9.553 17.595 -32.205 1.00 91.31 906 TYR A N 1
ATOM 7119 C CA . TYR A 1 906 ? -9.710 16.359 -32.956 1.00 91.31 906 TYR A CA 1
ATOM 7120 C C . TYR A 1 906 ? -8.345 15.696 -33.175 1.00 91.31 906 TYR A C 1
ATOM 7122 O O . TYR A 1 906 ? -7.443 16.270 -33.794 1.00 91.31 906 TYR A O 1
ATOM 7130 N N . TRP A 1 907 ? -8.201 14.459 -32.708 1.00 88.25 907 TRP A N 1
ATOM 7131 C CA . TRP A 1 907 ? -7.018 13.641 -32.945 1.00 88.25 907 TRP A CA 1
ATOM 7132 C C . TRP A 1 907 ? -7.300 12.632 -34.053 1.00 88.25 907 TRP A C 1
ATOM 7134 O O . TRP A 1 907 ? -8.203 11.808 -33.942 1.00 88.25 907 TRP A O 1
ATOM 7144 N N . LEU A 1 908 ? -6.513 12.701 -35.125 1.00 84.25 908 LEU A N 1
ATOM 7145 C CA . LEU A 1 908 ? -6.573 11.730 -36.208 1.00 84.25 908 LEU A CA 1
ATOM 7146 C C . LEU A 1 908 ? -5.946 10.413 -35.733 1.00 84.25 908 LEU A C 1
ATOM 7148 O O . LEU A 1 908 ? -4.731 10.363 -35.513 1.00 84.25 908 LEU A O 1
ATOM 7152 N N . ASP A 1 909 ? -6.761 9.370 -35.577 1.00 71.12 909 ASP A N 1
ATOM 7153 C CA . ASP A 1 909 ? -6.251 8.032 -35.277 1.00 71.12 909 ASP A CA 1
ATOM 7154 C C . ASP A 1 909 ? -5.401 7.514 -36.466 1.00 71.12 909 ASP A C 1
ATOM 7156 O O . ASP A 1 909 ? -5.832 7.628 -37.624 1.00 71.12 909 ASP A O 1
ATOM 7160 N N . PRO A 1 910 ? -4.171 7.024 -36.212 1.00 55.19 910 PRO A N 1
ATOM 7161 C CA . PRO A 1 910 ? -3.154 6.803 -37.248 1.00 55.19 910 PRO A CA 1
ATOM 7162 C C . PRO A 1 910 ? -3.206 5.463 -38.008 1.00 55.19 910 PRO A C 1
ATOM 7164 O O . PRO A 1 910 ? -3.866 4.513 -37.536 1.00 55.19 910 PRO A O 1
#